Protein AF-A0A0V8QIT1-F1 (afdb_monomer_lite)

Secondary structure (DSSP, 8-state):
-TTTHHHHHHHHTTTSSS--------------------------------------------------------------PPPP--EEEEE-SSEEEEEEEEEEETTEEEEEEEEEE-SSS-B-S-EEEEE-SS-EEEEESSEEEEEETTEEEEE--TTS--B-TT-EEEEEEEESSS-----S--EEE-EEEEPPTTSEEEEEEEEEE-SSEEEEEEEEEE-SSSEE-S-EEEEE-SS-EEEEESEEEEEEETTEEEEEE-STT--EETT-EEEEEEEEE--SS----EEEEEEEEE-----EEE-SSSEEEHHHIIIIIHHHHHHTT--GGG--TT--SSSSS--HHHHHHHT--TT-SSSSSSSS-HHHIIIII---TT-SSSSSSSS-HHHHHHHT--TT-SSSSSSSS-GGGS-EEEEEP-HHHHTS-TTTSSEEEEEEEEESS--TTSEEEEEESS-HHHHT-TTB-S-EEEEEE-TT---SEEEEEEEE-TTHHHHS-GGGEEEEEEETTTTEEEE---EEETTTTEEEEEESS---EEEEEHHHHHHSS-TT-SSSSBS--EEEEEEEEE-SSGGGTTHHHHHHHHHHHHHHHHTTT-EEEEEEEEE--TTTT-GGGSEEEEEESSHHHHHHHHTT-------SSSB-HHHHHHHHHTS-PPTTSEEEEEEEESSPBPP--SS-TT--HHHHHHHHHHTTEEEEEEE-TTSHHHHHHHHTTTT--EEETTS--HHHHHHHHHHHHHHSSSSEEEEBTTS-EEEESS-GGG--TT--SSSSSS-HHHHEEEEEEEEEEETTTTEEEEEEEEEESS-TT-SSSSSSSS-TTT-S-TTS-----SEEETTEEE-TTS-EEE---S-HHHHHHHHHHHHTT--SSPPPHHHHHHHHHHHHTTS-----HHHHHHHHHH-TTHHHHHHTTS-HHHHHHHHHHHHTS-PPEEE----STTS--EEE-TT---BTTB--EE-HHHHHHS--------HHHHHHHHHHHHHHHHHHHTTS--SHHHHHHHHHHHHHHHHSHHHHHHHHHHHTT-----HHHHHHHHHHTSS-----HHHHHHHHHHHHHHHIIIIIS-TTSTTTHHHHHHHHHHT---GGGHHHHHTT----TTTPEEEEEETTEEEEEEEEEEEPTTS-EEEEEEEEEE-TTS-EEEEEEE----

pLDDT: mean 73.39, std 21.51, range [23.17, 96.75]

Organism: NCBI:txid290052

Foldseek 3Di:
DVVVVVVVVVVVVVVPPDDDDDDDDDDDDDDDDDDDDDDDDDDDDDYDDDDDDDDDDDDDDDDDDDDDDDDDDDDDDDDDDDDDQQKDWADDPFKIKMWGWPAFDQFKTKIKIKIWGRHDFKDAFWKKKFFAQFDFPDKPQWAFPDDARGITIITGDLVPRIAGHRGMDMMMTMTGGTDDDDIPHMDTFWDKDWDDPVQKDKDKAFPAFDQFKTKIKIKIWGQDQAKFFFKKKKWFAQWDFPDKPQWDFPDDDRRITIITGPSNPRIRHHGGMDMMMTMTGGDDDDTTIHPIIMIGIDGDPFDWDDAPEGIDTPLCCVPQPPVVCVLVVHDPPHDDQADQQCPLPHGNVVCRVQVAHSNDQQRCPLPHGPCCCVPPQVARSNDQQRCPLQAGQNQCVQQVAHSNDQPRVPPPHGQLADFTKGWEDAVQQVPDDCVQQQKGKTKIFGAGGDPHPQKYKDWDDQWQLQVLQQFFQGTKIAIDGDPPDDGPKMKMKMAGDPVSCVVAPQLQKFKWFQDLVQRFIGTFPWDGDPVRNMIMGIDGDGGIMGMTGNCLLPPVQPPPDPDQWDLEFEAEEEEQDEQAQVCQVLLVLVLVLVLVLLVLLVVLRYQYKYWYWYAAACVAVHQPRIDTPAIDRDSVVVSVVSVVRHHYHRGDPDTAVVQSLVVQLPGPDDPPHQAEYEYEDAGAHDADHSVGHPHGPVNSLVVCLVSLYQYEYAYDPVCCVVCVSSNVSNVYYYHHSVDSCSVVCVVVSVVVSVQRSQWTWAAANHSRIDTFSYDCVVVDQPGQRAPLPGHPNVFFPDWDWDQDQNNVVRHTDTRIHTGGQADSNDQQGGQQPHGPVRDDRSSDNAWDFPDDDPFWTAISSRDIDGDPVADPVNVVVLVVCVVVVNDPDHDDPVVVVVVSCVVSVPDPPPDDLNRLLVCCVPPQVSSQVNCQPPDLVSLQSSVCVNVVHGWFFWFPPDADPPDDTDTDDDPPDDDDPGHDGHTNSCVRRHPDPPHRHDPVVVCVVCCVVVVVVCVVPVPDDDDPLQVVLVVQLVVLCSVPNLPSSNVVSCVSDSPDDDCVVSVVSVVVPPPDDPDDCVVLVVVQLCQQLVCLQPAQLDLPPPNRVVNNVCLCVPFNDHNVCSVLQSVQDDDDPVQWAWDDADPFATKTWHWTFDHGPVRDTDIKIWMWGCGPVRHIHTDDIDHDDD

Structure (mmCIF, N/CA/C/O backbone):
data_AF-A0A0V8QIT1-F1
#
_entry.id   AF-A0A0V8QIT1-F1
#
loop_
_atom_site.group_PDB
_atom_site.id
_atom_site.type_symbol
_atom_site.label_atom_id
_atom_site.label_alt_id
_atom_site.label_comp_id
_atom_site.label_asym_id
_atom_site.label_entity_id
_atom_site.label_seq_id
_atom_site.pdbx_PDB_ins_code
_atom_site.Cartn_x
_atom_site.Cartn_y
_atom_site.Cartn_z
_atom_site.occupancy
_atom_site.B_iso_or_equiv
_atom_site.auth_seq_id
_atom_site.auth_comp_id
_atom_site.auth_asym_id
_atom_site.auth_atom_id
_atom_site.pdbx_PDB_model_num
ATOM 1 N N . MET A 1 1 ? -20.563 56.127 43.224 1.00 45.25 1 MET A N 1
ATOM 2 C CA . MET A 1 1 ? -21.590 55.081 42.979 1.00 45.25 1 MET A CA 1
ATOM 3 C C . MET A 1 1 ? -23.020 55.615 42.772 1.00 45.25 1 MET A C 1
ATOM 5 O O . MET A 1 1 ? -23.577 55.316 41.723 1.00 45.25 1 MET A O 1
ATOM 9 N N . LYS A 1 2 ? -23.635 56.435 43.653 1.00 30.84 2 LYS A N 1
ATOM 10 C CA . LYS A 1 2 ? -25.071 56.819 43.510 1.00 30.84 2 LYS A CA 1
ATOM 11 C C . LYS A 1 2 ? -25.488 57.648 42.269 1.00 30.84 2 LYS A C 1
ATOM 13 O O . LYS A 1 2 ? -26.676 57.701 41.991 1.00 30.84 2 LYS A O 1
ATOM 18 N N . ARG A 1 3 ? -24.558 58.250 41.509 1.00 35.97 3 ARG A N 1
ATOM 19 C CA . ARG A 1 3 ? -24.851 58.957 40.233 1.00 35.97 3 ARG A CA 1
ATOM 20 C C . ARG A 1 3 ? -24.453 58.202 38.954 1.00 35.97 3 ARG A C 1
ATOM 22 O O . ARG A 1 3 ? -24.812 58.650 37.874 1.00 35.97 3 ARG A O 1
ATOM 29 N N . LEU A 1 4 ? -23.770 57.056 39.060 1.00 35.12 4 LEU A N 1
ATOM 30 C CA . LEU A 1 4 ? -23.470 56.204 37.896 1.00 35.12 4 LEU A CA 1
ATOM 31 C C . LEU A 1 4 ? -24.607 55.195 37.655 1.00 35.12 4 LEU A C 1
ATOM 33 O O . LEU A 1 4 ? -25.094 55.072 36.533 1.00 35.12 4 LEU A O 1
ATOM 37 N N . LYS A 1 5 ? -25.157 54.615 38.739 1.00 35.75 5 LYS A N 1
ATOM 38 C CA . LYS A 1 5 ? -26.382 53.788 38.700 1.00 35.75 5 LYS A CA 1
ATOM 39 C C . LYS A 1 5 ? -27.634 54.522 38.171 1.00 35.75 5 LYS A C 1
ATOM 41 O O . LYS A 1 5 ? -28.607 53.858 37.859 1.00 35.75 5 LYS A O 1
ATOM 46 N N . GLN A 1 6 ? -27.621 55.854 38.031 1.00 39.59 6 GLN A N 1
ATOM 47 C CA . GLN A 1 6 ? -28.714 56.624 37.406 1.00 39.59 6 GLN A CA 1
ATOM 48 C C . GLN A 1 6 ? -28.539 56.885 35.899 1.00 39.59 6 GLN A C 1
ATOM 50 O O . GLN A 1 6 ? -29.476 57.371 35.277 1.00 39.59 6 GLN A O 1
ATOM 55 N N . ARG A 1 7 ? -27.374 56.590 35.301 1.00 39.44 7 ARG A N 1
ATOM 56 C CA . ARG A 1 7 ? -27.169 56.714 33.844 1.00 39.44 7 ARG A CA 1
ATOM 57 C C . ARG A 1 7 ? -27.237 55.374 33.120 1.00 39.44 7 ARG A C 1
ATOM 59 O O . ARG A 1 7 ? -27.843 55.312 32.063 1.00 39.44 7 ARG A O 1
ATOM 66 N N . ILE A 1 8 ? -26.734 54.299 33.728 1.00 38.03 8 ILE A N 1
ATOM 67 C CA . ILE A 1 8 ? -26.893 52.938 33.183 1.00 38.03 8 ILE A CA 1
ATOM 68 C C . ILE A 1 8 ? -28.380 52.532 33.198 1.00 38.03 8 ILE A C 1
ATOM 70 O O . ILE A 1 8 ? -28.908 52.083 32.186 1.00 38.03 8 ILE A O 1
ATOM 74 N N . LEU A 1 9 ? -29.099 52.834 34.288 1.00 34.12 9 LEU A N 1
ATOM 75 C CA . LEU A 1 9 ? -30.550 52.614 34.394 1.00 34.12 9 LEU A CA 1
ATOM 76 C C . LEU A 1 9 ? -31.380 53.447 33.391 1.00 34.12 9 LEU A C 1
ATOM 78 O O . LEU A 1 9 ? -32.530 53.114 33.147 1.00 34.12 9 LEU A O 1
ATOM 82 N N . ALA A 1 10 ? -30.814 54.504 32.797 1.00 34.91 10 ALA A N 1
ATOM 83 C CA . ALA A 1 10 ? -31.472 55.292 31.750 1.00 34.91 10 ALA A CA 1
ATOM 84 C C . ALA A 1 10 ? -31.198 54.765 30.327 1.00 34.91 10 ALA A C 1
ATOM 86 O O . ALA A 1 10 ? -31.973 55.062 29.426 1.00 34.91 10 ALA A O 1
ATOM 87 N N . GLY A 1 11 ? -30.128 53.985 30.126 1.00 39.84 11 GLY A N 1
ATOM 88 C CA . GLY A 1 11 ? -29.890 53.257 28.876 1.00 39.84 11 GLY A CA 1
ATOM 89 C C . GLY A 1 11 ? -30.741 51.990 28.793 1.00 39.84 11 GLY A C 1
ATOM 90 O O . GLY A 1 11 ? -31.430 51.774 27.805 1.00 39.84 11 GLY A O 1
ATOM 91 N N . VAL A 1 12 ? -30.775 51.198 29.871 1.00 34.22 12 VAL A N 1
ATOM 92 C CA . VAL A 1 12 ? -31.535 49.934 29.906 1.00 34.22 12 VAL A CA 1
ATOM 93 C C . VAL A 1 12 ? -33.053 50.166 29.830 1.00 34.22 12 VAL A C 1
ATOM 95 O O . VAL A 1 12 ? -33.747 49.407 29.164 1.00 34.22 12 VAL A O 1
ATOM 98 N N . LEU A 1 13 ? -33.588 51.257 30.402 1.00 30.19 13 LEU A N 1
ATOM 99 C CA . LEU A 1 13 ? -35.016 51.592 30.250 1.00 30.19 13 LEU A CA 1
ATOM 100 C C . LEU A 1 13 ? -35.431 51.983 28.817 1.00 30.19 13 LEU A C 1
ATOM 102 O O . LEU A 1 13 ? -36.627 52.030 28.546 1.00 30.19 13 LEU A O 1
ATOM 106 N N . ALA A 1 14 ? -34.488 52.273 27.915 1.00 32.59 14 ALA A N 1
ATOM 107 C CA . ALA A 1 14 ? -34.796 52.655 26.535 1.00 32.59 14 ALA A CA 1
ATOM 108 C C . ALA A 1 14 ? -34.986 51.451 25.591 1.00 32.59 14 ALA A C 1
ATOM 110 O O . ALA A 1 14 ? -35.534 51.624 24.507 1.00 32.59 14 ALA A O 1
ATOM 111 N N . PHE A 1 15 ? -34.564 50.248 26.001 1.00 30.08 15 PHE A N 1
ATOM 112 C CA . PHE A 1 15 ? -34.663 49.019 25.197 1.00 30.08 15 PHE A CA 1
ATOM 113 C C . PHE A 1 15 ? -35.792 48.075 25.661 1.00 30.08 15 PHE A C 1
ATOM 115 O O . PHE A 1 15 ? -36.089 47.096 24.995 1.00 30.08 15 PHE A O 1
ATOM 122 N N . VAL A 1 16 ? -36.457 48.381 26.786 1.00 31.34 16 VAL A N 1
ATOM 123 C CA . VAL A 1 16 ? -37.524 47.551 27.393 1.00 31.34 16 VAL A CA 1
ATOM 124 C C . VAL A 1 16 ? -38.880 48.287 27.386 1.00 31.34 16 VAL A C 1
ATOM 126 O O . VAL A 1 16 ? -39.691 48.162 28.299 1.00 31.34 16 VAL A O 1
ATOM 129 N N . MET A 1 17 ? -39.125 49.119 26.365 1.00 30.22 17 MET A N 1
ATOM 130 C CA . MET A 1 17 ? -40.423 49.791 26.130 1.00 30.22 17 MET A CA 1
ATOM 131 C C . MET A 1 17 ? -40.962 49.642 24.693 1.00 30.22 17 MET A C 1
ATOM 133 O O . MET A 1 17 ? -42.003 50.204 24.366 1.00 30.22 17 MET A O 1
ATOM 137 N N . CYS A 1 18 ? -40.295 48.824 23.878 1.00 25.92 18 CYS A N 1
ATOM 138 C CA . CYS A 1 18 ? -40.749 48.262 22.605 1.00 25.92 18 CYS A CA 1
ATOM 139 C C . CYS A 1 18 ? -40.220 46.811 22.614 1.00 25.92 18 CYS A C 1
ATOM 141 O O . CYS A 1 18 ? -39.023 46.647 22.802 1.00 25.92 18 CYS A O 1
ATOM 143 N N . ILE A 1 19 ? -40.996 45.730 22.493 1.00 27.33 19 ILE A N 1
ATOM 144 C CA . ILE A 1 19 ? -42.375 45.549 22.003 1.00 27.33 19 ILE A CA 1
ATOM 145 C C . ILE A 1 19 ? -43.155 44.599 22.934 1.00 27.33 19 ILE A C 1
ATOM 147 O O . ILE A 1 19 ? -42.588 43.675 23.506 1.00 27.33 19 ILE A O 1
ATOM 151 N N . SER A 1 20 ? -44.477 44.774 23.021 1.00 26.69 20 SER A N 1
ATOM 152 C CA . SER A 1 20 ? -45.414 43.672 23.295 1.00 26.69 20 SER A CA 1
ATOM 153 C C . SER A 1 20 ? -46.764 43.939 22.606 1.00 26.69 20 SER A C 1
ATOM 155 O O . SER A 1 20 ? -47.038 45.077 22.231 1.00 26.69 20 SER A O 1
ATOM 157 N N . THR A 1 21 ? -47.568 42.879 22.448 1.00 27.31 21 THR A N 1
ATOM 158 C CA . THR A 1 21 ? -48.932 42.795 21.869 1.00 27.31 21 THR A CA 1
ATOM 159 C C . THR A 1 21 ? -49.140 42.997 20.352 1.00 27.31 21 THR A C 1
ATOM 161 O O . THR A 1 21 ? -49.165 44.119 19.861 1.00 27.31 21 THR A O 1
ATOM 164 N N . VAL A 1 22 ? -49.539 41.878 19.723 1.00 26.55 22 VAL A N 1
ATOM 165 C CA . VAL A 1 22 ? -50.719 41.696 18.834 1.00 26.55 22 VAL A CA 1
ATOM 166 C C . VAL A 1 22 ? -50.574 41.770 17.294 1.00 26.55 22 VAL A C 1
ATOM 168 O O . VAL A 1 22 ? -50.250 42.789 16.700 1.00 26.55 22 VAL A O 1
ATOM 171 N N . ASN A 1 23 ? -50.950 40.631 16.699 1.00 25.89 23 ASN A N 1
ATOM 172 C CA . ASN A 1 23 ? -51.555 40.278 15.402 1.00 25.89 23 ASN A CA 1
ATOM 173 C C . ASN A 1 23 ? -51.700 41.278 14.220 1.00 25.89 23 ASN A C 1
ATOM 175 O O . ASN A 1 23 ? -52.458 42.239 14.287 1.00 25.89 23 ASN A O 1
ATOM 179 N N . VAL A 1 24 ? -51.177 40.831 13.063 1.00 23.17 24 VAL A N 1
ATOM 180 C CA . VAL A 1 24 ? -51.894 40.543 11.783 1.00 23.17 24 VAL A CA 1
ATOM 181 C C . VAL A 1 24 ? -52.749 41.648 11.102 1.00 23.17 24 VAL A C 1
ATOM 183 O O . VAL A 1 24 ? -53.932 41.802 11.389 1.00 23.17 24 VAL A O 1
ATOM 186 N N . THR A 1 25 ? -52.204 42.202 9.997 1.00 26.03 25 THR A N 1
ATOM 187 C CA . THR A 1 25 ? -52.887 42.829 8.816 1.00 26.03 25 THR A CA 1
ATOM 188 C C . THR A 1 25 ? -53.601 44.194 9.030 1.00 26.03 25 THR A C 1
ATOM 190 O O . THR A 1 25 ? -53.864 44.583 10.159 1.00 26.03 25 THR A O 1
ATOM 193 N N . ALA A 1 26 ? -53.898 45.037 8.019 1.00 23.77 26 ALA A N 1
ATOM 194 C CA . ALA A 1 26 ? -54.123 44.809 6.576 1.00 23.77 26 ALA A CA 1
ATOM 195 C C . ALA A 1 26 ? -53.983 46.091 5.683 1.00 23.77 26 ALA A C 1
ATOM 197 O O . ALA A 1 26 ? -53.890 47.194 6.215 1.00 23.77 26 ALA A O 1
ATOM 198 N N . PHE A 1 27 ? -54.121 45.921 4.347 1.00 23.38 27 PHE A N 1
ATOM 199 C CA . PHE A 1 27 ? -54.261 46.922 3.243 1.00 23.38 27 PHE A CA 1
ATOM 200 C C . PHE A 1 27 ? -53.028 47.795 2.861 1.00 23.38 27 PHE A C 1
ATOM 202 O O . PHE A 1 27 ? -52.300 48.232 3.742 1.00 23.38 27 PHE A O 1
ATOM 209 N N . ALA A 1 28 ? -52.777 48.180 1.588 1.00 24.48 28 ALA A N 1
ATOM 210 C CA . ALA A 1 28 ? -53.234 47.708 0.252 1.00 24.48 28 ALA A CA 1
ATOM 211 C C . ALA A 1 28 ? -52.499 48.446 -0.916 1.00 24.48 28 ALA A C 1
ATOM 213 O O . ALA A 1 28 ? -51.760 49.389 -0.653 1.00 24.48 28 ALA A O 1
ATOM 214 N N . GLN A 1 29 ? -52.826 48.074 -2.176 1.00 25.42 29 GLN A N 1
ATOM 215 C CA . GLN A 1 29 ? -52.439 48.675 -3.484 1.00 25.42 29 GLN A CA 1
ATOM 216 C C . GLN A 1 29 ? -50.984 48.390 -3.953 1.00 25.42 29 GLN A C 1
ATOM 218 O O . GLN A 1 29 ? -50.076 48.368 -3.132 1.00 25.42 29 GLN A O 1
ATOM 223 N N . GLU A 1 30 ? -50.683 48.154 -5.244 1.00 24.14 30 GLU A N 1
ATOM 224 C CA . GLU A 1 30 ? -51.532 48.064 -6.460 1.00 24.14 30 GLU A CA 1
ATOM 225 C C . GLU A 1 30 ? -50.837 47.284 -7.607 1.00 24.14 30 GLU A C 1
ATOM 227 O O . GLU A 1 30 ? -49.639 47.476 -7.784 1.00 24.14 30 GLU A O 1
ATOM 232 N N . ASN A 1 31 ? -51.619 46.538 -8.416 1.00 25.05 31 ASN A N 1
ATOM 233 C CA . ASN A 1 31 ? -51.338 46.035 -9.790 1.00 25.05 31 ASN A CA 1
ATOM 234 C C . ASN A 1 31 ? -50.067 45.165 -10.018 1.00 25.05 31 ASN A C 1
ATOM 236 O O . ASN A 1 31 ? -49.131 45.191 -9.236 1.00 25.05 31 ASN A O 1
ATOM 240 N N . GLU A 1 32 ? -49.908 44.331 -11.053 1.00 26.47 32 GLU A N 1
ATOM 241 C CA . GLU A 1 32 ? -50.752 43.724 -12.113 1.00 26.47 32 GLU A CA 1
ATOM 242 C C . GLU A 1 32 ? -50.129 42.306 -12.369 1.00 26.47 32 GLU A C 1
ATOM 244 O O . GLU A 1 32 ? -49.009 42.058 -11.931 1.00 26.47 32 GLU A O 1
ATOM 249 N N . THR A 1 33 ? -50.717 41.273 -12.992 1.00 25.36 33 THR A N 1
ATOM 250 C CA . THR A 1 33 ? -51.576 41.198 -14.195 1.00 25.36 33 THR A CA 1
ATOM 251 C C . THR A 1 33 ? -52.354 39.840 -14.240 1.00 25.36 33 THR A C 1
ATOM 253 O O . THR A 1 33 ? -52.498 39.166 -13.226 1.00 25.36 33 THR A O 1
ATOM 256 N N . THR A 1 34 ? -52.869 39.443 -15.411 1.00 24.03 34 THR A N 1
ATOM 257 C CA . THR A 1 34 ? -53.570 38.195 -15.823 1.00 24.03 34 THR A CA 1
ATOM 258 C C . THR A 1 34 ? -52.609 37.011 -16.142 1.00 24.03 34 THR A C 1
ATOM 260 O O . THR A 1 34 ? -51.422 37.251 -16.332 1.00 24.03 34 THR A O 1
ATOM 263 N N . SER A 1 35 ? -53.005 35.725 -16.282 1.00 26.75 35 SER A N 1
ATOM 264 C CA . SER A 1 35 ? -54.184 35.193 -17.015 1.00 26.75 35 SER A CA 1
ATOM 265 C C . SER A 1 35 ? -54.645 33.757 -16.650 1.00 26.75 35 SER A C 1
ATOM 267 O O . SER A 1 35 ? -53.950 33.010 -15.973 1.00 26.75 35 SER A O 1
ATOM 269 N N . GLU A 1 36 ? -55.833 33.422 -17.176 1.00 28.44 36 GLU A N 1
ATOM 270 C CA . GLU A 1 36 ? -56.582 32.143 -17.278 1.00 28.44 36 GLU A CA 1
ATOM 271 C C . GLU A 1 36 ? -55.760 30.999 -17.962 1.00 28.44 36 GLU A C 1
ATOM 273 O O . GLU A 1 36 ? -54.670 31.272 -18.454 1.00 28.44 36 GLU A O 1
ATOM 278 N N . ILE A 1 37 ? -56.128 29.701 -18.058 1.00 25.53 37 ILE A N 1
ATOM 279 C CA . ILE A 1 37 ? -57.359 28.980 -18.510 1.00 25.53 37 ILE A CA 1
ATOM 280 C C . ILE A 1 37 ? -57.242 27.510 -17.974 1.00 25.53 37 ILE A C 1
ATOM 282 O O . ILE A 1 37 ? -56.171 26.930 -18.093 1.00 25.53 37 ILE A O 1
ATOM 286 N N . GLN A 1 38 ? -58.151 26.917 -17.179 1.00 25.09 38 GLN A N 1
ATOM 287 C CA . GLN A 1 38 ? -59.403 26.178 -17.496 1.00 25.09 38 GLN A CA 1
ATOM 288 C C . GLN A 1 38 ? -59.303 24.922 -18.413 1.00 25.09 38 GLN A C 1
ATOM 290 O O . GLN A 1 38 ? -59.162 25.068 -19.615 1.00 25.09 38 GLN A O 1
ATOM 295 N N . GLU A 1 39 ? -59.595 23.711 -17.904 1.00 25.45 39 GLU A N 1
ATOM 296 C CA . GLU A 1 39 ? -60.557 22.790 -18.565 1.00 25.45 39 GLU A CA 1
ATOM 297 C C . GLU A 1 39 ? -61.075 21.661 -17.646 1.00 25.45 39 GLU A C 1
ATOM 299 O O . GLU A 1 39 ? -60.618 21.495 -16.516 1.00 25.45 39 GLU A O 1
ATOM 304 N N . ILE A 1 40 ? -62.111 20.949 -18.110 1.00 26.03 40 ILE A N 1
ATOM 305 C CA . ILE A 1 40 ? -62.881 19.910 -17.402 1.00 26.03 40 ILE A CA 1
ATOM 306 C C . ILE A 1 40 ? -63.209 18.799 -18.404 1.00 26.03 40 ILE A C 1
ATOM 308 O O . ILE A 1 40 ? -63.670 19.121 -19.494 1.00 26.03 40 ILE A O 1
ATOM 312 N N . ILE A 1 41 ? -63.124 17.523 -18.004 1.00 24.58 41 ILE A N 1
ATOM 313 C CA . ILE A 1 41 ? -64.012 16.440 -18.479 1.00 24.58 41 ILE A CA 1
ATOM 314 C C . ILE A 1 41 ? -63.958 15.255 -17.495 1.00 24.58 41 ILE A C 1
ATOM 316 O O . ILE A 1 41 ? -62.999 15.099 -16.745 1.00 24.58 41 ILE A O 1
ATOM 320 N N . ALA A 1 42 ? -65.030 14.463 -17.454 1.00 26.34 42 ALA A N 1
ATOM 321 C CA . ALA A 1 42 ? -65.215 13.293 -16.587 1.00 26.34 42 ALA A CA 1
ATOM 322 C C . ALA A 1 42 ? -65.831 12.135 -17.408 1.00 26.34 42 ALA A C 1
ATOM 324 O O . ALA A 1 42 ? -65.924 12.271 -18.626 1.00 26.34 42 ALA A O 1
ATOM 325 N N . ILE A 1 43 ? -66.364 11.096 -16.732 1.00 26.75 43 ILE A N 1
ATOM 326 C CA . ILE A 1 43 ? -67.167 9.968 -17.282 1.00 26.75 43 ILE A CA 1
ATOM 327 C C . ILE A 1 43 ? -66.308 8.841 -17.911 1.00 26.75 43 ILE A C 1
ATOM 329 O O . ILE A 1 43 ? -65.383 9.147 -18.652 1.00 26.75 43 ILE A O 1
ATOM 333 N N . SER A 1 44 ? -66.586 7.531 -17.776 1.00 25.83 44 SER A N 1
ATOM 334 C CA . SER A 1 44 ? -67.119 6.647 -16.698 1.00 25.83 44 SER A CA 1
ATOM 335 C C . SER A 1 44 ? -67.159 5.190 -17.228 1.00 25.83 44 SER A C 1
ATOM 337 O O . SER A 1 44 ? -67.069 5.018 -18.438 1.00 25.83 44 SER A O 1
ATOM 339 N N . GLU A 1 45 ? -67.461 4.198 -16.365 1.00 25.94 45 GLU A N 1
ATOM 340 C CA . GLU A 1 45 ? -67.986 2.845 -16.725 1.00 25.94 45 GLU A CA 1
ATOM 341 C C . GLU A 1 45 ? -67.026 1.910 -17.517 1.00 25.94 45 GLU A C 1
ATOM 343 O O . GLU A 1 45 ? -66.161 2.369 -18.249 1.00 25.94 45 GLU A O 1
ATOM 348 N N . ALA A 1 46 ? -67.070 0.570 -17.441 1.00 24.61 46 ALA A N 1
ATOM 349 C CA . ALA A 1 46 ? -67.697 -0.415 -16.532 1.00 24.61 46 ALA A CA 1
ATOM 350 C C . ALA A 1 46 ? -66.696 -1.609 -16.376 1.00 24.61 46 ALA A C 1
ATOM 352 O O . ALA A 1 46 ? -65.692 -1.636 -17.080 1.00 24.61 46 ALA A O 1
ATOM 353 N N . GLY A 1 47 ? -66.792 -2.542 -15.416 1.00 24.61 47 GLY A N 1
ATOM 354 C CA . GLY A 1 47 ? -67.765 -3.654 -15.348 1.00 24.61 47 GLY A CA 1
ATOM 355 C C . GLY A 1 47 ? -67.332 -4.863 -16.214 1.00 24.61 47 GLY A C 1
ATOM 356 O O . GLY A 1 47 ? -66.841 -4.656 -17.316 1.00 24.61 47 GLY A O 1
ATOM 357 N N . SER A 1 48 ? -67.490 -6.132 -15.814 1.00 27.11 48 SER A N 1
ATOM 358 C CA . SER A 1 48 ? -68.114 -6.722 -14.610 1.00 27.11 48 SER A CA 1
ATOM 359 C C . SER A 1 48 ? -67.816 -8.245 -14.517 1.00 27.11 48 SER A C 1
ATOM 361 O O . SER A 1 48 ? -67.181 -8.787 -15.417 1.00 27.11 48 SER A O 1
ATOM 363 N N . GLU A 1 49 ? -68.359 -8.921 -13.484 1.00 27.36 49 GLU A N 1
ATOM 364 C CA . GLU A 1 49 ? -68.653 -10.382 -13.420 1.00 27.36 49 GLU A CA 1
ATOM 365 C C . GLU A 1 49 ? -67.473 -11.373 -13.163 1.00 27.36 49 GLU A C 1
ATOM 367 O O . GLU A 1 49 ? -66.367 -11.164 -13.643 1.00 27.36 49 GLU A O 1
ATOM 372 N N . ASN A 1 50 ? -67.616 -12.484 -12.405 1.00 26.31 50 ASN A N 1
ATOM 373 C CA . ASN A 1 50 ? -68.802 -13.057 -11.727 1.00 26.31 50 ASN A CA 1
ATOM 374 C C . ASN A 1 50 ? -68.493 -13.927 -10.474 1.00 26.31 50 ASN A C 1
ATOM 376 O O . ASN A 1 50 ? -67.509 -14.655 -10.469 1.00 26.31 50 ASN A O 1
ATOM 380 N N . GLU A 1 51 ? -69.416 -13.862 -9.496 1.00 27.77 51 GLU A N 1
ATOM 381 C CA . GLU A 1 51 ? -70.051 -14.936 -8.672 1.00 27.77 51 GLU A CA 1
ATOM 382 C C . GLU A 1 51 ? -69.241 -16.126 -8.080 1.00 27.77 51 GLU A C 1
ATOM 384 O O . GLU A 1 51 ? -68.415 -16.733 -8.748 1.00 27.77 51 GLU A O 1
ATOM 389 N N . ALA A 1 52 ? -69.494 -16.627 -6.854 1.00 27.45 52 ALA A N 1
ATOM 390 C CA . ALA A 1 52 ? -70.472 -16.325 -5.773 1.00 27.45 52 ALA A CA 1
ATOM 391 C C . ALA A 1 52 ? -69.799 -16.615 -4.385 1.00 27.45 52 ALA A C 1
ATOM 393 O O . ALA A 1 52 ? -68.585 -16.471 -4.311 1.00 27.45 52 ALA A O 1
ATOM 394 N N . SER A 1 53 ? -70.372 -17.011 -3.228 1.00 26.12 53 SER A N 1
ATOM 395 C CA . SER A 1 53 ? -71.705 -17.410 -2.685 1.00 26.12 53 SER A CA 1
ATOM 396 C C . SER A 1 53 ? -71.553 -17.586 -1.144 1.00 26.12 53 SER A C 1
ATOM 398 O O . SER A 1 53 ? -70.469 -17.995 -0.741 1.00 26.12 53 SER A O 1
ATOM 400 N N . THR A 1 54 ? -72.508 -17.429 -0.207 1.00 27.09 54 THR A N 1
ATOM 401 C CA . THR A 1 54 ? -73.921 -16.961 -0.156 1.00 27.09 54 THR A CA 1
ATOM 402 C C . THR A 1 54 ? -74.386 -16.877 1.324 1.00 27.09 54 THR A C 1
ATOM 404 O O . THR A 1 54 ? -74.028 -17.772 2.081 1.00 27.09 54 THR A O 1
ATOM 407 N N . GLU A 1 55 ? -75.291 -15.937 1.666 1.00 26.64 55 GLU A N 1
ATOM 408 C CA . GLU A 1 55 ? -76.218 -15.930 2.843 1.00 26.64 55 GLU A CA 1
ATOM 409 C C . GLU A 1 55 ? -75.647 -15.762 4.294 1.00 26.64 55 GLU A C 1
ATOM 411 O O . GLU A 1 55 ? -74.639 -16.362 4.639 1.00 26.64 55 GLU A O 1
ATOM 416 N N . ASN A 1 56 ? -76.267 -15.015 5.241 1.00 26.44 56 ASN A N 1
ATOM 417 C CA . ASN A 1 56 ? -77.447 -14.114 5.187 1.00 26.44 56 ASN A CA 1
ATOM 418 C C . ASN A 1 56 ? -77.626 -13.189 6.437 1.00 26.44 56 ASN A C 1
ATOM 420 O O . ASN A 1 56 ? -77.243 -13.589 7.530 1.00 26.44 56 ASN A O 1
ATOM 424 N N . ILE A 1 57 ? -78.377 -12.074 6.270 1.00 27.59 57 ILE A N 1
ATOM 425 C CA . ILE A 1 57 ? -79.201 -11.323 7.279 1.00 27.59 57 ILE A CA 1
ATOM 426 C C . ILE A 1 57 ? -78.420 -10.563 8.395 1.00 27.59 57 ILE A C 1
ATOM 428 O O . ILE A 1 57 ? -77.853 -11.185 9.283 1.00 27.59 57 ILE A O 1
ATOM 432 N N . GLU A 1 58 ? -78.237 -9.226 8.325 1.00 25.66 58 GLU A N 1
ATOM 433 C CA . GLU A 1 58 ? -79.154 -8.093 8.698 1.00 25.66 58 GLU A CA 1
ATOM 434 C C . GLU A 1 58 ? -79.268 -7.836 10.235 1.00 25.66 58 GLU A C 1
ATOM 436 O O . GLU A 1 58 ? -79.161 -8.771 11.018 1.00 25.66 58 GLU A O 1
ATOM 441 N N . ILE A 1 59 ? -79.455 -6.617 10.791 1.00 25.44 59 ILE A N 1
ATOM 442 C CA . ILE A 1 59 ? -80.161 -5.380 10.351 1.00 25.44 59 ILE A CA 1
ATOM 443 C C . ILE A 1 59 ? -79.347 -4.082 10.674 1.00 25.44 59 ILE A C 1
ATOM 445 O O . ILE A 1 59 ? -78.428 -4.094 11.487 1.00 25.44 59 ILE A O 1
ATOM 449 N N . THR A 1 60 ? -79.726 -2.973 10.022 1.00 24.08 60 THR A N 1
ATOM 450 C CA . THR A 1 60 ? -79.270 -1.556 10.075 1.00 24.08 60 THR A CA 1
ATOM 451 C C . THR A 1 60 ? -79.652 -0.801 11.404 1.00 24.08 60 THR A C 1
ATOM 453 O O . THR A 1 60 ? -80.067 -1.455 12.355 1.00 24.08 60 THR A O 1
ATOM 456 N N . ASP A 1 61 ? -79.533 0.531 11.646 1.00 23.80 61 ASP A N 1
ATOM 457 C CA . ASP A 1 61 ? -79.725 1.682 10.734 1.00 23.80 61 ASP A CA 1
ATOM 458 C C . ASP A 1 61 ? -79.303 3.113 11.201 1.00 23.80 61 ASP A C 1
ATOM 460 O O . ASP A 1 61 ? -79.364 3.465 12.376 1.00 23.80 61 ASP A O 1
ATOM 464 N N . THR A 1 62 ? -78.988 3.955 10.201 1.00 25.84 62 THR A N 1
ATOM 465 C CA . THR A 1 62 ? -79.110 5.441 10.061 1.00 25.84 62 THR A CA 1
ATOM 466 C C . THR A 1 62 ? -78.789 6.479 11.171 1.00 25.84 62 THR A C 1
ATOM 468 O O . THR A 1 62 ? -79.603 6.748 12.047 1.00 25.84 62 THR A O 1
ATOM 471 N N . SER A 1 63 ? -77.735 7.278 10.905 1.00 24.88 63 SER A N 1
ATOM 472 C CA . SER A 1 63 ? -77.717 8.751 10.632 1.00 24.88 63 SER A CA 1
ATOM 473 C C . SER A 1 63 ? -78.282 9.822 11.602 1.00 24.88 63 SER A C 1
ATOM 475 O O . SER A 1 63 ? -79.366 9.667 12.149 1.00 24.88 63 SER A O 1
ATOM 477 N N . VAL A 1 64 ? -77.668 11.026 11.590 1.00 26.73 64 VAL A N 1
ATOM 478 C CA . VAL A 1 64 ? -78.257 12.290 11.042 1.00 26.73 64 VAL A CA 1
ATOM 479 C C . VAL A 1 64 ? -77.216 13.441 11.011 1.00 26.73 64 VAL A C 1
ATOM 481 O O . VAL A 1 64 ? -76.287 13.477 11.810 1.00 26.73 64 VAL A O 1
ATOM 484 N N . SER A 1 65 ? -77.369 14.381 10.070 1.00 23.41 65 SER A N 1
ATOM 485 C CA . SER A 1 65 ? -76.496 15.545 9.788 1.00 23.41 65 SER A CA 1
ATOM 486 C C . SER A 1 65 ? -76.964 16.885 10.398 1.00 23.41 65 SER A C 1
ATOM 488 O O . SER A 1 65 ? -78.167 17.055 10.583 1.00 23.41 65 SER A O 1
ATOM 490 N N . GLY A 1 66 ? -76.091 17.913 10.456 1.00 24.58 66 GLY A N 1
ATOM 491 C CA . GLY A 1 66 ? -76.513 19.278 10.051 1.00 24.58 66 GLY A CA 1
ATOM 492 C C . GLY A 1 66 ? -76.016 20.526 10.815 1.00 24.58 66 GLY A C 1
ATOM 493 O O . GLY A 1 66 ? -76.676 20.990 11.734 1.00 24.58 66 GLY A O 1
ATOM 494 N N . ASN A 1 67 ? -74.947 21.148 10.303 1.00 23.78 67 ASN A N 1
ATOM 495 C CA . ASN A 1 67 ? -74.820 22.572 9.914 1.00 23.78 67 ASN A CA 1
ATOM 496 C C . ASN A 1 67 ? -75.374 23.758 10.769 1.00 23.78 67 ASN A C 1
ATOM 498 O O . ASN A 1 67 ? -76.572 24.027 10.781 1.00 23.78 67 ASN A O 1
ATOM 502 N N . ASN A 1 68 ? -74.426 24.642 11.135 1.00 23.72 68 ASN A N 1
ATOM 503 C CA . ASN A 1 68 ? -74.381 26.102 10.851 1.00 23.72 68 ASN A CA 1
ATOM 504 C C . ASN A 1 68 ? -74.978 27.196 11.790 1.00 23.72 68 ASN A C 1
ATOM 506 O O . ASN A 1 68 ? -76.093 27.121 12.291 1.00 23.72 68 ASN A O 1
ATOM 510 N N . VAL A 1 69 ? -74.225 28.317 11.781 1.00 24.52 69 VAL A N 1
ATOM 511 C CA . VAL A 1 69 ? -74.493 29.747 12.108 1.00 24.52 69 VAL A CA 1
ATOM 512 C C . VAL A 1 69 ? -74.432 30.262 13.571 1.00 24.52 69 VAL A C 1
ATOM 514 O O . VAL A 1 69 ? -75.313 30.046 14.394 1.00 24.52 69 VAL A O 1
ATOM 517 N N . GLU A 1 70 ? -73.371 31.049 13.796 1.00 23.53 70 GLU A N 1
ATOM 518 C CA . GLU A 1 70 ? -73.186 32.310 14.560 1.00 23.53 70 GLU A CA 1
ATOM 519 C C . GLU A 1 70 ? -74.393 33.280 14.767 1.00 23.53 70 GLU A C 1
ATOM 521 O O . GLU A 1 70 ? -75.451 33.084 14.169 1.00 23.53 70 GLU A O 1
ATOM 526 N N . PRO A 1 71 ? -74.231 34.455 15.441 1.00 45.88 71 PRO A N 1
ATOM 527 C CA . PRO A 1 71 ? -73.315 34.853 16.536 1.00 45.88 71 PRO A CA 1
ATOM 528 C C . PRO A 1 71 ? -74.052 35.604 17.688 1.00 45.88 71 PRO A C 1
ATOM 530 O O . PRO A 1 71 ? -75.273 35.740 17.663 1.00 45.88 71 PRO A O 1
ATOM 533 N N . VAL A 1 72 ? -73.301 36.147 18.670 1.00 26.16 72 VAL A N 1
ATOM 534 C CA . VAL A 1 72 ? -73.382 37.527 19.256 1.00 26.16 72 VAL A CA 1
ATOM 535 C C . VAL A 1 72 ? -72.733 37.568 20.658 1.00 26.16 72 VAL A C 1
ATOM 537 O O . VAL A 1 72 ? -72.903 36.651 21.457 1.00 26.16 72 VAL A O 1
ATOM 540 N N . GLU A 1 73 ? -71.989 38.638 20.964 1.00 30.50 73 GLU A N 1
ATOM 541 C CA . GLU A 1 73 ? -71.322 38.866 22.260 1.00 30.50 73 GLU A CA 1
ATOM 542 C C . GLU A 1 73 ? -72.268 39.339 23.386 1.00 30.50 73 GLU A C 1
ATOM 544 O O . GLU A 1 73 ? -73.112 40.201 23.150 1.00 30.50 73 GLU A O 1
ATOM 549 N N . ASP A 1 74 ? -72.012 38.910 24.633 1.00 26.47 74 ASP A N 1
ATOM 550 C CA . ASP A 1 74 ? -71.862 39.830 25.784 1.00 26.47 74 ASP A CA 1
ATOM 551 C C . ASP A 1 74 ? -71.069 39.164 26.943 1.00 26.47 74 ASP A C 1
ATOM 553 O O . ASP A 1 74 ? -70.859 37.949 26.976 1.00 26.47 74 ASP A O 1
ATOM 557 N N . LYS A 1 75 ? -70.607 39.963 27.911 1.00 25.00 75 LYS A N 1
ATOM 558 C CA . LYS A 1 75 ? -69.809 39.597 29.102 1.00 25.00 75 LYS A CA 1
ATOM 559 C C . LYS A 1 75 ? -70.628 39.845 30.394 1.00 25.00 75 LYS A C 1
ATOM 561 O O . LYS A 1 75 ? -71.579 40.617 30.354 1.00 25.00 75 LYS A O 1
ATOM 566 N N . PRO A 1 76 ? -70.228 39.367 31.599 1.00 37.72 76 PRO A N 1
ATOM 567 C CA . PRO A 1 76 ? -69.324 38.263 31.961 1.00 37.72 76 PRO A CA 1
ATOM 568 C C . PRO A 1 76 ? -69.886 37.326 33.078 1.00 37.72 76 PRO A C 1
ATOM 570 O O . PRO A 1 76 ? -70.913 37.591 33.690 1.00 37.72 76 PRO A O 1
ATOM 573 N N . ARG A 1 77 ? -69.104 36.295 33.455 1.00 27.91 77 ARG A N 1
ATOM 574 C CA . ARG A 1 77 ? -69.061 35.631 34.790 1.00 27.91 77 ARG A CA 1
ATOM 575 C C . ARG A 1 77 ? -70.396 35.245 35.477 1.00 27.91 77 ARG A C 1
ATOM 577 O O . ARG A 1 77 ? -70.922 36.012 36.283 1.00 27.91 77 ARG A O 1
ATOM 584 N N . ASN A 1 78 ? -70.723 33.945 35.468 1.00 24.33 78 ASN A N 1
ATOM 585 C CA . ASN A 1 78 ? -70.778 33.202 36.744 1.00 24.33 78 ASN A CA 1
ATOM 586 C C . ASN A 1 78 ? -70.628 31.675 36.595 1.00 24.33 78 ASN A C 1
ATOM 588 O O . ASN A 1 78 ? -70.950 31.110 35.555 1.00 24.33 78 ASN A O 1
ATOM 592 N N . LYS A 1 79 ? -70.131 31.007 37.645 1.00 37.50 79 LYS A N 1
ATOM 593 C CA . LYS A 1 79 ? -69.779 29.574 37.623 1.00 37.50 79 LYS A CA 1
ATOM 594 C C . LYS A 1 79 ? -71.005 28.648 37.590 1.00 37.50 79 LYS A C 1
ATOM 596 O O . LYS A 1 79 ? -71.840 28.709 38.491 1.00 37.50 79 LYS A O 1
ATOM 601 N N . LYS A 1 80 ? -70.993 27.662 36.687 1.00 26.33 80 LYS A N 1
ATOM 602 C CA . LYS A 1 80 ? -71.464 26.290 36.957 1.00 26.33 80 LYS A CA 1
ATOM 603 C C . LYS A 1 80 ? -70.516 25.294 36.291 1.00 26.33 80 LYS A C 1
ATOM 605 O O . LYS A 1 80 ? -70.186 25.452 35.123 1.00 26.33 80 LYS A O 1
ATOM 610 N N . HIS A 1 81 ? -70.077 24.293 37.046 1.00 33.53 81 HIS A N 1
ATOM 611 C CA . HIS A 1 81 ? -69.145 23.277 36.567 1.00 33.53 81 HIS A CA 1
ATOM 612 C C . HIS A 1 81 ? -69.860 22.311 35.607 1.00 33.53 81 HIS A C 1
ATOM 614 O O . HIS A 1 81 ? -70.872 21.720 35.986 1.00 33.53 81 HIS A O 1
ATOM 620 N N . LYS A 1 82 ? -69.299 22.082 34.413 1.00 31.44 82 LYS A N 1
ATOM 621 C CA . LYS A 1 82 ? -69.327 20.730 33.836 1.00 31.44 82 LYS A CA 1
ATOM 622 C C . LYS A 1 82 ? -68.311 19.901 34.625 1.00 31.44 82 LYS A C 1
ATOM 624 O O . LYS A 1 82 ? -67.235 20.407 34.937 1.00 31.44 82 LYS A O 1
ATOM 629 N N . LYS A 1 83 ? -68.651 18.655 34.962 1.00 36.59 83 LYS A N 1
ATOM 630 C CA . LYS A 1 83 ? -67.638 17.678 35.374 1.00 36.59 83 LYS A CA 1
ATOM 631 C C . LYS A 1 83 ? -66.768 17.386 34.151 1.00 36.59 83 LYS A C 1
ATOM 633 O O . LYS A 1 83 ? -67.305 16.944 33.138 1.00 36.59 83 LYS A O 1
ATOM 638 N N . VAL A 1 84 ? -65.468 17.626 34.266 1.00 44.47 84 VAL A N 1
ATOM 639 C CA . VAL A 1 84 ? -64.476 16.850 33.514 1.00 44.47 84 VAL A CA 1
ATOM 640 C C . VAL A 1 84 ? -64.489 15.437 34.120 1.00 44.47 84 VAL A C 1
ATOM 642 O O . VAL A 1 84 ? -64.865 15.275 35.288 1.00 44.47 84 VAL A O 1
ATOM 645 N N . ALA A 1 85 ? -64.163 14.408 33.342 1.00 57.91 85 ALA A N 1
ATOM 646 C CA . ALA A 1 85 ? -63.806 13.125 33.935 1.00 57.91 85 ALA A CA 1
ATOM 647 C C . ALA A 1 85 ? -62.419 13.308 34.557 1.00 57.91 85 ALA A C 1
ATOM 649 O O . ALA A 1 85 ? -61.461 13.548 33.837 1.00 57.91 85 ALA A O 1
ATOM 650 N N . ASN A 1 86 ? -62.321 13.269 35.884 1.00 76.06 86 ASN A N 1
ATOM 651 C CA . ASN A 1 86 ? -61.038 13.403 36.575 1.00 76.06 86 ASN A CA 1
ATOM 652 C C . ASN A 1 86 ? -60.173 12.135 36.456 1.00 76.06 86 ASN A C 1
ATOM 654 O O . ASN A 1 86 ? -59.100 12.115 37.029 1.00 76.06 86 ASN A O 1
ATOM 658 N N . GLU A 1 87 ? -60.631 11.084 35.773 1.00 89.31 87 GLU A N 1
ATOM 659 C CA . GLU A 1 87 ? -60.044 9.746 35.845 1.00 89.31 87 GLU A CA 1
ATOM 660 C C . GLU A 1 87 ? -60.286 8.967 34.541 1.00 89.31 87 GLU A C 1
ATOM 662 O O . GLU A 1 87 ? -61.382 9.059 33.974 1.00 89.31 87 GLU A O 1
ATOM 667 N N . LYS A 1 88 ? -59.279 8.210 34.084 1.00 91.56 88 LYS A N 1
ATOM 668 C CA . LYS A 1 88 ? -59.332 7.259 32.957 1.00 91.56 88 LYS A CA 1
ATOM 669 C C . LYS A 1 88 ? -58.658 5.953 33.391 1.00 91.56 88 LYS A C 1
ATOM 671 O O . LYS A 1 88 ? -57.594 5.989 34.006 1.00 91.56 88 LYS A O 1
ATOM 676 N N . VAL A 1 89 ? -59.282 4.823 33.065 1.00 92.31 89 VAL A N 1
ATOM 677 C CA . VAL A 1 89 ? -58.742 3.472 33.291 1.00 92.31 89 VAL A CA 1
ATOM 678 C C . VAL A 1 89 ? -58.306 2.884 31.951 1.00 92.31 89 VAL A C 1
ATOM 680 O O . VAL A 1 89 ? -58.935 3.153 30.926 1.00 92.31 89 VAL A O 1
ATOM 683 N N . TYR A 1 90 ? -57.233 2.105 31.984 1.00 91.69 90 TYR A N 1
ATOM 684 C CA . TYR A 1 90 ? -56.635 1.383 30.872 1.00 91.69 90 TYR A CA 1
ATOM 685 C C . TYR A 1 90 ? -56.525 -0.080 31.312 1.00 91.69 90 TYR A C 1
ATOM 687 O O . TYR A 1 90 ? -55.955 -0.362 32.368 1.00 91.69 90 TYR A O 1
ATOM 695 N N . GLU A 1 91 ? -57.120 -0.981 30.536 1.00 89.94 91 GLU A N 1
ATOM 696 C CA . GLU A 1 91 ? -57.155 -2.417 30.819 1.00 89.94 91 GLU A CA 1
ATOM 697 C C . GLU A 1 91 ? -56.019 -3.088 30.033 1.00 89.94 91 GLU A C 1
ATOM 699 O O . GLU A 1 91 ? -56.014 -3.047 28.802 1.00 89.94 91 GLU A O 1
ATOM 704 N N . GLY A 1 92 ? -55.038 -3.647 30.745 1.00 83.88 92 GLY A N 1
ATOM 705 C CA . GLY A 1 92 ? -54.002 -4.523 30.197 1.00 83.88 92 GLY A CA 1
ATOM 706 C C . GLY A 1 92 ? -54.375 -5.997 30.383 1.00 83.88 92 GLY A C 1
ATOM 707 O O . GLY A 1 92 ? -55.416 -6.320 30.953 1.00 83.88 92 GLY A O 1
ATOM 708 N N . GLU A 1 93 ? -53.525 -6.917 29.921 1.00 81.38 93 GLU A N 1
ATOM 709 C CA . GLU A 1 93 ? -53.839 -8.356 29.969 1.00 81.38 93 GLU A CA 1
ATOM 710 C C . GLU A 1 93 ? -53.878 -8.918 31.403 1.00 81.38 93 GLU A C 1
ATOM 712 O O . GLU A 1 93 ? -54.782 -9.678 31.745 1.00 81.38 93 GLU A O 1
ATOM 717 N N . ASN A 1 94 ? -52.936 -8.497 32.258 1.00 89.12 94 ASN A N 1
ATOM 718 C CA . ASN A 1 94 ? -52.797 -8.952 33.651 1.00 89.12 94 ASN A CA 1
ATOM 719 C C . ASN A 1 94 ? -52.722 -7.794 34.672 1.00 89.12 94 ASN A C 1
ATOM 721 O O . ASN A 1 94 ? -52.356 -7.993 35.832 1.00 89.12 94 ASN A O 1
ATOM 725 N N . TYR A 1 95 ? -53.055 -6.568 34.259 1.00 92.06 95 TYR A N 1
ATOM 726 C CA . TYR A 1 95 ? -53.057 -5.385 35.124 1.00 92.06 95 TYR A CA 1
ATOM 727 C C . TYR A 1 95 ? -54.049 -4.325 34.639 1.00 92.06 95 TYR A C 1
ATOM 729 O O . TYR A 1 95 ? -54.408 -4.274 33.465 1.00 92.06 95 TYR A O 1
ATOM 737 N N . ASN A 1 96 ? -54.434 -3.417 35.535 1.00 93.25 96 ASN A N 1
ATOM 738 C CA . ASN A 1 96 ? -55.161 -2.192 35.207 1.00 93.25 96 ASN A CA 1
ATOM 739 C C . ASN A 1 96 ? -54.345 -0.963 35.615 1.00 93.25 96 ASN A C 1
ATOM 741 O O . ASN A 1 96 ? -53.836 -0.901 36.737 1.00 93.25 96 ASN A O 1
ATOM 745 N N . VAL A 1 97 ? -54.295 0.053 34.751 1.00 95.12 97 VAL A N 1
ATOM 746 C CA . VAL A 1 97 ? -53.699 1.362 35.066 1.00 95.12 97 VAL A CA 1
ATOM 747 C C . VAL A 1 97 ? -54.796 2.415 35.159 1.00 95.12 97 VAL A C 1
ATOM 749 O O . VAL A 1 97 ? -55.664 2.507 34.294 1.00 95.12 97 VAL A O 1
ATOM 752 N N . THR A 1 98 ? -54.786 3.221 36.219 1.00 94.69 98 THR A N 1
ATOM 753 C CA . THR A 1 98 ? -55.761 4.298 36.449 1.00 94.69 98 THR A CA 1
ATOM 754 C C . THR A 1 98 ? -55.046 5.634 36.591 1.00 94.69 98 THR A C 1
ATOM 756 O O . THR A 1 98 ? -54.332 5.851 37.567 1.00 94.69 98 THR A O 1
ATOM 759 N N . PHE A 1 99 ? -55.265 6.542 35.639 1.00 94.31 99 PHE A N 1
ATOM 760 C CA . PHE A 1 99 ? -54.734 7.907 35.652 1.00 94.31 99 PHE A CA 1
ATOM 761 C C . PHE A 1 99 ? -55.799 8.866 36.193 1.00 94.31 99 PHE A C 1
ATOM 763 O O . PHE A 1 99 ? -56.883 8.966 35.613 1.00 94.31 99 PHE A O 1
ATOM 770 N N . SER A 1 100 ? -55.507 9.580 37.284 1.00 93.88 100 SER A N 1
ATOM 771 C CA . SER A 1 100 ? -56.491 10.337 38.070 1.00 93.88 100 SER A CA 1
ATOM 772 C C . SER A 1 100 ? -56.001 11.757 38.408 1.00 93.88 100 SER A C 1
ATOM 774 O O . SER A 1 100 ? -55.128 11.965 39.250 1.00 93.88 100 SER A O 1
ATOM 776 N N . VAL A 1 101 ? -56.556 12.774 37.741 1.00 91.44 101 VAL A N 1
ATOM 777 C CA . VAL A 1 101 ? -56.204 14.198 37.887 1.00 91.44 101 VAL A CA 1
ATOM 778 C C . VAL A 1 101 ? -56.757 14.757 39.199 1.00 91.44 101 VAL A C 1
ATOM 780 O O . VAL A 1 101 ? -57.965 14.981 39.355 1.00 91.44 101 VAL A O 1
ATOM 783 N N . THR A 1 102 ? -55.860 15.048 40.142 1.00 88.81 102 THR A N 1
ATOM 784 C CA . THR A 1 102 ? -56.208 15.489 41.500 1.00 88.81 102 THR A CA 1
ATOM 785 C C . THR A 1 102 ? -56.433 16.999 41.592 1.00 88.81 102 THR A C 1
ATOM 787 O O . THR A 1 102 ? -57.294 17.453 42.350 1.00 88.81 102 THR A O 1
ATOM 790 N N . SER A 1 103 ? -55.705 17.802 40.807 1.00 87.25 103 SER A N 1
ATOM 791 C CA . SER A 1 103 ? -55.887 19.261 40.723 1.00 87.25 103 SER A CA 1
ATOM 792 C C . SER A 1 103 ? -55.265 19.850 39.454 1.00 87.25 103 SER A C 1
ATOM 794 O O . SER A 1 103 ? -54.328 19.280 38.918 1.00 87.25 103 SER A O 1
ATOM 796 N N . SER A 1 104 ? -55.765 20.993 38.968 1.00 87.62 104 SER A N 1
ATOM 797 C CA . SER A 1 104 ? -55.195 21.706 37.811 1.00 87.62 104 SER A CA 1
ATOM 798 C C . SER A 1 104 ? -55.435 23.218 37.897 1.00 87.62 104 SER A C 1
ATOM 800 O O . SER A 1 104 ? -56.415 23.668 38.503 1.00 87.62 104 SER A O 1
ATOM 802 N N . TRP A 1 105 ? -54.516 23.994 37.320 1.00 88.00 105 TRP A N 1
ATOM 803 C CA . TRP A 1 105 ? -54.505 25.456 37.244 1.00 88.00 105 TRP A CA 1
ATOM 804 C C . TRP A 1 105 ? -53.986 25.913 35.864 1.00 88.00 105 TRP A C 1
ATOM 806 O O . TRP A 1 105 ? -53.670 25.097 35.009 1.00 88.00 105 TRP A O 1
ATOM 816 N N . GLU A 1 106 ? -53.913 27.225 35.613 1.00 79.94 106 GLU A N 1
ATOM 817 C CA . GLU A 1 106 ? -53.574 27.800 34.289 1.00 79.94 106 GLU A CA 1
ATOM 818 C C . GLU A 1 106 ? -52.109 27.570 33.837 1.00 79.94 106 GLU A C 1
ATOM 820 O O . GLU A 1 106 ? -51.721 28.037 32.771 1.00 79.94 106 GLU A O 1
ATOM 825 N N . SER A 1 107 ? -51.288 26.883 34.638 1.00 82.62 107 SER A N 1
ATOM 826 C CA . SER A 1 107 ? -49.851 26.664 34.402 1.00 82.62 107 SER A CA 1
ATOM 827 C C . SER A 1 107 ? -49.351 25.411 35.142 1.00 82.62 107 SER A C 1
ATOM 829 O O . SER A 1 107 ? -48.428 25.492 35.960 1.00 82.62 107 SER A O 1
ATOM 831 N N . GLY A 1 108 ? -50.077 24.303 34.986 1.00 88.44 108 GLY A N 1
ATOM 832 C CA . GLY A 1 108 ? -49.754 23.008 35.585 1.00 88.44 108 GLY A CA 1
ATOM 833 C C . GLY A 1 108 ? -50.972 22.217 36.075 1.00 88.44 108 GLY A C 1
ATOM 834 O O . GLY A 1 108 ? -52.095 22.726 36.213 1.00 88.44 108 GLY A O 1
ATOM 835 N N . TYR A 1 109 ? -50.735 20.950 36.395 1.00 92.50 109 TYR A N 1
ATOM 836 C CA . TYR A 1 109 ? -51.677 20.084 37.101 1.00 92.50 109 TYR A CA 1
ATOM 837 C C . TYR A 1 109 ? -50.929 19.077 37.980 1.00 92.50 109 TYR A C 1
ATOM 839 O O . TYR A 1 109 ? -49.732 18.896 37.808 1.00 92.50 109 TYR A O 1
ATOM 847 N N . ASN A 1 110 ? -51.640 18.405 38.890 1.00 92.31 110 ASN A N 1
ATOM 848 C CA . ASN A 1 110 ? -51.177 17.188 39.562 1.00 92.31 110 ASN A CA 1
ATOM 849 C C . ASN A 1 110 ? -52.122 16.026 39.229 1.00 92.31 110 ASN A C 1
ATOM 851 O O . ASN A 1 110 ? -53.347 16.189 39.295 1.00 92.31 110 ASN A O 1
ATOM 855 N N . ALA A 1 111 ? -51.567 14.854 38.932 1.00 93.81 111 ALA A N 1
ATOM 856 C CA . ALA A 1 111 ? -52.308 13.607 38.757 1.00 93.81 111 ALA A CA 1
ATOM 857 C C . ALA A 1 111 ? -51.632 12.460 39.513 1.00 93.81 111 ALA A C 1
ATOM 859 O O . ALA A 1 111 ? -50.435 12.510 39.784 1.00 93.81 111 ALA A O 1
ATOM 860 N N . ASN A 1 112 ? -52.411 11.434 39.834 1.00 95.44 112 ASN A N 1
ATOM 861 C CA . ASN A 1 112 ? -51.930 10.169 40.369 1.00 95.44 112 ASN A CA 1
ATOM 862 C C . ASN A 1 112 ? -52.079 9.082 39.297 1.00 95.44 112 ASN A C 1
ATOM 864 O O . ASN A 1 112 ? -53.022 9.123 38.503 1.00 95.44 112 ASN A O 1
ATOM 868 N N . VAL A 1 113 ? -51.184 8.100 39.300 1.00 95.81 113 VAL A N 1
ATOM 869 C CA . VAL A 1 113 ? -51.236 6.909 38.450 1.00 95.81 113 VAL A CA 1
ATOM 870 C C . VAL A 1 113 ? -51.174 5.687 39.359 1.00 95.81 113 VAL A C 1
ATOM 872 O O . VAL A 1 113 ? -50.194 5.483 40.076 1.00 95.81 113 VAL A O 1
ATOM 875 N N . LYS A 1 114 ? -52.243 4.891 39.358 1.00 95.69 114 LYS A N 1
ATOM 876 C CA . LYS A 1 114 ? -52.342 3.635 40.109 1.00 95.69 114 LYS A CA 1
ATOM 877 C C . LYS A 1 114 ? -52.174 2.457 39.153 1.00 95.69 114 LYS A C 1
ATOM 879 O O . LYS A 1 114 ? -52.926 2.380 38.183 1.00 95.69 114 LYS A O 1
ATOM 884 N N . ILE A 1 115 ? -51.267 1.533 39.462 1.00 95.75 115 ILE A N 1
ATOM 885 C CA . ILE A 1 115 ? -51.160 0.225 38.795 1.00 95.75 115 ILE A CA 1
ATOM 886 C C . ILE A 1 115 ? -51.746 -0.831 39.739 1.00 95.75 115 ILE A C 1
ATOM 888 O O . ILE A 1 115 ? -51.425 -0.843 40.927 1.00 95.75 115 ILE A O 1
ATOM 892 N N . GLU A 1 116 ? -52.618 -1.700 39.236 1.00 94.88 116 GLU A N 1
ATOM 893 C CA . GLU A 1 116 ? -53.278 -2.773 39.988 1.00 94.88 116 GLU A CA 1
ATOM 894 C C . GLU A 1 116 ? -53.085 -4.110 39.271 1.00 94.88 116 GLU A C 1
ATOM 896 O O . GLU A 1 116 ? -53.470 -4.240 38.111 1.00 94.88 116 GLU A O 1
ATOM 901 N N . ASN A 1 117 ? -52.493 -5.093 39.953 1.00 93.94 117 ASN A N 1
ATOM 902 C CA . ASN A 1 117 ? -52.257 -6.426 39.401 1.00 93.94 117 ASN A CA 1
ATOM 903 C C . ASN A 1 117 ? -53.565 -7.236 39.414 1.00 93.94 117 ASN A C 1
ATOM 905 O O . ASN A 1 117 ? -54.162 -7.451 40.474 1.00 93.94 117 ASN A O 1
ATOM 909 N N . THR A 1 118 ? -53.997 -7.690 38.238 1.00 93.12 118 THR A N 1
ATOM 910 C CA . THR A 1 118 ? -55.213 -8.492 38.027 1.00 93.12 118 THR A CA 1
ATOM 911 C C . THR A 1 118 ? -54.934 -9.916 37.531 1.00 93.12 118 THR A C 1
ATOM 913 O O . THR A 1 118 ? -55.886 -10.685 37.379 1.00 93.12 118 THR A O 1
ATOM 916 N N . GLY A 1 119 ? -53.664 -10.271 37.307 1.00 90.12 119 GLY A N 1
ATOM 917 C CA . GLY A 1 119 ? -53.207 -11.603 36.910 1.00 90.12 119 GLY A CA 1
ATOM 918 C C . GLY A 1 119 ? -53.158 -12.611 38.065 1.00 90.12 119 GLY A C 1
ATOM 919 O O . GLY A 1 119 ? -53.739 -12.400 39.132 1.00 90.12 119 GLY A O 1
ATOM 920 N N . ASN A 1 120 ? -52.465 -13.733 37.844 1.00 88.00 120 ASN A N 1
ATOM 921 C CA . ASN A 1 120 ? -52.306 -14.810 38.837 1.00 88.00 120 ASN A CA 1
ATOM 922 C C . ASN A 1 120 ? -50.938 -14.812 39.538 1.00 88.00 120 ASN A C 1
ATOM 924 O O . ASN A 1 120 ? -50.782 -15.510 40.539 1.00 88.00 120 ASN A O 1
ATOM 928 N N . ASP A 1 121 ? -49.994 -14.014 39.040 1.00 84.44 121 ASP A N 1
ATOM 929 C CA . ASP A 1 121 ? -48.579 -14.005 39.411 1.00 84.44 121 ASP A CA 1
ATOM 930 C C . ASP A 1 121 ? -48.150 -12.578 39.801 1.00 84.44 121 ASP A C 1
ATOM 932 O O . ASP A 1 121 ? -48.848 -11.607 39.494 1.00 84.44 121 ASP A O 1
ATOM 936 N N . THR A 1 122 ? -47.046 -12.418 40.534 1.00 85.56 122 THR A N 1
ATOM 937 C CA . THR A 1 122 ? -46.554 -11.088 40.946 1.00 85.56 122 THR A CA 1
ATOM 938 C C . THR A 1 122 ? -45.932 -10.356 39.756 1.00 85.56 122 THR A C 1
ATOM 940 O O . THR A 1 122 ? -45.131 -10.935 39.031 1.00 85.56 122 THR A O 1
ATOM 943 N N . ILE A 1 123 ? -46.256 -9.070 39.581 1.00 87.00 123 ILE A N 1
ATOM 944 C CA . ILE A 1 123 ? -45.524 -8.199 38.650 1.00 87.00 123 ILE A CA 1
ATOM 945 C C . ILE A 1 123 ? -44.263 -7.738 39.384 1.00 87.00 123 ILE A C 1
ATOM 947 O O . ILE A 1 123 ? -44.369 -6.888 40.269 1.00 87.00 123 ILE A O 1
ATOM 951 N N . GLN A 1 124 ? -43.119 -8.335 39.062 1.00 85.00 124 GLN A N 1
ATOM 952 C CA . GLN A 1 124 ? -41.813 -7.976 39.627 1.00 85.00 124 GLN A CA 1
ATOM 953 C C . GLN A 1 124 ? -41.288 -6.671 39.001 1.00 85.00 124 GLN A C 1
ATOM 955 O O . GLN A 1 124 ? -41.727 -6.306 37.908 1.00 85.00 124 GLN A O 1
ATOM 960 N N . ASN A 1 125 ? -40.381 -5.980 39.704 1.00 86.31 125 ASN A N 1
ATOM 961 C CA . ASN A 1 125 ? -39.597 -4.812 39.254 1.00 86.31 125 ASN A CA 1
ATOM 962 C C . ASN A 1 125 ? -40.274 -3.894 38.208 1.00 86.31 125 ASN A C 1
ATOM 964 O O . ASN A 1 125 ? -39.712 -3.621 37.151 1.00 86.31 125 ASN A O 1
ATOM 968 N N . TRP A 1 126 ? -41.498 -3.414 38.461 1.00 89.31 126 TRP A N 1
ATOM 969 C CA . TRP A 1 126 ? -42.327 -2.863 37.378 1.00 89.31 126 TRP A CA 1
ATOM 970 C C . TRP A 1 126 ? -41.729 -1.617 36.695 1.00 89.31 126 TRP A C 1
ATOM 972 O O . TRP A 1 126 ? -41.281 -0.666 37.346 1.00 89.31 126 TRP A O 1
ATOM 982 N N . TYR A 1 127 ? -41.831 -1.592 35.364 1.00 90.88 127 TYR A N 1
ATOM 983 C CA . TYR A 1 127 ? -41.658 -0.414 34.512 1.00 90.88 127 TYR A CA 1
ATOM 984 C C . TYR A 1 127 ? -42.942 -0.174 33.714 1.00 90.88 127 TYR A C 1
ATOM 986 O O . TYR A 1 127 ? -43.601 -1.118 33.281 1.00 90.88 127 TYR A O 1
ATOM 994 N N . LEU A 1 128 ? -43.314 1.092 33.521 1.00 91.25 128 LEU A N 1
ATOM 995 C CA . LEU A 1 128 ? -44.563 1.510 32.890 1.00 91.25 128 LEU A CA 1
ATOM 996 C C . LEU A 1 128 ? -44.295 2.489 31.738 1.00 91.25 128 LEU A C 1
ATOM 998 O O . LEU A 1 128 ? -43.940 3.646 31.961 1.00 91.25 128 LEU A O 1
ATOM 1002 N N . SER A 1 129 ? -44.508 2.017 30.512 1.00 90.56 129 SER A N 1
ATOM 1003 C CA . SER A 1 129 ? -44.279 2.726 29.251 1.00 90.56 129 SER A CA 1
ATOM 1004 C C . SER A 1 129 ? -45.582 3.317 28.691 1.00 90.56 129 SER A C 1
ATOM 1006 O O . SER A 1 129 ? -46.606 2.628 28.643 1.00 90.56 129 SER A O 1
ATOM 1008 N N . PHE A 1 130 ? -45.584 4.592 28.288 1.00 90.88 130 PHE A N 1
ATOM 1009 C CA . PHE A 1 130 ? -46.755 5.273 27.709 1.00 90.88 130 PHE A CA 1
ATOM 1010 C C . PHE A 1 130 ? -46.404 6.525 26.894 1.00 90.88 130 PHE A C 1
ATOM 1012 O O . PHE A 1 130 ? -45.454 7.237 27.213 1.00 90.88 130 PHE A O 1
ATOM 1019 N N . LYS A 1 131 ? -47.239 6.850 25.899 1.00 88.56 131 LYS A N 1
ATOM 1020 C CA . LYS A 1 131 ? -47.145 8.091 25.117 1.00 88.56 131 LYS A CA 1
ATOM 1021 C C . LYS A 1 131 ? -47.989 9.218 25.723 1.00 88.56 131 LYS A C 1
ATOM 1023 O O . LYS A 1 131 ? -49.181 9.035 26.005 1.00 88.56 131 LYS A O 1
ATOM 1028 N N . TYR A 1 132 ? -47.376 10.387 25.913 1.00 90.75 132 TYR A N 1
ATOM 1029 C CA . TYR A 1 132 ? -47.984 11.584 26.485 1.00 90.75 132 TYR A CA 1
ATOM 1030 C C . TYR A 1 132 ? -47.269 12.885 26.068 1.00 90.75 132 TYR A C 1
ATOM 1032 O O . TYR A 1 132 ? -46.068 13.027 26.257 1.00 90.75 132 TYR A O 1
ATOM 1040 N N . ASP A 1 133 ? -48.023 13.869 25.571 1.00 86.62 133 ASP A N 1
ATOM 1041 C CA . ASP A 1 133 ? -47.449 15.048 24.898 1.00 86.62 133 ASP A CA 1
ATOM 1042 C C . ASP A 1 133 ? -47.192 16.279 25.823 1.00 86.62 133 ASP A C 1
ATOM 1044 O O . ASP A 1 133 ? -46.629 17.274 25.367 1.00 86.62 133 ASP A O 1
ATOM 1048 N N . ASP A 1 134 ? -47.579 16.263 27.114 1.00 86.62 134 ASP A N 1
ATOM 1049 C CA . ASP A 1 134 ? -47.237 17.333 28.088 1.00 86.62 134 ASP A CA 1
ATOM 1050 C C . ASP A 1 134 ? -46.049 16.930 28.975 1.00 86.62 134 ASP A C 1
ATOM 1052 O O . ASP A 1 134 ? -45.948 15.794 29.440 1.00 86.62 134 ASP A O 1
ATOM 1056 N N . GLN A 1 135 ? -45.157 17.883 29.258 1.00 89.06 135 GLN A N 1
ATOM 1057 C CA . GLN A 1 135 ? -43.933 17.607 30.010 1.00 89.06 135 GLN A CA 1
ATOM 1058 C C . GLN A 1 135 ? -44.197 17.345 31.499 1.00 89.06 135 GLN A C 1
ATOM 1060 O O . GLN A 1 135 ? -44.767 18.184 32.204 1.00 89.06 135 GLN A O 1
ATOM 1065 N N . ILE A 1 136 ? -43.714 16.208 32.007 1.00 92.88 136 ILE A N 1
ATOM 1066 C CA . ILE A 1 136 ? -43.738 15.877 33.435 1.00 92.88 136 ILE A CA 1
ATOM 1067 C C . ILE A 1 136 ? -42.625 16.657 34.149 1.00 92.88 136 ILE A C 1
ATOM 1069 O O . ILE A 1 136 ? -41.441 16.358 34.041 1.00 92.88 136 ILE A O 1
ATOM 1073 N N . THR A 1 137 ? -43.021 17.675 34.912 1.00 90.38 137 THR A N 1
ATOM 1074 C CA . THR A 1 137 ? -42.117 18.591 35.637 1.00 90.38 137 THR A CA 1
ATOM 1075 C C . THR A 1 137 ? -41.683 18.091 37.015 1.00 90.38 137 THR A C 1
ATOM 1077 O O . THR A 1 137 ? -40.734 18.623 37.589 1.00 90.38 137 THR A O 1
ATOM 1080 N N . ASN A 1 138 ? -42.397 17.113 37.579 1.00 91.81 138 ASN A N 1
ATOM 1081 C CA . ASN A 1 138 ? -42.117 16.510 38.881 1.00 91.81 138 ASN A CA 1
ATOM 1082 C C . ASN A 1 138 ? -42.835 15.154 38.995 1.00 91.81 138 ASN A C 1
ATOM 1084 O O . ASN A 1 138 ? -43.935 15.004 38.462 1.00 91.81 138 ASN A O 1
ATOM 1088 N N . ILE A 1 139 ? -42.253 14.205 39.731 1.00 96.06 139 ILE A N 1
ATOM 1089 C CA . ILE A 1 139 ? -42.802 12.864 39.991 1.00 96.06 139 ILE A CA 1
ATOM 1090 C C . ILE A 1 139 ? -42.562 12.465 41.461 1.00 96.06 139 ILE A C 1
ATOM 1092 O O . ILE A 1 139 ? -41.681 13.022 42.117 1.00 96.06 139 ILE A O 1
ATOM 1096 N N . TRP A 1 140 ? -43.372 11.560 42.018 1.00 94.62 140 TRP A N 1
ATOM 1097 C CA . TRP A 1 140 ? -43.172 10.992 43.359 1.00 94.62 140 TRP A CA 1
ATOM 1098 C C . TRP A 1 140 ? -43.715 9.560 43.480 1.00 94.62 140 TRP A C 1
ATOM 1100 O O . TRP A 1 140 ? -44.737 9.226 42.883 1.00 94.62 140 TRP A O 1
ATOM 1110 N N . ASN A 1 141 ? -43.058 8.744 44.316 1.00 92.62 141 ASN A N 1
ATOM 1111 C CA . ASN A 1 141 ? -43.223 7.281 44.468 1.00 92.62 141 ASN A CA 1
ATOM 1112 C C . ASN A 1 141 ? -42.841 6.438 43.229 1.00 92.62 141 ASN A C 1
ATOM 1114 O O . ASN A 1 141 ? -43.107 5.239 43.221 1.00 92.62 141 ASN A O 1
ATOM 1118 N N . ALA A 1 142 ? -42.251 7.059 42.213 1.00 93.56 142 ALA A N 1
ATOM 1119 C CA . ALA A 1 142 ? -41.761 6.463 40.975 1.00 93.56 142 ALA A CA 1
ATOM 1120 C C . ALA A 1 142 ? -40.732 7.423 40.360 1.00 93.56 142 ALA A C 1
ATOM 1122 O O . ALA A 1 142 ? -40.685 8.593 40.762 1.00 93.56 142 ALA A O 1
ATOM 1123 N N . GLU A 1 143 ? -39.957 6.964 39.381 1.00 90.25 143 GLU A N 1
ATOM 1124 C CA . GLU A 1 143 ? -38.918 7.763 38.719 1.00 90.25 143 GLU A CA 1
ATOM 1125 C C . GLU A 1 143 ? -39.064 7.708 37.191 1.00 90.25 143 GLU A C 1
ATOM 1127 O O . GLU A 1 143 ? -39.574 6.735 36.640 1.00 90.25 143 GLU A O 1
ATOM 1132 N N . ILE A 1 144 ? -38.656 8.768 36.484 1.00 89.06 144 ILE A N 1
ATOM 1133 C CA . ILE A 1 144 ? -38.623 8.758 35.012 1.00 89.06 144 ILE A CA 1
ATOM 1134 C C . ILE A 1 144 ? -37.346 8.024 34.600 1.00 89.06 144 ILE A C 1
ATOM 1136 O O . ILE A 1 144 ? -36.255 8.513 34.879 1.00 89.06 144 ILE A O 1
ATOM 1140 N N . SER A 1 145 ? -37.490 6.864 33.958 1.00 83.88 145 SER A N 1
ATOM 1141 C CA . SER A 1 145 ? -36.370 6.058 33.465 1.00 83.88 145 SER A CA 1
ATOM 1142 C C . SER A 1 145 ? -35.847 6.612 32.141 1.00 83.88 145 SER A C 1
ATOM 1144 O O . SER A 1 145 ? -34.659 6.886 32.012 1.00 83.88 145 SER A O 1
ATOM 1146 N N . THR A 1 146 ? -36.746 6.842 31.180 1.00 80.94 146 THR A N 1
ATOM 1147 C CA . THR A 1 146 ? -36.455 7.517 29.905 1.00 80.94 146 THR A CA 1
ATOM 1148 C C . THR A 1 146 ? -37.623 8.419 29.501 1.00 80.94 146 THR A C 1
ATOM 1150 O O . THR A 1 146 ? -38.766 8.228 29.937 1.00 80.94 146 THR A O 1
ATOM 1153 N N . HIS A 1 147 ? -37.328 9.434 28.688 1.00 80.62 147 HIS A N 1
ATOM 1154 C CA . HIS A 1 147 ? -38.329 10.278 28.044 1.00 80.62 147 HIS A CA 1
ATOM 1155 C C . HIS A 1 147 ? -37.779 10.849 26.732 1.00 80.62 147 HIS A C 1
ATOM 1157 O O . HIS A 1 147 ? -36.870 11.683 26.759 1.00 80.62 147 HIS A O 1
ATOM 1163 N N . GLU A 1 148 ? -38.367 10.441 25.609 1.00 74.25 148 GLU A N 1
ATOM 1164 C CA . GLU A 1 148 ? -37.951 10.833 24.259 1.00 74.25 148 GLU A CA 1
ATOM 1165 C C . GLU A 1 148 ? -39.172 11.275 23.443 1.00 74.25 148 GLU A C 1
ATOM 1167 O O . GLU A 1 148 ? -40.164 10.554 23.348 1.00 74.25 148 GLU A O 1
ATOM 1172 N N . GLU A 1 149 ? -39.111 12.501 22.908 1.00 81.81 149 GLU A N 1
ATOM 1173 C CA . GLU A 1 149 ? -40.207 13.284 22.304 1.00 81.81 149 GLU A CA 1
ATOM 1174 C C . GLU A 1 149 ? -41.512 13.370 23.120 1.00 81.81 149 GLU A C 1
ATOM 1176 O O . GLU A 1 149 ? -41.849 14.428 23.651 1.00 81.81 149 GLU A O 1
ATOM 1181 N N . SER A 1 150 ? -42.259 12.266 23.153 1.00 84.38 150 SER A N 1
ATOM 1182 C CA . SER A 1 150 ? -43.562 12.081 23.801 1.00 84.38 150 SER A CA 1
ATOM 1183 C C . SER A 1 150 ? -43.714 10.703 24.461 1.00 84.38 150 SER A C 1
ATOM 1185 O O . SER A 1 150 ? -44.723 10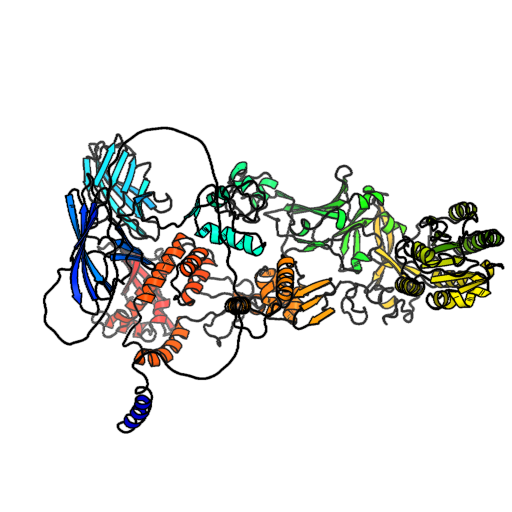.448 25.116 1.00 84.38 150 SER A O 1
ATOM 1187 N N . GLN A 1 151 ? -42.743 9.798 24.319 1.00 87.69 151 GLN A N 1
ATOM 1188 C CA . GLN A 1 151 ? -42.750 8.495 24.974 1.00 87.69 151 GLN A CA 1
ATOM 1189 C C . GLN A 1 151 ? -42.083 8.608 26.348 1.00 87.69 151 GLN A C 1
ATOM 1191 O O . GLN A 1 151 ? -40.959 9.090 26.461 1.00 87.69 151 GLN A O 1
ATOM 1196 N N . TYR A 1 152 ? -42.763 8.139 27.393 1.00 89.62 152 TYR A N 1
ATOM 1197 C CA . TYR A 1 152 ? -42.236 8.020 28.752 1.00 89.62 152 TYR A CA 1
ATOM 1198 C C . TYR A 1 152 ? -42.081 6.553 29.134 1.00 89.62 152 TYR A C 1
ATOM 1200 O O . TYR A 1 152 ? -42.995 5.758 28.908 1.00 89.62 152 TYR A O 1
ATOM 1208 N N . ILE A 1 153 ? -40.989 6.225 29.825 1.00 90.50 153 ILE A N 1
ATOM 1209 C CA . ILE A 1 153 ? -40.877 5.001 30.624 1.00 90.50 153 ILE A CA 1
ATOM 1210 C C . ILE A 1 153 ? -40.676 5.409 32.082 1.00 90.50 153 ILE A C 1
ATOM 1212 O O . ILE A 1 153 ? -39.698 6.070 32.431 1.00 90.50 153 ILE A O 1
ATOM 1216 N N . ILE A 1 154 ? -41.617 5.026 32.943 1.00 92.06 154 ILE A N 1
ATOM 1217 C CA . ILE A 1 154 ? -41.603 5.309 34.380 1.00 92.06 154 ILE A CA 1
ATOM 1218 C C . ILE A 1 154 ? -41.258 4.032 35.139 1.00 92.06 154 ILE A C 1
ATOM 1220 O O . ILE A 1 154 ? -41.954 3.031 34.985 1.00 92.06 154 ILE A O 1
ATOM 1224 N N . LYS A 1 155 ? -40.223 4.071 35.978 1.00 90.19 155 LYS A N 1
ATOM 1225 C CA . LYS A 1 155 ? -39.821 2.941 36.819 1.00 90.19 155 LYS A CA 1
ATOM 1226 C C . LYS A 1 155 ? -40.357 3.044 38.240 1.00 90.19 155 LYS A C 1
ATOM 1228 O O . LYS A 1 155 ? -40.678 4.131 38.735 1.00 90.19 155 LYS A O 1
ATOM 1233 N N . ASN A 1 156 ? -40.432 1.890 38.888 1.00 89.62 156 ASN A N 1
ATOM 1234 C CA . ASN A 1 156 ? -40.657 1.762 40.320 1.00 89.62 156 ASN A CA 1
ATOM 1235 C C . ASN A 1 156 ? -39.607 2.517 41.159 1.00 89.62 156 ASN A C 1
ATOM 1237 O O . ASN A 1 156 ? -38.559 2.926 40.667 1.00 89.62 156 ASN A O 1
ATOM 1241 N N . ALA A 1 157 ? -39.902 2.699 42.444 1.00 86.38 157 ALA A N 1
ATOM 1242 C CA . ALA A 1 157 ? -38.919 3.120 43.439 1.00 86.38 157 ALA A CA 1
ATOM 1243 C C . ALA A 1 157 ? -38.569 1.925 44.340 1.00 86.38 157 ALA A C 1
ATOM 1245 O O . ALA A 1 157 ? -39.448 1.110 44.611 1.00 86.38 157 ALA A O 1
ATOM 1246 N N . ASP A 1 158 ? -37.351 1.883 44.897 1.00 74.56 158 ASP A N 1
ATOM 1247 C CA . ASP A 1 158 ? -36.720 0.760 45.636 1.00 74.56 158 ASP A CA 1
ATOM 1248 C C . ASP A 1 158 ? -37.579 0.029 46.699 1.00 74.56 158 ASP A C 1
ATOM 1250 O O . ASP A 1 158 ? -37.226 -1.040 47.186 1.00 74.56 158 ASP A O 1
ATOM 1254 N N . TRP A 1 159 ? -38.682 0.630 47.147 1.00 80.44 159 TRP A N 1
ATOM 1255 C CA . TRP A 1 159 ? -39.584 0.109 48.180 1.00 80.44 159 TRP A CA 1
ATOM 1256 C C . TRP A 1 159 ? -40.943 -0.377 47.643 1.00 80.44 159 TRP A C 1
ATOM 1258 O O . TRP A 1 159 ? -41.770 -0.834 48.436 1.00 80.44 159 TRP A O 1
ATOM 1268 N N . ASN A 1 160 ? -41.210 -0.244 46.339 1.00 88.06 160 ASN A N 1
ATOM 1269 C CA . ASN A 1 160 ? -42.469 -0.620 45.687 1.00 88.06 160 ASN A CA 1
ATOM 1270 C C . ASN A 1 160 ? -42.290 -1.391 44.365 1.00 88.06 160 ASN A C 1
ATOM 1272 O O . ASN A 1 160 ? -43.215 -1.399 43.551 1.00 88.06 160 ASN A O 1
ATOM 1276 N N . GLN A 1 161 ? -41.132 -2.038 44.190 1.00 86.25 161 GLN A N 1
ATOM 1277 C CA . GLN A 1 161 ? -40.722 -2.754 42.975 1.00 86.25 161 GLN A CA 1
ATOM 1278 C C . GLN A 1 161 ? -41.721 -3.836 42.537 1.00 86.25 161 GLN A C 1
ATOM 1280 O O . GLN A 1 161 ? -42.009 -3.945 41.348 1.00 86.25 161 GLN A O 1
ATOM 1285 N N . ASP A 1 162 ? -42.321 -4.553 43.495 1.00 87.62 162 ASP A N 1
ATOM 1286 C CA . ASP A 1 162 ? -43.190 -5.701 43.217 1.00 87.62 162 ASP A CA 1
ATOM 1287 C C . ASP A 1 162 ? -44.670 -5.403 43.500 1.00 87.62 162 ASP A C 1
ATOM 1289 O O . ASP A 1 162 ? -45.053 -4.949 44.587 1.00 87.62 162 ASP A O 1
ATOM 1293 N N . ILE A 1 163 ? -45.543 -5.749 42.551 1.00 89.56 163 ILE A N 1
ATOM 1294 C CA . ILE A 1 163 ? -47.000 -5.687 42.700 1.00 89.56 163 ILE A CA 1
ATOM 1295 C C . ILE A 1 163 ? -47.549 -7.109 42.832 1.00 89.56 163 ILE A C 1
ATOM 1297 O O . ILE A 1 163 ? -47.867 -7.775 41.844 1.00 89.56 163 ILE A O 1
ATOM 1301 N N . VAL A 1 164 ? -47.682 -7.579 44.075 1.00 89.56 164 VAL A N 1
ATOM 1302 C CA . VAL A 1 164 ? -48.275 -8.893 44.396 1.00 89.56 164 VAL A CA 1
ATOM 1303 C C . VAL A 1 164 ? -49.694 -9.046 43.837 1.00 89.56 164 VAL A C 1
ATOM 1305 O O . VAL A 1 164 ? -50.412 -8.064 43.658 1.00 89.56 164 VAL A O 1
ATOM 1308 N N . VAL A 1 165 ? -50.112 -10.291 43.605 1.00 91.00 165 VAL A N 1
ATOM 1309 C CA . VAL A 1 165 ? -51.433 -10.675 43.070 1.00 91.00 165 VAL A CA 1
ATOM 1310 C C . VAL A 1 165 ? -52.586 -9.971 43.799 1.00 91.00 165 VAL A C 1
ATOM 1312 O O . VAL A 1 165 ? -52.753 -10.120 45.013 1.00 91.00 165 VAL A O 1
ATOM 1315 N N . GLY A 1 166 ? -53.404 -9.207 43.065 1.00 87.50 166 GLY A N 1
ATOM 1316 C CA . GLY A 1 166 ? -54.509 -8.417 43.627 1.00 87.50 166 GLY A CA 1
ATOM 1317 C C . GLY A 1 166 ? -54.079 -7.205 44.471 1.00 87.50 166 GLY A C 1
ATOM 1318 O O . GLY A 1 166 ? -54.911 -6.606 45.156 1.00 87.50 166 GLY A O 1
ATOM 1319 N N . GLY A 1 167 ? -52.789 -6.867 44.465 1.00 92.19 167 GLY A N 1
ATOM 1320 C CA . GLY A 1 167 ? -52.211 -5.663 45.047 1.00 92.19 167 GLY A CA 1
ATOM 1321 C C . GLY A 1 167 ? -52.178 -4.490 44.064 1.00 92.19 167 GLY A C 1
ATOM 1322 O O . GLY A 1 167 ? -52.486 -4.620 42.879 1.00 92.19 167 GLY A O 1
ATOM 1323 N N . SER A 1 168 ? -51.796 -3.316 44.566 1.00 94.69 168 SER A N 1
ATOM 1324 C CA . SER A 1 168 ? -51.672 -2.109 43.748 1.00 94.69 168 SER A CA 1
ATOM 1325 C C . SER A 1 168 ? -50.699 -1.095 44.336 1.00 94.69 168 SER A C 1
ATOM 1327 O O . SER A 1 168 ? -50.703 -0.893 45.554 1.00 94.69 168 SER A O 1
ATOM 1329 N N . ILE A 1 169 ? -49.979 -0.387 43.470 1.00 95.44 169 ILE A N 1
ATOM 1330 C CA . ILE A 1 169 ? -49.138 0.768 43.815 1.00 95.44 169 ILE A CA 1
ATOM 1331 C C . ILE A 1 169 ? -49.760 2.063 43.276 1.00 95.44 169 ILE A C 1
ATOM 1333 O O . ILE A 1 169 ? -50.636 2.028 42.411 1.00 95.44 169 ILE A O 1
ATOM 1337 N N . GLU A 1 170 ? -49.328 3.214 43.794 1.00 94.81 170 GLU A N 1
ATOM 1338 C CA . GLU A 1 170 ? -49.788 4.532 43.339 1.00 94.81 170 GLU A CA 1
ATOM 1339 C C . GLU A 1 170 ? -48.640 5.553 43.385 1.00 94.81 170 GLU A C 1
ATOM 1341 O O . GLU A 1 170 ? -48.086 5.850 44.452 1.00 94.81 170 GLU A O 1
ATOM 1346 N N . PHE A 1 171 ? -48.309 6.107 42.220 1.00 96.25 171 PHE A N 1
ATOM 1347 C CA . PHE A 1 171 ? -47.378 7.222 42.057 1.00 96.25 171 PHE A CA 1
ATOM 1348 C C . PHE A 1 171 ? -48.112 8.484 41.601 1.00 96.25 171 PHE A C 1
ATOM 1350 O O . PHE A 1 171 ? -49.322 8.462 41.367 1.00 96.25 171 PHE A O 1
ATOM 1357 N N . GLY A 1 172 ? -47.422 9.619 41.521 1.00 94.69 172 GLY A N 1
ATOM 1358 C CA . GLY A 1 172 ? -48.035 10.843 41.010 1.00 94.69 172 GLY A CA 1
ATOM 1359 C C . GLY A 1 172 ? -47.057 11.789 40.338 1.00 94.69 172 GLY A C 1
ATOM 1360 O O . GLY A 1 172 ? -45.850 11.704 40.543 1.00 94.69 172 GLY A O 1
ATOM 1361 N N . ILE A 1 173 ? -47.612 12.655 39.495 1.00 95.69 173 ILE A N 1
ATOM 1362 C CA . ILE A 1 173 ? -46.900 13.510 38.546 1.00 95.69 173 ILE A CA 1
ATOM 1363 C C . ILE A 1 173 ? -47.448 14.940 38.566 1.00 95.69 173 ILE A C 1
ATOM 1365 O O . ILE A 1 173 ? -48.620 15.166 38.897 1.00 95.69 173 ILE A O 1
ATOM 1369 N N . SER A 1 174 ? -46.620 15.899 38.150 1.00 92.94 174 SER A N 1
ATOM 1370 C CA . SER A 1 174 ? -47.026 17.278 37.864 1.00 92.94 174 SER A CA 1
ATOM 1371 C C . SER A 1 174 ? -46.723 17.659 36.414 1.00 92.94 174 SER A C 1
ATOM 1373 O O . SER A 1 174 ? -45.553 17.727 36.040 1.00 92.94 174 SER A O 1
ATOM 1375 N N . GLY A 1 175 ? -47.745 17.949 35.608 1.00 89.88 175 GLY A N 1
ATOM 1376 C CA . GLY A 1 175 ? -47.563 18.408 34.223 1.00 89.88 175 GLY A CA 1
ATOM 1377 C C . GLY A 1 175 ? -47.213 19.893 34.107 1.00 89.88 175 GLY A C 1
ATOM 1378 O O . GLY A 1 175 ? -47.499 20.682 35.016 1.00 89.88 175 GLY A O 1
ATOM 1379 N N . SER A 1 176 ? -46.591 20.270 32.990 1.00 85.31 176 SER A N 1
ATOM 1380 C CA . SER A 1 176 ? -46.077 21.621 32.735 1.00 85.31 176 SER A CA 1
ATOM 1381 C C . SER A 1 176 ? -47.171 22.633 32.385 1.00 85.31 176 SER A C 1
ATOM 1383 O O . SER A 1 176 ? -47.057 23.824 32.697 1.00 85.31 176 SER A O 1
ATOM 1385 N N . THR A 1 177 ? -48.266 22.163 31.782 1.00 86.62 177 THR A N 1
ATOM 1386 C CA . THR A 1 177 ? -49.369 23.000 31.301 1.00 86.62 177 THR A CA 1
ATOM 1387 C C . THR A 1 177 ? -50.685 22.714 32.035 1.00 86.62 177 THR A C 1
ATOM 1389 O O . THR A 1 177 ? -50.772 21.896 32.951 1.00 86.62 177 THR A O 1
ATOM 1392 N N . ALA A 1 178 ? -51.743 23.464 31.714 1.00 85.50 178 ALA A N 1
ATOM 1393 C CA . ALA A 1 178 ? -53.080 23.138 32.203 1.00 85.50 178 ALA A CA 1
ATOM 1394 C C . ALA A 1 178 ? -53.561 21.839 31.531 1.00 85.50 178 ALA A C 1
ATOM 1396 O O . ALA A 1 178 ? -53.576 21.776 30.305 1.00 85.50 178 ALA A O 1
ATOM 1397 N N . PHE A 1 179 ? -53.979 20.841 32.319 1.00 87.56 179 PHE A N 1
ATOM 1398 C CA . PHE A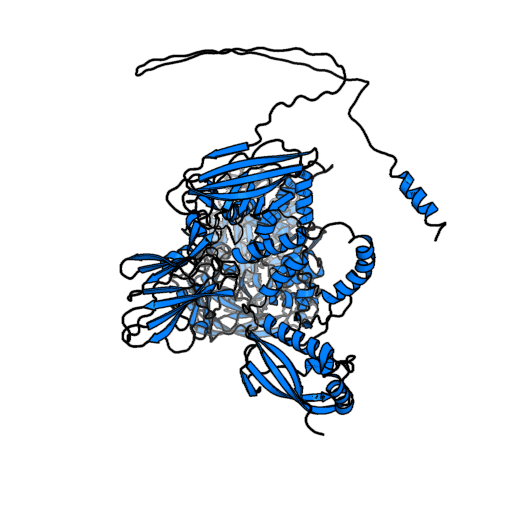 1 179 ? -54.329 19.497 31.835 1.00 87.56 179 PHE A CA 1
ATOM 1399 C C . PHE A 1 179 ? -55.281 19.531 30.625 1.00 87.56 179 PHE A C 1
ATOM 1401 O O . PHE A 1 179 ? -56.440 19.942 30.761 1.00 87.56 179 PHE A O 1
ATOM 1408 N N . ASN A 1 180 ? -54.786 19.082 29.467 1.00 84.06 180 ASN A N 1
ATOM 1409 C CA . ASN A 1 180 ? -55.523 19.064 28.202 1.00 84.06 180 ASN A CA 1
ATOM 1410 C C . ASN A 1 180 ? -56.156 17.687 27.931 1.00 84.06 180 ASN A C 1
ATOM 1412 O O . ASN A 1 180 ? -57.374 17.584 27.764 1.00 84.06 180 ASN A O 1
ATOM 1416 N N . GLU A 1 181 ? -55.344 16.628 27.959 1.00 87.81 181 GLU A N 1
ATOM 1417 C CA . GLU A 1 181 ? -55.751 15.251 27.662 1.00 87.81 181 GLU A CA 1
ATOM 1418 C C . GLU A 1 181 ? -55.031 14.199 28.518 1.00 87.81 181 GLU A C 1
ATOM 1420 O O . GLU A 1 181 ? -54.137 14.509 29.303 1.00 87.81 181 GLU A O 1
ATOM 1425 N N . PHE A 1 182 ? -55.471 12.947 28.383 1.00 91.00 182 PHE A N 1
ATOM 1426 C CA . PHE A 1 182 ? -54.891 11.772 29.037 1.00 91.00 182 PHE A CA 1
ATOM 1427 C C . PHE A 1 182 ? -53.901 11.061 28.094 1.00 91.00 182 PHE A C 1
ATOM 1429 O O . PHE A 1 182 ? -54.146 11.098 26.889 1.00 91.00 182 PHE A O 1
ATOM 1436 N N . PRO A 1 183 ? -52.894 10.325 28.614 1.00 91.50 183 PRO A N 1
ATOM 1437 C CA . PRO A 1 183 ? -52.016 9.456 27.817 1.00 91.50 183 PRO A CA 1
ATOM 1438 C C . PRO A 1 183 ? -52.760 8.547 26.831 1.00 91.50 183 PRO A C 1
ATOM 1440 O O . PRO A 1 183 ? -53.897 8.124 27.097 1.00 91.50 183 PRO A O 1
ATOM 1443 N N . GLU A 1 184 ? -52.126 8.217 25.709 1.00 89.31 184 GLU A N 1
ATOM 1444 C CA . GLU A 1 184 ? -52.742 7.387 24.667 1.00 89.31 184 GLU A CA 1
ATOM 1445 C C . GLU A 1 184 ? -52.964 5.952 25.167 1.00 89.31 184 GLU A C 1
ATOM 1447 O O . GLU A 1 184 ? -54.109 5.487 25.252 1.00 89.31 184 GLU A O 1
ATOM 1452 N N . ASN A 1 185 ? -51.873 5.312 25.588 1.00 86.75 185 ASN A N 1
ATOM 1453 C CA . ASN A 1 185 ? -51.739 3.925 26.033 1.00 86.75 185 ASN A CA 1
ATOM 1454 C C . ASN A 1 185 ? -51.125 3.837 27.449 1.00 86.75 185 ASN A C 1
ATOM 1456 O O . ASN A 1 185 ? -50.853 4.858 28.075 1.00 86.75 185 ASN A O 1
ATOM 1460 N N . PHE A 1 186 ? -50.946 2.611 27.949 1.00 88.75 186 PHE A N 1
ATOM 1461 C CA . PHE A 1 186 ? -50.134 2.267 29.123 1.00 88.75 186 PHE A CA 1
ATOM 1462 C C . PHE A 1 186 ? -49.752 0.786 29.035 1.00 88.75 186 PHE A C 1
ATOM 1464 O O . PHE A 1 186 ? -50.644 -0.060 29.054 1.00 88.75 186 PHE A O 1
ATOM 1471 N N . ASN A 1 187 ? -48.454 0.487 28.984 1.00 86.50 187 ASN A N 1
ATOM 1472 C CA . ASN A 1 187 ? -47.910 -0.869 28.913 1.00 86.50 187 ASN A CA 1
ATOM 1473 C C . ASN A 1 187 ? -46.936 -1.102 30.077 1.00 86.50 187 ASN A C 1
ATOM 1475 O O . ASN A 1 187 ? -46.013 -0.311 30.258 1.00 86.50 187 ASN A O 1
ATOM 1479 N N . VAL A 1 188 ? -47.093 -2.185 30.840 1.00 83.81 188 VAL A N 1
ATOM 1480 C CA . VAL A 1 188 ? -45.994 -2.700 31.681 1.00 83.81 188 VAL A CA 1
ATOM 1481 C C . VAL A 1 188 ? -44.960 -3.359 30.764 1.00 83.81 188 VAL A C 1
ATOM 1483 O O . VAL A 1 188 ? -45.354 -4.063 29.834 1.00 83.81 188 VAL A O 1
ATOM 1486 N N . VAL A 1 189 ? -43.671 -3.090 30.985 1.00 82.25 189 VAL A N 1
ATOM 1487 C CA . VAL A 1 189 ? -42.558 -3.516 30.113 1.00 82.25 189 VAL A CA 1
ATOM 1488 C C . VAL A 1 189 ? -41.368 -4.055 30.912 1.00 82.25 189 VAL A C 1
ATOM 1490 O O . VAL A 1 189 ? -41.239 -3.760 32.100 1.00 82.25 189 VAL A O 1
ATOM 1493 N N . GLY A 1 190 ? -40.494 -4.794 30.227 1.00 77.75 190 GLY A N 1
ATOM 1494 C CA . GLY A 1 190 ? -39.274 -5.400 30.763 1.00 77.75 190 GLY A CA 1
ATOM 1495 C C . GLY A 1 190 ? -39.383 -6.914 30.967 1.00 77.75 190 GLY A C 1
ATOM 1496 O O . GLY A 1 190 ? -40.487 -7.459 31.034 1.00 77.75 190 GLY A O 1
ATOM 1497 N N . GLU A 1 191 ? -38.231 -7.577 31.032 1.00 79.81 191 GLU A N 1
ATOM 1498 C CA . GLU A 1 191 ? -38.094 -9.028 31.212 1.00 79.81 191 GLU A CA 1
ATOM 1499 C C . GLU A 1 191 ? -36.763 -9.385 31.896 1.00 79.81 191 GLU A C 1
ATOM 1501 O O . GLU A 1 191 ? -35.840 -8.572 31.926 1.00 79.81 191 GLU A O 1
ATOM 1506 N N . ASN A 1 192 ? -36.645 -10.611 32.418 1.00 80.25 192 ASN A N 1
ATOM 1507 C CA . ASN A 1 192 ? -35.356 -11.161 32.844 1.00 80.25 192 ASN A CA 1
ATOM 1508 C C . ASN A 1 192 ? -34.574 -11.642 31.612 1.00 80.25 192 ASN A C 1
ATOM 1510 O O . ASN A 1 192 ? -35.000 -12.606 30.974 1.00 80.25 192 ASN A O 1
ATOM 1514 N N . LYS A 1 193 ? -33.417 -11.037 31.334 1.00 83.62 193 LYS A N 1
ATOM 1515 C CA . LYS A 1 193 ? -32.427 -11.549 30.377 1.00 83.62 193 LYS A CA 1
ATOM 1516 C C . LYS A 1 193 ? -31.262 -12.225 31.088 1.00 83.62 193 LYS A C 1
ATOM 1518 O O . LYS A 1 193 ? -30.949 -11.912 32.236 1.00 83.62 193 LYS A O 1
ATOM 1523 N N . GLU A 1 194 ? -30.664 -13.186 30.398 1.00 88.50 194 GLU A N 1
ATOM 1524 C CA . GLU A 1 194 ? -29.441 -13.874 30.810 1.00 88.50 194 GLU A CA 1
ATOM 1525 C C . GLU A 1 194 ? -28.246 -12.915 30.711 1.00 88.50 194 GLU A C 1
ATOM 1527 O O . GLU A 1 194 ? -28.172 -12.098 29.793 1.00 88.50 194 GLU A O 1
ATOM 1532 N N . VAL A 1 195 ? -27.343 -12.979 31.686 1.00 87.56 195 VAL A N 1
ATOM 1533 C CA . VAL A 1 195 ? -26.109 -12.184 31.742 1.00 87.56 195 VAL A CA 1
ATOM 1534 C C . VAL A 1 195 ? -24.964 -13.040 31.189 1.00 87.56 195 VAL A C 1
ATOM 1536 O O . VAL A 1 195 ? -24.905 -14.229 31.498 1.00 87.56 195 VAL A O 1
ATOM 1539 N N . GLN A 1 196 ? -24.054 -12.462 30.397 1.00 83.25 196 GLN A N 1
ATOM 1540 C CA . GLN A 1 196 ? -22.925 -13.201 29.806 1.00 83.25 196 GLN A CA 1
ATOM 1541 C C . GLN A 1 196 ? -21.984 -13.757 30.889 1.00 83.25 196 GLN A C 1
ATOM 1543 O O . GLN A 1 196 ? -21.801 -13.118 31.924 1.00 83.25 196 GLN A O 1
ATOM 1548 N N . GLU A 1 197 ? -21.366 -14.929 30.685 1.00 77.50 197 GLU A N 1
ATOM 1549 C CA . GLU A 1 197 ? -20.569 -15.598 31.740 1.00 77.50 197 GLU A CA 1
ATOM 1550 C C . GLU A 1 197 ? -19.375 -14.760 32.247 1.00 77.50 197 GLU A C 1
ATOM 1552 O O . GLU A 1 197 ? -18.992 -14.866 33.413 1.00 77.50 197 GLU A O 1
ATOM 1557 N N . GLU A 1 198 ? -18.818 -13.888 31.407 1.00 79.81 198 GLU A N 1
ATOM 1558 C CA . GLU A 1 198 ? -17.753 -12.929 31.743 1.00 79.81 198 GLU A CA 1
ATOM 1559 C C . GLU A 1 198 ? -18.221 -11.721 32.579 1.00 79.81 198 GLU A C 1
ATOM 1561 O O . GLU A 1 198 ? -17.453 -11.164 33.372 1.00 79.81 198 GLU A O 1
ATOM 1566 N N . ASP A 1 199 ? -19.497 -11.347 32.471 1.00 89.56 199 ASP A N 1
ATOM 1567 C CA . ASP A 1 199 ? -20.089 -10.147 33.076 1.00 89.56 199 ASP A CA 1
ATOM 1568 C C . ASP A 1 199 ? -20.371 -10.301 34.590 1.00 89.56 199 ASP A C 1
ATOM 1570 O O . ASP A 1 199 ? -20.653 -9.325 35.300 1.00 89.56 199 ASP A O 1
ATOM 1574 N N . TYR A 1 200 ? -20.255 -11.515 35.136 1.00 94.38 200 TYR A N 1
ATOM 1575 C CA . TYR A 1 200 ? -20.433 -11.800 36.561 1.00 94.38 200 TYR A CA 1
ATOM 1576 C C . TYR A 1 200 ? -19.458 -12.862 37.082 1.00 94.38 200 TYR A C 1
ATOM 1578 O O . TYR A 1 200 ? -18.678 -13.466 36.356 1.00 94.38 200 TYR A O 1
ATOM 1586 N N . SER A 1 201 ? -19.432 -13.068 38.398 1.00 93.00 201 SER A N 1
ATOM 1587 C CA . SER A 1 201 ? -18.681 -14.179 38.988 1.00 93.00 201 SER A CA 1
ATOM 1588 C C . SER A 1 201 ? -19.376 -14.754 40.219 1.00 93.00 201 SER A C 1
ATOM 1590 O O . SER A 1 201 ? -19.766 -14.028 41.139 1.00 93.00 201 SER A O 1
ATOM 1592 N N . VAL A 1 202 ? -19.529 -16.083 40.242 1.00 93.94 202 VAL A N 1
ATOM 1593 C CA . VAL A 1 202 ? -20.236 -16.824 41.299 1.00 93.94 202 VAL A CA 1
ATOM 1594 C C . VAL A 1 202 ? -19.239 -17.614 42.144 1.00 93.94 202 VAL A C 1
ATOM 1596 O O . VAL A 1 202 ? -18.559 -18.515 41.660 1.00 93.94 202 VAL A O 1
ATOM 1599 N N . GLN A 1 203 ? -19.155 -17.297 43.435 1.00 92.25 203 GLN A N 1
ATOM 1600 C CA . GLN A 1 203 ? -18.254 -17.953 44.383 1.00 92.25 203 GLN A CA 1
ATOM 1601 C C . GLN A 1 203 ? -19.052 -18.729 45.435 1.00 92.25 203 GLN A C 1
ATOM 1603 O O . GLN A 1 203 ? -19.758 -18.140 46.254 1.00 92.25 203 GLN A O 1
ATOM 1608 N N . TYR A 1 204 ? -18.921 -20.058 45.431 1.00 90.12 204 TYR A N 1
ATOM 1609 C CA . TYR A 1 204 ? -19.513 -20.958 46.427 1.00 90.12 204 TYR A CA 1
ATOM 1610 C C . TYR A 1 204 ? -18.517 -21.280 47.554 1.00 90.12 204 TYR A C 1
ATOM 1612 O O . TYR A 1 204 ? -17.395 -21.722 47.298 1.00 90.12 204 TYR A O 1
ATOM 1620 N N . GLN A 1 205 ? -18.944 -21.131 48.811 1.00 87.94 205 GLN A N 1
ATOM 1621 C CA . GLN A 1 205 ? -18.155 -21.455 50.003 1.00 87.94 205 GLN A CA 1
ATOM 1622 C C . GLN A 1 205 ? -18.931 -22.358 50.975 1.00 87.94 205 GLN A C 1
ATOM 1624 O O . GLN A 1 205 ? -20.124 -22.178 51.209 1.00 87.94 205 GLN A O 1
ATOM 1629 N N . VAL A 1 206 ? -18.234 -23.308 51.613 1.00 87.69 206 VAL A N 1
ATOM 1630 C CA . VAL A 1 206 ? -18.754 -24.064 52.768 1.00 87.69 206 VAL A CA 1
ATOM 1631 C C . VAL A 1 206 ? -18.213 -23.445 54.057 1.00 87.69 206 VAL A C 1
ATOM 1633 O O . VAL A 1 206 ? -17.051 -23.636 54.411 1.00 87.69 206 VAL A O 1
ATOM 1636 N N . ASP A 1 207 ? -19.068 -22.724 54.778 1.00 85.94 207 ASP A N 1
ATOM 1637 C CA . ASP A 1 207 ? -18.717 -22.021 56.018 1.00 85.94 207 ASP A CA 1
ATOM 1638 C C . ASP A 1 207 ? -18.591 -22.963 57.227 1.00 85.94 207 ASP A C 1
ATOM 1640 O O . ASP A 1 207 ? -17.846 -22.696 58.176 1.00 85.94 207 ASP A O 1
ATOM 1644 N N . SER A 1 208 ? -19.335 -24.076 57.231 1.00 86.62 208 SER A N 1
ATOM 1645 C CA . SER A 1 208 ? -19.241 -25.092 58.285 1.00 86.62 208 SER A CA 1
ATOM 1646 C C . SER A 1 208 ? -19.834 -26.431 57.854 1.00 86.62 208 SER A C 1
ATOM 1648 O O . SER A 1 208 ? -20.946 -26.463 57.346 1.00 86.62 208 SER A O 1
ATOM 1650 N N . ASP A 1 209 ? -19.153 -27.543 58.128 1.00 84.81 209 ASP A N 1
ATOM 1651 C CA . ASP A 1 209 ? -19.666 -28.908 57.929 1.00 84.81 209 ASP A CA 1
ATOM 1652 C C . ASP A 1 209 ? -19.539 -29.699 59.244 1.00 84.81 209 ASP A C 1
ATOM 1654 O O . ASP A 1 209 ? -18.493 -29.686 59.902 1.00 84.81 209 ASP A O 1
ATOM 1658 N N . TRP A 1 210 ? -20.616 -30.378 59.649 1.00 85.06 210 TRP A N 1
ATOM 1659 C CA . TRP A 1 210 ? -20.668 -31.253 60.827 1.00 85.06 210 TRP A CA 1
ATOM 1660 C C . TRP A 1 210 ? -21.143 -32.684 60.496 1.00 85.06 210 TRP A C 1
ATOM 1662 O O . TRP A 1 210 ? -21.593 -33.426 61.374 1.00 85.06 210 TRP A O 1
ATOM 1672 N N . GLY A 1 211 ? -21.042 -33.093 59.229 1.00 79.50 211 GLY A N 1
ATOM 1673 C CA . GLY A 1 211 ? -21.270 -34.443 58.703 1.00 79.50 211 GLY A CA 1
ATOM 1674 C C . GLY A 1 211 ? -22.741 -34.815 58.497 1.00 79.50 211 GLY A C 1
ATOM 1675 O O . GLY A 1 211 ? -23.085 -35.469 57.516 1.00 79.50 211 GLY A O 1
ATOM 1676 N N . SER A 1 212 ? -23.641 -34.384 59.386 1.00 82.69 212 SER A N 1
ATOM 1677 C CA . SER A 1 212 ? -25.097 -34.558 59.219 1.00 82.69 212 SER A CA 1
ATOM 1678 C C . SER A 1 212 ? -25.796 -33.360 58.564 1.00 82.69 212 SER A C 1
ATOM 1680 O O . SER A 1 212 ? -27.015 -33.377 58.388 1.00 82.69 212 SER A O 1
ATOM 1682 N N . GLY A 1 213 ? -25.037 -32.328 58.212 1.00 84.94 213 GLY A N 1
ATOM 1683 C CA . GLY A 1 213 ? -25.480 -31.111 57.546 1.00 84.94 213 GLY A CA 1
ATOM 1684 C C . GLY A 1 213 ? -24.336 -30.103 57.489 1.00 84.94 213 GLY A C 1
ATOM 1685 O O . GLY A 1 213 ? -23.289 -30.314 58.110 1.00 84.94 213 GLY A O 1
ATOM 1686 N N . PHE A 1 214 ? -24.549 -29.031 56.739 1.00 88.81 214 PHE A N 1
ATOM 1687 C CA . PHE A 1 214 ? -23.571 -27.970 56.535 1.00 88.81 214 PHE A CA 1
ATOM 1688 C C . PHE A 1 214 ? -24.260 -26.605 56.416 1.00 88.81 214 PHE A C 1
ATOM 1690 O O . PHE A 1 214 ? -25.458 -26.522 56.137 1.00 88.81 214 PHE A O 1
ATOM 1697 N N . THR A 1 215 ? -23.478 -25.548 56.603 1.00 90.19 215 THR A N 1
ATOM 1698 C CA . THR A 1 215 ? -23.787 -24.174 56.205 1.00 90.19 215 THR A CA 1
ATOM 1699 C C . THR A 1 215 ? -22.878 -23.810 55.039 1.00 90.19 215 THR A C 1
ATOM 1701 O O . THR A 1 215 ? -21.672 -24.062 55.105 1.00 90.19 215 THR A O 1
ATOM 1704 N N . GLY A 1 216 ? -23.447 -23.223 53.993 1.00 89.56 216 GLY A N 1
ATOM 1705 C CA . GLY A 1 216 ? -22.711 -22.663 52.866 1.00 89.56 216 GLY A CA 1
ATOM 1706 C C . GLY A 1 216 ? -23.261 -21.303 52.456 1.00 89.56 216 GLY A C 1
ATOM 1707 O O . GLY A 1 216 ? -24.334 -20.885 52.904 1.00 89.56 216 GLY A O 1
ATOM 1708 N N . SER A 1 217 ? -22.515 -20.623 51.600 1.00 92.56 217 SER A N 1
ATOM 1709 C CA . SER A 1 217 ? -22.866 -19.329 51.033 1.00 92.56 217 SER A CA 1
ATOM 1710 C C . SER A 1 217 ? -22.479 -19.260 49.560 1.00 92.56 217 SER A C 1
ATOM 1712 O O . SER A 1 217 ? -21.551 -19.935 49.112 1.00 92.56 217 SER A O 1
ATOM 1714 N N . ILE A 1 218 ? -23.232 -18.458 48.811 1.00 94.00 218 ILE A N 1
ATOM 1715 C CA . ILE A 1 218 ? -22.945 -18.097 47.425 1.00 94.00 218 ILE A CA 1
ATOM 1716 C C . ILE A 1 218 ? -22.854 -16.575 47.364 1.00 94.00 218 ILE A C 1
ATOM 1718 O O . ILE A 1 218 ? -23.739 -15.865 47.853 1.00 94.00 218 ILE A O 1
ATOM 1722 N N . GLN A 1 219 ? -21.763 -16.089 46.781 1.00 95.44 219 GLN A N 1
ATOM 1723 C CA . GLN A 1 219 ? -21.537 -14.687 46.466 1.00 95.44 219 GLN A CA 1
ATOM 1724 C C . GLN A 1 219 ? -21.595 -14.514 44.947 1.00 95.44 219 GLN A C 1
ATOM 1726 O O . GLN A 1 219 ? -20.820 -15.146 44.237 1.00 95.44 219 GLN A O 1
ATOM 1731 N N . ILE A 1 220 ? -22.499 -13.662 44.469 1.00 96.75 220 ILE A N 1
ATOM 1732 C CA . ILE A 1 220 ? -22.589 -13.240 43.067 1.00 96.75 220 ILE A CA 1
ATOM 1733 C C . ILE A 1 220 ? -21.968 -11.848 42.997 1.00 96.75 220 ILE A C 1
ATOM 1735 O O . ILE A 1 220 ? -22.403 -10.962 43.734 1.00 96.75 220 ILE A O 1
ATOM 1739 N N . THR A 1 221 ? -20.969 -11.645 42.146 1.00 94.62 221 THR A N 1
ATOM 1740 C CA . THR A 1 221 ? -20.385 -10.327 41.859 1.00 94.62 221 THR A CA 1
ATOM 1741 C C . THR A 1 221 ? -20.802 -9.886 40.471 1.00 94.62 221 THR A C 1
ATOM 1743 O O . THR A 1 221 ? -20.712 -10.673 39.538 1.00 94.62 221 THR A O 1
ATOM 1746 N N . ASN A 1 222 ? -21.243 -8.639 40.348 1.00 93.94 222 ASN A N 1
ATOM 1747 C CA . ASN A 1 222 ? -21.422 -7.972 39.067 1.00 93.94 222 ASN A CA 1
ATOM 1748 C C . ASN A 1 222 ? -20.043 -7.460 38.612 1.00 93.94 222 ASN A C 1
ATOM 1750 O O . ASN A 1 222 ? -19.503 -6.554 39.255 1.00 93.94 222 ASN A O 1
ATOM 1754 N N . ASN A 1 223 ? -19.466 -8.065 37.570 1.00 89.56 223 ASN A N 1
ATOM 1755 C CA . ASN A 1 223 ? -18.208 -7.605 36.975 1.00 89.56 223 ASN A CA 1
ATOM 1756 C C . ASN A 1 223 ? -18.474 -6.406 36.044 1.00 89.56 223 ASN A C 1
ATOM 1758 O O . ASN A 1 223 ? -17.611 -5.537 35.920 1.00 89.56 223 ASN A O 1
ATOM 1762 N N . THR A 1 224 ? -19.680 -6.330 35.463 1.00 84.94 224 THR A N 1
ATOM 1763 C CA . THR A 1 224 ? -20.126 -5.205 34.631 1.00 84.94 224 THR A CA 1
ATOM 1764 C C . THR A 1 224 ? -20.077 -3.876 35.378 1.00 84.94 224 THR A C 1
ATOM 1766 O O . THR A 1 224 ? -20.102 -3.770 36.612 1.00 84.94 224 THR A O 1
ATOM 1769 N N . ASP A 1 225 ? -20.118 -2.819 34.582 1.00 79.44 225 ASP A N 1
ATOM 1770 C CA . ASP A 1 225 ? -20.220 -1.449 35.047 1.00 79.44 225 ASP A CA 1
ATOM 1771 C C . ASP A 1 225 ? -21.671 -0.910 35.105 1.00 79.44 225 ASP A C 1
ATOM 1773 O O . ASP A 1 225 ? -21.890 0.246 35.504 1.00 79.44 225 ASP A O 1
ATOM 1777 N N . LYS A 1 226 ? -22.660 -1.717 34.693 1.00 82.31 226 LYS A N 1
ATOM 1778 C CA . LYS A 1 226 ? -24.099 -1.436 34.792 1.00 82.31 226 LYS A CA 1
ATOM 1779 C C . LYS A 1 226 ? -24.609 -1.857 36.176 1.00 82.31 226 LYS A C 1
ATOM 1781 O O . LYS A 1 226 ? -23.849 -2.248 37.061 1.00 82.31 226 LYS A O 1
ATOM 1786 N N . THR A 1 227 ? -25.909 -1.720 36.423 1.00 86.25 227 THR A N 1
ATOM 1787 C CA . THR A 1 227 ? -26.556 -2.324 37.598 1.00 86.25 227 THR A CA 1
ATOM 1788 C C . THR A 1 227 ? -27.418 -3.469 37.111 1.00 86.25 227 THR A C 1
ATOM 1790 O O . THR A 1 227 ? -28.328 -3.225 36.329 1.00 86.25 227 THR A O 1
ATOM 1793 N N . LEU A 1 228 ? -27.140 -4.682 37.587 1.00 88.94 228 LEU A N 1
ATOM 1794 C CA . LEU A 1 228 ? -28.017 -5.825 37.364 1.00 88.94 228 LEU A CA 1
ATOM 1795 C C . LEU A 1 228 ? -29.224 -5.660 38.298 1.00 88.94 228 LEU A C 1
ATOM 1797 O O . LEU A 1 228 ? -29.032 -5.551 39.512 1.00 88.94 228 LEU A O 1
ATOM 1801 N N . GLU A 1 229 ? -30.439 -5.563 37.760 1.00 88.81 229 GLU A N 1
ATOM 1802 C CA . GLU A 1 229 ? -31.670 -5.357 38.540 1.00 88.81 229 GLU A CA 1
ATOM 1803 C C . GLU A 1 229 ? -32.451 -6.662 38.748 1.00 88.81 229 GLU A C 1
ATOM 1805 O O . GLU A 1 229 ? -32.369 -7.574 37.933 1.00 88.81 229 GLU A O 1
ATOM 1810 N N . ASP A 1 230 ? -33.203 -6.744 39.851 1.00 88.81 230 ASP A N 1
ATOM 1811 C CA . ASP A 1 230 ? -34.029 -7.898 40.267 1.00 88.81 230 ASP A CA 1
ATOM 1812 C C . ASP A 1 230 ? -33.399 -9.287 40.034 1.00 88.81 230 ASP A C 1
ATOM 1814 O O . ASP A 1 230 ? -34.026 -10.195 39.488 1.00 88.81 230 ASP A O 1
ATOM 1818 N N . TRP A 1 231 ? -32.143 -9.464 40.465 1.00 93.12 231 TRP A N 1
ATOM 1819 C CA . TRP A 1 231 ? -31.360 -10.648 40.095 1.00 93.12 231 TRP A CA 1
ATOM 1820 C C . TRP A 1 231 ? -32.027 -11.978 40.480 1.00 93.12 231 TRP A C 1
ATOM 1822 O O . TRP A 1 231 ? -32.602 -12.136 41.572 1.00 93.12 231 TRP A O 1
ATOM 1832 N N . VAL A 1 232 ? -31.854 -12.955 39.587 1.00 93.88 232 VAL A N 1
ATOM 1833 C CA . VAL A 1 232 ? -32.188 -14.373 39.768 1.00 93.88 232 VAL A CA 1
ATOM 1834 C C . VAL A 1 232 ? -30.970 -15.204 39.381 1.00 93.88 232 VAL A C 1
ATOM 1836 O O . VAL A 1 232 ? -30.383 -14.975 38.331 1.00 93.88 232 VAL A O 1
ATOM 1839 N N . LEU A 1 233 ? -30.587 -16.160 40.226 1.00 95.50 233 LEU A N 1
ATOM 1840 C CA . LEU A 1 233 ? -29.519 -17.119 39.954 1.00 95.50 233 LEU A CA 1
ATOM 1841 C C . LEU A 1 233 ? -30.113 -18.525 39.845 1.00 95.50 233 LEU A C 1
ATOM 1843 O O . LEU A 1 233 ? -30.707 -19.023 40.807 1.00 95.50 233 LEU A O 1
ATOM 1847 N N . GLU A 1 234 ? -29.901 -19.170 38.706 1.00 96.31 234 GLU A N 1
ATOM 1848 C CA . GLU A 1 234 ? -30.172 -20.589 38.492 1.00 96.31 234 GLU A CA 1
ATOM 1849 C C . GLU A 1 234 ? -28.879 -21.393 38.669 1.00 96.31 234 GLU A C 1
ATOM 1851 O O . GLU A 1 234 ? -27.808 -20.931 38.283 1.00 96.31 234 GLU A O 1
ATOM 1856 N N . PHE A 1 235 ? -28.933 -22.566 39.308 1.00 93.62 235 PHE A N 1
ATOM 1857 C CA . PHE A 1 235 ? -27.771 -23.461 39.420 1.00 93.62 235 PHE A CA 1
ATOM 1858 C C . PHE A 1 235 ? -28.148 -24.903 39.769 1.00 93.62 235 PHE A C 1
ATOM 1860 O O . PHE A 1 235 ? -29.143 -25.173 40.448 1.00 93.62 235 PHE A O 1
ATOM 1867 N N . ASP A 1 236 ? -27.284 -25.839 39.383 1.00 91.31 236 ASP A N 1
ATOM 1868 C CA . ASP A 1 236 ? -27.363 -27.242 39.773 1.00 91.31 236 ASP A CA 1
ATOM 1869 C C . ASP A 1 236 ? -26.604 -27.510 41.083 1.00 91.31 236 ASP A C 1
ATOM 1871 O O . ASP A 1 236 ? -25.449 -27.123 41.277 1.00 91.31 236 ASP A O 1
ATOM 1875 N N . PHE A 1 237 ? -27.257 -28.213 42.011 1.00 89.50 237 PHE A N 1
ATOM 1876 C CA . PHE A 1 237 ? -26.702 -28.563 43.314 1.00 89.50 237 PHE A CA 1
ATOM 1877 C C . PHE A 1 237 ? -27.292 -29.877 43.852 1.00 89.50 237 PHE A C 1
ATOM 1879 O O . PHE A 1 237 ? -28.451 -29.945 44.253 1.00 89.50 237 PHE A O 1
ATOM 1886 N N . GLU A 1 238 ? -26.480 -30.939 43.943 1.00 84.81 238 GLU A N 1
ATOM 1887 C CA . GLU A 1 238 ? -26.937 -32.283 44.369 1.00 84.81 238 GLU A CA 1
ATOM 1888 C C . GLU A 1 238 ? -27.490 -32.378 45.818 1.00 84.81 238 GLU A C 1
ATOM 1890 O O . GLU A 1 238 ? -27.891 -33.464 46.250 1.00 84.81 238 GLU A O 1
ATOM 1895 N N . ARG A 1 239 ? -27.473 -31.302 46.622 1.00 83.38 239 ARG A N 1
ATOM 1896 C CA . ARG A 1 239 ? -27.824 -31.347 48.056 1.00 83.38 239 ARG A CA 1
ATOM 1897 C C . ARG A 1 239 ? -29.064 -30.521 48.385 1.00 83.38 239 ARG A C 1
ATOM 1899 O O . ARG A 1 239 ? -29.139 -29.341 48.074 1.00 83.38 239 ARG A O 1
ATOM 1906 N N . GLU A 1 240 ? -29.964 -31.114 49.166 1.00 85.81 240 GLU A N 1
ATOM 1907 C CA . GLU A 1 240 ? -31.179 -30.454 49.654 1.00 85.81 240 GLU A CA 1
ATOM 1908 C C . GLU A 1 240 ? -30.861 -29.223 50.528 1.00 85.81 240 GLU A C 1
ATOM 1910 O O . GLU A 1 240 ? -30.357 -29.351 51.653 1.00 85.81 240 GLU A O 1
ATOM 1915 N N . ILE A 1 241 ? -31.202 -28.032 50.027 1.00 90.56 241 ILE A N 1
ATOM 1916 C CA . ILE A 1 241 ? -31.231 -26.778 50.785 1.00 90.56 241 ILE A CA 1
ATOM 1917 C C . ILE A 1 241 ? -32.438 -26.784 51.735 1.00 90.56 241 ILE A C 1
ATOM 1919 O O . ILE A 1 241 ? -33.593 -26.802 51.320 1.00 90.56 241 ILE A O 1
ATOM 1923 N N . THR A 1 242 ? -32.168 -26.736 53.041 1.00 89.00 242 THR A N 1
ATOM 1924 C CA . THR A 1 242 ? -33.187 -26.850 54.102 1.00 89.00 242 THR A CA 1
ATOM 1925 C C . THR A 1 242 ? -33.661 -25.501 54.650 1.00 89.00 242 THR A C 1
ATOM 1927 O O . THR A 1 242 ? -34.727 -25.426 55.260 1.00 89.00 242 THR A O 1
ATOM 1930 N N . ASN A 1 243 ? -32.864 -24.439 54.481 1.00 91.25 243 ASN A N 1
ATOM 1931 C CA . ASN A 1 243 ? -33.187 -23.065 54.878 1.00 91.25 243 ASN A CA 1
ATOM 1932 C C . ASN A 1 243 ? -32.221 -22.084 54.193 1.00 91.25 243 ASN A C 1
ATOM 1934 O O . ASN A 1 243 ? -31.016 -22.311 54.262 1.00 91.25 243 ASN A O 1
ATOM 1938 N N . ILE A 1 244 ? -32.723 -20.963 53.669 1.00 94.69 244 ILE A N 1
ATOM 1939 C CA . ILE A 1 244 ? -31.957 -19.890 53.004 1.00 94.69 244 ILE A CA 1
ATOM 1940 C C . ILE A 1 244 ? -32.118 -18.540 53.741 1.00 94.69 244 ILE A C 1
ATOM 1942 O O . ILE A 1 244 ? -33.048 -18.376 54.536 1.00 94.69 244 ILE A O 1
ATOM 1946 N N . TRP A 1 245 ? -31.207 -17.587 53.528 1.00 95.19 245 TRP A N 1
ATOM 1947 C CA . TRP A 1 245 ? -31.319 -16.182 53.950 1.00 95.19 245 TRP A CA 1
ATOM 1948 C C . TRP A 1 245 ? -30.581 -15.239 52.988 1.00 95.19 245 TRP A C 1
ATOM 1950 O O . TRP A 1 245 ? -29.628 -15.637 52.323 1.00 95.19 245 TRP A O 1
ATOM 1960 N N . ASN A 1 246 ? -31.025 -13.976 52.945 1.00 92.31 246 ASN A N 1
ATOM 1961 C CA . ASN A 1 246 ? -30.687 -12.951 51.939 1.00 92.31 246 ASN A CA 1
ATOM 1962 C C . ASN A 1 246 ? -31.111 -13.294 50.493 1.00 92.31 246 ASN A C 1
ATOM 1964 O O . ASN A 1 246 ? -30.760 -12.570 49.568 1.00 92.31 246 ASN A O 1
ATOM 1968 N N . ALA A 1 247 ? -31.866 -14.374 50.306 1.00 93.56 247 ALA A N 1
ATOM 1969 C CA . ALA A 1 247 ? -32.443 -14.811 49.041 1.00 93.56 247 ALA A CA 1
ATOM 1970 C C . ALA A 1 247 ? -33.677 -15.688 49.316 1.00 93.56 247 ALA A C 1
ATOM 1972 O O . ALA A 1 247 ? -33.924 -16.075 50.467 1.00 93.56 247 ALA A O 1
ATOM 1973 N N . VAL A 1 248 ? -34.435 -16.009 48.270 1.00 90.88 248 VAL A N 1
ATOM 1974 C CA . VAL A 1 248 ? -35.644 -16.838 48.302 1.00 90.88 248 VAL A CA 1
ATOM 1975 C C . VAL A 1 248 ? -35.513 -17.944 47.254 1.00 90.88 248 VAL A C 1
ATOM 1977 O O . VAL A 1 248 ? -35.117 -17.684 46.124 1.00 90.88 248 VAL A O 1
ATOM 1980 N N . ILE A 1 249 ? -35.860 -19.184 47.617 1.00 91.50 249 ILE A N 1
ATOM 1981 C CA . ILE A 1 249 ? -36.025 -20.259 46.627 1.00 91.50 249 ILE A CA 1
ATOM 1982 C C . ILE A 1 249 ? -37.342 -19.988 45.896 1.00 91.50 249 ILE A C 1
ATOM 1984 O O . ILE A 1 249 ? -38.406 -20.093 46.510 1.00 91.50 249 ILE A O 1
ATOM 1988 N N . GLU A 1 250 ? -37.264 -19.615 44.622 1.00 87.94 250 GLU A N 1
ATOM 1989 C CA . GLU A 1 250 ? -38.426 -19.369 43.765 1.00 87.94 250 GLU A CA 1
ATOM 1990 C C . GLU A 1 250 ? -38.979 -20.697 43.238 1.00 87.94 250 GLU A C 1
ATOM 1992 O O . GLU A 1 250 ? -40.168 -20.985 43.391 1.00 87.94 250 GLU A O 1
ATOM 1997 N N . SER A 1 251 ? -38.097 -21.567 42.739 1.00 90.31 251 SER A N 1
ATOM 1998 C CA . SER A 1 251 ? -38.424 -22.959 42.433 1.00 90.31 251 SER A CA 1
ATOM 1999 C C . SER A 1 251 ? -37.225 -23.895 42.644 1.00 90.31 251 SER A C 1
ATOM 2001 O O . SER A 1 251 ? -36.090 -23.454 42.831 1.00 90.31 251 SER A O 1
ATOM 2003 N N . HIS A 1 252 ? -37.489 -25.202 42.696 1.00 88.00 252 HIS A N 1
ATOM 2004 C CA . HIS A 1 252 ? -36.455 -26.237 42.734 1.00 88.00 252 HIS A CA 1
ATOM 2005 C C . HIS A 1 252 ? -37.021 -27.577 42.250 1.00 88.00 252 HIS A C 1
ATOM 2007 O O . HIS A 1 252 ? -37.967 -28.100 42.855 1.00 88.00 252 HIS A O 1
ATOM 2013 N N . GLU A 1 253 ? -36.407 -28.169 41.224 1.00 90.38 253 GLU A N 1
ATOM 2014 C CA . GLU A 1 253 ? -36.747 -29.505 40.723 1.00 90.38 253 GLU A CA 1
ATOM 2015 C C . GLU A 1 253 ? -35.507 -30.409 40.624 1.00 90.38 253 GLU A C 1
ATOM 2017 O O . GLU A 1 253 ? -34.532 -30.114 39.940 1.00 90.38 253 GLU A O 1
ATOM 2022 N N . GLY A 1 254 ? -35.555 -31.565 41.297 1.00 88.00 254 GLY A N 1
ATOM 2023 C CA . GLY A 1 254 ? -34.484 -32.567 41.265 1.00 88.00 254 GLY A CA 1
ATOM 2024 C C . GLY A 1 254 ? -33.227 -32.129 42.019 1.00 88.00 254 GLY A C 1
ATOM 2025 O O . GLY A 1 254 ? -33.103 -32.423 43.208 1.00 88.00 254 GLY A O 1
ATOM 2026 N N . ASN A 1 255 ? -32.314 -31.488 41.293 1.00 88.62 255 ASN A N 1
ATOM 2027 C CA . ASN A 1 255 ? -31.076 -30.864 41.768 1.00 88.62 255 ASN A CA 1
ATOM 2028 C C . ASN A 1 255 ? -30.949 -29.398 41.313 1.00 88.62 255 ASN A C 1
ATOM 2030 O O . ASN A 1 255 ? -29.978 -28.747 41.681 1.00 88.62 255 ASN A O 1
ATOM 2034 N N . HIS A 1 256 ? -31.878 -28.899 40.497 1.00 93.69 256 HIS A N 1
ATOM 2035 C CA . HIS A 1 256 ? -31.808 -27.574 39.896 1.00 93.69 256 HIS A CA 1
ATOM 2036 C C . HIS A 1 256 ? -32.559 -26.557 40.762 1.00 93.69 256 HIS A C 1
ATOM 2038 O O . HIS A 1 256 ? -33.723 -26.786 41.106 1.00 93.69 256 HIS A O 1
ATOM 2044 N N . TYR A 1 257 ? -31.902 -25.459 41.135 1.00 93.88 257 TYR A N 1
ATOM 2045 C CA . TYR A 1 257 ? -32.419 -24.406 42.012 1.00 93.88 257 TYR A CA 1
ATOM 2046 C C . TYR A 1 257 ? -32.561 -23.081 41.264 1.00 93.88 257 TYR A C 1
ATOM 2048 O O . TYR A 1 257 ? -31.579 -22.589 40.723 1.00 93.88 257 TYR A O 1
ATOM 2056 N N . VAL A 1 258 ? -33.737 -22.451 41.360 1.00 94.00 258 VAL A N 1
ATOM 2057 C CA . VAL A 1 258 ? -33.969 -21.061 40.935 1.00 94.00 258 VAL A CA 1
ATOM 2058 C C . VAL A 1 258 ? -34.059 -20.188 42.185 1.00 94.00 258 VAL A C 1
ATOM 2060 O O . VAL A 1 258 ? -34.995 -20.321 42.986 1.00 94.00 258 VAL A O 1
ATOM 2063 N N . ILE A 1 259 ? -33.064 -19.326 42.393 1.00 94.50 259 ILE A N 1
ATOM 2064 C CA . ILE A 1 259 ? -32.918 -18.483 43.584 1.00 94.50 259 ILE A CA 1
ATOM 2065 C C . ILE A 1 259 ? -33.061 -17.008 43.205 1.00 94.50 259 ILE A C 1
ATOM 2067 O O . ILE A 1 259 ? -32.183 -16.442 42.559 1.00 94.50 259 ILE A O 1
ATOM 2071 N N . ARG A 1 260 ? -34.125 -16.354 43.681 1.00 91.19 260 ARG A N 1
ATOM 2072 C CA . ARG A 1 260 ? -34.300 -14.898 43.565 1.00 91.19 260 ARG A CA 1
ATOM 2073 C C . ARG A 1 260 ? -33.718 -14.182 44.784 1.00 91.19 260 ARG A C 1
ATOM 2075 O O . ARG A 1 260 ? -33.585 -14.751 45.874 1.00 91.19 260 ARG A O 1
ATOM 2082 N N . ASN A 1 261 ? -33.405 -12.907 44.609 1.00 91.56 261 ASN A N 1
ATOM 2083 C CA . ASN A 1 261 ? -33.108 -11.960 45.677 1.00 91.56 261 ASN A CA 1
ATOM 2084 C C . ASN A 1 261 ? -34.196 -11.883 46.786 1.00 91.56 261 ASN A C 1
ATOM 2086 O O . ASN A 1 261 ? -35.257 -12.504 46.722 1.00 91.56 261 ASN A O 1
ATOM 2090 N N . ALA A 1 262 ? -33.925 -11.119 47.851 1.00 86.44 262 ALA A N 1
ATOM 2091 C CA . ALA A 1 262 ? -34.837 -10.906 48.983 1.00 86.44 262 ALA A CA 1
ATOM 2092 C C . ALA A 1 262 ? -35.476 -9.496 49.000 1.00 86.44 262 ALA A C 1
ATOM 2094 O O . ALA A 1 262 ? -35.789 -8.965 50.073 1.00 86.44 262 ALA A O 1
ATOM 2095 N N . GLY A 1 263 ? -35.644 -8.873 47.830 1.00 82.38 263 GLY A N 1
ATOM 2096 C CA . GLY A 1 263 ? -36.190 -7.529 47.614 1.00 82.38 263 GLY A CA 1
ATOM 2097 C C . GLY A 1 263 ? -35.218 -6.415 48.004 1.00 82.38 263 GLY A C 1
ATOM 2098 O O . GLY A 1 263 ? -34.758 -5.647 47.171 1.00 82.38 263 GLY A O 1
ATOM 2099 N N . TYR A 1 264 ? -34.801 -6.354 49.274 1.00 83.19 264 TYR A N 1
ATOM 2100 C CA . TYR A 1 264 ? -33.892 -5.300 49.767 1.00 83.19 264 TYR A CA 1
ATOM 2101 C C . TYR A 1 264 ? -32.471 -5.349 49.167 1.00 83.19 264 TYR A C 1
ATOM 2103 O O . TYR A 1 264 ? -31.647 -4.479 49.454 1.00 83.19 264 TYR A O 1
ATOM 2111 N N . ASN A 1 265 ? -32.168 -6.394 48.400 1.00 88.81 265 ASN A N 1
ATOM 2112 C CA . ASN A 1 265 ? -30.921 -6.631 47.686 1.00 88.81 265 ASN A CA 1
ATOM 2113 C C . ASN A 1 265 ? -31.173 -7.052 46.227 1.00 88.81 265 ASN A C 1
ATOM 2115 O O . ASN A 1 265 ? -30.362 -7.797 45.684 1.00 88.81 265 ASN A O 1
ATOM 2119 N N . ALA A 1 266 ? -32.287 -6.614 45.627 1.00 87.25 266 ALA A N 1
ATOM 2120 C CA . ALA A 1 266 ? -32.665 -6.911 44.243 1.00 87.25 266 ALA A CA 1
ATOM 2121 C C . ALA A 1 266 ? -31.636 -6.437 43.208 1.00 87.25 266 ALA A C 1
ATOM 2123 O O . ALA A 1 266 ? -31.406 -7.124 42.219 1.00 87.25 266 ALA A O 1
ATOM 2124 N N . ASN A 1 267 ? -30.970 -5.309 43.466 1.00 90.12 267 ASN A N 1
ATOM 2125 C CA . ASN A 1 267 ? -30.054 -4.692 42.513 1.00 90.12 267 ASN A CA 1
ATOM 2126 C C . ASN A 1 267 ? -28.585 -4.907 42.923 1.00 90.12 267 ASN A C 1
ATOM 2128 O O . ASN A 1 267 ? -28.185 -4.539 44.032 1.00 90.12 267 ASN A O 1
ATOM 2132 N N . ILE A 1 268 ? -27.768 -5.450 42.015 1.00 91.00 268 ILE A N 1
ATOM 2133 C CA . ILE A 1 268 ? -26.309 -5.568 42.149 1.00 91.00 268 ILE A CA 1
ATOM 2134 C C . ILE A 1 268 ? -25.667 -4.454 41.314 1.00 91.00 268 ILE A C 1
ATOM 2136 O O . ILE A 1 268 ? -25.499 -4.573 40.101 1.00 91.00 268 ILE A O 1
ATOM 2140 N N . THR A 1 269 ? -25.313 -3.337 41.946 1.00 89.75 269 THR A N 1
ATOM 2141 C CA . THR A 1 269 ? -24.636 -2.228 41.253 1.00 89.75 269 THR A CA 1
ATOM 2142 C C . THR A 1 269 ? -23.217 -2.612 40.827 1.00 89.75 269 THR A C 1
ATOM 2144 O O . THR A 1 269 ? -22.585 -3.419 41.506 1.00 89.75 269 THR A O 1
ATOM 2147 N N . ALA A 1 270 ? -22.712 -1.971 39.773 1.00 88.12 270 ALA A N 1
ATOM 2148 C CA . ALA A 1 270 ? -21.358 -2.094 39.228 1.00 88.12 270 ALA A CA 1
ATOM 2149 C C . ALA A 1 270 ? -20.262 -2.447 40.250 1.00 88.12 270 ALA A C 1
ATOM 2151 O O . ALA A 1 270 ? -20.086 -1.739 41.250 1.00 88.12 270 ALA A O 1
ATOM 2152 N N . GLY A 1 271 ? -19.516 -3.527 39.999 1.00 85.31 271 GLY A N 1
ATOM 2153 C CA . GLY A 1 271 ? -18.398 -3.958 40.845 1.00 85.31 271 GLY A CA 1
ATOM 2154 C C . GLY A 1 271 ? -18.764 -4.277 42.303 1.00 85.31 271 GLY A C 1
ATOM 2155 O O . GLY A 1 271 ? -17.894 -4.227 43.177 1.00 85.31 271 GLY A O 1
ATOM 2156 N N . GLN A 1 272 ? -20.038 -4.527 42.626 1.00 93.44 272 GLN A N 1
ATOM 2157 C CA . GLN A 1 272 ? -20.473 -5.008 43.942 1.00 93.44 272 GLN A CA 1
ATOM 2158 C C . GLN A 1 272 ? -20.859 -6.484 43.895 1.00 93.44 272 GLN A C 1
ATOM 2160 O O . GLN A 1 272 ? -21.172 -7.040 42.844 1.00 93.44 272 GLN A O 1
ATOM 2165 N N . SER A 1 273 ? -20.885 -7.105 45.075 1.00 94.81 273 SER A N 1
ATOM 2166 C CA . SER A 1 273 ? -21.385 -8.464 45.248 1.00 94.81 273 SER A CA 1
ATOM 2167 C C . SER A 1 273 ? -22.585 -8.516 46.184 1.00 94.81 273 SER A C 1
ATOM 2169 O O . SER A 1 273 ? -22.623 -7.838 47.214 1.00 94.81 273 SER A O 1
ATOM 2171 N N . VAL A 1 274 ? -23.520 -9.411 45.880 1.00 94.94 274 VAL A N 1
ATOM 2172 C CA . VAL A 1 274 ? -24.554 -9.875 46.807 1.00 94.94 274 VAL A CA 1
ATOM 2173 C C . VAL A 1 274 ? -24.154 -11.246 47.354 1.00 94.94 274 VAL A C 1
ATOM 2175 O O . VAL A 1 274 ? -23.585 -12.065 46.638 1.00 94.94 274 VAL A O 1
ATOM 2178 N N . LEU A 1 275 ? -24.424 -11.504 48.636 1.00 95.06 275 LEU A N 1
ATOM 2179 C CA . LEU A 1 275 ? -24.141 -12.793 49.275 1.00 95.06 275 LEU A CA 1
ATOM 2180 C C . LEU A 1 275 ? -25.395 -13.330 49.957 1.00 95.06 275 LEU A C 1
ATOM 2182 O O . LEU A 1 275 ? -25.946 -12.689 50.862 1.00 95.06 275 LEU A O 1
ATOM 2186 N N . PHE A 1 276 ? -25.798 -14.537 49.565 1.00 96.12 276 PHE A N 1
ATOM 2187 C CA . PHE A 1 276 ? -26.825 -15.317 50.245 1.00 96.12 276 PHE A CA 1
ATOM 2188 C C . PHE A 1 276 ? -26.235 -16.570 50.891 1.00 96.12 276 PHE A C 1
ATOM 2190 O O . PHE A 1 276 ? -25.177 -17.064 50.508 1.00 96.12 276 PHE A O 1
ATOM 2197 N N . GLY A 1 277 ? -26.892 -17.047 51.945 1.00 93.19 277 GLY A N 1
ATOM 2198 C CA . GLY A 1 277 ? -26.414 -18.174 52.739 1.00 93.19 277 GLY A CA 1
ATOM 2199 C C . GLY A 1 277 ? -27.520 -19.174 53.013 1.00 93.19 277 GLY A C 1
ATOM 2200 O O . GLY A 1 277 ? -28.702 -18.827 53.036 1.00 93.19 277 GLY A O 1
ATOM 2201 N N . PHE A 1 278 ? -27.138 -20.431 53.204 1.00 93.56 278 PHE A N 1
ATOM 2202 C CA . PHE A 1 278 ? -28.082 -21.516 53.400 1.00 93.56 278 PHE A CA 1
ATOM 2203 C C . PHE A 1 278 ? -27.522 -22.666 54.238 1.00 93.56 278 PHE A C 1
ATOM 2205 O O . PHE A 1 278 ? -26.316 -22.834 54.412 1.00 93.56 278 PHE A O 1
ATOM 2212 N N . ASN A 1 279 ? -28.433 -23.483 54.768 1.00 90.94 279 ASN A N 1
ATOM 2213 C CA . ASN A 1 279 ? -28.119 -24.737 55.448 1.00 90.94 279 ASN A CA 1
ATOM 2214 C C . ASN A 1 279 ? -28.612 -25.916 54.608 1.00 90.94 279 ASN A C 1
ATOM 2216 O O . ASN A 1 279 ? -29.788 -25.935 54.237 1.00 90.94 279 ASN A O 1
ATOM 2220 N N . GLY A 1 280 ? -27.773 -26.924 54.373 1.00 85.19 280 GLY A N 1
ATOM 2221 C CA . GLY A 1 280 ? -28.136 -28.120 53.604 1.00 85.19 280 GLY A CA 1
ATOM 2222 C C . GLY A 1 280 ? -27.889 -29.438 54.341 1.00 85.19 280 GLY A C 1
ATOM 2223 O O . GLY A 1 280 ? -27.213 -29.488 55.376 1.00 85.19 280 GLY A O 1
ATOM 2224 N N . HIS A 1 281 ? -28.458 -30.523 53.812 1.00 80.31 281 HIS A N 1
ATOM 2225 C CA . HIS A 1 281 ? -28.302 -31.876 54.357 1.00 80.31 281 HIS A CA 1
ATOM 2226 C C . HIS A 1 281 ? -27.179 -32.672 53.659 1.00 80.31 281 HIS A C 1
ATOM 2228 O O . HIS A 1 281 ? -26.864 -32.425 52.500 1.00 80.31 281 HIS A O 1
ATOM 2234 N N . GLY A 1 282 ? -26.579 -33.637 54.371 1.00 69.44 282 GLY A N 1
ATOM 2235 C CA . GLY A 1 282 ? -25.491 -34.490 53.863 1.00 69.44 282 GLY A CA 1
ATOM 2236 C C . GLY A 1 282 ? -24.119 -33.800 53.820 1.00 69.44 282 GLY A C 1
ATOM 2237 O O . GLY A 1 282 ? -23.792 -33.108 52.862 1.00 69.44 282 GLY A O 1
ATOM 2238 N N . GLY A 1 283 ? -23.303 -33.996 54.862 1.00 61.94 283 GLY A N 1
ATOM 2239 C CA . GLY A 1 283 ? -21.932 -33.472 54.930 1.00 61.94 283 GLY A CA 1
ATOM 2240 C C . GLY A 1 283 ? -20.865 -34.473 54.466 1.00 61.94 283 GLY A C 1
ATOM 2241 O O . GLY A 1 283 ? -21.107 -35.679 54.426 1.00 61.94 283 GLY A O 1
ATOM 2242 N N . SER A 1 284 ? -19.654 -33.970 54.203 1.00 55.88 284 SER A N 1
ATOM 2243 C CA . SER A 1 284 ? -18.449 -34.713 53.780 1.00 55.88 284 SER A CA 1
ATOM 2244 C C . SER A 1 284 ? -18.431 -35.292 52.348 1.00 55.88 284 SER A C 1
ATOM 2246 O O . SER A 1 284 ? -18.129 -36.471 52.156 1.00 55.88 284 SER A O 1
ATOM 2248 N N . ALA A 1 285 ? -18.646 -34.436 51.341 1.00 52.69 285 ALA A N 1
ATOM 2249 C CA . ALA A 1 285 ? -18.209 -34.631 49.947 1.00 52.69 285 ALA A CA 1
ATOM 2250 C C . ALA A 1 285 ? -17.907 -33.270 49.271 1.00 52.69 285 ALA A C 1
ATOM 2252 O O . ALA A 1 285 ? -18.316 -32.226 49.785 1.00 52.69 285 ALA A O 1
ATOM 2253 N N . ASN A 1 286 ? -17.183 -33.275 48.145 1.00 58.56 286 ASN A N 1
ATOM 2254 C CA . ASN A 1 286 ? -16.616 -32.068 47.513 1.00 58.56 286 ASN A CA 1
ATOM 2255 C C . ASN A 1 286 ? -17.586 -31.263 46.620 1.00 58.56 286 ASN A C 1
ATOM 2257 O O . ASN A 1 286 ? -17.146 -30.307 45.994 1.00 58.56 286 ASN A O 1
ATOM 2261 N N . ASN A 1 287 ? -18.867 -31.626 46.543 1.00 69.56 287 ASN A N 1
ATOM 2262 C CA . ASN A 1 287 ? -19.814 -31.008 45.610 1.00 69.56 287 ASN A CA 1
ATOM 2263 C C . ASN A 1 287 ? -19.964 -29.497 45.859 1.00 69.56 287 ASN A C 1
ATOM 2265 O O . ASN A 1 287 ? -20.228 -29.092 47.002 1.00 69.56 287 ASN A O 1
ATOM 2269 N N . VAL A 1 288 ? -19.846 -28.715 44.789 1.00 79.75 288 VAL A N 1
ATOM 2270 C CA . VAL A 1 288 ? -20.106 -27.269 44.723 1.00 79.75 288 VAL A CA 1
ATOM 2271 C C . VAL A 1 288 ? -21.447 -27.011 44.021 1.00 79.75 288 VAL A C 1
ATOM 2273 O O . VAL A 1 288 ? -22.155 -27.970 43.715 1.00 79.75 288 VAL A O 1
ATOM 2276 N N . ALA A 1 289 ? -21.823 -25.745 43.828 1.00 83.69 289 ALA A N 1
ATOM 2277 C CA . ALA A 1 289 ? -22.829 -25.381 42.829 1.00 83.69 289 ALA A CA 1
ATOM 2278 C C . ALA A 1 289 ? -22.174 -25.386 41.436 1.00 83.69 289 ALA A C 1
ATOM 2280 O O . ALA A 1 289 ? -21.041 -24.923 41.297 1.00 83.69 289 ALA A O 1
ATOM 2281 N N . GLU A 1 290 ? -22.869 -25.937 40.446 1.00 85.81 290 GLU A N 1
ATOM 2282 C CA . GLU A 1 290 ? -22.420 -26.098 39.057 1.00 85.81 290 GLU A CA 1
ATOM 2283 C C . GLU A 1 290 ? -23.497 -25.508 38.121 1.00 85.81 290 GLU A C 1
ATOM 2285 O O . GLU A 1 290 ? -24.638 -25.332 38.546 1.00 85.81 290 GLU A O 1
ATOM 2290 N N . ASN A 1 291 ? -23.157 -25.184 36.867 1.00 88.88 291 ASN A N 1
ATOM 2291 C CA . ASN A 1 291 ? -24.085 -24.593 35.882 1.00 88.88 291 ASN A CA 1
ATOM 2292 C C . ASN A 1 291 ? -24.802 -23.324 36.406 1.00 88.88 291 ASN A C 1
ATOM 2294 O O . ASN A 1 291 ? -26.026 -23.228 36.363 1.00 88.88 291 ASN A O 1
ATOM 2298 N N . CYS A 1 292 ? -24.040 -22.389 36.983 1.00 89.75 292 CYS A N 1
ATOM 2299 C CA . CYS A 1 292 ? -24.568 -21.187 37.631 1.00 89.75 292 CYS A CA 1
ATOM 2300 C C . CYS A 1 292 ? -24.890 -20.084 36.609 1.00 89.75 292 CYS A C 1
ATOM 2302 O O . CYS A 1 292 ? -23.987 -19.329 36.269 1.00 89.75 292 CYS A O 1
ATOM 2304 N N . VAL A 1 293 ? -26.152 -19.954 36.193 1.00 93.44 293 VAL A N 1
ATOM 2305 C CA . VAL A 1 293 ? -26.626 -18.933 35.241 1.00 93.44 293 VAL A CA 1
ATOM 2306 C C . VAL A 1 293 ? -27.249 -17.751 35.990 1.00 93.44 293 VAL A C 1
ATOM 2308 O O . VAL A 1 293 ? -28.100 -17.937 36.865 1.00 93.44 293 VAL A O 1
ATOM 2311 N N . LEU A 1 294 ? -26.832 -16.524 35.667 1.00 93.56 294 LEU A N 1
ATOM 2312 C CA . LEU A 1 294 ? -27.365 -15.290 36.253 1.00 93.56 294 LEU A CA 1
ATOM 2313 C C . LEU A 1 294 ? -28.305 -14.572 35.280 1.00 93.56 294 LEU A C 1
ATOM 2315 O O . LEU A 1 294 ? -27.972 -14.373 34.117 1.00 93.56 294 LEU A O 1
ATOM 2319 N N . TYR A 1 295 ? -29.440 -14.100 35.795 1.00 92.00 295 TYR A N 1
ATOM 2320 C CA . TYR A 1 295 ? -30.392 -13.264 35.070 1.00 92.00 295 TYR A CA 1
ATOM 2321 C C . TYR A 1 295 ? -30.544 -11.888 35.732 1.00 92.00 295 TYR A C 1
ATOM 2323 O O . TYR A 1 295 ? -30.526 -11.769 36.963 1.00 92.00 295 TYR A O 1
ATOM 2331 N N . SER A 1 296 ? -30.753 -10.864 34.904 1.00 90.25 296 SER A N 1
ATOM 2332 C CA . SER A 1 296 ? -31.019 -9.472 35.282 1.00 90.25 296 SER A CA 1
ATOM 2333 C C . SER A 1 296 ? -32.269 -8.956 34.570 1.00 90.25 296 SER A C 1
ATOM 2335 O O . SER A 1 296 ? -32.529 -9.311 33.423 1.00 90.25 296 SER A O 1
ATOM 2337 N N . TRP A 1 297 ? -33.030 -8.086 35.228 1.00 83.88 297 TRP A N 1
ATOM 2338 C CA . TRP A 1 297 ? -34.170 -7.405 34.623 1.00 83.88 297 TRP A CA 1
ATOM 2339 C C . TRP A 1 297 ? -33.710 -6.274 33.694 1.00 83.88 297 TRP A C 1
ATOM 2341 O O . TRP A 1 297 ? -33.016 -5.353 34.130 1.00 83.88 297 TRP A O 1
ATOM 2351 N N . GLU A 1 298 ? -34.141 -6.307 32.435 1.00 79.62 298 GLU A N 1
ATOM 2352 C CA . GLU A 1 298 ? -33.835 -5.302 31.412 1.00 79.62 298 GLU A CA 1
ATOM 2353 C C . GLU A 1 298 ? -35.098 -4.786 30.701 1.00 79.62 298 GLU A C 1
ATOM 2355 O O . GLU A 1 298 ? -36.207 -5.293 30.886 1.00 79.62 298 GLU A O 1
ATOM 2360 N N . ILE A 1 299 ? -34.933 -3.747 29.876 1.00 69.88 299 ILE A N 1
ATOM 2361 C CA . ILE A 1 299 ? -35.962 -3.228 28.968 1.00 69.88 299 ILE A CA 1
ATOM 2362 C C . ILE A 1 299 ? -35.393 -3.279 27.554 1.00 69.88 299 ILE A C 1
ATOM 2364 O O . ILE A 1 299 ? -34.382 -2.633 27.286 1.00 69.88 299 ILE A O 1
ATOM 2368 N N . ASP A 1 300 ? -36.056 -3.991 26.646 1.00 62.88 300 ASP A N 1
ATOM 2369 C CA . ASP A 1 300 ? -35.727 -3.911 25.223 1.00 62.88 300 ASP A CA 1
ATOM 2370 C C . ASP A 1 300 ? -36.099 -2.521 24.674 1.00 62.88 300 ASP A C 1
ATOM 2372 O O . ASP A 1 300 ? -37.245 -2.069 24.791 1.00 62.88 300 ASP A O 1
ATOM 2376 N N . THR A 1 301 ? -35.109 -1.834 24.104 1.00 60.66 301 THR A N 1
ATOM 2377 C CA . THR A 1 301 ? -35.244 -0.525 23.451 1.00 60.66 301 THR A CA 1
ATOM 2378 C C . THR A 1 301 ? -34.710 -0.535 22.015 1.00 60.66 301 THR A C 1
ATOM 2380 O O . THR A 1 301 ? -34.467 0.533 21.453 1.00 60.66 301 THR A O 1
ATOM 2383 N N . THR A 1 302 ? -34.478 -1.706 21.417 1.00 60.78 302 THR A N 1
ATOM 2384 C CA . THR A 1 302 ? -33.876 -1.814 20.083 1.00 60.78 302 THR A CA 1
ATOM 2385 C C . THR A 1 302 ? -34.893 -1.507 18.978 1.00 60.78 302 THR A C 1
ATOM 2387 O O . THR A 1 302 ? -35.938 -2.151 18.862 1.00 60.78 302 THR A O 1
ATOM 2390 N N . GLU A 1 303 ? -34.576 -0.538 18.111 1.00 65.00 303 GLU A N 1
ATOM 2391 C CA . GLU A 1 303 ? -35.349 -0.282 16.890 1.00 65.00 303 GLU A CA 1
ATOM 2392 C C . GLU A 1 303 ? -34.896 -1.189 15.735 1.00 65.00 303 GLU A C 1
ATOM 2394 O O . GLU A 1 303 ? -33.733 -1.181 15.326 1.00 65.00 303 GLU A O 1
ATOM 2399 N N . TYR A 1 304 ? -35.852 -1.914 15.150 1.00 74.88 304 TYR A N 1
ATOM 2400 C CA . TYR A 1 304 ? -35.649 -2.773 13.982 1.00 74.88 304 TYR A CA 1
ATOM 2401 C C . TYR A 1 304 ? -36.312 -2.190 12.733 1.00 74.88 304 TYR A C 1
ATOM 2403 O O . TYR A 1 304 ? -37.442 -1.697 12.792 1.00 74.88 304 TYR A O 1
ATOM 2411 N N . VAL A 1 305 ? -35.654 -2.331 11.583 1.00 78.38 305 VAL A N 1
ATOM 2412 C CA . VAL A 1 305 ? -36.238 -2.039 10.266 1.00 78.38 305 VAL A CA 1
ATOM 2413 C C . VAL A 1 305 ? -36.846 -3.319 9.687 1.00 78.38 305 VAL A C 1
ATOM 2415 O O . VAL A 1 305 ? -36.190 -4.357 9.639 1.00 78.38 305 VAL A O 1
ATOM 2418 N N . GLU A 1 306 ? -38.107 -3.252 9.245 1.00 82.25 306 GLU A N 1
ATOM 2419 C CA . GLU A 1 306 ? -38.756 -4.310 8.452 1.00 82.25 306 GLU A CA 1
ATOM 2420 C C . GLU A 1 306 ? -38.205 -4.256 7.013 1.00 82.25 306 GLU A C 1
ATOM 2422 O O . GLU A 1 306 ? -38.549 -3.350 6.249 1.00 82.25 306 GLU A O 1
ATOM 2427 N N . LEU A 1 307 ? -37.351 -5.215 6.647 1.00 84.56 307 LEU A N 1
ATOM 2428 C CA . LEU A 1 307 ? -36.855 -5.421 5.282 1.00 84.56 307 LEU A CA 1
ATOM 2429 C C . LEU A 1 307 ? -37.771 -6.384 4.505 1.00 84.56 307 LEU A C 1
ATOM 2431 O O . LEU A 1 307 ? -38.760 -6.902 5.024 1.00 84.56 307 LEU A O 1
ATOM 2435 N N . SER A 1 308 ? -37.459 -6.635 3.228 1.00 83.56 308 SER A N 1
ATOM 2436 C CA . SER A 1 308 ? -38.317 -7.461 2.359 1.00 83.56 308 SER A CA 1
ATOM 2437 C C . SER A 1 308 ? -38.408 -8.943 2.767 1.00 83.56 308 SER A C 1
ATOM 2439 O O . SER A 1 308 ? -39.386 -9.613 2.428 1.00 83.56 308 SER A O 1
ATOM 2441 N N . ASP A 1 309 ? -37.406 -9.444 3.494 1.00 87.38 309 ASP A N 1
ATOM 2442 C CA . ASP A 1 309 ? -37.247 -10.843 3.903 1.00 87.38 309 ASP A CA 1
ATOM 2443 C C . ASP A 1 309 ? -36.905 -11.048 5.392 1.00 87.38 309 ASP A C 1
ATOM 2445 O O . ASP A 1 309 ? -36.755 -12.190 5.827 1.00 87.38 309 ASP A O 1
ATOM 2449 N N . GLY A 1 310 ? -36.889 -9.989 6.208 1.00 85.19 310 GLY A N 1
ATOM 2450 C CA . GLY A 1 310 ? -36.759 -10.110 7.662 1.00 85.19 310 GLY A CA 1
ATOM 2451 C C . GLY A 1 310 ? -36.569 -8.776 8.379 1.00 85.19 310 GLY A C 1
ATOM 2452 O O . GLY A 1 310 ? -37.068 -7.746 7.930 1.00 85.19 310 GLY A O 1
ATOM 2453 N N . LYS A 1 311 ? -35.865 -8.805 9.515 1.00 83.75 311 LYS A N 1
ATOM 2454 C CA . LYS A 1 311 ? -35.560 -7.632 10.343 1.00 83.75 311 LYS A CA 1
ATOM 2455 C C . LYS A 1 311 ? -34.072 -7.514 10.589 1.00 83.75 311 LYS A C 1
ATOM 2457 O O . LYS A 1 311 ? -33.421 -8.522 10.824 1.00 83.75 311 LYS A O 1
ATOM 2462 N N . ILE A 1 312 ? -33.589 -6.280 10.619 1.00 82.56 312 ILE A N 1
ATOM 2463 C CA . ILE A 1 312 ? -32.237 -5.938 11.057 1.00 82.56 312 ILE A CA 1
ATOM 2464 C C . ILE A 1 312 ? -32.305 -4.751 12.015 1.00 82.56 312 ILE A C 1
ATOM 2466 O O . ILE A 1 312 ? -33.251 -3.955 11.956 1.00 82.56 312 ILE A O 1
ATOM 2470 N N . GLU A 1 313 ? -31.325 -4.625 12.905 1.00 79.94 313 GLU A N 1
ATOM 2471 C CA . GLU A 1 313 ? -31.212 -3.440 13.749 1.00 79.94 313 GLU A CA 1
ATOM 2472 C C . GLU A 1 313 ? -30.961 -2.192 12.904 1.00 79.94 313 GLU A C 1
ATOM 2474 O O . GLU A 1 313 ? -30.031 -2.121 12.096 1.00 79.94 313 GLU A O 1
ATOM 2479 N N . LYS A 1 314 ? -31.772 -1.162 13.148 1.00 73.69 314 LYS A N 1
ATOM 2480 C CA . LYS A 1 314 ? -31.681 0.133 12.470 1.00 73.69 314 LYS A CA 1
ATOM 2481 C C . LYS A 1 314 ? -30.281 0.743 12.589 1.00 73.69 314 LYS A C 1
ATOM 2483 O O . LYS A 1 314 ? -29.724 1.208 11.600 1.00 73.69 314 LYS A O 1
ATOM 2488 N N . ASN A 1 315 ? -29.688 0.661 13.780 1.00 60.12 315 ASN A N 1
ATOM 2489 C CA . ASN A 1 315 ? -28.367 1.217 14.078 1.00 60.12 315 ASN A CA 1
ATOM 2490 C C . ASN A 1 315 ? -27.210 0.459 13.398 1.00 60.12 315 ASN A C 1
ATOM 2492 O O . ASN A 1 315 ? -26.112 1.008 13.318 1.00 60.12 315 ASN A O 1
ATOM 2496 N N . TYR A 1 316 ? -27.404 -0.791 12.959 1.00 68.75 316 TYR A N 1
ATOM 2497 C CA . TYR A 1 316 ? -26.422 -1.511 12.137 1.00 68.75 316 TYR A CA 1
ATOM 2498 C C . TYR A 1 316 ? -26.606 -1.143 10.661 1.00 68.75 316 TYR A C 1
ATOM 2500 O O . TYR A 1 316 ? -25.669 -0.686 10.012 1.00 68.75 316 TYR A O 1
ATOM 2508 N N . LEU A 1 317 ? -27.846 -1.206 10.166 1.00 75.38 317 LEU A N 1
ATOM 2509 C CA . LEU A 1 317 ? -28.206 -0.850 8.791 1.00 75.38 317 LEU A CA 1
ATOM 2510 C C . LEU A 1 317 ? -27.780 0.586 8.410 1.00 75.38 317 LEU A C 1
ATOM 2512 O O . LEU A 1 317 ? -27.247 0.810 7.323 1.00 75.38 317 LEU A O 1
ATOM 2516 N N . GLU A 1 318 ? -27.961 1.549 9.319 1.00 63.62 318 GLU A N 1
ATOM 2517 C CA . GLU A 1 318 ? -27.539 2.943 9.130 1.00 63.62 318 GLU A CA 1
ATOM 2518 C C . GLU A 1 318 ? -26.007 3.124 9.185 1.00 63.62 318 GLU A C 1
ATOM 2520 O O . GLU A 1 318 ? -25.484 3.992 8.481 1.00 63.62 318 GLU A O 1
ATOM 2525 N N . ARG A 1 319 ? -25.273 2.310 9.969 1.00 60.50 319 ARG A N 1
ATOM 2526 C CA . ARG A 1 319 ? -23.803 2.420 10.095 1.00 60.50 319 ARG A CA 1
ATOM 2527 C C . ARG A 1 319 ? -23.067 1.713 8.952 1.00 60.50 319 ARG A C 1
ATOM 2529 O O . ARG A 1 319 ? -22.261 2.351 8.282 1.00 60.50 319 ARG A O 1
ATOM 2536 N N . ALA A 1 320 ? -23.376 0.437 8.717 1.00 59.16 320 ALA A N 1
ATOM 2537 C CA . ALA A 1 320 ? -22.622 -0.450 7.832 1.00 59.16 320 ALA A CA 1
ATOM 2538 C C . ALA A 1 320 ? -23.083 -0.355 6.370 1.00 59.16 320 ALA A C 1
ATOM 2540 O O . ALA A 1 320 ? -22.258 -0.312 5.462 1.00 59.16 320 ALA A O 1
ATOM 2541 N N . ILE A 1 321 ? -24.397 -0.267 6.127 1.00 75.56 321 ILE A N 1
ATOM 2542 C CA . ILE A 1 321 ? -24.954 -0.403 4.771 1.00 75.56 321 ILE A CA 1
ATOM 2543 C C . ILE A 1 321 ? -25.255 0.944 4.123 1.00 75.56 321 ILE A C 1
ATOM 2545 O O . ILE A 1 321 ? -24.735 1.247 3.049 1.00 75.56 321 ILE A O 1
ATOM 2549 N N . TYR A 1 322 ? -26.077 1.785 4.760 1.00 67.38 322 TYR A N 1
ATOM 2550 C CA . TYR A 1 322 ? -26.537 3.037 4.143 1.00 67.38 322 TYR A CA 1
ATOM 2551 C C . TYR A 1 322 ? -25.375 3.959 3.748 1.00 67.38 322 TYR A C 1
ATOM 2553 O O . TYR A 1 322 ? -25.416 4.573 2.683 1.00 67.38 322 TYR A O 1
ATOM 2561 N N . THR A 1 323 ? -24.337 4.043 4.585 1.00 51.06 323 THR A N 1
ATOM 2562 C CA . THR A 1 323 ? -23.165 4.896 4.339 1.00 51.06 323 THR A CA 1
ATOM 2563 C C . THR A 1 323 ? -22.354 4.412 3.134 1.00 51.06 323 THR A C 1
ATOM 2565 O O . THR A 1 323 ? -22.070 5.207 2.236 1.00 51.06 323 THR A O 1
ATOM 2568 N N . ASN A 1 324 ? -22.043 3.115 3.064 1.00 55.47 324 ASN A N 1
ATOM 2569 C CA . ASN A 1 324 ? -21.245 2.535 1.981 1.00 55.47 324 ASN A CA 1
ATOM 2570 C C . ASN A 1 324 ? -21.990 2.549 0.637 1.00 55.47 324 ASN A C 1
ATOM 2572 O O . ASN A 1 324 ? -21.428 2.988 -0.369 1.00 55.47 324 ASN A O 1
ATOM 2576 N N . LEU A 1 325 ? -23.289 2.219 0.621 1.00 61.38 325 LEU A N 1
ATOM 2577 C CA . LEU A 1 325 ? -24.106 2.344 -0.592 1.00 61.38 325 LEU A CA 1
ATOM 2578 C C . LEU A 1 325 ? -24.197 3.799 -1.087 1.00 61.38 325 LEU A C 1
ATOM 2580 O O . LEU A 1 325 ? -24.154 4.026 -2.296 1.00 61.38 325 LEU A O 1
ATOM 2584 N N . LEU A 1 326 ? -24.257 4.799 -0.192 1.00 54.69 326 LEU A N 1
ATOM 2585 C CA . LEU A 1 326 ? -24.195 6.213 -0.594 1.00 54.69 326 LEU A CA 1
ATOM 2586 C C . LEU A 1 326 ? -22.870 6.568 -1.280 1.00 54.69 326 LEU A C 1
ATOM 2588 O O . LEU A 1 326 ? -22.885 7.282 -2.285 1.00 54.69 326 LEU A O 1
ATOM 2592 N N . LEU A 1 327 ? -21.742 6.097 -0.738 1.00 46.53 327 LEU A N 1
ATOM 2593 C CA . LEU A 1 327 ? -20.401 6.363 -1.274 1.00 46.53 327 LEU A CA 1
ATOM 2594 C C . LEU A 1 327 ? -20.215 5.732 -2.661 1.00 46.53 327 LEU A C 1
ATOM 2596 O O . LEU A 1 327 ? -19.705 6.387 -3.568 1.00 46.53 327 LEU A O 1
ATOM 2600 N N . GLN A 1 328 ? -20.721 4.512 -2.853 1.00 51.38 328 GLN A N 1
ATOM 2601 C CA . GLN A 1 328 ? -20.736 3.808 -4.142 1.00 51.38 328 GLN A CA 1
ATOM 2602 C C . GLN A 1 328 ? -21.810 4.338 -5.122 1.00 51.38 328 GLN A C 1
ATOM 2604 O O . GLN A 1 328 ? -21.849 3.945 -6.288 1.00 51.38 328 GLN A O 1
ATOM 2609 N N . GLY A 1 329 ? -22.694 5.244 -4.682 1.00 47.69 329 GLY A N 1
ATOM 2610 C CA . GLY A 1 329 ? -23.769 5.819 -5.500 1.00 47.69 329 GLY A CA 1
ATOM 2611 C C . GLY A 1 329 ? -24.947 4.871 -5.774 1.00 47.69 329 GLY A C 1
ATOM 2612 O O . GLY A 1 329 ? -25.687 5.075 -6.742 1.00 47.69 329 GLY A O 1
ATOM 2613 N N . LEU A 1 330 ? -25.120 3.841 -4.944 1.00 56.22 330 LEU A N 1
ATOM 2614 C CA . LEU A 1 330 ? -26.129 2.790 -5.071 1.00 56.22 330 LEU A CA 1
ATOM 2615 C C . LEU A 1 330 ? -27.448 3.141 -4.341 1.00 56.22 330 LEU A C 1
ATOM 2617 O O . LEU A 1 330 ? -27.454 3.909 -3.377 1.00 56.22 330 LEU A O 1
ATOM 2621 N N . PRO A 1 331 ? -28.603 2.612 -4.797 1.00 62.41 331 PRO A N 1
ATOM 2622 C CA . PRO A 1 331 ? -29.906 2.917 -4.207 1.00 62.41 331 PRO A CA 1
ATOM 2623 C C . PRO A 1 331 ? -30.187 2.104 -2.932 1.00 62.41 331 PRO A C 1
ATOM 2625 O O . PRO A 1 331 ? -30.146 0.878 -2.941 1.00 62.41 331 PRO A O 1
ATOM 2628 N N . ILE A 1 332 ? -30.580 2.801 -1.863 1.00 70.94 332 ILE A N 1
ATOM 2629 C CA . ILE A 1 332 ? -30.892 2.230 -0.537 1.00 70.94 332 ILE A CA 1
ATOM 2630 C C . ILE A 1 332 ? -32.206 1.419 -0.535 1.00 70.94 332 ILE A C 1
ATOM 2632 O O . ILE A 1 332 ? -32.377 0.497 0.257 1.00 70.94 332 ILE A O 1
ATOM 2636 N N . ASP A 1 333 ? -33.146 1.754 -1.425 1.00 72.06 333 ASP A N 1
ATOM 2637 C CA . ASP A 1 333 ? -34.572 1.377 -1.356 1.00 72.06 333 ASP A CA 1
ATOM 2638 C C . ASP A 1 333 ? -34.895 -0.140 -1.441 1.00 72.06 333 ASP A C 1
ATOM 2640 O O . ASP A 1 333 ? -36.071 -0.510 -1.459 1.00 72.06 333 ASP A O 1
ATOM 2644 N N . ASN A 1 334 ? -33.896 -1.027 -1.552 1.00 80.19 334 ASN A N 1
ATOM 2645 C CA . ASN A 1 334 ? -34.080 -2.466 -1.795 1.00 80.19 334 ASN A CA 1
ATOM 2646 C C . ASN A 1 334 ? -32.991 -3.349 -1.130 1.00 80.19 334 ASN A C 1
ATOM 2648 O O . ASN A 1 334 ? -32.555 -4.326 -1.729 1.00 80.19 334 ASN A O 1
ATOM 2652 N N . ILE A 1 335 ? -32.543 -3.016 0.083 1.00 84.62 335 ILE A N 1
ATOM 2653 C CA . ILE A 1 335 ? -31.626 -3.868 0.874 1.00 84.62 335 ILE A CA 1
ATOM 2654 C C . ILE A 1 335 ? -32.357 -5.108 1.415 1.00 84.62 335 ILE A C 1
ATOM 2656 O O . ILE A 1 335 ? -33.542 -5.036 1.775 1.00 84.62 335 ILE A O 1
ATOM 2660 N N . ARG A 1 336 ? -31.660 -6.248 1.483 1.00 88.00 336 ARG A N 1
ATOM 2661 C CA . ARG A 1 336 ? -32.207 -7.536 1.930 1.00 88.00 336 ARG A CA 1
ATOM 2662 C C . ARG A 1 336 ? -31.230 -8.290 2.829 1.00 88.00 336 ARG A C 1
ATOM 2664 O O . ARG A 1 336 ? -30.024 -8.177 2.673 1.00 88.00 336 ARG A O 1
ATOM 2671 N N . LEU A 1 337 ? -31.756 -9.132 3.720 1.00 88.88 337 LEU A N 1
ATOM 2672 C CA . LEU A 1 337 ? -30.935 -9.952 4.631 1.00 88.88 337 LEU A CA 1
ATOM 2673 C C . LEU A 1 337 ? -30.159 -11.082 3.939 1.00 88.88 337 LEU A C 1
ATOM 2675 O O . LEU A 1 337 ? -29.259 -11.663 4.532 1.00 88.88 337 LEU A O 1
ATOM 2679 N N . ALA A 1 338 ? -30.557 -11.423 2.714 1.00 91.50 338 ALA A N 1
ATOM 2680 C CA . ALA A 1 338 ? -29.928 -12.437 1.873 1.00 91.50 338 ALA A CA 1
ATOM 2681 C C . ALA A 1 338 ? -29.343 -11.814 0.593 1.00 91.50 338 ALA A C 1
ATOM 2683 O O . ALA A 1 338 ? -29.412 -12.423 -0.480 1.00 91.50 338 ALA A O 1
ATOM 2684 N N . ASP A 1 339 ? -28.887 -10.566 0.703 1.00 90.56 339 ASP A N 1
ATOM 2685 C CA . ASP A 1 339 ? -27.882 -10.002 -0.190 1.00 90.56 339 ASP A CA 1
ATOM 2686 C C . ASP A 1 339 ? -26.489 -10.298 0.415 1.00 90.56 339 ASP A C 1
ATOM 2688 O O . ASP A 1 339 ? -26.368 -10.530 1.620 1.00 90.56 339 ASP A O 1
ATOM 2692 N N . ASP A 1 340 ? -25.489 -10.344 -0.456 1.00 92.00 340 ASP A N 1
ATOM 2693 C CA . ASP A 1 340 ? -24.063 -10.631 -0.247 1.00 92.00 340 ASP A CA 1
ATOM 2694 C C . ASP A 1 340 ? -23.370 -9.513 -1.044 1.00 92.00 340 ASP A C 1
ATOM 2696 O O . ASP A 1 340 ? -23.696 -9.328 -2.227 1.00 92.00 340 ASP A O 1
ATOM 2700 N N . TYR A 1 341 ? -22.609 -8.648 -0.367 1.00 85.00 341 TYR A N 1
ATOM 2701 C CA . TYR A 1 341 ? -22.307 -7.297 -0.868 1.00 85.00 341 TYR A CA 1
ATOM 2702 C C . TYR A 1 341 ? -20.889 -7.124 -1.428 1.00 85.00 341 TYR A C 1
ATOM 2704 O O . TYR A 1 341 ? -20.697 -6.258 -2.289 1.00 85.00 341 TYR A O 1
ATOM 2712 N N . ASP A 1 342 ? -19.932 -7.958 -1.021 1.00 84.19 342 ASP A N 1
ATOM 2713 C CA . ASP A 1 342 ? -18.595 -8.040 -1.620 1.00 84.19 342 ASP A CA 1
ATOM 2714 C C . ASP A 1 342 ? -18.348 -9.346 -2.408 1.00 84.19 342 ASP A C 1
ATOM 2716 O O . ASP A 1 342 ? -17.436 -9.383 -3.241 1.00 84.19 342 ASP A O 1
ATOM 2720 N N . GLU A 1 343 ? -19.200 -10.368 -2.264 1.00 92.75 343 GLU A N 1
ATOM 2721 C CA . GLU A 1 343 ? -19.090 -11.717 -2.840 1.00 92.75 343 GLU A CA 1
ATOM 2722 C C . GLU A 1 343 ? -18.071 -12.647 -2.132 1.00 92.75 343 GLU A C 1
ATOM 2724 O O . GLU A 1 343 ? -17.376 -13.410 -2.817 1.00 92.75 343 GLU A O 1
ATOM 2729 N N . ASP A 1 344 ? -17.882 -12.576 -0.806 1.00 90.06 344 ASP A N 1
ATOM 2730 C CA . ASP A 1 344 ? -17.114 -13.586 -0.039 1.00 90.06 344 ASP A CA 1
ATOM 2731 C C . ASP A 1 344 ? -17.882 -14.921 0.145 1.00 90.06 344 ASP A C 1
ATOM 2733 O O . ASP A 1 344 ? -17.305 -16.004 -0.000 1.00 90.06 344 ASP A O 1
ATOM 2737 N N . GLY A 1 345 ? -19.205 -14.859 0.339 1.00 92.38 345 GLY A N 1
ATOM 2738 C CA . GLY A 1 345 ? -20.095 -16.007 0.542 1.00 92.38 345 GLY A CA 1
ATOM 2739 C C . GLY A 1 345 ? -20.869 -16.028 1.869 1.00 92.38 345 GLY A C 1
ATOM 2740 O O . GLY A 1 345 ? -21.644 -16.968 2.102 1.00 92.38 345 GLY A O 1
ATOM 2741 N N . LEU A 1 346 ? -20.694 -15.026 2.731 1.00 93.94 346 LEU A N 1
ATOM 2742 C CA . LEU A 1 346 ? -21.633 -14.665 3.788 1.00 93.94 346 LEU A CA 1
ATOM 2743 C C . LEU A 1 346 ? -22.875 -13.969 3.197 1.00 93.94 346 LEU A C 1
ATOM 2745 O O . LEU A 1 346 ? -23.114 -13.935 1.991 1.00 93.94 346 LEU A O 1
ATOM 2749 N N . THR A 1 347 ? -23.755 -13.511 4.079 1.00 94.12 347 THR A N 1
ATOM 2750 C CA . THR A 1 347 ? -24.896 -12.661 3.732 1.00 94.12 347 THR A CA 1
ATOM 2751 C C . THR A 1 347 ? -25.041 -11.590 4.799 1.00 94.12 347 THR A C 1
ATOM 2753 O O . THR A 1 347 ? -24.594 -11.798 5.928 1.00 94.12 347 THR A O 1
ATOM 2756 N N . LEU A 1 348 ? -25.791 -10.525 4.514 1.00 87.81 348 LEU A N 1
ATOM 2757 C CA . LEU A 1 348 ? -26.079 -9.456 5.479 1.00 87.81 348 LEU A CA 1
ATOM 2758 C C . LEU A 1 348 ? -26.624 -9.948 6.833 1.00 87.81 348 LEU A C 1
ATOM 2760 O O . LEU A 1 348 ? -26.416 -9.313 7.865 1.00 87.81 348 LEU A O 1
ATOM 2764 N N . SER A 1 349 ? -27.326 -11.083 6.862 1.00 89.00 349 SER A N 1
ATOM 2765 C CA . SER A 1 349 ? -27.789 -11.689 8.117 1.00 89.00 349 SER A CA 1
ATOM 2766 C C . SER A 1 349 ? -26.691 -12.386 8.929 1.00 89.00 349 SER A C 1
ATOM 2768 O O . SER A 1 349 ? -26.920 -12.632 10.108 1.00 89.00 349 SER A O 1
ATOM 2770 N N . GLN A 1 350 ? -25.573 -12.755 8.302 1.00 91.69 350 GLN A N 1
ATOM 2771 C CA . GLN A 1 350 ? -24.423 -13.445 8.893 1.00 91.69 350 GLN A CA 1
ATOM 2772 C C . GLN A 1 350 ? -23.297 -12.459 9.221 1.00 91.69 350 GLN A C 1
ATOM 2774 O O . GLN A 1 350 ? -22.770 -12.516 10.321 1.00 91.69 350 GLN A O 1
ATOM 2779 N N . GLU A 1 351 ? -22.995 -11.507 8.334 1.00 88.81 351 GLU A N 1
ATOM 2780 C CA . GLU A 1 351 ? -22.101 -10.366 8.612 1.00 88.81 351 GLU A CA 1
ATOM 2781 C C . GLU A 1 351 ? -22.554 -9.644 9.900 1.00 88.81 351 GLU A C 1
ATOM 2783 O O . GLU A 1 351 ? -21.761 -9.360 10.793 1.00 88.81 351 GLU A O 1
ATOM 2788 N N . TYR A 1 352 ? -23.872 -9.464 10.068 1.00 85.19 352 TYR A N 1
ATOM 2789 C CA . TYR A 1 352 ? -24.487 -8.948 11.297 1.00 85.19 352 TYR A CA 1
ATOM 2790 C C . TYR A 1 352 ? -24.445 -9.918 12.504 1.00 85.19 352 TYR A C 1
ATOM 2792 O O . TYR A 1 352 ? -24.495 -9.467 13.646 1.00 85.19 352 TYR A O 1
ATOM 2800 N N . GLU A 1 353 ? -24.366 -11.236 12.287 1.00 87.50 353 GLU A N 1
ATOM 2801 C CA . GLU A 1 353 ? -24.248 -12.247 13.359 1.00 87.50 353 GLU A CA 1
ATOM 2802 C C . GLU A 1 353 ? -22.806 -12.353 13.897 1.00 87.50 353 GLU A C 1
ATOM 2804 O O . GLU A 1 353 ? -22.618 -12.709 15.060 1.00 87.50 353 GLU A O 1
ATOM 2809 N N . TYR A 1 354 ? -21.809 -11.997 13.078 1.00 83.75 354 TYR A N 1
ATOM 2810 C CA . TYR A 1 354 ? -20.377 -12.056 13.400 1.00 83.75 354 TYR A CA 1
ATOM 2811 C C . TYR A 1 354 ? -19.698 -10.668 13.550 1.00 83.75 354 TYR A C 1
ATOM 2813 O O . TYR A 1 354 ? -18.504 -10.610 13.816 1.00 83.75 354 TYR A O 1
ATOM 2821 N N . ASP A 1 355 ? -20.462 -9.570 13.426 1.00 84.12 355 ASP A N 1
ATOM 2822 C CA . ASP A 1 355 ? -20.035 -8.146 13.423 1.00 84.12 355 ASP A CA 1
ATOM 2823 C C . ASP A 1 355 ? -18.920 -7.810 12.408 1.00 84.12 355 ASP A C 1
ATOM 2825 O O . ASP A 1 355 ? -18.128 -6.889 12.620 1.00 84.12 355 ASP A O 1
ATOM 2829 N N . THR A 1 356 ? -18.884 -8.534 11.283 1.00 81.25 356 THR A N 1
ATOM 2830 C CA . THR A 1 356 ? -17.929 -8.291 10.191 1.00 81.25 356 THR A CA 1
ATOM 2831 C C . THR A 1 356 ? -18.417 -7.203 9.224 1.00 81.25 356 THR A C 1
ATOM 2833 O O . THR A 1 356 ? -19.520 -6.660 9.384 1.00 81.25 356 THR A O 1
ATOM 2836 N N . ASN A 1 357 ? -17.577 -6.802 8.263 1.00 79.81 357 ASN A N 1
ATOM 2837 C CA . ASN A 1 357 ? -17.802 -5.647 7.394 1.00 79.81 357 ASN A CA 1
ATOM 2838 C C . ASN A 1 357 ? -18.411 -6.047 6.029 1.00 79.81 357 ASN A C 1
ATOM 2840 O O . ASN A 1 357 ? -17.669 -6.520 5.176 1.00 79.81 357 ASN A O 1
ATOM 2844 N N . PRO A 1 358 ? -19.687 -5.718 5.730 1.00 84.56 358 PRO A N 1
ATOM 2845 C CA . PRO A 1 358 ? -20.399 -6.089 4.489 1.00 84.56 358 PRO A CA 1
ATOM 2846 C C . PRO A 1 358 ? -19.822 -5.583 3.152 1.00 84.56 358 PRO A C 1
ATOM 2848 O O . PRO A 1 358 ? -20.510 -5.598 2.138 1.00 84.56 358 PRO A O 1
ATOM 2851 N N . PHE A 1 359 ? -18.633 -4.988 3.137 1.00 82.19 359 PHE A N 1
ATOM 2852 C CA . PHE A 1 359 ? -17.983 -4.457 1.938 1.00 82.19 359 PHE A CA 1
ATOM 2853 C C . PHE A 1 359 ? -16.472 -4.748 1.932 1.00 82.19 359 PHE A C 1
ATOM 2855 O O . PHE A 1 359 ? -15.721 -4.049 1.246 1.00 82.19 359 PHE A O 1
ATOM 2862 N N . SER A 1 360 ? -16.020 -5.729 2.717 1.00 83.88 360 SER A N 1
ATOM 2863 C CA . SER A 1 360 ? -14.631 -6.175 2.798 1.00 83.88 360 SER A CA 1
ATOM 2864 C C . SER A 1 360 ? -14.605 -7.658 3.147 1.00 83.88 360 SER A C 1
ATOM 2866 O O . SER A 1 360 ? -14.813 -8.016 4.298 1.00 83.88 360 SER A O 1
ATOM 2868 N N . LYS A 1 361 ? -14.287 -8.499 2.154 1.00 88.81 361 LYS A N 1
ATOM 2869 C CA . LYS A 1 361 ? -14.242 -9.971 2.290 1.00 88.81 361 LYS A CA 1
ATOM 2870 C C . LYS A 1 361 ? -13.368 -10.459 3.431 1.00 88.81 361 LYS A C 1
ATOM 2872 O O . LYS A 1 361 ? -13.548 -11.567 3.905 1.00 88.81 361 LYS A O 1
ATOM 2877 N N . ASP A 1 362 ? -12.348 -9.666 3.703 1.00 83.75 362 ASP A N 1
ATOM 2878 C CA . ASP A 1 362 ? -11.324 -9.794 4.718 1.00 83.75 362 ASP A CA 1
ATOM 2879 C C . ASP A 1 362 ? -11.523 -8.545 5.588 1.00 83.75 362 ASP A C 1
ATOM 2881 O O . ASP A 1 362 ? -11.314 -7.416 5.116 1.00 83.75 362 ASP A O 1
ATOM 2885 N N . THR A 1 363 ? -12.096 -8.713 6.780 1.00 82.62 363 THR A N 1
ATOM 2886 C CA . THR A 1 363 ? -12.528 -7.585 7.619 1.00 82.62 363 THR A CA 1
ATOM 2887 C C . THR A 1 363 ? -11.385 -6.954 8.430 1.00 82.62 363 THR A C 1
ATOM 2889 O O . THR A 1 363 ? -11.481 -5.770 8.776 1.00 82.62 363 THR A O 1
ATOM 2892 N N . ASP A 1 364 ? -10.295 -7.680 8.700 1.00 77.50 364 ASP A N 1
ATOM 2893 C CA . ASP A 1 364 ? -9.141 -7.195 9.481 1.00 77.50 364 ASP A CA 1
ATOM 2894 C C . ASP A 1 364 ? -7.804 -7.113 8.707 1.00 77.50 364 ASP A C 1
ATOM 2896 O O . ASP A 1 364 ? -6.806 -6.639 9.258 1.00 77.50 364 ASP A O 1
ATOM 2900 N N . GLU A 1 365 ? -7.826 -7.427 7.408 1.00 85.12 365 GLU A N 1
ATOM 2901 C CA . GLU A 1 365 ? -6.705 -7.408 6.456 1.00 85.12 365 GLU A CA 1
ATOM 2902 C C . GLU A 1 365 ? -5.623 -8.491 6.737 1.00 85.12 365 GLU A C 1
ATOM 2904 O O . GLU A 1 365 ? -4.466 -8.356 6.315 1.00 85.12 365 GLU A O 1
ATOM 2909 N N . ASP A 1 366 ? -5.988 -9.596 7.405 1.00 81.62 366 ASP A N 1
ATOM 2910 C CA . ASP A 1 366 ? -5.145 -10.777 7.668 1.00 81.62 366 ASP A CA 1
ATOM 2911 C C . ASP A 1 366 ? -4.700 -11.528 6.401 1.00 81.62 366 ASP A C 1
ATOM 2913 O O . ASP A 1 366 ? -3.536 -11.932 6.295 1.00 81.62 366 ASP A O 1
ATOM 2917 N N . GLY A 1 367 ? -5.585 -11.704 5.414 1.00 84.75 367 GLY A N 1
ATOM 2918 C CA . GLY A 1 367 ? -5.375 -12.538 4.224 1.00 84.75 367 GLY A CA 1
ATOM 2919 C C . GLY A 1 367 ? -6.280 -13.771 4.099 1.00 84.75 367 GLY A C 1
ATOM 2920 O O . GLY A 1 367 ? -6.227 -14.445 3.062 1.00 84.75 367 GLY A O 1
ATOM 2921 N N . LEU A 1 368 ? -7.096 -14.076 5.106 1.00 90.12 368 LEU A N 1
ATOM 2922 C CA . LEU A 1 368 ? -8.278 -14.933 4.991 1.00 90.12 368 LEU A CA 1
ATOM 2923 C C . LEU A 1 368 ? -9.503 -14.100 4.579 1.00 90.12 368 LEU A C 1
ATOM 2925 O O . LEU A 1 368 ? -9.441 -12.884 4.470 1.00 90.12 368 LEU A O 1
ATOM 2929 N N . ASN A 1 369 ? -10.624 -14.761 4.296 1.00 92.38 369 ASN A N 1
ATOM 2930 C CA . ASN A 1 369 ? -11.923 -14.093 4.198 1.00 92.38 369 ASN A CA 1
ATOM 2931 C C . ASN A 1 369 ? -12.825 -14.545 5.341 1.00 92.38 369 ASN A C 1
ATOM 2933 O O . ASN A 1 369 ? -12.753 -15.711 5.746 1.00 92.38 369 ASN A O 1
ATOM 2937 N N . ASP A 1 370 ? -13.710 -13.653 5.783 1.00 91.25 370 ASP A N 1
ATOM 2938 C CA . ASP A 1 370 ? -14.650 -13.844 6.881 1.00 91.25 370 ASP A CA 1
ATOM 2939 C C . ASP A 1 370 ? -15.370 -15.205 6.767 1.00 91.25 370 ASP A C 1
ATOM 2941 O O . ASP A 1 370 ? -15.462 -15.972 7.733 1.00 91.25 370 ASP A O 1
ATOM 2945 N N . TYR A 1 371 ? -15.837 -15.573 5.565 1.00 95.31 371 TYR A N 1
ATOM 2946 C CA . TYR A 1 371 ? -16.434 -16.878 5.296 1.00 95.31 371 TYR A CA 1
ATOM 2947 C C . TYR A 1 371 ? -15.483 -18.046 5.598 1.00 95.31 371 TYR A C 1
ATOM 2949 O O . TYR A 1 371 ? -15.903 -18.998 6.268 1.00 95.31 371 TYR A O 1
ATOM 2957 N N . GLU A 1 372 ? -14.246 -18.045 5.092 1.00 95.81 372 GLU A N 1
ATOM 2958 C CA . GLU A 1 372 ? -13.270 -19.116 5.337 1.00 95.81 372 GLU A CA 1
ATOM 2959 C C . GLU A 1 372 ? -12.866 -19.190 6.814 1.00 95.81 372 GLU A C 1
ATOM 2961 O O . GLU A 1 372 ? -12.790 -20.288 7.372 1.00 95.81 372 GLU A O 1
ATOM 2966 N N . GLU A 1 373 ? -12.734 -18.063 7.497 1.00 95.44 373 GLU A N 1
ATOM 2967 C CA . GLU A 1 373 ? -12.522 -18.017 8.941 1.00 95.44 373 GLU A CA 1
ATOM 2968 C C . GLU A 1 373 ? -13.670 -18.661 9.719 1.00 95.44 373 GLU A C 1
ATOM 2970 O O . GLU A 1 373 ? -13.514 -19.724 10.337 1.00 95.44 373 GLU A O 1
ATOM 2975 N N . ILE A 1 374 ? -14.871 -18.088 9.600 1.00 93.38 374 ILE A N 1
ATOM 2976 C CA . ILE A 1 374 ? -16.074 -18.532 10.306 1.00 93.38 374 ILE A CA 1
ATOM 2977 C C . ILE A 1 374 ? -16.386 -19.993 9.987 1.00 93.38 374 ILE A C 1
ATOM 2979 O O . ILE A 1 374 ? -16.801 -20.748 10.874 1.00 93.38 374 ILE A O 1
ATOM 2983 N N . ASN A 1 375 ? -16.212 -20.442 8.737 1.00 92.75 375 ASN A N 1
ATOM 2984 C CA . ASN A 1 375 ? -16.702 -21.747 8.284 1.00 92.75 375 ASN A CA 1
ATOM 2985 C C . ASN A 1 375 ? -15.636 -22.846 8.229 1.00 92.75 375 ASN A C 1
ATOM 2987 O O . ASN A 1 375 ? -15.966 -23.983 8.597 1.00 92.75 375 ASN A O 1
ATOM 2991 N N . LEU A 1 376 ? -14.401 -22.541 7.826 1.00 92.94 376 LEU A N 1
ATOM 2992 C CA . LEU A 1 376 ? -13.327 -23.515 7.605 1.00 92.94 376 LEU A CA 1
ATOM 2993 C C . LEU A 1 376 ? -12.303 -23.542 8.751 1.00 92.94 376 LEU A C 1
ATOM 2995 O O . LEU A 1 376 ? -12.022 -24.637 9.246 1.00 92.94 376 LEU A O 1
ATOM 2999 N N . HIS A 1 377 ? -11.797 -22.387 9.194 1.00 91.69 377 HIS A N 1
ATOM 3000 C CA . HIS A 1 377 ? -10.643 -22.306 10.105 1.00 91.69 377 HIS A CA 1
ATOM 3001 C C . HIS A 1 377 ? -11.003 -22.196 11.595 1.00 91.69 377 HIS A C 1
ATOM 3003 O O . HIS A 1 377 ? -10.348 -22.837 12.416 1.00 91.69 377 HIS A O 1
ATOM 3009 N N . LYS A 1 378 ? -12.116 -21.530 11.930 1.00 94.19 378 LYS A N 1
ATOM 3010 C CA . LYS A 1 378 ? -12.591 -21.227 13.302 1.00 94.19 378 LYS A CA 1
ATOM 3011 C C . LYS A 1 378 ? -11.744 -20.204 14.065 1.00 94.19 378 LYS A C 1
ATOM 3013 O O . LYS A 1 378 ? -11.778 -20.195 15.294 1.00 94.19 378 LYS A O 1
ATOM 3018 N N . THR A 1 379 ? -11.049 -19.367 13.310 1.00 91.25 379 THR A N 1
ATOM 3019 C CA . THR A 1 379 ? -10.469 -18.080 13.702 1.00 91.25 379 THR A CA 1
ATOM 3020 C C . THR A 1 379 ? -11.570 -17.027 13.901 1.00 91.25 379 THR A C 1
ATOM 3022 O O . THR A 1 379 ? -12.764 -17.353 13.841 1.00 91.25 379 THR A O 1
ATOM 3025 N N . ASN A 1 380 ? -11.188 -15.790 14.215 1.00 85.12 380 ASN A N 1
ATOM 3026 C CA . ASN A 1 380 ? -12.100 -14.706 14.560 1.00 85.12 380 ASN A CA 1
ATOM 3027 C C . ASN A 1 380 ? -11.929 -13.504 13.601 1.00 85.12 380 ASN A C 1
ATOM 3029 O O . ASN A 1 380 ? -11.003 -12.729 13.833 1.00 85.12 380 ASN A O 1
ATOM 3033 N N . PRO A 1 381 ? -12.869 -13.260 12.661 1.00 89.31 381 PRO A N 1
ATOM 3034 C CA . PRO A 1 381 ? -12.725 -12.355 11.500 1.00 89.31 381 PRO A CA 1
ATOM 3035 C C . PRO A 1 381 ? -12.835 -10.850 11.812 1.00 89.31 381 PRO A C 1
ATOM 3037 O O . PRO A 1 381 ? -13.419 -10.063 11.069 1.00 89.31 381 PRO A O 1
ATOM 3040 N N . ILE A 1 382 ? -12.364 -10.460 12.992 1.00 83.88 382 ILE A N 1
ATOM 3041 C CA . ILE A 1 382 ? -12.178 -9.078 13.453 1.00 83.88 382 ILE A CA 1
ATOM 3042 C C . ILE A 1 382 ? -10.879 -8.968 14.286 1.00 83.88 382 ILE A C 1
ATOM 3044 O O . ILE A 1 382 ? -10.744 -8.092 15.148 1.00 83.88 382 ILE A O 1
ATOM 3048 N N . LYS A 1 383 ? -9.949 -9.909 14.089 1.00 85.31 383 LYS A N 1
ATOM 3049 C CA . LYS A 1 383 ? -8.632 -10.037 14.713 1.00 85.31 383 LYS A CA 1
ATOM 3050 C C . LYS A 1 383 ? -7.633 -10.633 13.704 1.00 85.31 383 LYS A C 1
ATOM 3052 O O . LYS A 1 383 ? -7.555 -11.845 13.563 1.00 85.31 383 LYS A O 1
ATOM 3057 N N . TYR A 1 384 ? -6.724 -9.783 13.231 1.00 87.06 384 TYR A N 1
ATOM 3058 C CA . TYR A 1 384 ? -5.530 -10.149 12.447 1.00 87.06 384 TYR A CA 1
ATOM 3059 C C . TYR A 1 384 ? -4.677 -11.298 13.043 1.00 87.06 384 TYR A C 1
ATOM 3061 O O . TYR A 1 384 ? -3.885 -11.914 12.341 1.00 87.06 384 TYR A O 1
ATOM 3069 N N . ASP A 1 385 ? -4.781 -11.536 14.353 1.00 90.62 385 ASP A N 1
ATOM 3070 C CA . ASP A 1 385 ? -4.092 -12.581 15.120 1.00 90.62 385 ASP A CA 1
ATOM 3071 C C . ASP A 1 385 ? -5.083 -13.094 16.187 1.00 90.62 385 ASP A C 1
ATOM 3073 O O . ASP A 1 385 ? -5.427 -12.376 17.142 1.00 90.62 385 ASP A O 1
ATOM 3077 N N . SER A 1 386 ? -5.620 -14.302 15.993 1.00 88.31 386 SER A N 1
ATOM 3078 C CA . SER A 1 386 ? -6.688 -14.859 16.833 1.00 88.31 386 SER A CA 1
ATOM 3079 C C . SER A 1 386 ? -6.216 -15.240 18.237 1.00 88.31 386 SER A C 1
ATOM 3081 O O . SER A 1 386 ? -6.996 -15.095 19.192 1.00 88.31 386 SER A O 1
ATOM 3083 N N . ASP A 1 387 ? -4.973 -15.716 18.388 1.00 85.44 387 ASP A N 1
ATOM 3084 C CA . ASP A 1 387 ? -4.459 -16.290 19.644 1.00 85.44 387 ASP A CA 1
ATOM 3085 C C . ASP A 1 387 ? -3.370 -15.467 20.370 1.00 85.44 387 ASP A C 1
ATOM 3087 O O . ASP A 1 387 ? -3.051 -15.747 21.529 1.00 85.44 387 ASP A O 1
ATOM 3091 N N . GLU A 1 388 ? -2.979 -14.340 19.768 1.00 90.94 388 GLU A N 1
ATOM 3092 C CA . GLU A 1 388 ? -2.123 -13.263 20.288 1.00 90.94 388 GLU A CA 1
ATOM 3093 C C . GLU A 1 388 ? -0.626 -13.647 20.401 1.00 90.94 388 GLU A C 1
ATOM 3095 O O . GLU A 1 388 ? 0.088 -13.244 21.328 1.00 90.94 388 GLU A O 1
ATOM 3100 N N . ASP A 1 389 ? -0.150 -14.420 19.416 1.00 84.06 389 ASP A N 1
ATOM 3101 C CA . ASP A 1 389 ? 1.230 -14.904 19.234 1.00 84.06 389 ASP A CA 1
ATOM 3102 C C . ASP A 1 389 ? 2.190 -13.845 18.646 1.00 84.06 389 ASP A C 1
ATOM 3104 O O . ASP A 1 389 ? 3.378 -13.806 18.997 1.00 84.06 389 ASP A O 1
ATOM 3108 N N . GLY A 1 390 ? 1.692 -12.976 17.762 1.00 85.31 390 GLY A N 1
ATOM 3109 C CA . GLY A 1 390 ? 2.480 -12.068 16.922 1.00 85.31 390 GLY A CA 1
ATOM 3110 C C . GLY A 1 390 ? 2.661 -12.522 15.464 1.00 85.31 390 GLY A C 1
ATOM 3111 O O . GLY A 1 390 ? 3.597 -12.056 14.796 1.00 85.31 390 GLY A O 1
ATOM 3112 N N . MET A 1 391 ? 1.798 -13.410 14.968 1.00 89.12 391 MET A N 1
ATOM 3113 C CA . MET A 1 391 ? 1.731 -13.881 13.580 1.00 89.12 391 MET A CA 1
ATOM 3114 C C . MET A 1 391 ? 0.273 -13.824 13.098 1.00 89.12 391 MET A C 1
ATOM 3116 O O . MET A 1 391 ? -0.630 -13.885 13.921 1.00 89.12 391 MET A O 1
ATOM 3120 N N . SER A 1 392 ? 0.041 -13.638 11.792 1.00 92.12 392 SER A N 1
ATOM 3121 C CA . SER A 1 392 ? -1.328 -13.559 11.258 1.00 92.12 392 SER A CA 1
ATOM 3122 C C . SER A 1 392 ? -1.912 -14.943 10.985 1.00 92.12 392 SER A C 1
ATOM 3124 O O . SER A 1 392 ? -1.183 -15.838 10.537 1.00 92.12 392 SER A O 1
ATOM 3126 N N . ASP A 1 393 ? -3.217 -15.097 11.183 1.00 90.81 393 ASP A N 1
ATOM 3127 C CA . ASP A 1 393 ? -3.942 -16.358 11.028 1.00 90.81 393 ASP A CA 1
ATOM 3128 C C . ASP A 1 393 ? -3.773 -16.963 9.618 1.00 90.81 393 ASP A C 1
ATOM 3130 O O . ASP A 1 393 ? -3.429 -18.142 9.447 1.00 90.81 393 ASP A O 1
ATOM 3134 N N . GLY A 1 394 ? -3.937 -16.144 8.579 1.00 91.31 394 GLY A N 1
ATOM 3135 C CA . GLY A 1 394 ? -3.716 -16.499 7.183 1.00 91.31 394 GLY A CA 1
ATOM 3136 C C . GLY A 1 394 ? -2.252 -16.805 6.868 1.00 91.31 394 GLY A C 1
ATOM 3137 O O . GLY A 1 394 ? -1.959 -17.731 6.099 1.00 91.31 394 GLY A O 1
ATOM 3138 N N . THR A 1 395 ? -1.308 -16.101 7.502 1.00 91.62 395 THR A N 1
ATOM 3139 C CA . THR A 1 395 ? 0.133 -16.364 7.351 1.00 91.62 395 THR A CA 1
ATOM 3140 C C . THR A 1 395 ? 0.526 -17.695 8.012 1.00 91.62 395 THR A C 1
ATOM 3142 O O . THR A 1 395 ? 1.310 -18.467 7.447 1.00 91.62 395 THR A O 1
ATOM 3145 N N . GLU A 1 396 ? -0.063 -18.027 9.161 1.00 92.56 396 GLU A N 1
ATOM 3146 C CA . GLU A 1 396 ? 0.059 -19.326 9.824 1.00 92.56 396 GLU A CA 1
ATOM 3147 C C . GLU A 1 396 ? -0.497 -20.470 8.974 1.00 92.56 396 GLU A C 1
ATOM 3149 O O . GLU A 1 396 ? 0.192 -21.469 8.738 1.00 92.56 396 GLU A O 1
ATOM 3154 N N . ILE A 1 397 ? -1.720 -20.323 8.457 1.00 92.25 397 ILE A N 1
ATOM 3155 C CA . ILE A 1 397 ? -2.361 -21.314 7.583 1.00 92.25 397 ILE A CA 1
ATOM 3156 C C . ILE A 1 397 ? -1.535 -21.535 6.309 1.00 92.25 397 ILE A C 1
ATOM 3158 O O . ILE A 1 397 ? -1.360 -22.682 5.883 1.00 92.25 397 ILE A O 1
ATOM 3162 N N . ALA A 1 398 ? -0.953 -20.475 5.739 1.00 89.88 398 ALA A N 1
ATOM 3163 C CA . ALA A 1 398 ? -0.027 -20.570 4.611 1.00 89.88 398 ALA A CA 1
ATOM 3164 C C . ALA A 1 398 ? 1.277 -21.320 4.962 1.00 89.88 398 ALA A C 1
ATOM 3166 O O . ALA A 1 398 ? 1.822 -22.034 4.114 1.00 89.88 398 ALA A O 1
ATOM 3167 N N . CYS A 1 399 ? 1.754 -21.216 6.208 1.00 89.25 399 CYS A N 1
ATOM 3168 C CA . CYS A 1 399 ? 2.888 -21.989 6.729 1.00 89.25 399 CYS A CA 1
ATOM 3169 C C . CYS A 1 399 ? 2.530 -23.437 7.116 1.00 89.25 399 CYS A C 1
ATOM 3171 O O . CYS A 1 399 ? 3.416 -24.295 7.177 1.00 89.25 399 CYS A O 1
ATOM 3173 N N . GLY A 1 400 ? 1.247 -23.730 7.346 1.00 90.56 400 GLY A N 1
ATOM 3174 C CA . GLY A 1 400 ? 0.763 -25.008 7.873 1.00 90.56 400 GLY A CA 1
ATOM 3175 C C . GLY A 1 400 ? 0.827 -25.120 9.402 1.00 90.56 400 GLY A C 1
ATOM 3176 O O . GLY A 1 400 ? 0.960 -26.238 9.910 1.00 90.56 400 GLY A O 1
ATOM 3177 N N . LEU A 1 401 ? 0.766 -23.978 10.093 1.00 92.50 401 LEU A N 1
ATOM 3178 C CA . LEU A 1 401 ? 0.634 -23.838 11.546 1.00 92.50 401 LEU A CA 1
ATOM 3179 C C . LEU A 1 401 ? -0.856 -23.904 11.960 1.00 92.50 401 LEU A C 1
ATOM 3181 O O . LEU A 1 401 ? -1.675 -24.449 11.207 1.00 92.50 401 LEU A O 1
ATOM 3185 N N . ASN A 1 402 ? -1.216 -23.451 13.162 1.00 93.19 402 ASN A N 1
ATOM 3186 C CA . ASN A 1 402 ? -2.568 -23.557 13.711 1.00 93.19 402 ASN A CA 1
ATOM 3187 C C . ASN A 1 402 ? -2.929 -22.282 14.507 1.00 93.19 402 ASN A C 1
ATOM 3189 O O . ASN A 1 402 ? -2.616 -22.247 15.701 1.00 93.19 402 ASN A O 1
ATOM 3193 N N . PRO A 1 403 ? -3.713 -21.349 13.921 1.00 94.50 403 PRO A N 1
ATOM 3194 C CA . PRO A 1 403 ? -3.987 -20.006 14.467 1.00 94.50 403 PRO A CA 1
ATOM 3195 C C . PRO A 1 403 ? -5.035 -19.972 15.590 1.00 94.50 403 PRO A C 1
ATOM 3197 O O . PRO A 1 403 ? -5.993 -19.207 15.605 1.00 94.50 403 PRO A O 1
ATOM 3200 N N . LEU A 1 404 ? -4.906 -20.932 16.497 1.00 93.62 404 LEU A N 1
ATOM 3201 C CA . LEU A 1 404 ? -5.688 -21.144 17.714 1.00 93.62 404 LEU A CA 1
ATOM 3202 C C . LEU A 1 404 ? -4.783 -21.802 18.788 1.00 93.62 404 LEU A C 1
ATOM 3204 O O . LEU A 1 404 ? -5.279 -22.529 19.658 1.00 93.62 404 LEU A O 1
ATOM 3208 N N . SER A 1 405 ? -3.454 -21.685 18.647 1.00 94.56 405 SER A N 1
ATOM 3209 C CA . SER A 1 405 ? -2.413 -22.309 19.467 1.00 94.56 405 SER A CA 1
ATOM 3210 C C . SER A 1 405 ? -0.989 -21.761 19.180 1.00 94.56 405 SER A C 1
ATOM 3212 O O . SER A 1 405 ? -0.220 -22.466 18.530 1.00 94.56 405 SER A O 1
ATOM 3214 N N . SER A 1 406 ? -0.603 -20.641 19.812 1.00 92.62 406 SER A N 1
ATOM 3215 C CA . SER A 1 406 ? 0.732 -19.979 19.984 1.00 92.62 406 SER A CA 1
ATOM 3216 C C . SER A 1 406 ? 1.996 -20.829 20.283 1.00 92.62 406 SER A C 1
ATOM 3218 O O . SER A 1 406 ? 2.998 -20.321 20.782 1.00 92.62 406 SER A O 1
ATOM 3220 N N . ASP A 1 407 ? 1.968 -22.137 20.061 1.00 92.38 407 ASP A N 1
ATOM 3221 C CA . ASP A 1 407 ? 3.083 -23.095 20.059 1.00 92.38 407 ASP A CA 1
ATOM 3222 C C . ASP A 1 407 ? 2.529 -24.369 19.385 1.00 92.38 407 ASP A C 1
ATOM 3224 O O . ASP A 1 407 ? 2.078 -25.300 20.068 1.00 92.38 407 ASP A O 1
ATOM 3228 N N . THR A 1 408 ? 2.451 -24.390 18.046 1.00 91.62 408 THR A N 1
ATOM 3229 C CA . THR A 1 408 ? 1.697 -25.417 17.290 1.00 91.62 408 THR A CA 1
ATOM 3230 C C . THR A 1 408 ? 2.221 -26.839 17.535 1.00 91.62 408 THR A C 1
ATOM 3232 O O . THR A 1 408 ? 1.445 -27.804 17.551 1.00 91.62 408 THR A O 1
ATOM 3235 N N . ASP A 1 409 ? 3.536 -27.013 17.722 1.00 90.19 409 ASP A N 1
ATOM 3236 C CA . ASP A 1 409 ? 4.155 -28.331 17.943 1.00 90.19 409 ASP A CA 1
ATOM 3237 C C . ASP A 1 409 ? 4.418 -28.669 19.428 1.00 90.19 409 ASP A C 1
ATOM 3239 O O . ASP A 1 409 ? 4.657 -29.839 19.769 1.00 90.19 409 ASP A O 1
ATOM 3243 N N . GLY A 1 410 ? 4.278 -27.689 20.326 1.00 91.19 410 GLY A N 1
ATOM 3244 C CA . GLY A 1 410 ? 4.437 -27.827 21.771 1.00 91.19 410 GLY A CA 1
ATOM 3245 C C . GLY A 1 410 ? 5.896 -27.862 22.240 1.00 91.19 410 GLY A C 1
ATOM 3246 O O . GLY A 1 410 ? 6.188 -28.525 23.251 1.00 91.19 410 GLY A O 1
ATOM 3247 N N . ASN A 1 411 ? 6.835 -27.245 21.508 1.00 88.69 411 ASN A N 1
ATOM 3248 C CA . ASN A 1 411 ? 8.259 -27.258 21.856 1.00 88.69 411 ASN A CA 1
ATOM 3249 C C . ASN A 1 411 ? 8.672 -26.199 22.896 1.00 88.69 411 ASN A C 1
ATOM 3251 O O . ASN A 1 411 ? 9.712 -26.371 23.550 1.00 88.69 411 ASN A O 1
ATOM 3255 N N . GLY A 1 412 ? 7.844 -25.178 23.134 1.00 87.19 412 GLY A N 1
ATOM 3256 C CA . GLY A 1 412 ? 8.112 -24.072 24.056 1.00 87.19 412 GLY A CA 1
ATOM 3257 C C . GLY A 1 412 ? 8.812 -22.869 23.415 1.00 87.19 412 GLY A C 1
ATOM 3258 O O . GLY A 1 412 ? 9.470 -22.101 24.127 1.00 87.19 412 GLY A O 1
ATOM 3259 N N . VAL A 1 413 ? 8.691 -22.730 22.097 1.00 88.62 413 VAL A N 1
ATOM 3260 C CA . VAL A 1 413 ? 8.949 -21.521 21.307 1.00 88.62 413 VAL A CA 1
ATOM 3261 C C . VAL A 1 413 ? 7.615 -21.176 20.652 1.00 88.62 413 VAL A C 1
ATOM 3263 O O . VAL A 1 413 ? 6.935 -22.087 20.199 1.00 88.62 413 VAL A O 1
ATOM 3266 N N . ILE A 1 414 ? 7.231 -19.899 20.667 1.00 90.62 414 ILE A N 1
ATOM 3267 C CA . ILE A 1 414 ? 5.982 -19.461 20.032 1.00 90.62 414 ILE A CA 1
ATOM 3268 C C . ILE A 1 414 ? 6.168 -19.359 18.515 1.00 90.62 414 ILE A C 1
ATOM 3270 O O . ILE A 1 414 ? 7.303 -19.192 18.052 1.00 90.62 414 ILE A O 1
ATOM 3274 N N . ASP A 1 415 ? 5.094 -19.456 17.747 1.00 88.62 415 ASP A N 1
ATOM 3275 C CA . ASP A 1 415 ? 5.156 -19.680 16.304 1.00 88.62 415 ASP A CA 1
ATOM 3276 C C . ASP A 1 415 ? 5.747 -18.456 15.564 1.00 88.62 415 ASP A C 1
ATOM 3278 O O . ASP A 1 415 ? 6.657 -18.624 14.742 1.00 88.62 415 ASP A O 1
ATOM 3282 N N . SER A 1 416 ? 5.442 -17.214 15.978 1.00 89.12 416 SER A N 1
ATOM 3283 C CA . SER A 1 416 ? 6.147 -15.998 15.509 1.00 89.12 416 SER A CA 1
ATOM 3284 C C . SER A 1 416 ? 7.656 -15.979 15.802 1.00 89.12 416 SER A C 1
ATOM 3286 O O . SER A 1 416 ? 8.402 -15.160 15.254 1.00 89.12 416 SER A O 1
ATOM 3288 N N . GLN A 1 417 ? 8.158 -16.874 16.657 1.00 90.81 417 GLN A N 1
ATOM 3289 C CA . GLN A 1 417 ? 9.576 -17.017 16.990 1.00 90.81 417 GLN A CA 1
ATOM 3290 C C . GLN A 1 417 ? 10.227 -18.280 16.410 1.00 90.81 417 GLN A C 1
ATOM 3292 O O . GLN A 1 417 ? 11.429 -18.469 16.634 1.00 90.81 417 GLN A O 1
ATOM 3297 N N . GLU A 1 418 ? 9.520 -19.105 15.636 1.00 89.06 418 GLU A N 1
ATOM 3298 C CA . GLU A 1 418 ? 10.082 -20.224 14.861 1.00 89.06 418 GLU A CA 1
ATOM 3299 C C . GLU A 1 418 ? 10.956 -19.715 13.684 1.00 89.06 418 GLU A C 1
ATOM 3301 O O . GLU A 1 418 ? 11.302 -18.532 13.613 1.00 89.06 418 GLU A O 1
ATOM 3306 N N . ILE A 1 419 ? 11.443 -20.601 12.803 1.00 89.75 419 ILE A N 1
ATOM 3307 C CA . ILE A 1 419 ? 12.011 -20.204 11.496 1.00 89.75 419 ILE A CA 1
ATOM 3308 C C . ILE A 1 419 ? 11.217 -20.901 10.395 1.00 89.75 419 ILE A C 1
ATOM 3310 O O . ILE A 1 419 ? 11.491 -22.051 10.044 1.00 89.75 419 ILE A O 1
ATOM 3314 N N . VAL A 1 420 ? 10.235 -20.183 9.859 1.00 90.25 420 VAL A N 1
ATOM 3315 C CA . VAL A 1 420 ? 9.294 -20.660 8.840 1.00 90.25 420 VAL A CA 1
ATOM 3316 C C . VAL A 1 420 ? 9.686 -20.168 7.447 1.00 90.25 420 VAL A C 1
ATOM 3318 O O . VAL A 1 420 ? 10.629 -19.392 7.285 1.00 90.25 420 VAL A O 1
ATOM 3321 N N . THR A 1 421 ? 9.014 -20.673 6.409 1.00 91.38 421 THR A N 1
ATOM 3322 C CA . THR A 1 421 ? 9.141 -20.158 5.037 1.00 91.38 421 THR A CA 1
ATOM 3323 C C . THR A 1 421 ? 7.763 -19.805 4.505 1.00 91.38 421 THR A C 1
ATOM 3325 O O . THR A 1 421 ? 6.989 -20.710 4.199 1.00 91.38 421 THR A O 1
ATOM 3328 N N . GLN A 1 422 ? 7.487 -18.509 4.377 1.00 91.06 422 GLN A N 1
ATOM 3329 C CA . GLN A 1 422 ? 6.196 -17.983 3.933 1.00 91.06 422 GLN A CA 1
ATOM 3330 C C . GLN A 1 422 ? 6.302 -17.304 2.570 1.00 91.06 422 GLN A C 1
ATOM 3332 O O . GLN A 1 422 ? 7.313 -16.676 2.240 1.00 91.06 422 GLN A O 1
ATOM 3337 N N . ALA A 1 423 ? 5.243 -17.443 1.774 1.00 87.94 423 ALA A N 1
ATOM 3338 C CA . ALA A 1 423 ? 5.016 -16.571 0.633 1.00 87.94 423 ALA A CA 1
ATOM 3339 C C . ALA A 1 423 ? 4.503 -15.234 1.173 1.00 87.94 423 ALA A C 1
ATOM 3341 O O . ALA A 1 423 ? 3.543 -15.216 1.935 1.00 87.94 423 ALA A O 1
ATOM 3342 N N . VAL A 1 424 ? 5.163 -14.135 0.821 1.00 86.25 424 VAL A N 1
ATOM 3343 C CA . VAL A 1 424 ? 4.789 -12.808 1.322 1.00 86.25 424 VAL A CA 1
ATOM 3344 C C . VAL A 1 424 ? 3.660 -12.260 0.460 1.00 86.25 424 VAL A C 1
ATOM 3346 O O . VAL A 1 424 ? 3.823 -12.158 -0.760 1.00 86.25 424 VAL A O 1
ATOM 3349 N N . ARG A 1 425 ? 2.533 -11.895 1.083 1.00 78.25 425 ARG A N 1
ATOM 3350 C CA . ARG A 1 425 ? 1.478 -11.132 0.409 1.00 78.25 425 ARG A CA 1
ATOM 3351 C C . ARG A 1 425 ? 1.983 -9.713 0.147 1.00 78.25 425 ARG A C 1
ATOM 3353 O O . ARG A 1 425 ? 2.546 -9.076 1.038 1.00 78.25 425 ARG A O 1
ATOM 3360 N N . ILE A 1 426 ? 1.830 -9.254 -1.093 1.00 77.31 426 ILE A N 1
ATOM 3361 C CA . ILE A 1 426 ? 2.255 -7.925 -1.541 1.00 77.31 426 ILE A CA 1
ATOM 3362 C C . ILE A 1 426 ? 1.038 -7.261 -2.181 1.00 77.31 426 ILE A C 1
ATOM 3364 O O . ILE A 1 426 ? 0.878 -7.286 -3.398 1.00 77.31 426 ILE A O 1
ATOM 3368 N N . ASP A 1 427 ? 0.172 -6.678 -1.360 1.00 69.69 427 ASP A N 1
ATOM 3369 C CA . ASP A 1 427 ? -1.136 -6.128 -1.752 1.00 69.69 427 ASP A CA 1
ATOM 3370 C C . ASP A 1 427 ? -1.008 -5.113 -2.913 1.00 69.69 427 ASP A C 1
ATOM 3372 O O . ASP A 1 427 ? -1.822 -5.048 -3.832 1.00 69.69 427 ASP A O 1
ATOM 3376 N N . THR A 1 428 ? 0.109 -4.376 -2.934 1.00 72.19 428 THR A N 1
ATOM 3377 C CA . THR A 1 428 ? 0.485 -3.430 -4.002 1.00 72.19 428 THR A CA 1
ATOM 3378 C C . THR A 1 428 ? 0.799 -4.073 -5.358 1.00 72.19 428 THR A C 1
ATOM 3380 O O . THR A 1 428 ? 0.852 -3.354 -6.353 1.00 72.19 428 THR A O 1
ATOM 3383 N N . VAL A 1 429 ? 0.967 -5.395 -5.445 1.00 77.50 429 VAL A N 1
ATOM 3384 C CA . VAL A 1 429 ? 1.148 -6.128 -6.712 1.00 77.50 429 VAL A CA 1
ATOM 3385 C C . VAL A 1 429 ? -0.192 -6.544 -7.322 1.00 77.50 429 VAL A C 1
ATOM 3387 O O . VAL A 1 429 ? -0.299 -6.625 -8.545 1.00 77.50 429 VAL A O 1
ATOM 3390 N N . GLU A 1 430 ? -1.227 -6.767 -6.508 1.00 74.19 430 GLU A N 1
ATOM 3391 C CA . GLU A 1 430 ? -2.497 -7.361 -6.958 1.00 74.19 430 GLU A CA 1
ATOM 3392 C C . GLU A 1 430 ? -3.308 -6.442 -7.887 1.00 74.19 430 GLU A C 1
ATOM 3394 O O . GLU A 1 430 ? -4.065 -6.917 -8.734 1.00 74.19 430 GLU A O 1
ATOM 3399 N N . GLN A 1 431 ? -3.069 -5.128 -7.813 1.00 75.81 431 GLN A N 1
ATOM 3400 C CA . GLN A 1 431 ? -3.615 -4.136 -8.748 1.00 75.81 431 GLN A CA 1
ATOM 3401 C C . GLN A 1 431 ? -3.101 -4.288 -10.198 1.00 75.81 431 GLN A C 1
ATOM 3403 O O . GLN A 1 431 ? -3.742 -3.786 -11.123 1.00 75.81 431 GLN A O 1
ATOM 3408 N N . TYR A 1 432 ? -1.955 -4.946 -10.427 1.00 81.81 432 TYR A N 1
ATOM 3409 C CA . TYR A 1 432 ? -1.305 -5.012 -11.742 1.00 81.81 432 TYR A CA 1
ATOM 3410 C C . TYR A 1 432 ? -1.634 -6.308 -12.496 1.00 81.81 432 TYR A C 1
ATOM 3412 O O . TYR A 1 432 ? -1.353 -7.416 -12.036 1.00 81.81 432 TYR A O 1
ATOM 3420 N N . GLN A 1 433 ? -2.132 -6.203 -13.732 1.00 86.69 433 GLN A N 1
ATOM 3421 C CA . GLN A 1 433 ? -2.389 -7.388 -14.553 1.00 86.69 433 GLN A CA 1
ATOM 3422 C C . GLN A 1 433 ? -1.128 -7.837 -15.305 1.00 86.69 433 GLN A C 1
ATOM 3424 O O . GLN A 1 433 ? -0.500 -7.062 -16.025 1.00 86.69 433 GLN A O 1
ATOM 3429 N N . LEU A 1 434 ? -0.811 -9.138 -15.260 1.00 89.12 434 LEU A N 1
ATOM 3430 C CA . LEU A 1 434 ? 0.361 -9.729 -15.938 1.00 89.12 434 LEU A CA 1
ATOM 3431 C C . LEU A 1 434 ? 0.435 -9.448 -17.455 1.00 89.12 434 LEU A C 1
ATOM 3433 O O . LEU A 1 434 ? 1.510 -9.526 -18.047 1.00 89.12 434 LEU A O 1
ATOM 3437 N N . GLN A 1 435 ? -0.694 -9.164 -18.111 1.00 86.44 435 GLN A N 1
ATOM 3438 C CA . GLN A 1 435 ? -0.718 -8.827 -19.542 1.00 86.44 435 GLN A CA 1
ATOM 3439 C C . GLN A 1 435 ? -0.317 -7.370 -19.829 1.00 86.44 435 GLN A C 1
ATOM 3441 O O . GLN A 1 435 ? 0.033 -7.070 -20.966 1.00 86.44 435 GLN A O 1
ATOM 3446 N N . GLU A 1 436 ? -0.372 -6.493 -18.825 1.00 84.56 436 GLU A N 1
ATOM 3447 C CA . GLU A 1 436 ? -0.099 -5.056 -18.938 1.00 84.56 436 GLU A CA 1
ATOM 3448 C C . GLU A 1 436 ? 1.373 -4.779 -18.607 1.00 84.56 436 GLU A C 1
ATOM 3450 O O . GLU A 1 436 ? 2.129 -4.381 -19.490 1.00 84.56 436 GLU A O 1
ATOM 3455 N N . VAL A 1 437 ? 1.818 -5.130 -17.393 1.00 86.50 437 VAL A N 1
ATOM 3456 C CA . VAL A 1 437 ? 3.228 -4.990 -16.960 1.00 86.50 437 VAL A CA 1
ATOM 3457 C C . VAL A 1 437 ? 4.168 -6.056 -17.545 1.00 86.50 437 VAL A C 1
ATOM 3459 O O . VAL A 1 437 ? 5.390 -5.956 -17.465 1.00 86.50 437 VAL A O 1
ATOM 3462 N N . GLY A 1 438 ? 3.621 -7.131 -18.121 1.00 89.31 438 GLY A N 1
ATOM 3463 C CA . GLY A 1 438 ? 4.376 -8.224 -18.744 1.00 89.31 438 GLY A CA 1
ATOM 3464 C C . GLY A 1 438 ? 5.119 -9.159 -17.776 1.00 89.31 438 GLY A C 1
ATOM 3465 O O . GLY A 1 438 ? 5.277 -10.344 -18.079 1.00 89.31 438 GLY A O 1
ATOM 3466 N N . THR A 1 439 ? 5.537 -8.668 -16.614 1.00 93.44 439 THR A N 1
ATOM 3467 C CA . THR A 1 439 ? 6.235 -9.411 -15.561 1.00 93.44 439 THR A CA 1
ATOM 3468 C C . THR A 1 439 ? 5.650 -9.065 -14.198 1.00 93.44 439 THR A C 1
ATOM 3470 O O . THR A 1 439 ? 5.519 -7.890 -13.884 1.00 93.44 439 THR A O 1
ATOM 3473 N N . LEU A 1 440 ? 5.311 -10.070 -13.382 1.00 94.31 440 LEU A N 1
ATOM 3474 C CA . LEU A 1 440 ? 4.846 -9.866 -11.999 1.00 94.31 440 LEU A CA 1
ATOM 3475 C C . LEU A 1 440 ? 5.772 -10.561 -10.995 1.00 94.31 440 LEU A C 1
ATOM 3477 O O . LEU A 1 440 ? 6.070 -11.744 -11.203 1.00 94.31 440 LEU A O 1
ATOM 3481 N N . PRO A 1 441 ? 6.202 -9.879 -9.919 1.00 95.19 441 PRO A N 1
ATOM 3482 C CA . PRO A 1 441 ? 6.985 -10.486 -8.854 1.00 95.19 441 PRO A CA 1
ATOM 3483 C C . PRO A 1 441 ? 6.130 -11.305 -7.874 1.00 95.19 441 PRO A C 1
ATOM 3485 O O . PRO A 1 441 ? 4.921 -11.127 -7.756 1.00 95.19 441 PRO A O 1
ATOM 3488 N N . ASN A 1 442 ? 6.794 -12.198 -7.148 1.00 92.88 442 ASN A N 1
ATOM 3489 C CA . ASN A 1 442 ? 6.303 -12.947 -5.995 1.00 92.88 442 ASN A CA 1
ATOM 3490 C C . ASN A 1 442 ? 7.519 -13.275 -5.104 1.00 92.88 442 ASN A C 1
ATOM 3492 O O . ASN A 1 442 ? 8.601 -13.570 -5.624 1.00 92.88 442 ASN A O 1
ATOM 3496 N N . ILE A 1 443 ? 7.357 -13.200 -3.784 1.00 93.38 443 ILE A N 1
ATOM 3497 C CA . ILE A 1 443 ? 8.428 -13.355 -2.794 1.00 93.38 443 ILE A CA 1
ATOM 3498 C C . ILE A 1 443 ? 8.143 -14.563 -1.894 1.00 93.38 443 ILE A C 1
ATOM 3500 O O . ILE A 1 443 ? 7.039 -14.711 -1.374 1.00 93.38 443 ILE A O 1
ATOM 3504 N N . GLN A 1 444 ? 9.171 -15.373 -1.626 1.00 93.19 444 GLN A N 1
ATOM 3505 C CA . GLN A 1 444 ? 9.176 -16.336 -0.520 1.00 93.19 444 GLN A CA 1
ATOM 3506 C C . GLN A 1 444 ? 10.340 -16.039 0.427 1.00 93.19 444 GLN A C 1
ATOM 3508 O O . GLN A 1 444 ? 11.492 -16.077 -0.001 1.00 93.19 444 GLN A O 1
ATOM 3513 N N . ILE A 1 445 ? 10.057 -15.769 1.704 1.00 93.56 445 ILE A N 1
ATOM 3514 C CA . ILE A 1 445 ? 11.075 -15.484 2.729 1.00 93.56 445 ILE A CA 1
ATOM 3515 C C . ILE A 1 445 ? 11.171 -16.654 3.706 1.00 93.56 445 ILE A C 1
ATOM 3517 O O . ILE A 1 445 ? 10.154 -17.142 4.193 1.00 93.56 445 ILE A O 1
ATOM 3521 N N . THR A 1 446 ? 12.398 -17.060 4.039 1.00 93.31 446 THR A N 1
ATOM 3522 C CA . THR A 1 446 ? 12.696 -17.890 5.212 1.00 93.31 446 THR A CA 1
ATOM 3523 C C . THR A 1 446 ? 13.238 -17.001 6.331 1.00 93.31 446 THR A C 1
ATOM 3525 O O . THR A 1 446 ? 14.292 -16.378 6.176 1.00 93.31 446 THR A O 1
ATOM 3528 N N . GLY A 1 447 ? 12.547 -16.939 7.469 1.00 91.06 447 GLY A N 1
ATOM 3529 C CA . GLY A 1 447 ? 12.894 -16.021 8.558 1.00 91.06 447 GLY A CA 1
ATOM 3530 C C . GLY A 1 447 ? 12.009 -16.181 9.794 1.00 91.06 447 GLY A C 1
ATOM 3531 O O . GLY A 1 447 ? 11.517 -17.279 10.039 1.00 91.06 447 GLY A O 1
ATOM 3532 N N . LYS A 1 448 ? 11.866 -15.117 10.594 1.00 89.88 448 LYS A N 1
ATOM 3533 C CA . LYS A 1 448 ? 11.176 -15.129 11.897 1.00 89.88 448 LYS A CA 1
ATOM 3534 C C . LYS A 1 448 ? 10.027 -14.129 11.927 1.00 89.88 448 LYS A C 1
ATOM 3536 O O . LYS A 1 448 ? 10.249 -12.961 11.610 1.00 89.88 448 LYS A O 1
ATOM 3541 N N . GLY A 1 449 ? 8.876 -14.577 12.416 1.00 86.44 449 GLY A N 1
ATOM 3542 C CA . GLY A 1 449 ? 7.662 -13.778 12.516 1.00 86.44 449 GLY A CA 1
ATOM 3543 C C . GLY A 1 449 ? 7.051 -13.461 11.157 1.00 86.44 449 GLY A C 1
ATOM 3544 O O . GLY A 1 449 ? 7.543 -13.868 10.102 1.00 86.44 449 GLY A O 1
ATOM 3545 N N . ASP A 1 450 ? 5.955 -12.717 11.195 1.00 87.44 450 ASP A N 1
ATOM 3546 C CA . ASP A 1 450 ? 5.232 -12.325 9.996 1.00 87.44 450 ASP A CA 1
ATOM 3547 C C . ASP A 1 450 ? 6.031 -11.326 9.119 1.00 87.44 450 ASP A C 1
ATOM 3549 O O . ASP A 1 450 ? 6.687 -10.411 9.629 1.00 87.44 450 ASP A O 1
ATOM 3553 N N . TYR A 1 451 ? 5.930 -11.476 7.796 1.00 87.19 451 TYR A N 1
ATOM 3554 C CA . TYR A 1 451 ? 6.487 -10.587 6.764 1.00 87.19 451 TYR A CA 1
ATOM 3555 C C . TYR A 1 451 ? 5.409 -10.036 5.806 1.00 87.19 451 TYR A C 1
ATOM 3557 O O . TYR A 1 451 ? 5.732 -9.186 4.973 1.00 87.19 451 TYR A O 1
ATOM 3565 N N . SER A 1 452 ? 4.155 -10.488 5.919 1.00 77.75 452 SER A N 1
ATOM 3566 C CA . SER A 1 452 ? 2.988 -9.932 5.228 1.00 77.75 452 SER A CA 1
ATOM 3567 C C . SER A 1 452 ? 2.858 -8.432 5.525 1.00 77.75 452 SER A C 1
ATOM 3569 O O . SER A 1 452 ? 3.250 -7.965 6.595 1.00 77.75 452 SER A O 1
ATOM 3571 N N . GLN A 1 453 ? 2.426 -7.653 4.526 1.00 72.50 453 GLN A N 1
ATOM 3572 C CA . GLN A 1 453 ? 2.299 -6.182 4.569 1.00 72.50 453 GLN A CA 1
ATOM 3573 C C . GLN A 1 453 ? 3.553 -5.375 5.002 1.00 72.50 453 GLN A C 1
ATOM 3575 O O . GLN A 1 453 ? 3.489 -4.152 5.144 1.00 72.50 453 GLN A O 1
ATOM 3580 N N . LYS A 1 454 ? 4.730 -6.002 5.163 1.00 78.25 454 LYS A N 1
ATOM 3581 C CA . LYS A 1 454 ? 6.002 -5.333 5.533 1.00 78.25 454 LYS A CA 1
ATOM 3582 C C . LYS A 1 454 ? 6.919 -5.064 4.334 1.00 78.25 454 LYS A C 1
ATOM 3584 O O . LYS A 1 454 ? 7.994 -4.485 4.493 1.00 78.25 454 LYS A O 1
ATOM 3589 N N . ILE A 1 455 ? 6.496 -5.476 3.138 1.00 81.62 455 ILE A N 1
ATOM 3590 C CA . ILE A 1 455 ? 7.167 -5.225 1.860 1.00 81.62 455 ILE A CA 1
ATOM 3591 C C . ILE A 1 455 ? 6.110 -4.784 0.848 1.00 81.62 455 ILE A C 1
ATOM 3593 O O . ILE A 1 455 ? 5.086 -5.443 0.686 1.00 81.62 455 ILE A O 1
ATOM 3597 N N . TYR A 1 456 ? 6.387 -3.693 0.142 1.00 79.31 456 TYR A N 1
ATOM 3598 C CA . TYR A 1 456 ? 5.534 -3.120 -0.896 1.00 79.31 456 TYR A CA 1
ATOM 3599 C C . TYR A 1 456 ? 6.305 -3.126 -2.214 1.00 79.31 456 TYR A C 1
ATOM 3601 O O . TYR A 1 456 ? 7.507 -2.870 -2.203 1.00 79.31 456 TYR A O 1
ATOM 3609 N N . ALA A 1 457 ? 5.647 -3.384 -3.345 1.00 81.12 457 ALA A N 1
ATOM 3610 C CA . ALA A 1 457 ? 6.306 -3.361 -4.651 1.00 81.12 457 ALA A CA 1
ATOM 3611 C C . ALA A 1 457 ? 5.600 -2.398 -5.612 1.00 81.12 457 ALA A C 1
ATOM 3613 O O . ALA A 1 457 ? 4.407 -2.535 -5.876 1.00 81.12 457 ALA A O 1
ATOM 3614 N N . THR A 1 458 ? 6.347 -1.431 -6.146 1.00 82.94 458 THR A N 1
ATOM 3615 C CA . THR A 1 458 ? 5.826 -0.391 -7.047 1.00 82.94 458 THR A CA 1
ATOM 3616 C C . THR A 1 458 ? 6.388 -0.586 -8.450 1.00 82.94 458 THR A C 1
ATOM 3618 O O . THR A 1 458 ? 7.601 -0.697 -8.623 1.00 82.94 458 THR A O 1
ATOM 3621 N N . ALA A 1 459 ? 5.516 -0.606 -9.459 1.00 82.88 459 ALA A N 1
ATOM 3622 C CA . ALA A 1 459 ? 5.926 -0.664 -10.859 1.00 82.88 459 ALA A CA 1
ATOM 3623 C C . ALA A 1 459 ? 6.583 0.660 -11.301 1.00 82.88 459 ALA A C 1
ATOM 3625 O O . ALA A 1 459 ? 6.007 1.737 -11.130 1.00 82.88 459 ALA A O 1
ATOM 3626 N N . LEU A 1 460 ? 7.777 0.580 -11.895 1.00 81.31 460 LEU A N 1
ATOM 3627 C CA . LEU A 1 460 ? 8.512 1.735 -12.418 1.00 81.31 460 LEU A CA 1
ATOM 3628 C C . LEU A 1 460 ? 8.120 1.994 -13.881 1.00 81.31 460 LEU A C 1
ATOM 3630 O O . LEU A 1 460 ? 8.661 1.385 -14.801 1.00 81.31 460 LEU A O 1
ATOM 3634 N N . GLU A 1 461 ? 7.150 2.891 -14.085 1.00 68.88 461 GLU A N 1
ATOM 3635 C CA . GLU A 1 461 ? 6.560 3.180 -15.407 1.00 68.88 461 GLU A CA 1
ATOM 3636 C C . GLU A 1 461 ? 7.041 4.488 -16.068 1.00 68.88 461 GLU A C 1
ATOM 3638 O O . GLU A 1 461 ? 6.699 4.730 -17.224 1.00 68.88 461 GLU A O 1
ATOM 3643 N N . ASN A 1 462 ? 7.808 5.331 -15.361 1.00 65.19 462 ASN A N 1
ATOM 3644 C CA . ASN A 1 462 ? 8.285 6.633 -15.867 1.00 65.19 462 ASN A CA 1
ATOM 3645 C C . ASN A 1 462 ? 9.785 6.915 -15.620 1.00 65.19 462 ASN A C 1
ATOM 3647 O O . ASN A 1 462 ? 10.263 7.968 -16.031 1.00 65.19 462 ASN A O 1
ATOM 3651 N N . ASP A 1 463 ? 10.526 6.010 -14.971 1.00 70.62 463 ASP A N 1
ATOM 3652 C CA . ASP A 1 463 ? 11.969 6.167 -14.725 1.00 70.62 463 ASP A CA 1
ATOM 3653 C C . ASP A 1 463 ? 12.756 5.869 -16.012 1.00 70.62 463 ASP A C 1
ATOM 3655 O O . ASP A 1 463 ? 12.834 4.711 -16.441 1.00 70.62 463 ASP A O 1
ATOM 3659 N N . ALA A 1 464 ? 13.346 6.888 -16.648 1.00 71.19 464 ALA A N 1
ATOM 3660 C CA . ALA A 1 464 ? 14.054 6.669 -17.903 1.00 71.19 464 ALA A CA 1
ATOM 3661 C C . ALA A 1 464 ? 15.412 5.978 -17.713 1.00 71.19 464 ALA A C 1
ATOM 3663 O O . ALA A 1 464 ? 15.832 5.286 -18.637 1.00 71.19 464 ALA A O 1
ATOM 3664 N N . THR A 1 465 ? 16.065 6.054 -16.543 1.00 73.81 465 THR A N 1
ATOM 3665 C CA . THR A 1 465 ? 17.325 5.316 -16.294 1.00 73.81 465 THR A CA 1
ATOM 3666 C C . THR A 1 465 ? 17.121 3.808 -16.393 1.00 73.81 465 THR A C 1
ATOM 3668 O O . THR A 1 465 ? 17.991 3.089 -16.898 1.00 73.81 465 THR A O 1
ATOM 3671 N N . ILE A 1 466 ? 15.951 3.341 -15.944 1.00 80.75 466 ILE A N 1
ATOM 3672 C CA . ILE A 1 466 ? 15.539 1.942 -15.976 1.00 80.75 466 ILE A CA 1
ATOM 3673 C C . ILE A 1 466 ? 14.913 1.591 -17.332 1.00 80.75 466 ILE A C 1
ATOM 3675 O O . ILE A 1 466 ? 15.245 0.552 -17.905 1.00 80.75 466 ILE A O 1
ATOM 3679 N N . MET A 1 467 ? 14.060 2.454 -17.898 1.00 76.56 467 MET A N 1
ATOM 3680 C CA . MET A 1 467 ? 13.425 2.208 -19.204 1.00 76.56 467 MET A CA 1
ATOM 3681 C C . MET A 1 467 ? 14.405 2.269 -20.394 1.00 76.56 467 MET A C 1
ATOM 3683 O O . MET A 1 467 ? 14.143 1.642 -21.421 1.00 76.56 467 MET A O 1
ATOM 3687 N N . ASP A 1 468 ? 15.546 2.955 -20.258 1.00 75.19 468 ASP A N 1
ATOM 3688 C CA . ASP A 1 468 ? 16.651 2.985 -21.234 1.00 75.19 468 ASP A CA 1
ATOM 3689 C C . ASP A 1 468 ? 17.473 1.691 -21.293 1.00 75.19 468 ASP A C 1
ATOM 3691 O O . ASP A 1 468 ? 18.321 1.527 -22.178 1.00 75.19 468 ASP A O 1
ATOM 3695 N N . ILE A 1 469 ? 17.292 0.773 -20.341 1.00 81.00 469 ILE A N 1
ATOM 3696 C CA . ILE A 1 469 ? 18.052 -0.473 -20.311 1.00 81.00 469 ILE A CA 1
ATOM 3697 C C . ILE A 1 469 ? 17.628 -1.307 -21.531 1.00 81.00 469 ILE A C 1
ATOM 3699 O O . ILE A 1 469 ? 16.627 -2.011 -21.498 1.00 81.00 469 ILE A O 1
ATOM 3703 N N . ASP A 1 470 ? 18.434 -1.272 -22.603 1.00 75.69 470 ASP A N 1
ATOM 3704 C CA . ASP A 1 470 ? 18.232 -1.955 -23.904 1.00 75.69 470 ASP A CA 1
ATOM 3705 C C . ASP A 1 470 ? 17.841 -3.444 -23.817 1.00 75.69 470 ASP A C 1
ATOM 3707 O O . ASP A 1 470 ? 17.403 -4.046 -24.799 1.00 75.69 470 ASP A O 1
ATOM 3711 N N . CYS A 1 471 ? 18.084 -4.071 -22.666 1.00 80.00 471 CYS A N 1
ATOM 3712 C CA . CYS A 1 471 ? 17.795 -5.470 -22.396 1.00 80.00 471 CYS A CA 1
ATOM 3713 C C . CYS A 1 471 ? 16.640 -5.696 -21.406 1.00 80.00 471 CYS A C 1
ATOM 3715 O O . CYS A 1 471 ? 16.388 -6.850 -21.075 1.00 80.00 471 CYS A O 1
ATOM 3717 N N . LEU A 1 472 ? 15.933 -4.662 -20.942 1.00 88.75 472 LEU A N 1
ATOM 3718 C CA . LEU A 1 472 ? 14.770 -4.773 -20.056 1.00 88.75 472 LEU A CA 1
ATOM 3719 C C . LEU A 1 472 ? 13.626 -5.553 -20.726 1.00 88.75 472 LEU A C 1
ATOM 3721 O O . LEU A 1 472 ? 13.379 -5.444 -21.929 1.00 88.75 472 LEU A O 1
ATOM 3725 N N . VAL A 1 473 ? 12.932 -6.383 -19.945 1.00 88.31 473 VAL A N 1
ATOM 3726 C CA . VAL A 1 473 ? 11.868 -7.275 -20.414 1.00 88.31 473 VAL A CA 1
ATOM 3727 C C . VAL A 1 473 ? 10.688 -7.241 -19.441 1.00 88.31 473 VAL A C 1
ATOM 3729 O O . VAL A 1 473 ? 10.708 -7.912 -18.415 1.00 88.31 473 VAL A O 1
ATOM 3732 N N . GLY A 1 474 ? 9.637 -6.505 -19.810 1.00 88.50 474 GLY A N 1
ATOM 3733 C CA . GLY A 1 474 ? 8.521 -6.188 -18.910 1.00 88.50 474 GLY A CA 1
ATOM 3734 C C . GLY A 1 474 ? 8.832 -4.971 -18.036 1.00 88.50 474 GLY A C 1
ATOM 3735 O O . GLY A 1 474 ? 9.778 -4.236 -18.318 1.00 88.50 474 GLY A O 1
ATOM 3736 N N . THR A 1 475 ? 8.029 -4.749 -17.000 1.00 90.12 475 THR A N 1
ATOM 3737 C CA . THR A 1 475 ? 8.199 -3.632 -16.061 1.00 90.12 475 THR A CA 1
ATOM 3738 C C . THR A 1 475 ? 9.127 -4.013 -14.902 1.00 90.12 475 THR A C 1
ATOM 3740 O O . THR A 1 475 ? 9.063 -5.130 -14.379 1.00 90.12 475 THR A O 1
ATOM 3743 N N . ALA A 1 476 ? 9.994 -3.081 -14.499 1.00 91.38 476 ALA A N 1
ATOM 3744 C CA . ALA A 1 476 ? 10.814 -3.187 -13.293 1.00 91.38 476 ALA A CA 1
ATOM 3745 C C . ALA A 1 476 ? 10.004 -2.815 -12.041 1.00 91.38 476 ALA A C 1
ATOM 3747 O O . ALA A 1 476 ? 9.071 -2.016 -12.118 1.00 91.38 476 ALA A O 1
ATOM 3748 N N . PHE A 1 477 ? 10.371 -3.375 -10.890 1.00 91.19 477 PHE A N 1
ATOM 3749 C CA . PHE A 1 477 ? 9.693 -3.128 -9.618 1.00 91.19 477 PHE A CA 1
ATOM 3750 C C . PHE A 1 477 ? 10.700 -2.670 -8.564 1.00 91.19 477 PHE A C 1
ATOM 3752 O O . PHE A 1 477 ? 11.702 -3.349 -8.334 1.00 91.19 477 PHE A O 1
ATOM 3759 N N . ASP A 1 478 ? 10.410 -1.541 -7.920 1.00 88.50 478 ASP A N 1
ATOM 3760 C CA . ASP A 1 478 ? 11.053 -1.130 -6.670 1.00 88.50 478 ASP A CA 1
ATOM 3761 C C . ASP A 1 478 ? 10.350 -1.807 -5.484 1.00 88.50 478 ASP A C 1
ATOM 3763 O O . ASP A 1 478 ? 9.126 -1.962 -5.499 1.00 88.50 478 ASP A O 1
ATOM 3767 N N . PHE A 1 479 ? 11.119 -2.226 -4.477 1.00 87.06 479 PHE A N 1
ATOM 3768 C CA . PHE A 1 479 ? 10.659 -3.004 -3.325 1.00 87.06 479 PHE A CA 1
ATOM 3769 C C . PHE A 1 479 ? 10.943 -2.249 -2.025 1.00 87.06 479 PHE A C 1
ATOM 3771 O O . PHE A 1 479 ? 12.039 -2.312 -1.470 1.00 87.06 479 PHE A O 1
ATOM 3778 N N . ILE A 1 480 ? 9.920 -1.558 -1.530 1.00 80.69 480 ILE A N 1
ATOM 3779 C CA . ILE A 1 480 ? 9.977 -0.661 -0.375 1.00 80.69 480 ILE A CA 1
ATOM 3780 C C . ILE A 1 480 ? 9.725 -1.464 0.909 1.00 80.69 480 ILE A C 1
ATOM 3782 O O . ILE A 1 480 ? 8.754 -2.219 0.997 1.00 80.69 480 ILE A O 1
ATOM 3786 N N . HIS A 1 481 ? 10.581 -1.282 1.917 1.00 79.94 481 HIS A N 1
ATOM 3787 C CA . HIS A 1 481 ? 10.511 -1.965 3.214 1.00 79.94 481 HIS A CA 1
ATOM 3788 C C . HIS A 1 481 ? 11.128 -1.121 4.348 1.00 79.94 481 HIS A C 1
ATOM 3790 O O . HIS A 1 481 ? 11.803 -0.122 4.091 1.00 79.94 481 HIS A O 1
ATOM 3796 N N . ASP A 1 482 ? 10.939 -1.541 5.603 1.00 71.25 482 ASP A N 1
ATOM 3797 C CA . ASP A 1 482 ? 11.577 -0.918 6.775 1.00 71.25 482 ASP A CA 1
ATOM 3798 C C . ASP A 1 482 ? 13.091 -1.206 6.851 1.00 71.25 482 ASP A C 1
ATOM 3800 O O . ASP A 1 482 ? 13.539 -2.315 6.550 1.00 71.25 482 ASP A O 1
ATOM 3804 N N . GLU A 1 483 ? 13.886 -0.235 7.324 1.00 62.72 483 GLU A N 1
ATOM 3805 C CA . GLU A 1 483 ? 15.361 -0.330 7.405 1.00 62.72 483 GLU A CA 1
ATOM 3806 C C . GLU A 1 483 ? 15.873 -1.498 8.277 1.00 62.72 483 GLU A C 1
ATOM 3808 O O . GLU A 1 483 ? 16.950 -2.033 8.016 1.00 62.72 483 GLU A O 1
ATOM 3813 N N . ASP A 1 484 ? 15.107 -1.908 9.296 1.00 71.94 484 ASP A N 1
ATOM 3814 C CA . ASP A 1 484 ? 15.454 -2.996 10.226 1.00 71.94 484 ASP A CA 1
ATOM 3815 C C . ASP A 1 484 ? 14.992 -4.398 9.741 1.00 71.94 484 ASP A C 1
ATOM 3817 O O . ASP A 1 484 ? 15.180 -5.397 10.449 1.00 71.94 484 ASP A O 1
ATOM 3821 N N . LEU A 1 485 ? 14.399 -4.514 8.540 1.00 80.25 485 LEU A N 1
ATOM 3822 C CA . LEU A 1 485 ? 13.944 -5.795 7.982 1.00 80.25 485 LEU A CA 1
ATOM 3823 C C . LEU A 1 485 ? 15.112 -6.786 7.835 1.00 80.25 485 LEU A C 1
ATOM 3825 O O . LEU A 1 485 ? 16.114 -6.514 7.174 1.00 80.25 485 LEU A O 1
ATOM 3829 N N . SER A 1 486 ? 14.966 -7.982 8.412 1.00 83.12 486 SER A N 1
ATOM 3830 C CA . SER A 1 486 ? 15.984 -9.035 8.345 1.00 83.12 486 SER A CA 1
ATOM 3831 C C . SER A 1 486 ? 15.378 -10.434 8.226 1.00 83.12 486 SER A C 1
ATOM 3833 O O . SER A 1 486 ? 14.327 -10.728 8.797 1.00 83.12 486 SER A O 1
ATOM 3835 N N . PHE A 1 487 ? 16.051 -11.293 7.456 1.00 90.75 487 PHE A N 1
ATOM 3836 C CA . PHE A 1 487 ? 15.641 -12.658 7.116 1.00 90.75 487 PHE A CA 1
ATOM 3837 C C . PHE A 1 487 ? 16.865 -13.570 6.900 1.00 90.75 487 PHE A C 1
ATOM 3839 O O . PHE A 1 487 ? 17.982 -13.085 6.719 1.00 90.75 487 PHE A O 1
ATOM 3846 N N . GLU A 1 488 ? 16.672 -14.893 6.931 1.00 89.50 488 GLU A N 1
ATOM 3847 C CA . GLU A 1 488 ? 17.749 -15.890 6.759 1.00 89.50 488 GLU A CA 1
ATOM 3848 C C . GLU A 1 488 ? 17.975 -16.247 5.275 1.00 89.50 488 GLU A C 1
ATOM 3850 O O . GLU A 1 488 ? 19.109 -16.494 4.862 1.00 89.50 488 GLU A O 1
ATOM 3855 N N . ASN A 1 489 ? 16.910 -16.263 4.463 1.00 91.12 489 ASN A N 1
ATOM 3856 C CA . ASN A 1 489 ? 16.968 -16.373 3.000 1.00 91.12 489 ASN A CA 1
ATOM 3857 C C . ASN A 1 489 ? 15.725 -15.726 2.366 1.00 91.12 489 ASN A C 1
ATOM 3859 O O . ASN A 1 489 ? 14.669 -15.684 2.995 1.00 91.12 489 ASN A O 1
ATOM 3863 N N . SER A 1 490 ? 15.819 -15.289 1.111 1.00 94.50 490 SER A N 1
ATOM 3864 C CA . SER A 1 490 ? 14.653 -14.919 0.304 1.00 94.50 490 SER A CA 1
ATOM 3865 C C . SER A 1 490 ? 14.811 -15.402 -1.135 1.00 94.50 490 SER A C 1
ATOM 3867 O O . SER A 1 490 ? 15.908 -15.388 -1.695 1.00 94.50 490 SER A O 1
ATOM 3869 N N . GLN A 1 491 ? 13.705 -15.830 -1.740 1.00 95.94 491 GLN A N 1
ATOM 3870 C CA . GLN A 1 491 ? 13.604 -16.159 -3.153 1.00 95.94 491 GLN A CA 1
ATOM 3871 C C . GLN A 1 491 ? 12.629 -15.204 -3.841 1.00 95.94 491 GLN A C 1
ATOM 3873 O O . GLN A 1 491 ? 11.418 -15.266 -3.619 1.00 95.94 491 GLN A O 1
ATOM 3878 N N . LEU A 1 492 ? 13.162 -14.374 -4.737 1.00 96.56 492 LEU A N 1
ATOM 3879 C CA . LEU A 1 492 ? 12.369 -13.545 -5.636 1.00 96.56 492 LEU A CA 1
ATOM 3880 C C . LEU A 1 492 ? 12.055 -14.337 -6.910 1.00 96.56 492 LEU A C 1
ATOM 3882 O O . LEU A 1 492 ? 12.948 -14.907 -7.545 1.00 96.56 492 LEU A O 1
ATOM 3886 N N . THR A 1 493 ? 10.780 -14.367 -7.287 1.00 96.38 493 THR A N 1
ATOM 3887 C CA . THR A 1 493 ? 10.268 -15.059 -8.473 1.00 96.38 493 THR A CA 1
ATOM 3888 C C . THR A 1 493 ? 9.496 -14.089 -9.355 1.00 96.38 493 THR A C 1
ATOM 3890 O O . THR A 1 493 ? 8.569 -13.446 -8.883 1.00 96.38 493 THR A O 1
ATOM 3893 N N . PHE A 1 494 ? 9.810 -14.033 -10.649 1.00 96.62 494 PHE A N 1
ATOM 3894 C CA . PHE A 1 494 ? 8.996 -13.324 -11.637 1.00 96.62 494 PHE A CA 1
ATOM 3895 C C . PHE A 1 494 ? 8.195 -14.305 -12.497 1.00 96.62 494 PHE A C 1
ATOM 3897 O O . PHE A 1 494 ? 8.745 -15.250 -13.070 1.00 96.62 494 PHE A O 1
ATOM 3904 N N . THR A 1 495 ? 6.896 -14.047 -12.631 1.00 95.81 495 THR A N 1
ATOM 3905 C CA . THR A 1 495 ? 6.013 -14.688 -13.616 1.00 95.81 495 THR A CA 1
ATOM 3906 C C . THR A 1 495 ? 6.065 -13.898 -14.917 1.00 95.81 495 THR A C 1
ATOM 3908 O O . THR A 1 495 ? 5.937 -12.677 -14.888 1.00 95.81 495 THR A O 1
ATOM 3911 N N . ILE A 1 496 ? 6.258 -14.574 -16.054 1.00 95.38 496 ILE A N 1
ATOM 3912 C CA . ILE A 1 496 ? 6.497 -13.936 -17.358 1.00 95.38 496 ILE A CA 1
ATOM 3913 C C . ILE A 1 496 ? 5.279 -14.100 -18.280 1.00 95.38 496 ILE A C 1
ATOM 3915 O O . ILE A 1 496 ? 4.766 -15.208 -18.456 1.00 95.38 496 ILE A O 1
ATOM 3919 N N . SER A 1 497 ? 4.825 -13.013 -18.912 1.00 94.38 497 SER A N 1
ATOM 3920 C CA . SER A 1 497 ? 3.654 -13.036 -19.795 1.00 94.38 497 SER A CA 1
ATOM 3921 C C . SER A 1 497 ? 3.882 -13.797 -21.107 1.00 94.38 497 SER A C 1
ATOM 3923 O O . SER A 1 497 ? 4.983 -13.883 -21.661 1.00 94.38 497 SER A O 1
ATOM 3925 N N . ASN A 1 498 ? 2.782 -14.297 -21.674 1.00 86.62 498 ASN A N 1
ATOM 3926 C CA . ASN A 1 498 ? 2.794 -14.962 -22.977 1.00 86.62 498 ASN A CA 1
ATOM 3927 C C . ASN A 1 498 ? 3.166 -14.020 -24.137 1.00 86.62 498 ASN A C 1
ATOM 3929 O O . ASN A 1 498 ? 3.576 -14.512 -25.185 1.00 86.62 498 ASN A O 1
ATOM 3933 N N . GLU A 1 499 ? 3.038 -12.697 -23.991 1.00 84.94 499 GLU A N 1
ATOM 3934 C CA . GLU A 1 499 ? 3.464 -11.743 -25.025 1.00 84.94 499 GLU A CA 1
ATOM 3935 C C . GLU A 1 499 ? 4.991 -11.615 -25.073 1.00 84.94 499 GLU A C 1
ATOM 3937 O O . GLU A 1 499 ? 5.582 -11.673 -26.155 1.00 84.94 499 GLU A O 1
ATOM 3942 N N . ILE A 1 500 ? 5.646 -11.562 -23.908 1.00 84.94 500 ILE A N 1
ATOM 3943 C CA . ILE A 1 500 ? 7.111 -11.609 -23.800 1.00 84.94 500 ILE A CA 1
ATOM 3944 C C . ILE A 1 500 ? 7.641 -12.931 -24.369 1.00 84.94 500 ILE A C 1
ATOM 3946 O O . ILE A 1 500 ? 8.559 -12.928 -25.192 1.00 84.94 500 ILE A O 1
ATOM 3950 N N . LEU A 1 501 ? 7.018 -14.059 -24.011 1.00 84.25 501 LEU A N 1
ATOM 3951 C CA . LEU A 1 501 ? 7.448 -15.399 -24.438 1.00 84.25 501 LEU A CA 1
ATOM 3952 C C . LEU A 1 501 ? 7.195 -15.723 -25.928 1.00 84.25 501 LEU A C 1
ATOM 3954 O O . LEU A 1 501 ? 7.610 -16.780 -26.408 1.00 84.25 501 LEU A O 1
ATOM 3958 N N . LYS A 1 502 ? 6.560 -14.822 -26.696 1.00 82.44 502 LYS A N 1
ATOM 3959 C CA . LYS A 1 502 ? 6.551 -14.876 -28.175 1.00 82.44 502 LYS A CA 1
ATOM 3960 C C . LYS A 1 502 ? 7.827 -14.307 -28.793 1.00 82.44 502 LYS A C 1
ATOM 3962 O O . LYS A 1 502 ? 8.196 -14.731 -29.888 1.00 82.44 502 LYS A O 1
ATOM 3967 N N . LYS A 1 503 ? 8.450 -13.324 -28.134 1.00 78.12 503 LYS A N 1
ATOM 3968 C CA . LYS A 1 503 ? 9.642 -12.606 -28.615 1.00 78.12 503 LYS A CA 1
ATOM 3969 C C . LYS A 1 503 ? 10.922 -13.231 -28.050 1.00 78.12 503 LYS A C 1
ATOM 3971 O O . LYS A 1 503 ? 11.844 -13.522 -28.807 1.00 78.12 503 LYS A O 1
ATOM 3976 N N . ASN A 1 504 ? 10.922 -13.526 -26.750 1.00 77.50 504 ASN A N 1
ATOM 3977 C CA . ASN A 1 504 ? 12.044 -14.084 -25.996 1.00 77.50 504 ASN A CA 1
ATOM 3978 C C . ASN A 1 504 ? 11.764 -15.535 -25.575 1.00 77.50 504 ASN A C 1
ATOM 3980 O O . ASN A 1 504 ? 10.611 -15.936 -25.430 1.00 77.50 504 ASN A O 1
ATOM 3984 N N . LYS A 1 505 ? 12.804 -16.346 -25.337 1.00 81.62 505 LYS A N 1
ATOM 3985 C CA . LYS A 1 505 ? 12.626 -17.661 -24.686 1.00 81.62 505 LYS A CA 1
ATOM 3986 C C . LYS A 1 505 ? 12.762 -17.489 -23.176 1.00 81.62 505 LYS A C 1
ATOM 3988 O O . LYS A 1 505 ? 13.609 -16.725 -22.738 1.00 81.62 505 LYS A O 1
ATOM 3993 N N . LEU A 1 506 ? 12.041 -18.276 -22.376 1.00 84.31 506 LEU A N 1
ATOM 3994 C CA . LEU A 1 506 ? 12.180 -18.234 -20.911 1.00 84.31 506 LEU A CA 1
ATOM 3995 C C . LEU A 1 506 ? 13.631 -18.488 -20.450 1.00 84.31 506 LEU A C 1
ATOM 3997 O O . LEU A 1 506 ? 14.119 -17.809 -19.559 1.00 84.31 506 LEU A O 1
ATOM 4001 N N . THR A 1 507 ? 14.343 -19.411 -21.110 1.00 84.38 507 THR A N 1
ATOM 4002 C CA . THR A 1 507 ? 15.769 -19.727 -20.866 1.00 84.38 507 THR A CA 1
ATOM 4003 C C . THR A 1 507 ? 16.739 -18.592 -21.171 1.00 84.38 507 THR A C 1
ATOM 4005 O O . THR A 1 507 ? 17.925 -18.708 -20.866 1.00 84.38 507 THR A O 1
ATOM 4008 N N . ASP A 1 508 ? 16.256 -17.557 -21.850 1.00 83.50 508 ASP A N 1
ATOM 4009 C CA . ASP A 1 508 ? 17.056 -16.447 -22.341 1.00 83.50 508 ASP A CA 1
ATOM 4010 C C . ASP A 1 508 ? 16.906 -15.201 -21.451 1.00 83.50 508 ASP A C 1
ATOM 4012 O O . ASP A 1 508 ? 17.568 -14.191 -21.685 1.00 83.50 508 ASP A O 1
ATOM 4016 N N . LEU A 1 509 ? 16.063 -15.286 -20.418 1.00 89.81 509 LEU A N 1
ATOM 4017 C CA . LEU A 1 509 ? 15.828 -14.238 -19.432 1.00 89.81 509 LEU A CA 1
ATOM 4018 C C . LEU A 1 509 ? 16.615 -14.507 -18.141 1.00 89.81 509 LEU A C 1
ATOM 4020 O O . LEU A 1 509 ? 16.846 -15.662 -17.769 1.00 89.81 509 LEU A O 1
ATOM 4024 N N . ALA A 1 510 ? 16.989 -13.441 -17.443 1.00 90.31 510 ALA A N 1
ATOM 4025 C CA . ALA A 1 510 ? 17.546 -13.476 -16.093 1.00 90.31 510 ALA A CA 1
ATOM 4026 C C . ALA A 1 510 ? 16.877 -12.410 -15.217 1.00 90.31 510 ALA A C 1
ATOM 4028 O O . ALA A 1 510 ? 16.381 -11.412 -15.737 1.00 90.31 510 ALA A O 1
ATOM 4029 N N . ILE A 1 511 ? 16.886 -12.610 -13.900 1.00 94.00 511 ILE A N 1
ATOM 4030 C CA . ILE A 1 511 ? 16.604 -11.544 -12.936 1.00 94.00 511 ILE A CA 1
ATOM 4031 C C . ILE A 1 511 ? 17.889 -10.727 -12.763 1.00 94.00 511 ILE A C 1
ATOM 4033 O O . ILE A 1 511 ? 18.983 -11.291 -12.648 1.00 94.00 511 ILE A O 1
ATOM 4037 N N . ALA A 1 512 ? 17.751 -9.408 -12.741 1.00 91.19 512 ALA A N 1
ATOM 4038 C CA . ALA A 1 512 ? 18.815 -8.474 -12.413 1.00 91.19 512 ALA A CA 1
ATOM 4039 C C . ALA A 1 512 ? 18.331 -7.447 -11.383 1.00 91.19 512 ALA A C 1
ATOM 4041 O O . ALA A 1 512 ? 17.125 -7.241 -11.226 1.00 91.19 512 ALA A O 1
ATOM 4042 N N . TRP A 1 513 ? 19.276 -6.807 -10.699 1.00 92.31 513 TRP A N 1
ATOM 4043 C CA . TRP A 1 513 ? 19.022 -5.672 -9.812 1.00 92.31 513 TRP A CA 1
ATOM 4044 C C . TRP A 1 513 ? 19.855 -4.461 -10.232 1.00 92.31 513 TRP A C 1
ATOM 4046 O O . TRP A 1 513 ? 20.901 -4.621 -10.873 1.00 92.31 513 TRP A O 1
ATOM 4056 N N . TYR A 1 514 ? 19.368 -3.259 -9.920 1.00 88.88 514 TYR A N 1
ATOM 4057 C CA . TYR A 1 514 ? 20.063 -2.014 -10.239 1.00 88.88 514 TYR A CA 1
ATOM 4058 C C . TYR A 1 514 ? 20.873 -1.510 -9.044 1.00 88.88 514 TYR A C 1
ATOM 4060 O O . TYR A 1 514 ? 20.322 -1.119 -8.019 1.00 88.88 514 TYR A O 1
ATOM 4068 N N . ASN A 1 515 ? 22.196 -1.507 -9.186 1.00 86.44 515 ASN A N 1
ATOM 4069 C CA . ASN A 1 515 ? 23.115 -1.011 -8.174 1.00 86.44 515 ASN A CA 1
ATOM 4070 C C . ASN A 1 515 ? 23.309 0.505 -8.342 1.00 86.44 515 ASN A C 1
ATOM 4072 O O . ASN A 1 515 ? 24.150 0.943 -9.135 1.00 86.44 515 ASN A O 1
ATOM 4076 N N . GLU A 1 516 ? 22.534 1.291 -7.585 1.00 81.44 516 GLU A N 1
ATOM 4077 C CA . GLU A 1 516 ? 22.594 2.763 -7.574 1.00 81.44 516 GLU A CA 1
ATOM 4078 C C . GLU A 1 516 ? 23.979 3.320 -7.177 1.00 81.44 516 GLU A C 1
ATOM 4080 O O . GLU A 1 516 ? 24.379 4.363 -7.688 1.00 81.44 516 GLU A O 1
ATOM 4085 N N . GLU A 1 517 ? 24.761 2.647 -6.316 1.00 80.75 517 GLU A N 1
ATOM 4086 C CA . GLU A 1 517 ? 26.075 3.172 -5.883 1.00 80.75 517 GLU A CA 1
ATOM 4087 C C . GLU A 1 517 ? 27.122 3.186 -7.017 1.00 80.75 517 GLU A C 1
ATOM 4089 O O . GLU A 1 517 ? 28.060 3.992 -7.005 1.00 80.75 517 GLU A O 1
ATOM 4094 N N . GLU A 1 518 ? 26.981 2.297 -8.005 1.00 78.38 518 GLU A N 1
ATOM 4095 C CA . GLU A 1 518 ? 27.913 2.161 -9.134 1.00 78.38 518 GLU A CA 1
ATOM 4096 C C . GLU A 1 518 ? 27.255 2.382 -10.514 1.00 78.38 518 GLU A C 1
ATOM 4098 O O . GLU A 1 518 ? 27.938 2.238 -11.533 1.00 78.38 518 GLU A O 1
ATOM 4103 N N . ASN A 1 519 ? 25.969 2.764 -10.560 1.00 81.50 519 ASN A N 1
ATOM 4104 C CA . ASN A 1 519 ? 25.141 2.872 -11.772 1.00 81.50 519 ASN A CA 1
ATOM 4105 C C . ASN A 1 519 ? 25.241 1.617 -12.659 1.00 81.50 519 ASN A C 1
ATOM 4107 O O . ASN A 1 519 ? 25.554 1.691 -13.854 1.00 81.50 519 ASN A O 1
ATOM 4111 N N . ALA A 1 520 ? 25.075 0.438 -12.054 1.00 83.56 520 ALA A N 1
ATOM 4112 C CA . ALA A 1 520 ? 25.429 -0.841 -12.668 1.00 83.56 520 ALA A CA 1
ATOM 4113 C C . ALA A 1 520 ? 24.309 -1.887 -12.595 1.00 83.56 520 ALA A C 1
ATOM 4115 O O . ALA A 1 520 ? 23.668 -2.060 -11.564 1.00 83.56 520 ALA A O 1
ATOM 4116 N N . LEU A 1 521 ? 24.114 -2.639 -13.683 1.00 86.00 521 LEU A N 1
ATOM 4117 C CA . LEU A 1 521 ? 23.162 -3.750 -13.725 1.00 86.00 521 LEU A CA 1
ATOM 4118 C C . LEU A 1 521 ? 23.830 -5.060 -13.281 1.00 86.00 521 LEU A C 1
ATOM 4120 O O . LEU A 1 521 ? 24.762 -5.546 -13.931 1.00 86.00 521 LEU A O 1
ATOM 4124 N N . GLU A 1 522 ? 23.319 -5.668 -12.213 1.00 86.06 522 GLU A N 1
ATOM 4125 C CA . GLU A 1 522 ? 23.853 -6.905 -11.640 1.00 86.06 522 GLU A CA 1
ATOM 4126 C C . GLU A 1 522 ? 22.932 -8.112 -11.898 1.00 86.06 522 GLU A C 1
ATOM 4128 O O . GLU A 1 522 ? 21.828 -8.219 -11.366 1.00 86.06 522 GLU A O 1
ATOM 4133 N N . LEU A 1 523 ? 23.413 -9.053 -12.719 1.00 84.75 523 LEU A N 1
ATOM 4134 C CA . LEU A 1 523 ? 22.717 -10.291 -13.101 1.00 84.75 523 LEU A CA 1
ATOM 4135 C C . LEU A 1 523 ? 22.802 -11.371 -12.004 1.00 84.75 523 LEU A C 1
ATOM 4137 O O . LEU A 1 523 ? 23.902 -11.789 -11.633 1.00 84.75 523 LEU A O 1
ATOM 4141 N N . LEU A 1 524 ? 21.655 -11.898 -11.565 1.00 88.75 524 LEU A N 1
ATOM 4142 C CA . LEU A 1 524 ? 21.564 -12.983 -10.576 1.00 88.75 524 LEU A CA 1
ATOM 4143 C C . LEU A 1 524 ? 21.655 -14.382 -11.221 1.00 88.75 524 LEU A C 1
ATOM 4145 O O . LEU A 1 524 ? 21.270 -14.572 -12.381 1.00 88.75 524 LEU A O 1
ATOM 4149 N N . ASP A 1 525 ? 22.095 -15.402 -10.464 1.00 87.50 525 ASP A N 1
ATOM 4150 C CA . ASP A 1 525 ? 22.087 -16.808 -10.925 1.00 87.50 525 ASP A CA 1
ATOM 4151 C C . ASP A 1 525 ? 20.645 -17.339 -10.974 1.00 87.50 525 ASP A C 1
ATOM 4153 O O . ASP A 1 525 ? 20.100 -17.882 -10.014 1.00 87.50 525 ASP A O 1
ATOM 4157 N N . THR A 1 526 ? 20.001 -17.094 -12.112 1.00 90.88 526 THR A N 1
ATOM 4158 C CA . THR A 1 526 ? 18.561 -17.271 -12.298 1.00 90.88 526 THR A CA 1
ATOM 4159 C C . THR A 1 526 ? 18.214 -18.706 -12.691 1.00 90.88 526 THR A C 1
ATOM 4161 O O . THR A 1 526 ? 18.794 -19.283 -13.615 1.00 90.88 526 THR A O 1
ATOM 4164 N N . THR A 1 527 ? 17.206 -19.265 -12.026 1.00 92.31 527 THR A N 1
ATOM 4165 C CA . THR A 1 527 ? 16.595 -20.561 -12.343 1.00 92.31 527 THR A CA 1
ATOM 4166 C C . THR A 1 527 ? 15.314 -20.383 -13.164 1.00 92.31 527 THR A C 1
ATOM 4168 O O . THR A 1 527 ? 14.631 -19.369 -13.045 1.00 92.31 527 THR A O 1
ATOM 4171 N N . HIS A 1 528 ? 14.977 -21.361 -14.014 1.00 91.44 528 HIS A N 1
ATOM 4172 C CA . HIS A 1 528 ? 13.869 -21.269 -14.980 1.00 91.44 528 HIS A CA 1
ATOM 4173 C C . HIS A 1 528 ? 12.875 -22.421 -14.810 1.00 91.44 528 HIS A C 1
ATOM 4175 O O . HIS A 1 528 ? 13.262 -23.588 -14.921 1.00 91.44 528 HIS A O 1
ATOM 4181 N N . ASN A 1 529 ? 11.589 -22.112 -14.632 1.00 91.50 529 ASN A N 1
ATOM 4182 C CA . ASN A 1 529 ? 10.508 -23.096 -14.577 1.00 91.50 529 ASN A CA 1
ATOM 4183 C C . ASN A 1 529 ? 9.610 -22.987 -15.822 1.00 91.50 529 ASN A C 1
ATOM 4185 O O . ASN A 1 529 ? 8.744 -22.119 -15.929 1.00 91.50 529 ASN A O 1
ATOM 4189 N N . MET A 1 530 ? 9.812 -23.910 -16.766 1.00 84.62 530 MET A N 1
ATOM 4190 C CA . MET A 1 530 ? 9.094 -23.925 -18.045 1.00 84.62 530 MET A CA 1
ATOM 4191 C C . MET A 1 530 ? 7.613 -24.308 -17.940 1.00 84.62 530 MET A C 1
ATOM 4193 O O . MET A 1 530 ? 6.860 -23.966 -18.847 1.00 84.62 530 MET A O 1
ATOM 4197 N N . ASP A 1 531 ? 7.196 -25.008 -16.880 1.00 86.19 531 ASP A N 1
ATOM 4198 C CA . ASP A 1 531 ? 5.805 -25.452 -16.724 1.00 86.19 531 ASP A CA 1
ATOM 4199 C C . ASP A 1 531 ? 4.918 -24.327 -16.152 1.00 86.19 531 ASP A C 1
ATOM 4201 O O . ASP A 1 531 ? 3.755 -24.210 -16.535 1.00 86.19 531 ASP A O 1
ATOM 4205 N N . ASN A 1 532 ? 5.490 -23.454 -15.310 1.00 85.62 532 ASN A N 1
ATOM 4206 C CA . ASN A 1 532 ? 4.791 -22.317 -14.689 1.00 85.62 532 ASN A CA 1
ATOM 4207 C C . ASN A 1 532 ? 5.055 -20.964 -15.384 1.00 85.62 532 ASN A C 1
ATOM 4209 O O . ASN A 1 532 ? 4.463 -19.964 -14.996 1.00 85.62 532 ASN A O 1
ATOM 4213 N N . CYS A 1 533 ? 5.941 -20.912 -16.387 1.00 91.38 533 CYS A N 1
ATOM 4214 C CA . CYS A 1 533 ? 6.416 -19.668 -17.020 1.00 91.38 533 CYS A CA 1
ATOM 4215 C C . CYS A 1 533 ? 7.067 -18.667 -16.039 1.00 91.38 533 CYS A C 1
ATOM 4217 O O . CYS A 1 533 ? 6.984 -17.455 -16.243 1.00 91.38 533 CYS A O 1
ATOM 4219 N N . THR A 1 534 ? 7.738 -19.168 -14.996 1.00 95.44 534 THR A N 1
ATOM 4220 C CA . THR A 1 534 ? 8.427 -18.345 -13.988 1.00 95.44 534 THR A CA 1
ATOM 4221 C C . THR A 1 534 ? 9.950 -18.447 -14.074 1.00 95.44 534 THR A C 1
ATOM 4223 O O . THR A 1 534 ? 10.509 -19.440 -14.560 1.00 95.44 534 THR A O 1
ATOM 4226 N N . ILE A 1 535 ? 10.628 -17.418 -13.567 1.00 95.50 535 ILE A N 1
ATOM 4227 C CA . ILE A 1 535 ? 12.067 -17.409 -13.283 1.00 95.50 535 ILE A CA 1
ATOM 4228 C C . ILE A 1 535 ? 12.299 -16.993 -11.825 1.00 95.50 535 ILE A C 1
ATOM 4230 O O . ILE A 1 535 ? 11.556 -16.155 -11.321 1.00 95.50 535 ILE A O 1
ATOM 4234 N N . SER A 1 536 ? 13.305 -17.559 -11.153 1.00 96.00 536 SER A N 1
ATOM 4235 C CA . SER A 1 536 ? 13.527 -17.356 -9.708 1.00 96.00 536 SER A CA 1
ATOM 4236 C C . SER A 1 536 ? 15.010 -17.264 -9.347 1.00 96.00 536 SER A C 1
ATOM 4238 O O . SER A 1 536 ? 15.824 -18.010 -9.905 1.00 96.00 536 SER A O 1
ATOM 4240 N N . ALA A 1 537 ? 15.358 -16.407 -8.385 1.00 94.81 537 ALA A N 1
ATOM 4241 C CA . ALA A 1 537 ? 16.710 -16.239 -7.846 1.00 94.81 537 ALA A CA 1
ATOM 4242 C C . ALA A 1 537 ? 16.682 -16.032 -6.319 1.00 94.81 537 ALA A C 1
ATOM 4244 O O . ALA A 1 537 ? 15.685 -15.561 -5.774 1.00 94.81 537 ALA A O 1
ATOM 4245 N N . GLU A 1 538 ? 17.773 -16.378 -5.631 1.00 94.31 538 GLU A N 1
ATOM 4246 C CA . GLU A 1 538 ? 17.956 -16.049 -4.209 1.00 94.31 538 GLU A CA 1
ATOM 4247 C C . GLU A 1 538 ? 18.450 -14.599 -4.062 1.00 94.31 538 GLU A C 1
ATOM 4249 O O . GLU A 1 538 ? 19.338 -14.170 -4.806 1.00 94.31 538 GLU A O 1
ATOM 4254 N N . VAL A 1 539 ? 17.881 -13.851 -3.113 1.00 93.06 539 VAL A N 1
ATOM 4255 C CA . VAL A 1 539 ? 18.187 -12.435 -2.847 1.00 93.06 539 VAL A CA 1
ATOM 4256 C C . VAL A 1 539 ? 18.538 -12.212 -1.373 1.00 93.06 539 VAL A C 1
ATOM 4258 O O . VAL A 1 539 ? 18.043 -12.901 -0.484 1.00 93.06 539 VAL A O 1
ATOM 4261 N N . SER A 1 540 ? 19.433 -11.256 -1.111 1.00 88.62 540 SER A N 1
ATOM 4262 C CA . SER A 1 540 ? 19.981 -10.958 0.226 1.00 88.62 540 SER A CA 1
ATOM 4263 C C . SER A 1 540 ? 19.479 -9.648 0.843 1.00 88.62 540 SER A C 1
ATOM 4265 O O . SER A 1 540 ? 19.851 -9.323 1.967 1.00 88.62 540 SER A O 1
ATOM 4267 N N . HIS A 1 541 ? 18.709 -8.879 0.080 1.00 89.31 541 HIS A N 1
ATOM 4268 C CA . HIS A 1 541 ? 18.188 -7.550 0.388 1.00 89.31 541 HIS A CA 1
ATOM 4269 C C . HIS A 1 541 ? 17.023 -7.262 -0.574 1.00 89.31 541 HIS A C 1
ATOM 4271 O O . HIS A 1 541 ? 16.781 -8.062 -1.481 1.00 89.31 541 HIS A O 1
ATOM 4277 N N . TYR A 1 542 ? 16.333 -6.136 -0.396 1.00 89.88 542 TYR A N 1
ATOM 4278 C CA . TYR A 1 542 ? 15.387 -5.616 -1.382 1.00 89.88 542 TYR A CA 1
ATOM 4279 C C . TYR A 1 542 ? 15.882 -4.290 -1.971 1.00 89.88 542 TYR A C 1
ATOM 4281 O O . TYR A 1 542 ? 16.681 -3.587 -1.355 1.00 89.88 542 TYR A O 1
ATOM 4289 N N . SER A 1 543 ? 15.513 -4.048 -3.228 1.00 89.94 543 SER A N 1
ATOM 4290 C CA . SER A 1 543 ? 15.950 -2.944 -4.093 1.00 89.94 543 SER A CA 1
ATOM 4291 C C . SER A 1 543 ? 15.166 -3.036 -5.416 1.00 89.94 543 SER A C 1
ATOM 4293 O O . SER A 1 543 ? 14.334 -3.932 -5.573 1.00 89.94 543 SER A O 1
ATOM 4295 N N . THR A 1 544 ? 15.465 -2.185 -6.396 1.00 91.62 544 THR A N 1
ATOM 4296 C CA . THR A 1 544 ? 14.891 -2.250 -7.746 1.00 91.62 544 THR A CA 1
ATOM 4297 C C . THR A 1 544 ? 15.326 -3.521 -8.483 1.00 91.62 544 THR A C 1
ATOM 4299 O O . THR A 1 544 ? 16.479 -3.653 -8.914 1.00 91.62 544 THR A O 1
ATOM 4302 N N . TYR A 1 545 ? 14.382 -4.447 -8.677 1.00 94.44 545 TYR A N 1
ATOM 4303 C CA . TYR A 1 545 ? 14.564 -5.694 -9.426 1.00 94.44 545 TYR A CA 1
ATOM 4304 C C . TYR A 1 545 ? 13.793 -5.689 -10.746 1.00 94.44 545 TYR A C 1
ATOM 4306 O O . TYR A 1 545 ? 12.694 -5.148 -10.871 1.00 94.44 545 TYR A O 1
ATOM 4314 N N . MET A 1 546 ? 14.357 -6.366 -11.742 1.00 94.44 546 MET A N 1
ATOM 4315 C CA . MET A 1 546 ? 13.804 -6.434 -13.091 1.00 94.44 546 MET A CA 1
ATOM 4316 C C . MET A 1 546 ? 14.167 -7.742 -13.796 1.00 94.44 546 MET A C 1
ATOM 4318 O O . MET A 1 546 ? 15.085 -8.462 -13.394 1.00 94.44 546 MET A O 1
ATOM 4322 N N . VAL A 1 547 ? 13.466 -8.032 -14.890 1.00 94.50 547 VAL A N 1
ATOM 4323 C CA . VAL A 1 547 ? 13.786 -9.148 -15.785 1.00 94.50 547 VAL A CA 1
ATOM 4324 C C . VAL A 1 547 ? 14.489 -8.610 -17.026 1.00 94.50 547 VAL A C 1
ATOM 4326 O O . VAL A 1 547 ? 14.039 -7.632 -17.619 1.00 94.50 547 VAL A O 1
ATOM 4329 N N . VAL A 1 548 ? 15.582 -9.256 -17.441 1.00 90.44 548 VAL A N 1
ATOM 4330 C CA . VAL A 1 548 ? 16.384 -8.824 -18.595 1.00 90.44 548 VAL A CA 1
ATOM 4331 C C . VAL A 1 548 ? 16.676 -9.940 -19.594 1.00 90.44 548 VAL A C 1
ATOM 4333 O O . VAL A 1 548 ? 16.890 -11.102 -19.241 1.00 90.44 548 VAL A O 1
ATOM 4336 N N . SER A 1 549 ? 16.716 -9.561 -20.869 1.00 86.25 549 SER A N 1
ATOM 4337 C CA . SER A 1 549 ? 17.136 -10.363 -22.012 1.00 86.25 549 SER A CA 1
ATOM 4338 C C . SER A 1 549 ? 18.656 -10.524 -22.011 1.00 86.25 549 SER A C 1
ATOM 4340 O O . SER A 1 549 ? 19.415 -9.635 -22.407 1.00 86.25 549 SER A O 1
ATOM 4342 N N . VAL A 1 550 ? 19.122 -11.704 -21.602 1.00 79.38 550 VAL A N 1
ATOM 4343 C CA . VAL A 1 550 ? 20.548 -12.048 -21.630 1.00 79.38 550 VAL A CA 1
ATOM 4344 C C . VAL A 1 550 ? 21.135 -11.976 -23.054 1.00 79.38 550 VAL A C 1
ATOM 4346 O O . VAL A 1 550 ? 22.277 -11.535 -23.177 1.00 79.38 550 VAL A O 1
ATOM 4349 N N . PRO A 1 551 ? 20.433 -12.356 -24.150 1.00 73.12 551 PRO A N 1
ATOM 4350 C CA . PRO A 1 551 ? 20.904 -12.094 -25.505 1.00 73.12 551 PRO A CA 1
ATOM 4351 C C . PRO A 1 551 ? 21.240 -10.625 -25.723 1.00 73.12 551 PRO A C 1
ATOM 4353 O O . PRO A 1 551 ? 22.371 -10.334 -26.084 1.00 73.12 551 PRO A O 1
ATOM 4356 N N . ASP A 1 552 ? 20.321 -9.701 -25.460 1.00 74.06 552 ASP A N 1
ATOM 4357 C CA . ASP A 1 552 ? 20.498 -8.301 -25.857 1.00 74.06 552 ASP A CA 1
ATOM 4358 C C . ASP A 1 552 ? 21.562 -7.594 -24.993 1.00 74.06 552 ASP A C 1
ATOM 4360 O O . ASP A 1 552 ? 22.391 -6.836 -25.514 1.00 74.06 552 ASP A O 1
ATOM 4364 N N . TYR A 1 553 ? 21.671 -7.976 -23.711 1.00 75.00 553 TYR A N 1
ATOM 4365 C CA . TYR A 1 553 ? 22.791 -7.589 -22.842 1.00 75.00 553 TYR A CA 1
ATOM 4366 C C . TYR A 1 553 ? 24.159 -8.028 -23.402 1.00 75.00 553 TYR A C 1
ATOM 4368 O O . TYR A 1 553 ? 25.129 -7.282 -23.313 1.00 75.00 553 TYR A O 1
ATOM 4376 N N . PHE A 1 554 ? 24.264 -9.201 -24.039 1.00 62.84 554 PHE A N 1
ATOM 4377 C CA . PHE A 1 554 ? 25.527 -9.694 -24.615 1.00 62.84 554 PHE A CA 1
ATOM 4378 C C . PHE A 1 554 ? 25.734 -9.367 -26.110 1.00 62.84 554 PHE A C 1
ATOM 4380 O O . PHE A 1 554 ? 26.877 -9.376 -26.558 1.00 62.84 554 PHE A O 1
ATOM 4387 N N . PHE A 1 555 ? 24.680 -9.107 -26.892 1.00 53.66 555 PHE A N 1
ATOM 4388 C CA . PHE A 1 555 ? 24.708 -9.167 -28.368 1.00 53.66 555 PHE A CA 1
ATOM 4389 C C . PHE A 1 555 ? 24.606 -7.800 -29.064 1.00 53.66 555 PHE A C 1
ATOM 4391 O O . PHE A 1 555 ? 24.934 -7.692 -30.242 1.00 53.66 555 PHE A O 1
ATOM 4398 N N . ASN A 1 556 ? 24.206 -6.732 -28.360 1.00 52.53 556 ASN A N 1
ATOM 4399 C CA . ASN A 1 556 ? 24.108 -5.385 -28.952 1.00 52.53 556 ASN A CA 1
ATOM 4400 C C . ASN A 1 556 ? 25.461 -4.754 -29.372 1.00 52.53 556 ASN A C 1
ATOM 4402 O O . ASN A 1 556 ? 25.460 -3.699 -30.014 1.00 52.53 556 ASN A O 1
ATOM 4406 N N . ILE A 1 557 ? 26.582 -5.415 -29.042 1.00 50.47 557 ILE A N 1
ATOM 4407 C CA . ILE A 1 557 ? 27.954 -5.154 -29.507 1.00 50.47 557 ILE A CA 1
ATOM 4408 C C . ILE A 1 557 ? 28.481 -6.470 -30.114 1.00 50.47 557 ILE A C 1
ATOM 4410 O O . ILE A 1 557 ? 28.455 -7.506 -29.450 1.00 50.47 557 ILE A O 1
ATOM 4414 N N . ASP A 1 558 ? 28.911 -6.440 -31.379 1.00 44.47 558 ASP A N 1
ATOM 4415 C CA . ASP A 1 558 ? 29.220 -7.631 -32.186 1.00 44.47 558 ASP A CA 1
ATOM 4416 C C . ASP A 1 558 ? 30.440 -8.424 -31.670 1.00 44.47 558 ASP A C 1
ATOM 4418 O O . ASP A 1 558 ? 31.559 -7.917 -31.577 1.00 44.47 558 ASP A O 1
ATOM 4422 N N . TRP A 1 559 ? 30.207 -9.704 -31.373 1.00 41.97 559 TRP A N 1
ATOM 4423 C CA . TRP A 1 559 ? 31.114 -10.622 -30.677 1.00 41.97 559 TRP A CA 1
ATOM 4424 C C . TRP A 1 559 ? 32.351 -11.055 -31.498 1.00 41.97 559 TRP A C 1
ATOM 4426 O O . TRP A 1 559 ? 33.276 -11.641 -30.933 1.00 41.97 559 TRP A O 1
ATOM 4436 N N . GLU A 1 560 ? 32.409 -10.804 -32.815 1.00 42.81 560 GLU A N 1
ATOM 4437 C CA . GLU A 1 560 ? 33.551 -11.227 -33.655 1.00 42.81 560 GLU A CA 1
ATOM 4438 C C . GLU A 1 560 ? 34.711 -10.207 -33.784 1.00 42.81 560 GLU A C 1
ATOM 4440 O O . GLU A 1 560 ? 35.732 -10.549 -34.386 1.00 42.81 560 GLU A O 1
ATOM 4445 N N . ASN A 1 561 ? 34.628 -8.998 -33.205 1.00 41.12 561 ASN A N 1
ATOM 4446 C CA . ASN A 1 561 ? 35.739 -8.025 -33.220 1.00 41.12 561 ASN A CA 1
ATOM 4447 C C . ASN A 1 561 ? 36.638 -8.113 -31.967 1.00 41.12 561 ASN A C 1
ATOM 4449 O O . ASN A 1 561 ? 36.154 -8.134 -30.840 1.00 41.12 561 ASN A O 1
ATOM 4453 N N . GLU A 1 562 ? 37.965 -8.110 -32.164 1.00 40.72 562 GLU A N 1
ATOM 4454 C CA . GLU A 1 562 ? 38.967 -8.060 -31.073 1.00 40.72 562 GLU A CA 1
ATOM 4455 C C . GLU A 1 562 ? 39.243 -6.626 -30.556 1.00 40.72 562 GLU A C 1
ATOM 4457 O O . GLU A 1 562 ? 39.974 -6.468 -29.578 1.00 40.72 562 GLU A O 1
ATOM 4462 N N . ASP A 1 563 ? 38.667 -5.597 -31.191 1.00 43.25 563 ASP A N 1
ATOM 4463 C CA . ASP A 1 563 ? 38.794 -4.181 -30.823 1.00 43.25 563 ASP A CA 1
ATOM 4464 C C . ASP A 1 563 ? 37.450 -3.656 -30.271 1.00 43.25 563 ASP A C 1
ATOM 4466 O O . ASP A 1 563 ? 36.435 -3.682 -30.968 1.00 43.25 563 ASP A O 1
ATOM 4470 N N . SER A 1 564 ? 37.438 -3.165 -29.026 1.00 42.06 564 SER A N 1
ATOM 4471 C CA . SER A 1 564 ? 36.228 -2.843 -28.237 1.00 42.06 564 SER A CA 1
ATOM 4472 C C . SER A 1 564 ? 35.479 -1.554 -28.645 1.00 42.06 564 SER A C 1
ATOM 4474 O O . SER A 1 564 ? 34.848 -0.921 -27.801 1.00 42.06 564 SER A O 1
ATOM 4476 N N . ILE A 1 565 ? 35.567 -1.133 -29.912 1.00 45.50 565 ILE A N 1
ATOM 4477 C CA . ILE A 1 565 ? 34.910 0.064 -30.466 1.00 45.50 565 ILE A CA 1
ATOM 4478 C C . ILE A 1 565 ? 34.305 -0.296 -31.827 1.00 45.50 565 ILE A C 1
ATOM 4480 O O . ILE A 1 565 ? 35.025 -0.669 -32.755 1.00 45.50 565 ILE A O 1
ATOM 4484 N N . ILE A 1 566 ? 32.985 -0.157 -31.974 1.00 49.31 566 ILE A N 1
ATOM 4485 C CA . ILE A 1 566 ? 32.297 -0.458 -33.237 1.00 49.31 566 ILE A CA 1
ATOM 4486 C C . ILE A 1 566 ? 32.294 0.774 -34.156 1.00 49.31 566 ILE A C 1
ATOM 4488 O O . ILE A 1 566 ? 31.494 1.691 -33.984 1.00 49.31 566 ILE A O 1
ATOM 4492 N N . GLU A 1 567 ? 33.154 0.752 -35.183 1.00 47.72 567 GLU A N 1
ATOM 4493 C CA . GLU A 1 567 ? 33.152 1.669 -36.345 1.00 47.72 567 GLU A CA 1
ATOM 4494 C C . GLU A 1 567 ? 31.954 1.405 -37.302 1.00 47.72 567 GLU A C 1
ATOM 4496 O O . GLU A 1 567 ? 32.147 1.200 -38.505 1.00 47.72 567 GLU A O 1
ATOM 4501 N N . ALA A 1 568 ? 30.734 1.268 -36.774 1.00 51.25 568 ALA A N 1
ATOM 4502 C CA . ALA A 1 568 ? 29.532 0.956 -37.555 1.00 51.25 568 ALA A CA 1
ATOM 4503 C C . ALA A 1 568 ? 28.239 1.224 -36.762 1.00 51.25 568 ALA A C 1
ATOM 4505 O O . ALA A 1 568 ? 27.703 0.333 -36.101 1.00 51.25 568 ALA A O 1
ATOM 4506 N N . GLY A 1 569 ? 27.703 2.441 -36.854 1.00 55.31 569 GLY A N 1
ATOM 4507 C CA . GLY A 1 569 ? 26.370 2.739 -36.327 1.00 55.31 569 GLY A CA 1
ATOM 4508 C C . GLY A 1 569 ? 25.210 2.056 -37.066 1.00 55.31 569 GLY A C 1
ATOM 4509 O O . GLY A 1 569 ? 25.356 1.457 -38.138 1.00 55.31 569 GLY A O 1
ATOM 4510 N N . LYS A 1 570 ? 24.029 2.167 -36.453 1.00 70.44 570 LYS A N 1
ATOM 4511 C CA . LYS A 1 570 ? 22.795 1.462 -36.826 1.00 70.44 570 LYS A CA 1
ATOM 4512 C C . LYS A 1 570 ? 21.833 2.401 -37.571 1.00 70.44 570 LYS A C 1
ATOM 4514 O O . LYS A 1 570 ? 21.652 3.549 -37.167 1.00 70.44 570 LYS A O 1
ATOM 4519 N N . ALA A 1 571 ? 21.198 1.926 -38.645 1.00 75.00 571 ALA A N 1
ATOM 4520 C CA . ALA A 1 571 ? 20.238 2.715 -39.431 1.00 75.00 571 ALA A CA 1
ATOM 4521 C C . ALA A 1 571 ? 19.068 1.870 -39.961 1.00 75.00 571 ALA A C 1
ATOM 4523 O O . ALA A 1 571 ? 19.255 0.735 -40.399 1.00 75.00 571 ALA A O 1
ATOM 4524 N N . ASP A 1 572 ? 17.868 2.449 -39.995 1.00 86.25 572 ASP A N 1
ATOM 4525 C CA . ASP A 1 572 ? 16.664 1.790 -40.518 1.00 86.25 572 ASP A CA 1
ATOM 4526 C C . ASP A 1 572 ? 16.138 2.568 -41.733 1.00 86.25 572 ASP A C 1
ATOM 4528 O O . ASP A 1 572 ? 15.841 3.760 -41.639 1.00 86.25 572 ASP A O 1
ATOM 4532 N N . VAL A 1 573 ? 16.058 1.911 -42.898 1.00 89.69 573 VAL A N 1
ATOM 4533 C CA . VAL A 1 573 ? 15.799 2.569 -44.193 1.00 89.69 573 VAL A CA 1
ATOM 4534 C C . VAL A 1 573 ? 14.598 1.946 -44.905 1.00 89.69 573 VAL A C 1
ATOM 4536 O O . VAL A 1 573 ? 14.681 0.828 -45.416 1.00 89.69 573 VAL A O 1
ATOM 4539 N N . VAL A 1 574 ? 13.487 2.680 -44.995 1.00 94.94 574 VAL A N 1
ATOM 4540 C CA . VAL A 1 574 ? 12.254 2.243 -45.672 1.00 94.94 574 VAL A CA 1
ATOM 4541 C C . VAL A 1 574 ? 12.180 2.799 -47.095 1.00 94.94 574 VAL A C 1
ATOM 4543 O O . VAL A 1 574 ? 12.203 4.010 -47.313 1.00 94.94 574 VAL A O 1
ATOM 4546 N N . PHE A 1 575 ? 12.032 1.918 -48.084 1.00 95.19 575 PHE A N 1
ATOM 4547 C CA . PHE A 1 575 ? 11.766 2.292 -49.474 1.00 95.19 575 PHE A CA 1
ATOM 4548 C C . PHE A 1 575 ? 10.258 2.296 -49.736 1.00 95.19 575 PHE A C 1
ATOM 4550 O O . PHE A 1 575 ? 9.610 1.253 -49.662 1.00 95.19 575 PHE A O 1
ATOM 4557 N N . VAL A 1 576 ? 9.703 3.463 -50.071 1.00 96.75 576 VAL A N 1
ATOM 4558 C CA . VAL A 1 576 ? 8.267 3.667 -50.320 1.00 96.75 576 VAL A CA 1
ATOM 4559 C C . VAL A 1 576 ? 8.053 3.844 -51.820 1.00 96.75 576 VAL A C 1
ATOM 4561 O O . VAL A 1 576 ? 8.377 4.887 -52.389 1.00 96.75 576 VAL A O 1
ATOM 4564 N N . ILE A 1 577 ? 7.569 2.793 -52.480 1.00 95.19 577 ILE A N 1
ATOM 4565 C CA . ILE A 1 577 ? 7.629 2.628 -53.933 1.00 95.19 577 ILE A CA 1
ATOM 4566 C C . ILE A 1 577 ? 6.236 2.717 -54.559 1.00 95.19 577 ILE A C 1
ATOM 4568 O O . ILE A 1 577 ? 5.374 1.862 -54.347 1.00 95.19 577 ILE A O 1
ATOM 4572 N N . ASP A 1 578 ? 6.064 3.732 -55.399 1.00 92.75 578 ASP A N 1
ATOM 4573 C CA . ASP A 1 578 ? 4.944 3.868 -56.324 1.00 92.75 578 ASP A CA 1
ATOM 4574 C C . ASP A 1 578 ? 4.963 2.717 -57.348 1.00 92.75 578 ASP A C 1
ATOM 4576 O O . ASP A 1 578 ? 5.959 2.475 -58.038 1.00 92.75 578 ASP A O 1
ATOM 4580 N N . THR A 1 579 ? 3.862 1.970 -57.421 1.00 91.44 579 THR A N 1
ATOM 4581 C CA . THR A 1 579 ? 3.692 0.829 -58.342 1.00 91.44 579 THR A CA 1
ATOM 4582 C C . THR A 1 579 ? 2.504 1.001 -59.281 1.00 91.44 579 THR A C 1
ATOM 4584 O O . THR A 1 579 ? 1.988 0.032 -59.839 1.00 91.44 579 THR A O 1
ATOM 4587 N N . THR A 1 580 ? 2.076 2.240 -59.490 1.00 90.50 580 THR A N 1
ATOM 4588 C CA . THR A 1 580 ? 0.986 2.587 -60.401 1.00 90.50 580 THR A CA 1
ATOM 4589 C C . THR A 1 580 ? 1.329 2.292 -61.868 1.00 90.50 580 THR A C 1
ATOM 4591 O O . THR A 1 580 ? 2.461 1.966 -62.240 1.00 90.50 580 THR A O 1
ATOM 4594 N N . GLY A 1 581 ? 0.331 2.380 -62.750 1.00 85.81 581 GLY A N 1
ATOM 4595 C CA . GLY A 1 581 ? 0.511 2.147 -64.183 1.00 85.81 581 GLY A CA 1
ATOM 4596 C C . GLY A 1 581 ? 1.366 3.190 -64.920 1.00 85.81 581 GLY A C 1
ATOM 4597 O O . GLY A 1 581 ? 1.805 2.898 -66.035 1.00 85.81 581 GLY A O 1
ATOM 4598 N N . SER A 1 582 ? 1.604 4.378 -64.347 1.00 87.06 582 SER A N 1
ATOM 4599 C CA . SER A 1 582 ? 2.445 5.430 -64.948 1.00 87.06 582 SER A CA 1
ATOM 4600 C C . SER A 1 582 ? 3.931 5.081 -64.874 1.00 87.06 582 SER A C 1
ATOM 4602 O O . SER A 1 582 ? 4.601 5.117 -65.906 1.00 87.06 582 SER A O 1
ATOM 4604 N N . MET A 1 583 ? 4.381 4.580 -63.718 1.00 87.75 583 MET A N 1
ATOM 4605 C CA . MET A 1 583 ? 5.738 4.100 -63.392 1.00 87.75 583 MET A CA 1
ATOM 4606 C C . MET A 1 583 ? 6.292 2.969 -64.295 1.00 87.75 583 MET A C 1
ATOM 4608 O O . MET A 1 583 ? 7.349 2.397 -64.019 1.00 87.75 583 MET A O 1
ATOM 4612 N N . GLY A 1 584 ? 5.600 2.579 -65.368 1.00 85.06 584 GLY A N 1
ATOM 4613 C CA . GLY A 1 584 ? 5.891 1.381 -66.158 1.00 85.06 584 GLY A CA 1
ATOM 4614 C C . GLY A 1 584 ? 7.172 1.397 -67.000 1.00 85.06 584 GLY A C 1
ATOM 4615 O O . GLY A 1 584 ? 7.649 0.321 -67.366 1.00 85.06 584 GLY A O 1
ATOM 4616 N N . ASN A 1 585 ? 7.764 2.557 -67.296 1.00 82.25 585 ASN A N 1
ATOM 4617 C CA . ASN A 1 585 ? 9.093 2.648 -67.931 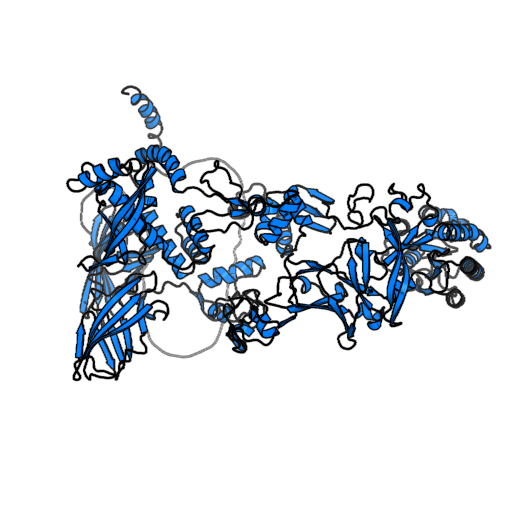1.00 82.25 585 ASN A CA 1
ATOM 4618 C C . ASN A 1 585 ? 10.199 2.867 -66.878 1.00 82.25 585 ASN A C 1
ATOM 4620 O O . ASN A 1 585 ? 11.374 2.579 -67.116 1.00 82.25 585 ASN A O 1
ATOM 4624 N N . GLU A 1 586 ? 9.799 3.363 -65.712 1.00 85.31 586 GLU A N 1
ATOM 4625 C CA . GLU A 1 586 ? 10.609 3.905 -64.633 1.00 85.31 586 GLU A CA 1
ATOM 4626 C C . GLU A 1 586 ? 10.947 2.822 -63.596 1.00 85.31 586 GLU A C 1
ATOM 4628 O O . GLU A 1 586 ? 12.068 2.785 -63.090 1.00 85.31 586 GLU A O 1
ATOM 4633 N N . ILE A 1 587 ? 10.033 1.877 -63.340 1.00 87.25 587 ILE A N 1
ATOM 4634 C CA . ILE A 1 587 ? 10.146 0.847 -62.294 1.00 87.25 587 ILE A CA 1
ATOM 4635 C C . ILE A 1 587 ? 11.417 -0.009 -62.412 1.00 87.25 587 ILE A C 1
ATOM 4637 O O . ILE A 1 587 ? 12.038 -0.335 -61.403 1.00 87.25 587 ILE A O 1
ATOM 4641 N N . GLN A 1 588 ? 11.878 -0.333 -63.626 1.00 86.50 588 GLN A N 1
ATOM 4642 C CA . GLN A 1 588 ? 13.131 -1.081 -63.794 1.00 86.50 588 GLN A CA 1
ATOM 4643 C C . GLN A 1 588 ? 14.367 -0.203 -63.536 1.00 86.50 588 GLN A C 1
ATOM 4645 O O . GLN A 1 588 ? 15.371 -0.706 -63.035 1.00 86.50 588 GLN A O 1
ATOM 4650 N N . ASN A 1 589 ? 14.310 1.104 -63.826 1.00 87.00 589 ASN A N 1
ATOM 4651 C CA . ASN A 1 589 ? 15.361 2.032 -63.401 1.00 87.00 589 ASN A CA 1
ATOM 4652 C C . ASN A 1 589 ? 15.371 2.149 -61.870 1.00 87.00 589 ASN A C 1
ATOM 4654 O O . ASN A 1 589 ? 16.440 2.092 -61.268 1.00 87.00 589 ASN A O 1
ATOM 4658 N N . VAL A 1 590 ? 14.191 2.229 -61.247 1.00 89.38 590 VAL A N 1
ATOM 4659 C CA . VAL A 1 590 ? 14.012 2.243 -59.790 1.00 89.38 590 VAL A CA 1
ATOM 4660 C C . VAL A 1 590 ? 14.652 1.025 -59.130 1.00 89.38 590 VAL A C 1
ATOM 4662 O O . VAL A 1 590 ? 15.564 1.212 -58.327 1.00 89.38 590 VAL A O 1
ATOM 4665 N N . LYS A 1 591 ? 14.278 -0.202 -59.521 1.00 91.31 591 LYS A N 1
ATOM 4666 C CA . LYS A 1 591 ? 14.865 -1.432 -58.956 1.00 91.31 591 LYS A CA 1
ATOM 4667 C C . LYS A 1 591 ? 16.391 -1.451 -59.083 1.00 91.31 591 LYS A C 1
ATOM 4669 O O . LYS A 1 591 ? 17.079 -1.598 -58.080 1.00 91.31 591 LYS A O 1
ATOM 4674 N N . ASN A 1 592 ? 16.925 -1.190 -60.280 1.00 89.38 592 ASN A N 1
ATOM 4675 C CA . ASN A 1 592 ? 18.373 -1.198 -60.529 1.00 89.38 592 ASN A CA 1
ATOM 4676 C C . ASN A 1 592 ? 19.140 -0.162 -59.676 1.00 89.38 592 ASN A C 1
ATOM 4678 O O . ASN A 1 592 ? 20.272 -0.408 -59.256 1.00 89.38 592 ASN A O 1
ATOM 4682 N N . ASN A 1 593 ? 18.556 1.020 -59.442 1.00 91.00 593 ASN A N 1
ATOM 4683 C CA . ASN A 1 593 ? 19.179 2.048 -58.605 1.00 91.00 593 ASN A CA 1
ATOM 4684 C C . ASN A 1 593 ? 19.079 1.696 -57.118 1.00 91.00 593 ASN A C 1
ATOM 4686 O O . ASN A 1 593 ? 20.072 1.856 -56.418 1.00 91.00 593 ASN A O 1
ATOM 4690 N N . ILE A 1 594 ? 17.946 1.170 -56.642 1.00 90.88 594 ILE A N 1
ATOM 4691 C CA . ILE A 1 594 ? 17.803 0.699 -55.255 1.00 90.88 594 ILE A CA 1
ATOM 4692 C C . ILE A 1 594 ? 18.780 -0.455 -54.975 1.00 90.88 594 ILE A C 1
ATOM 4694 O O . ILE A 1 594 ? 19.489 -0.413 -53.975 1.00 90.88 594 ILE A O 1
ATOM 4698 N N . GLU A 1 595 ? 18.921 -1.426 -55.885 1.00 90.25 595 GLU A N 1
ATOM 4699 C CA . GLU A 1 595 ? 19.938 -2.489 -55.782 1.00 90.25 595 GLU A CA 1
ATOM 4700 C C . GLU A 1 595 ? 21.364 -1.934 -55.617 1.00 90.25 595 GLU A C 1
ATOM 4702 O O . GLU A 1 595 ? 22.165 -2.515 -54.883 1.00 90.25 595 GLU A O 1
ATOM 4707 N N . THR A 1 596 ? 21.662 -0.809 -56.281 1.00 86.50 596 THR A N 1
ATOM 4708 C CA . THR A 1 596 ? 22.951 -0.108 -56.186 1.00 86.50 596 THR A CA 1
ATOM 4709 C C . THR A 1 596 ? 23.092 0.614 -54.842 1.00 86.50 596 THR A C 1
ATOM 4711 O O . THR A 1 596 ? 24.087 0.408 -54.158 1.00 86.50 596 THR A O 1
ATOM 4714 N N . VAL A 1 597 ? 22.090 1.407 -54.434 1.00 84.38 597 VAL A N 1
ATOM 4715 C CA . VAL A 1 597 ? 22.052 2.126 -53.144 1.00 84.38 597 VAL A CA 1
ATOM 4716 C C . VAL A 1 597 ? 22.269 1.166 -51.978 1.00 84.38 597 VAL A C 1
ATOM 4718 O O . VAL A 1 597 ? 23.126 1.403 -51.132 1.00 84.38 597 VAL A O 1
ATOM 4721 N N . VAL A 1 598 ? 21.533 0.055 -51.966 1.00 85.62 598 VAL A N 1
ATOM 4722 C CA . VAL A 1 598 ? 21.567 -0.908 -50.865 1.00 85.62 598 VAL A CA 1
ATOM 4723 C C . VAL A 1 598 ? 22.904 -1.659 -50.807 1.00 85.62 598 VAL A C 1
ATOM 4725 O O . VAL A 1 598 ? 23.409 -1.869 -49.710 1.00 85.62 598 VAL A O 1
ATOM 4728 N N . SER A 1 599 ? 23.546 -1.989 -51.939 1.00 84.38 599 SER A N 1
ATOM 4729 C CA . SER A 1 599 ? 24.925 -2.517 -51.880 1.00 84.38 599 SER A CA 1
ATOM 4730 C C . SER A 1 599 ? 25.976 -1.465 -51.533 1.00 84.38 599 SER A C 1
ATOM 4732 O O . SER A 1 599 ? 26.984 -1.822 -50.941 1.00 84.38 599 SER A O 1
ATOM 4734 N N . SER A 1 600 ? 25.770 -0.180 -51.825 1.00 76.25 600 SER A N 1
ATOM 4735 C CA . SER A 1 600 ? 26.674 0.853 -51.304 1.00 76.25 600 SER A CA 1
ATOM 4736 C C . SER A 1 600 ? 26.538 1.032 -49.789 1.00 76.25 600 SER A C 1
ATOM 4738 O O . SER A 1 600 ? 27.515 1.398 -49.152 1.00 76.25 600 SER A O 1
ATOM 4740 N N . LEU A 1 601 ? 25.380 0.743 -49.190 1.00 73.06 601 LEU A N 1
ATOM 4741 C CA . LEU A 1 601 ? 25.226 0.701 -47.729 1.00 73.06 601 LEU A CA 1
ATOM 4742 C C . LEU A 1 601 ? 25.916 -0.551 -47.138 1.00 73.06 601 LEU A C 1
ATOM 4744 O O . LEU A 1 601 ? 26.676 -0.433 -46.181 1.00 73.06 601 LEU A O 1
ATOM 4748 N N . GLU A 1 602 ? 25.764 -1.708 -47.795 1.00 72.31 602 GLU A N 1
ATOM 4749 C CA . GLU A 1 602 ? 26.473 -2.977 -47.511 1.00 72.31 602 GLU A CA 1
ATOM 4750 C C . GLU A 1 602 ? 28.011 -2.820 -47.530 1.00 72.31 602 GLU A C 1
ATOM 4752 O O . GLU A 1 602 ? 28.709 -3.320 -46.650 1.00 72.31 602 GLU A O 1
ATOM 4757 N N . GLU A 1 603 ? 28.555 -2.085 -48.508 1.00 69.62 603 GLU A N 1
ATOM 4758 C CA . GLU A 1 603 ? 29.998 -1.826 -48.649 1.00 69.62 603 GLU A CA 1
ATOM 4759 C C . GLU A 1 603 ? 30.572 -0.872 -47.579 1.00 69.62 603 GLU A C 1
ATOM 4761 O O . GLU A 1 603 ? 31.789 -0.847 -47.392 1.00 69.62 603 GLU A O 1
ATOM 4766 N N . ASN A 1 604 ? 29.730 -0.120 -46.854 1.00 60.06 604 ASN A N 1
ATOM 4767 C CA . ASN A 1 604 ? 30.141 0.825 -45.801 1.00 60.06 604 ASN A CA 1
ATOM 4768 C C . ASN A 1 604 ? 30.011 0.260 -44.365 1.00 60.06 604 ASN A C 1
ATOM 4770 O O . ASN A 1 604 ? 30.061 1.033 -43.416 1.00 60.06 604 ASN A O 1
ATOM 4774 N N . LYS A 1 605 ? 29.867 -1.067 -44.197 1.00 59.22 605 LYS A N 1
ATOM 4775 C CA . LYS A 1 605 ? 29.737 -1.788 -42.902 1.00 59.22 605 LYS A CA 1
ATOM 4776 C C . LYS A 1 605 ? 28.518 -1.432 -42.015 1.00 59.22 605 LYS A C 1
ATOM 4778 O O . LYS A 1 605 ? 28.448 -1.919 -40.894 1.00 59.22 605 LYS A O 1
ATOM 4783 N N . VAL A 1 606 ? 27.564 -0.625 -42.478 1.00 59.31 606 VAL A N 1
ATOM 4784 C CA . VAL A 1 606 ? 26.429 -0.145 -41.658 1.00 59.31 606 VAL A CA 1
ATOM 4785 C C . VAL A 1 606 ? 25.509 -1.294 -41.213 1.00 59.31 606 VAL A C 1
ATOM 4787 O O . VAL A 1 606 ? 25.082 -2.089 -42.054 1.00 59.31 606 VAL A O 1
ATOM 4790 N N . ASP A 1 607 ? 25.128 -1.345 -39.929 1.00 67.25 607 ASP A N 1
ATOM 4791 C CA . ASP A 1 607 ? 24.073 -2.248 -39.436 1.00 67.25 607 ASP A CA 1
ATOM 4792 C C . ASP A 1 607 ? 22.697 -1.719 -39.877 1.00 67.25 607 ASP A C 1
ATOM 4794 O O . ASP A 1 607 ? 22.083 -0.853 -39.240 1.00 67.25 607 ASP A O 1
ATOM 4798 N N . ILE A 1 608 ? 22.221 -2.239 -41.009 1.00 73.94 608 ILE A N 1
ATOM 4799 C CA . ILE A 1 608 ? 21.049 -1.731 -41.716 1.00 73.94 608 ILE A CA 1
ATOM 4800 C C . ILE A 1 608 ? 19.870 -2.713 -41.740 1.00 73.94 608 ILE A C 1
ATOM 4802 O O . ILE A 1 608 ? 19.971 -3.826 -42.265 1.00 73.94 608 ILE A O 1
ATOM 4806 N N . ARG A 1 609 ? 18.698 -2.254 -41.278 1.00 86.31 609 ARG A N 1
ATOM 4807 C CA . ARG A 1 609 ? 17.407 -2.870 -41.629 1.00 86.31 609 ARG A CA 1
ATOM 4808 C C . ARG A 1 609 ? 16.787 -2.138 -42.812 1.00 86.31 609 ARG A C 1
ATOM 4810 O O . ARG A 1 609 ? 16.815 -0.911 -42.899 1.00 86.31 609 ARG A O 1
ATOM 4817 N N . LEU A 1 610 ? 16.209 -2.908 -43.728 1.00 90.00 610 LEU A N 1
ATOM 4818 C CA . LEU A 1 610 ? 15.619 -2.405 -44.966 1.00 90.00 610 LEU A CA 1
ATOM 4819 C C . LEU A 1 610 ? 14.114 -2.671 -44.954 1.00 90.00 610 LEU A C 1
ATOM 4821 O O . LEU A 1 610 ? 13.705 -3.829 -44.962 1.00 90.00 610 LEU A O 1
ATOM 4825 N N . GLY A 1 611 ? 13.293 -1.627 -44.926 1.00 92.62 611 GLY A N 1
ATOM 4826 C CA . GLY A 1 611 ? 11.836 -1.736 -45.023 1.00 92.62 611 GLY A CA 1
ATOM 4827 C C . GLY A 1 611 ? 11.360 -1.541 -46.461 1.00 92.62 611 GLY A C 1
ATOM 4828 O O . GLY A 1 611 ? 11.998 -0.833 -47.246 1.00 92.62 611 GLY A O 1
ATOM 4829 N N . LEU A 1 612 ? 10.228 -2.143 -46.822 1.00 94.75 612 LEU A N 1
ATOM 4830 C CA . LEU A 1 612 ? 9.619 -1.978 -48.145 1.00 94.75 612 LEU A CA 1
ATOM 4831 C C . LEU A 1 612 ? 8.115 -1.706 -48.031 1.00 94.75 612 LEU A C 1
ATOM 4833 O O . LEU A 1 612 ? 7.374 -2.525 -47.497 1.00 94.75 612 LEU A O 1
ATOM 4837 N N . VAL A 1 613 ? 7.661 -0.590 -48.600 1.00 95.69 613 VAL A N 1
ATOM 4838 C CA . VAL A 1 613 ? 6.240 -0.248 -48.751 1.00 95.69 613 VAL A CA 1
ATOM 4839 C C . VAL A 1 613 ? 5.920 -0.090 -50.235 1.00 95.69 613 VAL A C 1
ATOM 4841 O O . VAL A 1 613 ? 6.543 0.701 -50.938 1.00 95.69 613 VAL A O 1
ATOM 4844 N N . GLU A 1 614 ? 4.932 -0.835 -50.717 1.00 94.25 614 GLU A N 1
ATOM 4845 C CA . GLU A 1 614 ? 4.310 -0.671 -52.033 1.00 94.25 614 GLU A CA 1
ATOM 4846 C C . GLU A 1 614 ? 3.067 0.214 -51.888 1.00 94.25 614 GLU A C 1
ATOM 4848 O O . GLU A 1 614 ? 2.289 0.011 -50.956 1.00 94.25 614 GLU A O 1
ATOM 4853 N N . TYR A 1 615 ? 2.837 1.169 -52.795 1.00 94.12 615 TYR A N 1
ATOM 4854 C CA . TYR A 1 615 ? 1.582 1.933 -52.805 1.00 94.12 615 TYR A CA 1
ATOM 4855 C C . TYR A 1 615 ? 1.107 2.341 -54.205 1.00 94.12 615 TYR A C 1
ATOM 4857 O O . TYR A 1 615 ? 1.843 2.239 -55.196 1.00 94.12 615 TYR A O 1
ATOM 4865 N N . ARG A 1 616 ? -0.178 2.728 -54.258 1.00 90.62 616 ARG A N 1
ATOM 4866 C CA . ARG A 1 616 ? -0.989 3.073 -55.444 1.00 90.62 616 ARG A CA 1
ATOM 4867 C C . ARG A 1 616 ? -2.092 4.070 -55.029 1.00 90.62 616 ARG A C 1
ATOM 4869 O O . ARG A 1 616 ? -1.859 4.863 -54.120 1.00 90.62 616 ARG A O 1
ATOM 4876 N N . ASP A 1 617 ? -3.282 4.026 -55.635 1.00 90.25 617 ASP A N 1
ATOM 4877 C CA . ASP A 1 617 ? -4.414 4.900 -55.289 1.00 90.25 617 ASP A CA 1
ATOM 4878 C C . ASP A 1 617 ? -5.481 4.193 -54.430 1.00 90.25 617 ASP A C 1
ATOM 4880 O O . ASP A 1 617 ? -6.327 3.456 -54.952 1.00 90.25 617 ASP A O 1
ATOM 4884 N N . ILE A 1 618 ? -5.517 4.484 -53.123 1.00 88.62 618 ILE A N 1
ATOM 4885 C CA . ILE A 1 618 ? -6.478 3.876 -52.180 1.00 88.62 618 ILE A CA 1
ATOM 4886 C C . ILE A 1 618 ? -7.943 4.180 -52.525 1.00 88.62 618 ILE A C 1
ATOM 4888 O O . ILE A 1 618 ? -8.843 3.455 -52.095 1.00 88.62 618 ILE A O 1
ATOM 4892 N N . TYR A 1 619 ? -8.198 5.233 -53.308 1.00 87.12 619 TYR A N 1
ATOM 4893 C CA . TYR A 1 619 ? -9.545 5.662 -53.686 1.00 87.12 619 TYR A CA 1
ATOM 4894 C C . TYR A 1 619 ? -10.088 4.953 -54.935 1.00 87.12 619 TYR A C 1
ATOM 4896 O O . TYR A 1 619 ? -11.305 4.954 -55.143 1.00 87.12 619 TYR A O 1
ATOM 4904 N N . ALA A 1 620 ? -9.224 4.325 -55.740 1.00 84.75 620 ALA A N 1
ATOM 4905 C CA . ALA A 1 620 ? -9.606 3.644 -56.980 1.00 84.75 620 ALA A CA 1
ATOM 4906 C C . ALA A 1 620 ? -9.218 2.159 -57.017 1.00 84.75 620 ALA A C 1
ATOM 4908 O O . ALA A 1 620 ? -10.021 1.339 -57.466 1.00 84.75 620 ALA A O 1
ATOM 4909 N N . ASP A 1 621 ? -8.025 1.805 -56.528 1.00 84.56 621 ASP A N 1
ATOM 4910 C CA . ASP A 1 621 ? -7.586 0.414 -56.355 1.00 84.56 621 ASP A CA 1
ATOM 4911 C C . ASP A 1 621 ? -8.083 -0.176 -55.016 1.00 84.56 621 ASP A C 1
ATOM 4913 O O . ASP A 1 621 ? -8.227 -1.394 -54.884 1.00 84.56 621 ASP A O 1
ATOM 4917 N N . GLY A 1 622 ? -8.428 0.690 -54.055 1.00 83.69 622 GLY A N 1
ATOM 4918 C CA . GLY A 1 622 ? -9.029 0.352 -52.761 1.00 83.69 622 GLY A CA 1
ATOM 4919 C C . GLY A 1 622 ? -8.034 0.380 -51.598 1.00 83.69 622 GLY A C 1
ATOM 4920 O O . GLY A 1 622 ? -6.833 0.277 -51.794 1.00 83.69 622 GLY A O 1
ATOM 4921 N N . ILE A 1 623 ? -8.542 0.473 -50.364 1.00 84.25 623 ILE A N 1
ATOM 4922 C CA . ILE A 1 623 ? -7.759 0.739 -49.135 1.00 84.25 623 ILE A CA 1
ATOM 4923 C C . ILE A 1 623 ? -6.535 -0.185 -48.945 1.00 84.25 623 ILE A C 1
ATOM 4925 O O . ILE A 1 623 ? -5.511 0.256 -48.440 1.00 84.25 623 ILE A O 1
ATOM 4929 N N . GLY A 1 624 ? -6.600 -1.443 -49.393 1.00 83.00 624 GLY A N 1
ATOM 4930 C CA . GLY A 1 624 ? -5.471 -2.385 -49.355 1.00 83.00 624 GLY A CA 1
ATOM 4931 C C . GLY A 1 624 ? -4.445 -2.243 -50.491 1.00 83.00 624 GLY A C 1
ATOM 4932 O O . GLY A 1 624 ? -3.699 -3.190 -50.736 1.00 83.00 624 GLY A O 1
ATOM 4933 N N . SER A 1 625 ? -4.440 -1.133 -51.239 1.00 86.44 625 SER A N 1
ATOM 4934 C CA . SER A 1 625 ? -3.475 -0.870 -52.318 1.00 86.44 625 SER A CA 1
ATOM 4935 C C . SER A 1 625 ? -2.136 -0.316 -51.826 1.00 86.44 625 SER A C 1
ATOM 4937 O O . SER A 1 625 ? -1.173 -0.302 -52.591 1.00 86.44 625 SER A O 1
ATOM 4939 N N . THR A 1 626 ? -2.087 0.142 -50.574 1.00 90.69 626 THR A N 1
ATOM 4940 C CA . THR A 1 626 ? -0.857 0.406 -49.822 1.00 90.69 626 THR A CA 1
ATOM 4941 C C . THR A 1 626 ? -0.536 -0.827 -48.986 1.00 90.69 626 THR A C 1
ATOM 4943 O O . THR A 1 626 ? -1.421 -1.397 -48.345 1.00 90.69 626 THR A O 1
ATOM 4946 N N . LYS A 1 627 ? 0.719 -1.274 -49.012 1.00 90.56 627 LYS A N 1
ATOM 4947 C CA . LYS A 1 627 ? 1.154 -2.516 -48.374 1.00 90.56 627 LYS A CA 1
ATOM 4948 C C . LYS A 1 627 ? 2.605 -2.417 -47.909 1.00 90.56 627 LYS A C 1
ATOM 4950 O O . LYS A 1 627 ? 3.511 -2.321 -48.735 1.00 90.56 627 LYS A O 1
ATOM 4955 N N . SER A 1 628 ? 2.828 -2.563 -46.605 1.00 90.56 628 SER A N 1
ATOM 4956 C CA . SER A 1 628 ? 4.149 -2.911 -46.076 1.00 90.56 628 SER A CA 1
ATOM 4957 C C . SER A 1 628 ? 4.484 -4.382 -46.361 1.00 90.56 628 SER A C 1
ATOM 4959 O O . SER A 1 628 ? 3.614 -5.258 -46.337 1.00 90.56 628 SER A O 1
ATOM 4961 N N . TYR A 1 629 ? 5.755 -4.637 -46.651 1.00 87.06 629 TYR A N 1
ATOM 4962 C CA . TYR A 1 629 ? 6.373 -5.954 -46.805 1.00 87.06 629 TYR A CA 1
ATOM 4963 C C . TYR A 1 629 ? 7.281 -6.303 -45.612 1.00 87.06 629 TYR A C 1
ATOM 4965 O O . TYR A 1 629 ? 8.006 -7.290 -45.684 1.00 87.06 629 TYR A O 1
ATOM 4973 N N . ASP A 1 630 ? 7.194 -5.533 -44.519 1.00 84.25 630 ASP A N 1
ATOM 4974 C CA . ASP A 1 630 ? 7.978 -5.711 -43.289 1.00 84.25 630 ASP A CA 1
ATOM 4975 C C . ASP A 1 630 ? 9.495 -5.460 -43.487 1.00 84.25 630 ASP A C 1
ATOM 4977 O O . ASP A 1 630 ? 9.930 -4.899 -44.503 1.00 84.25 630 ASP A O 1
ATOM 4981 N N . TRP A 1 631 ? 10.297 -5.793 -42.475 1.00 89.44 631 TRP A N 1
ATOM 4982 C CA . TRP A 1 631 ? 11.734 -5.548 -42.406 1.00 89.44 631 TRP A CA 1
ATOM 4983 C C . TRP A 1 631 ? 12.592 -6.695 -42.944 1.00 89.44 631 TRP A C 1
ATOM 4985 O O . TRP A 1 631 ? 12.399 -7.874 -42.650 1.00 89.44 631 TRP A O 1
ATOM 4995 N N . TYR A 1 632 ? 13.655 -6.318 -43.651 1.00 85.62 632 TYR A N 1
ATOM 4996 C CA . TYR A 1 632 ? 14.664 -7.220 -44.186 1.00 85.62 632 TYR A CA 1
ATOM 4997 C C . TYR A 1 632 ? 16.019 -6.937 -43.529 1.00 85.62 632 TYR A C 1
ATOM 4999 O O . TYR A 1 632 ? 16.628 -5.892 -43.752 1.00 85.62 632 TYR A O 1
ATOM 5007 N N . THR A 1 633 ? 16.519 -7.908 -42.763 1.00 77.00 633 THR A N 1
ATOM 5008 C CA . THR A 1 633 ? 17.846 -7.898 -42.111 1.00 77.00 633 THR A CA 1
ATOM 5009 C C . THR A 1 633 ? 18.990 -8.334 -43.034 1.00 77.00 633 THR A C 1
ATOM 5011 O O . THR A 1 633 ? 20.112 -8.554 -42.588 1.00 77.00 633 THR A O 1
ATOM 5014 N N . SER A 1 634 ? 18.732 -8.507 -44.336 1.00 78.62 634 SER A N 1
ATOM 5015 C CA . SER A 1 634 ? 19.792 -8.759 -45.310 1.00 78.62 634 SER A CA 1
ATOM 5016 C C . SER A 1 634 ? 19.479 -8.130 -46.661 1.00 78.62 634 SER A C 1
ATOM 5018 O O . SER A 1 634 ? 18.360 -8.208 -47.176 1.00 78.62 634 SER A O 1
ATOM 5020 N N . VAL A 1 635 ? 20.519 -7.601 -47.295 1.00 82.50 635 VAL A N 1
ATOM 5021 C CA . VAL A 1 635 ? 20.463 -7.066 -48.658 1.00 82.50 635 VAL A CA 1
ATOM 5022 C C . VAL A 1 635 ? 19.993 -8.123 -49.667 1.00 82.50 635 VAL A C 1
ATOM 5024 O O . VAL A 1 635 ? 19.274 -7.808 -50.615 1.00 82.50 635 VAL A O 1
ATOM 5027 N N . SER A 1 636 ? 20.352 -9.393 -49.460 1.00 84.62 636 SER A N 1
ATOM 5028 C CA . SER A 1 636 ? 19.982 -10.495 -50.360 1.00 84.62 636 SER A CA 1
ATOM 5029 C C . SER A 1 636 ? 18.494 -10.863 -50.296 1.00 84.62 636 SER A C 1
ATOM 5031 O O . SER A 1 636 ? 17.894 -11.148 -51.336 1.00 84.62 636 SER A O 1
ATOM 5033 N N . SER A 1 637 ? 17.874 -10.834 -49.111 1.00 87.06 637 SER A N 1
ATOM 5034 C CA . SER A 1 637 ? 16.426 -11.046 -48.973 1.00 87.06 637 SER A CA 1
ATOM 5035 C C . SER A 1 637 ? 15.643 -9.830 -49.476 1.00 87.06 637 SER A C 1
ATOM 5037 O O . SER A 1 637 ? 14.734 -10.005 -50.285 1.00 87.06 637 SER A O 1
ATOM 5039 N N . PHE A 1 638 ? 16.064 -8.608 -49.130 1.00 90.94 638 PHE A N 1
ATOM 5040 C CA . PHE A 1 638 ? 15.444 -7.373 -49.627 1.00 90.94 638 PHE A CA 1
ATOM 5041 C C . PHE A 1 638 ? 15.435 -7.291 -51.163 1.00 90.94 638 PHE A C 1
ATOM 5043 O O . PHE A 1 638 ? 14.394 -7.061 -51.776 1.00 90.94 638 PHE A O 1
ATOM 5050 N N . LYS A 1 639 ? 16.576 -7.558 -51.819 1.00 90.50 639 LYS A N 1
ATOM 5051 C CA . LYS A 1 639 ? 16.671 -7.586 -53.293 1.00 90.50 639 LYS A CA 1
ATOM 5052 C C . LYS A 1 639 ? 15.773 -8.653 -53.923 1.00 90.50 639 LYS A C 1
ATOM 5054 O O . LYS A 1 639 ? 15.290 -8.463 -55.038 1.00 90.50 639 LYS A O 1
ATOM 5059 N N . SER A 1 640 ? 15.540 -9.760 -53.218 1.00 89.81 640 SER A N 1
ATOM 5060 C CA . SER A 1 640 ? 14.669 -10.838 -53.688 1.00 89.81 640 SER A CA 1
ATOM 5061 C C . SER A 1 640 ? 13.195 -10.423 -53.692 1.00 89.81 640 SER A C 1
ATOM 5063 O O . SER A 1 640 ? 12.504 -10.745 -54.657 1.00 89.81 640 SER A O 1
ATOM 5065 N N . GLU A 1 641 ? 12.727 -9.659 -52.696 1.00 91.88 641 GLU A N 1
ATOM 5066 C CA . GLU A 1 641 ? 11.361 -9.114 -52.710 1.00 91.88 641 GLU A CA 1
ATOM 5067 C C . GLU A 1 641 ? 11.232 -7.899 -53.640 1.00 91.88 641 GLU A C 1
ATOM 5069 O O . GLU A 1 641 ? 10.304 -7.824 -54.439 1.00 91.88 641 GLU A O 1
ATOM 5074 N N . LEU A 1 642 ? 12.217 -6.995 -53.658 1.00 91.62 642 LEU A N 1
ATOM 5075 C CA . LEU A 1 642 ? 12.265 -5.875 -54.606 1.00 91.62 642 LEU A CA 1
ATOM 5076 C C . LEU A 1 642 ? 12.100 -6.352 -56.062 1.00 91.62 642 LEU A C 1
ATOM 5078 O O . LEU A 1 642 ? 11.473 -5.674 -56.881 1.00 91.62 642 LEU A O 1
ATOM 5082 N N . ALA A 1 643 ? 12.606 -7.544 -56.397 1.00 90.75 643 ALA A N 1
ATOM 5083 C CA . ALA A 1 643 ? 12.428 -8.163 -57.706 1.00 90.75 643 ALA A CA 1
ATOM 5084 C C . ALA A 1 643 ? 10.966 -8.550 -58.032 1.00 90.75 643 ALA A C 1
ATOM 5086 O O . ALA A 1 643 ? 10.610 -8.507 -59.213 1.00 90.75 643 ALA A O 1
ATOM 5087 N N . THR A 1 644 ? 10.103 -8.843 -57.048 1.00 90.81 644 THR A N 1
ATOM 5088 C CA . THR A 1 644 ? 8.709 -9.301 -57.253 1.00 90.81 644 THR A CA 1
ATOM 5089 C C . THR A 1 644 ? 7.759 -8.184 -57.698 1.00 90.81 644 THR A C 1
ATOM 5091 O O . THR A 1 644 ? 6.882 -8.443 -58.524 1.00 90.81 644 THR A O 1
ATOM 5094 N N . LEU A 1 645 ? 7.964 -6.948 -57.214 1.00 89.44 645 LEU A N 1
ATOM 5095 C CA . LEU A 1 645 ? 7.056 -5.804 -57.419 1.00 89.44 645 LEU A CA 1
ATOM 5096 C C . LEU A 1 645 ? 6.673 -5.584 -58.893 1.00 89.44 645 LEU A C 1
ATOM 5098 O O . LEU A 1 645 ? 7.542 -5.594 -59.773 1.00 89.44 645 LEU A O 1
ATOM 5102 N N . GLY A 1 646 ? 5.393 -5.322 -59.169 1.00 84.06 646 GLY A N 1
ATOM 5103 C CA . GLY A 1 646 ? 4.871 -5.204 -60.533 1.00 84.06 646 GLY A CA 1
ATOM 5104 C C . GLY A 1 646 ? 3.887 -4.051 -60.707 1.00 84.06 646 GLY A C 1
ATOM 5105 O O . GLY A 1 646 ? 2.882 -3.975 -60.004 1.00 84.06 646 GLY A O 1
ATOM 5106 N N . VAL A 1 647 ? 4.144 -3.193 -61.699 1.00 88.00 647 VAL A N 1
ATOM 5107 C CA . VAL A 1 647 ? 3.307 -2.019 -61.990 1.00 88.00 647 VAL A CA 1
ATOM 5108 C C . VAL A 1 647 ? 1.881 -2.395 -62.403 1.00 88.00 647 VAL A C 1
ATOM 5110 O O . VAL A 1 647 ? 1.669 -3.155 -63.352 1.00 88.00 647 VAL A O 1
ATOM 5113 N N . SER A 1 648 ? 0.890 -1.875 -61.680 1.00 84.31 648 SER A N 1
ATOM 5114 C CA . SER A 1 648 ? -0.545 -2.034 -61.951 1.00 84.31 648 SER A CA 1
ATOM 5115 C C . SER A 1 648 ? -1.373 -1.095 -61.062 1.00 84.31 648 SER A C 1
ATOM 5117 O O . SER A 1 648 ? -0.937 -0.750 -59.974 1.00 84.31 648 SER A O 1
ATOM 5119 N N . GLY A 1 649 ? -2.579 -0.708 -61.488 1.00 79.38 649 GLY A N 1
ATOM 5120 C CA . GLY A 1 649 ? -3.400 0.271 -60.753 1.00 79.38 649 GLY A CA 1
ATOM 5121 C C . GLY A 1 649 ? -3.006 1.726 -61.043 1.00 79.38 649 GLY A C 1
ATOM 5122 O O . GLY A 1 649 ? -2.465 2.009 -62.116 1.00 79.38 649 GLY A O 1
ATOM 5123 N N . GLY A 1 650 ? -3.283 2.634 -60.105 1.00 75.00 650 GLY A N 1
ATOM 5124 C CA . GLY A 1 650 ? -3.078 4.088 -60.227 1.00 75.00 650 GLY A CA 1
ATOM 5125 C C . GLY A 1 650 ? -4.293 4.876 -60.726 1.00 75.00 650 GLY A C 1
ATOM 5126 O O . GLY A 1 650 ? -4.129 5.935 -61.320 1.00 75.00 650 GLY A O 1
ATOM 5127 N N . GLY A 1 651 ? -5.499 4.315 -60.570 1.00 78.31 651 GLY A N 1
ATOM 5128 C CA . GLY A 1 651 ? -6.785 5.028 -60.617 1.00 78.31 651 GLY A CA 1
ATOM 5129 C C . GLY A 1 651 ? -6.883 6.299 -61.468 1.00 78.31 651 GLY A C 1
ATOM 5130 O O . GLY A 1 651 ? -6.993 6.249 -62.700 1.00 78.31 651 GLY A O 1
ATOM 5131 N N . ASP A 1 652 ? -6.925 7.434 -60.768 1.00 80.19 652 ASP A N 1
ATOM 5132 C CA . ASP A 1 652 ? -6.802 8.778 -61.322 1.00 80.19 652 ASP A CA 1
ATOM 5133 C C . ASP A 1 652 ? -5.717 9.578 -60.585 1.00 80.19 652 ASP A C 1
ATOM 5135 O O . ASP A 1 652 ? -5.727 9.663 -59.364 1.00 80.19 652 ASP A O 1
ATOM 5139 N N . THR A 1 653 ? -4.813 10.236 -61.314 1.00 76.44 653 THR A N 1
ATOM 5140 C CA . THR A 1 653 ? -3.788 11.087 -60.684 1.00 76.44 653 THR A CA 1
ATOM 5141 C C . THR A 1 653 ? -4.447 12.251 -59.929 1.00 76.44 653 THR A C 1
ATOM 5143 O O . THR A 1 653 ? -5.253 12.959 -60.551 1.00 76.44 653 THR A O 1
ATOM 5146 N N . PRO A 1 654 ? -4.066 12.568 -58.675 1.00 86.00 654 PRO A N 1
ATOM 5147 C CA . PRO A 1 654 ? -2.816 12.178 -58.000 1.00 86.00 654 PRO A CA 1
ATOM 5148 C C . PRO A 1 654 ? -2.873 10.839 -57.226 1.00 86.00 654 PRO A C 1
ATOM 5150 O O . PRO A 1 654 ? -3.943 10.267 -57.081 1.00 86.00 654 PRO A O 1
ATOM 5153 N N . GLU A 1 655 ? -1.747 10.385 -56.663 1.00 88.81 655 GLU A N 1
ATOM 5154 C CA . GLU A 1 655 ? -1.602 9.074 -55.989 1.00 88.81 655 GLU A CA 1
ATOM 5155 C C . GLU A 1 655 ? -1.532 9.186 -54.449 1.00 88.81 655 GLU A C 1
ATOM 5157 O O . GLU A 1 655 ? -1.255 10.258 -53.905 1.00 88.81 655 GLU A O 1
ATOM 5162 N N . SER A 1 656 ? -1.754 8.093 -53.708 1.00 93.00 656 SER A N 1
ATOM 5163 C CA . SER A 1 656 ? -1.941 8.104 -52.239 1.00 93.00 656 SER A CA 1
ATOM 5164 C C . SER A 1 656 ? -0.648 8.168 -51.406 1.00 93.00 656 SER A C 1
ATOM 5166 O O . SER A 1 656 ? -0.461 7.413 -50.456 1.00 93.00 656 SER A O 1
ATOM 5168 N N . VAL A 1 657 ? 0.239 9.117 -51.719 1.00 94.44 657 VAL A N 1
ATOM 5169 C CA . VAL A 1 657 ? 1.525 9.323 -51.018 1.00 94.44 657 VAL A CA 1
ATOM 5170 C C . VAL A 1 657 ? 1.366 9.517 -49.503 1.00 94.44 657 VAL A C 1
ATOM 5172 O O . VAL A 1 657 ? 2.203 9.040 -48.744 1.00 94.44 657 VAL A O 1
ATOM 5175 N N . VAL A 1 658 ? 0.313 10.207 -49.044 1.00 94.69 658 VAL A N 1
ATOM 5176 C CA . VAL A 1 658 ? 0.098 10.469 -47.605 1.00 94.69 658 VAL A CA 1
ATOM 5177 C C . VAL A 1 658 ? -0.167 9.171 -46.836 1.00 94.69 658 VAL A C 1
ATOM 5179 O O . VAL A 1 658 ? 0.394 8.976 -45.762 1.00 94.69 658 VAL A O 1
ATOM 5182 N N . ASP A 1 659 ? -0.928 8.243 -47.419 1.00 93.50 659 ASP A N 1
ATOM 5183 C CA . ASP A 1 659 ? -1.128 6.899 -46.866 1.00 93.50 659 ASP A CA 1
ATOM 5184 C C . ASP A 1 659 ? 0.156 6.060 -46.881 1.00 93.50 659 ASP A C 1
ATOM 5186 O O . ASP A 1 659 ? 0.452 5.345 -45.929 1.00 93.50 659 ASP A O 1
ATOM 5190 N N . ALA A 1 660 ? 0.960 6.187 -47.938 1.00 94.12 660 ALA A N 1
ATOM 5191 C CA . ALA A 1 660 ? 2.228 5.479 -48.063 1.00 94.12 660 ALA A CA 1
ATOM 5192 C C . ALA A 1 660 ? 3.271 5.941 -47.027 1.00 94.12 660 ALA A C 1
ATOM 5194 O O . ALA A 1 660 ? 3.993 5.117 -46.469 1.00 94.12 660 ALA A O 1
ATOM 5195 N N . LEU A 1 661 ? 3.319 7.247 -46.733 1.00 96.12 661 LEU A N 1
ATOM 5196 C CA . LEU A 1 661 ? 4.147 7.811 -45.664 1.00 96.12 661 LEU A CA 1
ATOM 5197 C C . LEU A 1 661 ? 3.623 7.421 -44.275 1.00 96.12 661 LEU A C 1
ATOM 5199 O O . LEU A 1 661 ? 4.421 7.017 -43.436 1.00 96.12 661 LEU A O 1
ATOM 5203 N N . TYR A 1 662 ? 2.304 7.443 -44.058 1.00 94.44 662 TYR A N 1
ATOM 5204 C CA . TYR A 1 662 ? 1.677 6.943 -42.829 1.00 94.44 662 TYR A CA 1
ATOM 5205 C C . TYR A 1 662 ? 2.007 5.460 -42.584 1.00 94.44 662 TYR A C 1
ATOM 5207 O O . TYR A 1 662 ? 2.443 5.089 -41.495 1.00 94.44 662 TYR A O 1
ATOM 5215 N N . CYS A 1 663 ? 1.897 4.617 -43.616 1.00 92.31 663 CYS A N 1
ATOM 5216 C CA . CYS A 1 663 ? 2.267 3.203 -43.561 1.00 92.31 663 CYS A CA 1
ATOM 5217 C C . CYS A 1 663 ? 3.764 2.985 -43.275 1.00 92.31 663 CYS A C 1
ATOM 5219 O O . CYS A 1 663 ? 4.107 2.017 -42.603 1.00 92.31 663 CYS A O 1
ATOM 5221 N N . ALA A 1 664 ? 4.648 3.853 -43.778 1.00 95.00 664 ALA A N 1
ATOM 5222 C CA . ALA A 1 664 ? 6.089 3.774 -43.532 1.00 95.00 664 ALA A CA 1
ATOM 5223 C C . ALA A 1 664 ? 6.491 4.289 -42.141 1.00 95.00 664 ALA A C 1
ATOM 5225 O O . ALA A 1 664 ? 7.419 3.755 -41.538 1.00 95.00 664 ALA A O 1
ATOM 5226 N N . ARG A 1 665 ? 5.807 5.316 -41.624 1.00 94.56 665 ARG A N 1
ATOM 5227 C CA . ARG A 1 665 ? 6.063 5.881 -40.293 1.00 94.56 665 ARG A CA 1
ATOM 5228 C C . ARG A 1 665 ? 5.631 4.921 -39.179 1.00 94.56 665 ARG A C 1
ATOM 5230 O O . ARG A 1 665 ? 6.370 4.744 -38.224 1.00 94.56 665 ARG A O 1
ATOM 5237 N N . ASN A 1 666 ? 4.513 4.212 -39.350 1.00 91.31 666 ASN A N 1
ATOM 5238 C CA . ASN A 1 666 ? 4.030 3.221 -38.376 1.00 91.31 666 ASN A CA 1
ATOM 5239 C C . ASN A 1 666 ? 4.678 1.815 -38.521 1.00 91.31 666 ASN A C 1
ATOM 5241 O O . ASN A 1 666 ? 4.047 0.820 -38.165 1.00 91.31 666 ASN A O 1
ATOM 5245 N N . MET A 1 667 ? 5.884 1.691 -39.092 1.00 88.25 667 MET A N 1
ATOM 5246 C CA . MET A 1 667 ? 6.649 0.428 -39.063 1.00 88.25 667 MET A CA 1
ATOM 5247 C C . MET A 1 667 ? 7.416 0.297 -37.737 1.00 88.25 667 MET A C 1
ATOM 5249 O O . MET A 1 667 ? 7.772 1.303 -37.134 1.00 88.25 667 MET A O 1
ATOM 5253 N N . GLU A 1 668 ? 7.709 -0.927 -37.280 1.00 85.50 668 GLU A N 1
ATOM 5254 C CA . GLU A 1 668 ? 8.473 -1.156 -36.038 1.00 85.50 668 GLU A CA 1
ATOM 5255 C C . GLU A 1 668 ? 9.974 -0.838 -36.228 1.00 85.50 668 GLU A C 1
ATOM 5257 O O . GLU A 1 668 ? 10.781 -1.734 -36.483 1.00 85.50 668 GLU A O 1
ATOM 5262 N N . TYR A 1 669 ? 10.348 0.443 -36.166 1.00 82.06 669 TYR A N 1
ATOM 5263 C CA . TYR A 1 669 ? 11.748 0.894 -36.149 1.00 82.06 669 TYR A CA 1
ATOM 5264 C C . TYR A 1 669 ? 12.472 0.430 -34.875 1.00 82.06 669 TYR A C 1
ATOM 5266 O O . TYR A 1 669 ? 11.854 0.273 -33.822 1.00 82.06 669 TYR A O 1
ATOM 5274 N N . ARG A 1 670 ? 13.797 0.262 -34.948 1.00 72.06 670 ARG A N 1
ATOM 5275 C CA . ARG A 1 670 ? 14.641 0.073 -33.755 1.00 72.06 670 ARG A CA 1
ATOM 5276 C C . ARG A 1 670 ? 14.690 1.342 -32.886 1.00 72.06 670 ARG A C 1
ATOM 5278 O O . ARG A 1 670 ? 14.602 2.460 -33.395 1.00 72.06 670 ARG A O 1
ATOM 5285 N N . THR A 1 671 ? 14.889 1.163 -31.581 1.00 60.44 671 THR A N 1
ATOM 5286 C CA . THR A 1 671 ? 15.286 2.227 -30.643 1.00 60.44 671 THR A CA 1
ATOM 5287 C C . THR A 1 671 ? 16.693 2.739 -30.972 1.00 60.44 671 THR A C 1
ATOM 5289 O O . THR A 1 671 ? 17.497 2.019 -31.565 1.00 60.44 671 THR A O 1
ATOM 5292 N N . GLY A 1 672 ? 16.986 4.006 -30.657 1.00 57.50 672 GLY A N 1
ATOM 5293 C CA . GLY A 1 672 ? 18.323 4.606 -30.810 1.00 57.50 672 GLY A CA 1
ATOM 5294 C C . GLY A 1 672 ? 18.872 4.770 -32.241 1.00 57.50 672 GLY A C 1
ATOM 5295 O O . GLY A 1 672 ? 19.959 5.318 -32.407 1.00 57.50 672 GLY A O 1
ATOM 5296 N N . VAL A 1 673 ? 18.168 4.328 -33.294 1.00 70.69 673 VAL A N 1
ATOM 5297 C CA . VAL A 1 673 ? 18.661 4.418 -34.686 1.00 70.69 673 VAL A CA 1
ATOM 5298 C C . VAL A 1 673 ? 18.082 5.615 -35.435 1.00 70.69 673 VAL A C 1
ATOM 5300 O O . VAL A 1 673 ? 16.913 5.970 -35.265 1.00 70.69 673 VAL A O 1
ATOM 5303 N N . LYS A 1 674 ? 18.861 6.202 -36.353 1.00 73.19 674 LYS A N 1
ATOM 5304 C CA . LYS A 1 674 ? 18.324 7.214 -37.275 1.00 73.19 674 LYS A CA 1
ATOM 5305 C C . LYS A 1 674 ? 17.486 6.549 -38.376 1.00 73.19 674 LYS A C 1
ATOM 5307 O O . LYS A 1 674 ? 17.892 5.561 -38.999 1.00 73.19 674 LYS A O 1
ATOM 5312 N N . LYS A 1 675 ? 16.287 7.100 -38.575 1.00 87.62 675 LYS A N 1
ATOM 5313 C CA . LYS A 1 675 ? 15.198 6.545 -39.389 1.00 87.62 675 LYS A CA 1
ATOM 5314 C C . LYS A 1 675 ? 15.156 7.262 -40.737 1.00 87.62 675 LYS A C 1
ATOM 5316 O O . LYS A 1 675 ? 15.047 8.486 -40.784 1.00 87.62 675 LYS A O 1
ATOM 5321 N N . TYR A 1 676 ? 15.202 6.522 -41.840 1.00 89.31 676 TYR A N 1
ATOM 5322 C CA . TYR A 1 676 ? 15.218 7.091 -43.189 1.00 89.31 676 TYR A CA 1
ATOM 5323 C C . TYR A 1 676 ? 14.074 6.545 -44.038 1.00 89.31 676 TYR A C 1
ATOM 5325 O O . TYR A 1 676 ? 13.838 5.339 -44.086 1.00 89.31 676 TYR A O 1
ATOM 5333 N N . VAL A 1 677 ? 13.411 7.425 -44.786 1.00 94.19 677 VAL A N 1
ATOM 5334 C CA . VAL A 1 677 ? 12.361 7.053 -45.743 1.00 94.19 677 VAL A CA 1
ATOM 5335 C C . VAL A 1 677 ? 12.747 7.561 -47.126 1.00 94.19 677 VAL A C 1
ATOM 5337 O O . VAL A 1 677 ? 13.012 8.747 -47.319 1.00 94.19 677 VAL A O 1
ATOM 5340 N N . ILE A 1 678 ? 12.771 6.672 -48.116 1.00 93.88 678 ILE A N 1
ATOM 5341 C CA . ILE A 1 678 ? 13.056 7.009 -49.513 1.00 93.88 678 ILE A CA 1
ATOM 5342 C C . ILE A 1 678 ? 11.774 6.796 -50.315 1.00 93.88 678 ILE A C 1
ATOM 5344 O O . ILE A 1 678 ? 11.445 5.675 -50.701 1.00 93.88 678 ILE A O 1
ATOM 5348 N N . LEU A 1 679 ? 11.049 7.887 -50.561 1.00 95.94 679 LEU A N 1
ATOM 5349 C CA . LEU A 1 679 ? 9.838 7.912 -51.380 1.00 95.94 679 LEU A CA 1
ATOM 5350 C C . LEU A 1 679 ? 10.205 7.965 -52.866 1.00 95.94 679 LEU A C 1
ATOM 5352 O O . LEU A 1 679 ? 10.979 8.827 -53.282 1.00 95.94 679 LEU A O 1
ATOM 5356 N N . LEU A 1 680 ? 9.613 7.095 -53.682 1.00 95.19 680 LEU A N 1
ATOM 5357 C CA . LEU A 1 680 ? 9.782 7.078 -55.136 1.00 95.19 680 LEU A CA 1
ATOM 5358 C C . LEU A 1 680 ? 8.420 7.188 -55.829 1.00 95.19 680 LEU A C 1
ATOM 5360 O O . LEU A 1 680 ? 7.535 6.391 -55.536 1.00 95.19 680 LEU A O 1
ATOM 5364 N N . THR A 1 681 ? 8.254 8.160 -56.735 1.00 93.75 681 THR A N 1
ATOM 5365 C CA . THR A 1 681 ? 7.007 8.393 -57.500 1.00 93.75 681 THR A CA 1
ATOM 5366 C C . THR A 1 681 ? 7.235 9.209 -58.768 1.00 93.75 681 THR A C 1
ATOM 5368 O O . THR A 1 681 ? 8.064 10.124 -58.773 1.00 93.75 681 THR A O 1
ATOM 5371 N N . ASP A 1 682 ? 6.475 8.950 -59.834 1.00 90.50 682 ASP A N 1
ATOM 5372 C CA . ASP A 1 682 ? 6.428 9.829 -61.010 1.00 90.50 682 ASP A CA 1
ATOM 5373 C C . ASP A 1 682 ? 5.289 10.869 -60.963 1.00 90.50 682 ASP A C 1
ATOM 5375 O O . ASP A 1 682 ? 5.182 11.679 -61.887 1.00 90.50 682 ASP A O 1
ATOM 5379 N N . ALA A 1 683 ? 4.512 10.910 -59.873 1.00 89.50 683 ALA A N 1
ATOM 5380 C CA . ALA A 1 683 ? 3.249 11.633 -59.756 1.00 89.50 683 ALA A CA 1
ATOM 5381 C C . ALA A 1 683 ? 3.188 12.676 -58.608 1.00 89.50 683 ALA A C 1
ATOM 5383 O O . ALA A 1 683 ? 4.157 12.981 -57.906 1.00 89.50 683 ALA A O 1
ATOM 5384 N N . ASN A 1 684 ? 2.002 13.273 -58.449 1.00 89.62 684 ASN A N 1
ATOM 5385 C CA . ASN A 1 684 ? 1.626 14.198 -57.371 1.00 89.62 684 ASN A CA 1
ATOM 5386 C C . ASN A 1 684 ? 0.851 13.444 -56.264 1.00 89.62 684 ASN A C 1
ATOM 5388 O O . ASN A 1 684 ? 0.369 12.343 -56.519 1.00 89.62 684 ASN A O 1
ATOM 5392 N N . TYR A 1 685 ? 0.646 14.048 -55.088 1.00 92.38 685 TYR A N 1
ATOM 5393 C CA . TYR A 1 685 ? -0.035 13.404 -53.955 1.00 92.38 685 TYR A CA 1
ATOM 5394 C C . TYR A 1 685 ? -1.534 13.738 -53.818 1.00 92.38 685 TYR A C 1
ATOM 5396 O O . TYR A 1 685 ? -1.976 14.855 -54.108 1.00 92.38 685 TYR A O 1
ATOM 5404 N N . LYS A 1 686 ? -2.311 12.762 -53.332 1.00 89.75 686 LYS A N 1
ATOM 5405 C CA . LYS A 1 686 ? -3.629 12.909 -52.692 1.00 89.75 686 LYS A CA 1
ATOM 5406 C C . LYS A 1 686 ? -3.443 13.018 -51.171 1.00 89.75 686 LYS A C 1
ATOM 5408 O O . LYS A 1 686 ? -2.515 12.432 -50.617 1.00 89.75 686 LYS A O 1
ATOM 5413 N N . ASN A 1 687 ? -4.329 13.765 -50.512 1.00 91.31 687 ASN A N 1
ATOM 5414 C CA . ASN A 1 687 ? -4.493 13.730 -49.054 1.00 91.31 687 ASN A CA 1
ATOM 5415 C C . ASN A 1 687 ? -5.359 12.527 -48.643 1.00 91.31 687 ASN A C 1
ATOM 5417 O O . ASN A 1 687 ? -6.077 11.979 -49.479 1.00 91.31 687 ASN A O 1
ATOM 5421 N N . GLY A 1 688 ? -5.329 12.205 -47.350 1.00 85.75 688 GLY A N 1
ATOM 5422 C CA . GLY A 1 688 ? -6.064 11.125 -46.706 1.00 85.75 688 GLY A CA 1
ATOM 5423 C C . GLY A 1 688 ? -5.294 9.804 -46.669 1.00 85.75 688 GLY A C 1
ATOM 5424 O O . GLY A 1 688 ? -4.461 9.519 -47.532 1.00 85.75 688 GLY A O 1
ATOM 5425 N N . THR A 1 689 ? -5.582 9.007 -45.642 1.00 89.31 689 THR A N 1
ATOM 5426 C CA . THR A 1 689 ? -5.036 7.666 -45.420 1.00 89.31 689 THR A CA 1
ATOM 5427 C C . THR A 1 689 ? -6.135 6.603 -45.452 1.00 89.31 689 THR A C 1
ATOM 5429 O O . THR A 1 689 ? -7.334 6.892 -45.478 1.00 89.31 689 THR A O 1
ATOM 5432 N N . SER A 1 690 ? -5.699 5.350 -45.416 1.00 83.50 690 SER A N 1
ATOM 5433 C CA . SER A 1 690 ? -6.479 4.129 -45.215 1.00 83.50 690 SER A CA 1
ATOM 5434 C C . SER A 1 690 ? -7.375 4.145 -43.968 1.00 83.50 690 SER A C 1
ATOM 5436 O O . SER A 1 690 ? -8.382 3.434 -43.949 1.00 83.50 690 SER A O 1
ATOM 5438 N N . VAL A 1 691 ? -7.046 4.962 -42.958 1.00 86.25 691 VAL A N 1
ATOM 5439 C CA . VAL A 1 691 ? -7.797 5.092 -41.694 1.00 86.25 691 VAL A CA 1
ATOM 5440 C C . VAL A 1 691 ? -8.434 6.470 -41.480 1.00 86.25 691 VAL A C 1
ATOM 5442 O O . VAL A 1 691 ? -9.480 6.553 -40.841 1.00 86.25 691 VAL A O 1
ATOM 5445 N N . ASP A 1 692 ? -7.859 7.545 -42.031 1.00 87.81 692 ASP A N 1
ATOM 5446 C CA . ASP A 1 692 ? -8.379 8.911 -41.916 1.00 87.81 692 ASP A CA 1
ATOM 5447 C C . ASP A 1 692 ? -8.371 9.640 -43.267 1.00 87.81 692 ASP A C 1
ATOM 5449 O O . ASP A 1 692 ? -7.350 10.122 -43.754 1.00 87.81 692 ASP A O 1
ATOM 5453 N N . SER A 1 693 ? -9.561 9.805 -43.845 1.00 84.81 693 SER A N 1
ATOM 5454 C CA . SER A 1 693 ? -9.766 10.559 -45.088 1.00 84.81 693 SER A CA 1
ATOM 5455 C C . SER A 1 693 ? -9.481 12.071 -44.995 1.00 84.81 693 SER A C 1
ATOM 5457 O O . SER A 1 693 ? -9.461 12.737 -46.030 1.00 84.81 693 SER A O 1
ATOM 5459 N N . GLY A 1 694 ? -9.304 12.625 -43.789 1.00 86.44 694 GLY A N 1
ATOM 5460 C CA . GLY A 1 694 ? -9.020 14.041 -43.544 1.00 86.44 694 GLY A CA 1
ATOM 5461 C C . GLY A 1 694 ? -7.532 14.405 -43.503 1.00 86.44 694 GLY A C 1
ATOM 5462 O O . GLY A 1 694 ? -7.195 15.549 -43.817 1.00 86.44 694 GLY A O 1
ATOM 5463 N N . ALA A 1 695 ? -6.655 13.456 -43.158 1.00 89.00 695 ALA A N 1
ATOM 5464 C CA . ALA A 1 695 ? -5.222 13.673 -42.950 1.00 89.00 695 ALA A CA 1
ATOM 5465 C C . ALA A 1 695 ? -4.531 14.369 -44.138 1.00 89.00 695 ALA A C 1
ATOM 5467 O O . ALA A 1 695 ? -4.655 13.937 -45.288 1.00 89.00 695 ALA A O 1
ATOM 5468 N N . THR A 1 696 ? -3.762 15.433 -43.888 1.00 94.06 696 THR A N 1
ATOM 5469 C CA . THR A 1 696 ? -3.026 16.138 -44.949 1.00 94.06 696 THR A CA 1
ATOM 5470 C C . THR A 1 696 ? -1.537 15.813 -44.935 1.00 94.06 696 THR A C 1
ATOM 5472 O O . THR A 1 696 ? -0.974 15.459 -43.900 1.00 94.06 696 THR A O 1
ATOM 5475 N N . LEU A 1 697 ? -0.860 16.011 -46.074 1.00 92.50 697 LEU A N 1
ATOM 5476 C CA . LEU A 1 697 ? 0.603 15.903 -46.124 1.00 92.50 697 LEU A CA 1
ATOM 5477 C C . LEU A 1 697 ? 1.294 16.834 -45.106 1.00 92.50 697 LEU A C 1
ATOM 5479 O O . LEU A 1 697 ? 2.357 16.491 -44.608 1.00 92.50 697 LEU A O 1
ATOM 5483 N N . THR A 1 698 ? 0.703 17.982 -44.758 1.00 92.94 698 THR A N 1
ATOM 5484 C CA . THR A 1 698 ? 1.260 18.893 -43.741 1.00 92.94 698 THR A CA 1
ATOM 5485 C C . THR A 1 698 ? 1.233 18.274 -42.342 1.00 92.94 698 THR A C 1
ATOM 5487 O O . THR A 1 698 ? 2.196 18.425 -41.594 1.00 92.94 698 THR A O 1
ATOM 5490 N N . ASP A 1 699 ? 0.158 17.560 -41.998 1.00 90.56 699 ASP A N 1
ATOM 5491 C CA . ASP A 1 699 ? 0.018 16.895 -40.698 1.00 90.56 699 ASP A CA 1
ATOM 5492 C C . ASP A 1 699 ? 0.978 15.709 -40.581 1.00 90.56 699 ASP A C 1
ATOM 5494 O O . ASP A 1 699 ? 1.577 15.501 -39.527 1.00 90.56 699 ASP A O 1
ATOM 5498 N N . GLU A 1 700 ? 1.168 14.970 -41.678 1.00 94.12 700 GLU A N 1
ATOM 5499 C CA . GLU A 1 700 ? 2.097 13.842 -41.714 1.00 94.12 700 GLU A CA 1
ATOM 5500 C C . GLU A 1 700 ? 3.562 14.308 -41.739 1.00 94.12 700 GLU A C 1
ATOM 5502 O O . GLU A 1 700 ? 4.381 13.711 -41.052 1.00 94.12 700 GLU A O 1
ATOM 5507 N N . ILE A 1 701 ? 3.902 15.419 -42.417 1.00 93.75 701 ILE A N 1
ATOM 5508 C CA . ILE A 1 701 ? 5.236 16.044 -42.298 1.00 93.75 701 ILE A CA 1
ATOM 5509 C C . ILE A 1 701 ? 5.531 16.422 -40.844 1.00 93.75 701 ILE A C 1
ATOM 5511 O O . ILE A 1 701 ? 6.642 16.187 -40.379 1.00 93.75 701 ILE A O 1
ATOM 5515 N N . ARG A 1 702 ? 4.556 16.985 -40.118 1.00 91.12 702 ARG A N 1
ATOM 5516 C CA . ARG A 1 702 ? 4.738 17.334 -38.704 1.00 91.12 702 ARG A CA 1
ATOM 5517 C C . ARG A 1 702 ? 5.072 16.092 -37.865 1.00 91.12 702 ARG A C 1
ATOM 5519 O O . ARG A 1 702 ? 6.071 16.125 -37.160 1.00 91.12 702 ARG A O 1
ATOM 5526 N N . ARG A 1 703 ? 4.324 14.991 -38.018 1.00 91.44 703 ARG A N 1
ATOM 5527 C CA . ARG A 1 703 ? 4.616 13.710 -37.338 1.00 91.44 703 ARG A CA 1
ATOM 5528 C C . ARG A 1 703 ? 5.981 13.130 -37.715 1.00 91.44 703 ARG A C 1
ATOM 5530 O O . ARG A 1 703 ? 6.718 12.677 -36.854 1.00 91.44 703 ARG A O 1
ATOM 5537 N N . LEU A 1 704 ? 6.342 13.174 -39.000 1.00 92.38 704 LEU A N 1
ATOM 5538 C CA . LEU A 1 704 ? 7.647 12.709 -39.484 1.00 92.38 704 LEU A CA 1
ATOM 5539 C C . LEU A 1 704 ? 8.813 13.500 -38.865 1.00 92.38 704 LEU A C 1
ATOM 5541 O O . LEU A 1 704 ? 9.873 12.925 -38.650 1.00 92.38 704 LEU A O 1
ATOM 5545 N N . VAL A 1 705 ? 8.622 14.788 -38.558 1.00 87.88 705 VAL A N 1
ATOM 5546 C CA . VAL A 1 705 ? 9.600 15.602 -37.814 1.00 87.88 705 VAL A CA 1
ATOM 5547 C C . VAL A 1 705 ? 9.573 15.282 -36.315 1.00 87.88 705 VAL A C 1
ATOM 5549 O O . VAL A 1 705 ? 10.636 15.118 -35.729 1.00 87.88 705 VAL A O 1
ATOM 5552 N N . GLU A 1 706 ? 8.389 15.145 -35.710 1.00 84.69 706 GLU A N 1
ATOM 5553 C CA . GLU A 1 706 ? 8.210 14.785 -34.288 1.00 84.69 706 GLU A CA 1
ATOM 5554 C C . GLU A 1 706 ? 8.798 13.405 -33.933 1.00 84.69 706 GLU A C 1
ATOM 5556 O O . GLU A 1 706 ? 9.205 13.189 -32.799 1.00 84.69 706 GLU A O 1
ATOM 5561 N N . GLU A 1 707 ? 8.883 12.485 -34.898 1.00 84.19 707 GLU A N 1
ATOM 5562 C CA . GLU A 1 707 ? 9.407 11.122 -34.719 1.00 84.19 707 GLU A CA 1
ATOM 5563 C C . GLU A 1 707 ? 10.829 10.915 -35.306 1.00 84.19 707 GLU A C 1
ATOM 5565 O O . GLU A 1 707 ? 11.310 9.780 -35.365 1.00 84.19 707 GLU A O 1
ATOM 5570 N N . GLU A 1 708 ? 11.503 11.985 -35.748 1.00 84.62 708 GLU A N 1
ATOM 5571 C CA . GLU A 1 708 ? 12.844 12.001 -36.376 1.00 84.62 708 GLU A CA 1
ATOM 5572 C C . GLU A 1 708 ? 13.036 11.167 -37.671 1.00 84.62 708 GLU A C 1
ATOM 5574 O O . GLU A 1 708 ? 14.098 10.580 -37.907 1.00 84.62 708 GLU A O 1
ATOM 5579 N N . LEU A 1 709 ? 12.042 11.108 -38.564 1.00 89.19 709 LEU A N 1
ATOM 5580 C CA . LEU A 1 709 ? 12.177 10.417 -39.855 1.00 89.19 709 LEU A CA 1
ATOM 5581 C C . LEU A 1 709 ? 12.724 11.339 -40.953 1.00 89.19 709 LEU A C 1
ATOM 5583 O O . LEU A 1 709 ? 12.060 12.277 -41.396 1.00 89.19 709 LEU A O 1
ATOM 5587 N N . VAL A 1 710 ? 13.901 11.004 -41.489 1.00 89.06 710 VAL A N 1
ATOM 5588 C CA . VAL A 1 710 ? 14.543 11.717 -42.604 1.00 89.06 710 VAL A CA 1
ATOM 5589 C C . VAL A 1 710 ? 13.965 11.253 -43.945 1.00 89.06 710 VAL A C 1
ATOM 5591 O O . VAL A 1 710 ? 14.313 10.185 -44.457 1.00 89.06 710 VAL A O 1
ATOM 5594 N N . VAL A 1 711 ? 13.084 12.059 -44.550 1.00 93.25 711 VAL A N 1
ATOM 5595 C CA . VAL A 1 711 ? 12.374 11.697 -45.791 1.00 93.25 711 VAL A CA 1
ATOM 5596 C C . VAL A 1 711 ? 12.998 12.323 -47.042 1.00 93.25 711 VAL A C 1
ATOM 5598 O O . VAL A 1 711 ? 12.924 13.528 -47.282 1.00 93.25 711 VAL A O 1
ATOM 5601 N N . SER A 1 712 ? 13.572 11.476 -47.896 1.00 92.62 712 SER A N 1
ATOM 5602 C CA . SER A 1 712 ? 14.109 11.840 -49.214 1.00 92.62 712 SER A CA 1
ATOM 5603 C C . SER A 1 712 ? 13.166 11.419 -50.344 1.00 92.62 712 SER A C 1
ATOM 5605 O O . SER A 1 712 ? 12.503 10.387 -50.261 1.00 92.62 712 SER A O 1
ATOM 5607 N N . VAL A 1 713 ? 13.109 12.206 -51.425 1.00 94.06 713 VAL A N 1
ATOM 5608 C CA . VAL A 1 713 ? 12.110 12.036 -52.498 1.00 94.06 713 VAL A CA 1
ATOM 5609 C C . VAL A 1 713 ? 12.761 11.909 -53.875 1.00 94.06 713 VAL A C 1
ATOM 5611 O O . VAL A 1 713 ? 13.351 12.847 -54.417 1.00 94.06 713 VAL A O 1
ATOM 5614 N N . VAL A 1 714 ? 12.601 10.739 -54.484 1.00 93.25 714 VAL A N 1
ATOM 5615 C CA . VAL A 1 714 ? 13.024 10.420 -55.848 1.00 93.25 714 VAL A CA 1
ATOM 5616 C C . VAL A 1 714 ? 11.827 10.594 -56.785 1.00 93.25 714 VAL A C 1
ATOM 5618 O O . VAL A 1 714 ? 10.902 9.786 -56.784 1.00 93.25 714 VAL A O 1
ATOM 5621 N N . THR A 1 715 ? 11.816 11.650 -57.598 1.00 93.25 715 THR A N 1
ATOM 5622 C CA . THR A 1 715 ? 10.656 11.966 -58.449 1.00 93.25 715 THR A CA 1
ATOM 5623 C C . THR A 1 715 ? 11.029 12.646 -59.768 1.00 93.25 715 THR A C 1
ATOM 5625 O O . THR A 1 715 ? 12.200 12.913 -60.053 1.00 93.25 715 THR A O 1
ATOM 5628 N N . THR A 1 716 ? 10.042 12.900 -60.625 1.00 90.38 716 THR A N 1
ATOM 5629 C CA . THR A 1 716 ? 10.223 13.658 -61.866 1.00 90.38 716 THR A CA 1
ATOM 5630 C C . THR A 1 716 ? 10.406 15.152 -61.537 1.00 90.38 716 THR A C 1
ATOM 5632 O O . THR A 1 716 ? 9.638 15.690 -60.740 1.00 90.38 716 THR A O 1
ATOM 5635 N N . PRO A 1 717 ? 11.363 15.883 -62.157 1.00 89.38 717 PRO A N 1
ATOM 5636 C CA . PRO A 1 717 ? 11.675 17.279 -61.806 1.00 89.38 717 PRO A CA 1
ATOM 5637 C C . PRO A 1 717 ? 10.523 18.297 -61.865 1.00 89.38 717 PRO A C 1
ATOM 5639 O O . PRO A 1 717 ? 10.661 19.399 -61.341 1.00 89.38 717 PRO A O 1
ATOM 5642 N N . SER A 1 718 ? 9.385 17.954 -62.477 1.00 89.12 718 SER A N 1
ATOM 5643 C CA . SER A 1 718 ? 8.138 18.728 -62.413 1.00 89.12 718 SER A CA 1
ATOM 5644 C C . SER A 1 718 ? 7.519 18.797 -61.012 1.00 89.12 718 SER A C 1
ATOM 5646 O O . SER A 1 718 ? 6.790 19.745 -60.736 1.00 89.12 718 SER A O 1
ATOM 5648 N N . TYR A 1 719 ? 7.808 17.825 -60.143 1.00 91.56 719 TYR A N 1
ATOM 5649 C CA . TYR A 1 719 ? 7.226 17.690 -58.803 1.00 91.56 719 TYR A CA 1
ATOM 5650 C C . TYR A 1 719 ? 8.205 18.036 -57.670 1.00 91.56 719 TYR A C 1
ATOM 5652 O O . TYR A 1 719 ? 7.848 17.960 -56.499 1.00 91.56 719 TYR A O 1
ATOM 5660 N N . TYR A 1 720 ? 9.422 18.502 -57.976 1.00 90.00 720 TYR A N 1
A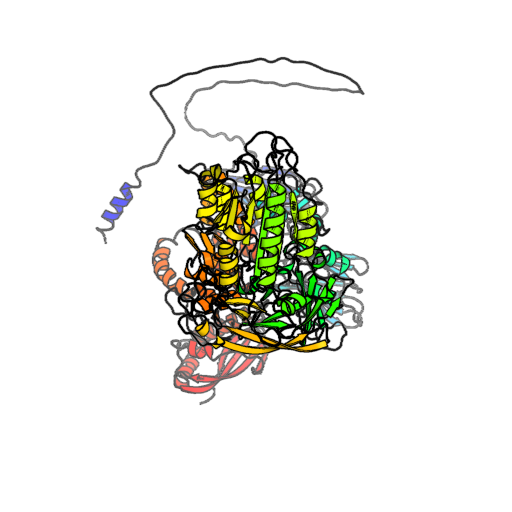TOM 5661 C CA . TYR A 1 720 ? 10.369 18.951 -56.943 1.00 90.00 720 TYR A CA 1
ATOM 5662 C C . TYR A 1 720 ? 9.774 20.058 -56.056 1.00 90.00 720 TYR A C 1
ATOM 5664 O O . TYR A 1 720 ? 9.905 20.013 -54.839 1.00 90.00 720 TYR A O 1
ATOM 5672 N N . SER A 1 721 ? 9.051 21.018 -56.645 1.00 88.50 721 SER A N 1
ATOM 5673 C CA . SER A 1 721 ? 8.351 22.070 -55.894 1.00 88.50 721 SER A CA 1
ATOM 5674 C C . SER A 1 721 ? 7.129 21.576 -55.114 1.00 88.50 721 SER A C 1
ATOM 5676 O O . SER A 1 721 ? 6.689 22.269 -54.205 1.00 88.50 721 SER A O 1
ATOM 5678 N N . THR A 1 722 ? 6.575 20.412 -55.468 1.00 92.50 722 THR A N 1
ATOM 5679 C CA . THR A 1 722 ? 5.454 19.777 -54.756 1.00 92.50 722 THR A CA 1
ATOM 5680 C C . THR A 1 722 ? 5.928 19.196 -53.429 1.00 92.50 722 THR A C 1
ATOM 5682 O O . THR A 1 722 ? 5.321 19.452 -52.396 1.00 92.50 722 THR A O 1
ATOM 5685 N N . TYR A 1 723 ? 7.034 18.449 -53.450 1.00 93.25 723 TYR A N 1
ATOM 5686 C CA . TYR A 1 723 ? 7.556 17.747 -52.274 1.00 93.25 723 TYR A CA 1
ATOM 5687 C C . TYR A 1 723 ? 8.634 18.529 -51.508 1.00 93.25 723 TYR A C 1
ATOM 5689 O O . TYR A 1 723 ? 9.133 18.039 -50.499 1.00 93.25 723 TYR A O 1
ATOM 5697 N N . ASN A 1 724 ? 8.980 19.751 -51.937 1.00 91.38 724 ASN A N 1
ATOM 5698 C CA . ASN A 1 724 ? 10.006 20.572 -51.284 1.00 91.38 724 ASN A CA 1
ATOM 5699 C C . ASN A 1 724 ? 9.755 20.723 -49.777 1.00 91.38 724 ASN A C 1
ATOM 5701 O O . ASN A 1 724 ? 10.703 20.646 -49.012 1.00 91.38 724 ASN A O 1
ATOM 5705 N N . SER A 1 725 ? 8.507 20.942 -49.348 1.00 89.31 725 SER A N 1
ATOM 5706 C CA . SER A 1 725 ? 8.173 21.128 -47.928 1.00 89.31 725 SER A CA 1
ATOM 5707 C C . SER A 1 725 ? 8.303 19.859 -47.084 1.00 89.31 725 SER A C 1
ATOM 5709 O O . SER A 1 725 ? 8.498 19.981 -45.884 1.00 89.31 725 SER A O 1
ATOM 5711 N N . LEU A 1 726 ? 8.211 18.667 -47.679 1.00 92.56 726 LEU A N 1
ATOM 5712 C CA . LEU A 1 726 ? 8.538 17.414 -46.995 1.00 92.56 726 LEU A CA 1
ATOM 5713 C C . LEU A 1 726 ? 10.058 17.359 -46.804 1.00 92.56 726 LEU A C 1
ATOM 5715 O O . LEU A 1 726 ? 10.559 17.517 -45.696 1.00 92.56 726 LEU A O 1
ATOM 5719 N N . VAL A 1 727 ? 10.778 17.318 -47.927 1.00 89.50 727 VAL A N 1
ATOM 5720 C CA . VAL A 1 727 ? 12.239 17.174 -47.987 1.00 89.50 727 VAL A CA 1
ATOM 5721 C C . VAL A 1 727 ? 12.983 18.223 -47.151 1.00 89.50 727 VAL A C 1
ATOM 5723 O O . VAL A 1 727 ? 13.947 17.886 -46.474 1.00 89.50 727 VAL A O 1
ATOM 5726 N N . SER A 1 728 ? 12.552 19.490 -47.171 1.00 88.00 728 SER A N 1
ATOM 5727 C CA . SER A 1 728 ? 13.241 20.581 -46.465 1.00 88.00 728 SER A CA 1
ATOM 5728 C C . SER A 1 728 ? 12.882 20.724 -44.985 1.00 88.00 728 SER A C 1
ATOM 5730 O O . SER A 1 728 ? 13.437 21.608 -44.340 1.00 88.00 728 SER A O 1
ATOM 5732 N N . GLN A 1 729 ? 11.919 19.954 -44.469 1.00 90.00 729 GLN A N 1
ATOM 5733 C CA . GLN A 1 729 ? 11.597 19.918 -43.035 1.00 90.00 729 GLN A CA 1
ATOM 5734 C C . GLN A 1 729 ? 12.144 18.646 -42.375 1.00 90.00 729 GLN A C 1
ATOM 5736 O O . GLN A 1 729 ? 12.506 18.690 -41.209 1.00 90.00 729 GLN A O 1
ATOM 5741 N N . THR A 1 730 ? 12.305 17.559 -43.135 1.00 87.00 730 THR A N 1
ATOM 5742 C CA . THR A 1 730 ? 12.871 16.278 -42.678 1.00 87.00 730 THR A CA 1
ATOM 5743 C C . THR A 1 730 ? 14.337 16.068 -43.108 1.00 87.00 730 THR A C 1
ATOM 5745 O O . THR A 1 730 ? 14.720 14.937 -43.383 1.00 87.00 730 THR A O 1
ATOM 5748 N N . ASP A 1 731 ? 15.118 17.143 -43.298 1.00 84.06 731 ASP A N 1
ATOM 5749 C CA . ASP A 1 731 ? 16.540 17.155 -43.741 1.00 84.06 731 ASP A CA 1
ATOM 5750 C C . ASP A 1 731 ? 16.923 16.137 -44.850 1.00 84.06 731 ASP A C 1
ATOM 5752 O O . ASP A 1 731 ? 18.000 15.532 -44.866 1.00 84.06 731 ASP A O 1
ATOM 5756 N N . GLY A 1 732 ? 16.006 15.917 -45.795 1.00 82.94 732 GLY A N 1
ATOM 5757 C CA . GLY A 1 732 ? 16.162 14.954 -46.880 1.00 82.94 732 GLY A CA 1
ATOM 5758 C C . GLY A 1 732 ? 16.774 15.559 -48.144 1.00 82.94 732 GLY A C 1
ATOM 5759 O O . GLY A 1 732 ? 17.091 16.747 -48.229 1.00 82.94 732 GLY A O 1
ATOM 5760 N N . VAL A 1 733 ? 16.856 14.751 -49.206 1.00 85.19 733 VAL A N 1
ATOM 5761 C CA . VAL A 1 733 ? 17.251 15.214 -50.549 1.00 85.19 733 VAL A CA 1
ATOM 5762 C C . VAL A 1 733 ? 16.219 14.870 -51.628 1.00 85.19 733 VAL A C 1
ATOM 5764 O O . VAL A 1 733 ? 15.486 13.886 -51.533 1.00 85.19 733 VAL A O 1
ATOM 5767 N N . THR A 1 734 ? 16.185 15.665 -52.703 1.00 88.44 734 THR A N 1
ATOM 5768 C CA . THR A 1 734 ? 15.447 15.334 -53.938 1.00 88.44 734 THR A CA 1
ATOM 5769 C C . THR A 1 734 ? 16.360 14.716 -54.994 1.00 88.44 734 THR A C 1
ATOM 5771 O O . THR A 1 734 ? 17.420 15.276 -55.286 1.00 88.44 734 THR A O 1
ATOM 5774 N N . ALA A 1 735 ? 15.911 13.651 -55.660 1.00 88.00 735 ALA A N 1
ATOM 5775 C CA . ALA A 1 735 ? 16.620 13.036 -56.785 1.00 88.00 735 ALA A CA 1
ATOM 5776 C C . ALA A 1 735 ? 15.707 12.788 -58.000 1.00 88.00 735 ALA A C 1
ATOM 5778 O O . ALA A 1 735 ? 14.488 12.702 -57.876 1.00 88.00 735 ALA A O 1
ATOM 5779 N N . ASN A 1 736 ? 16.300 12.668 -59.194 1.00 88.81 736 ASN A N 1
ATOM 5780 C CA . ASN A 1 736 ? 15.551 12.515 -60.444 1.00 88.81 736 ASN A CA 1
ATOM 5781 C C . ASN A 1 736 ? 15.303 11.035 -60.768 1.00 88.81 736 ASN A C 1
ATOM 5783 O O . ASN A 1 736 ? 16.232 10.325 -61.158 1.00 88.81 736 ASN A O 1
ATOM 5787 N N . ILE A 1 737 ? 14.043 10.601 -60.702 1.00 89.94 737 ILE A N 1
ATOM 5788 C CA . ILE A 1 737 ? 13.628 9.210 -60.969 1.00 89.94 737 ILE A CA 1
ATOM 5789 C C . ILE A 1 737 ? 13.960 8.721 -62.394 1.00 89.94 737 ILE A C 1
ATOM 5791 O O . ILE A 1 737 ? 14.151 7.528 -62.622 1.00 89.94 737 ILE A O 1
ATOM 5795 N N . ASN A 1 738 ? 14.124 9.651 -63.342 1.00 84.88 738 ASN A N 1
ATOM 5796 C CA . ASN A 1 738 ? 14.464 9.392 -64.747 1.00 84.88 738 ASN A CA 1
ATOM 5797 C C . ASN A 1 738 ? 15.986 9.289 -65.002 1.00 84.88 738 ASN A C 1
ATOM 5799 O O . ASN A 1 738 ? 16.430 9.288 -66.153 1.00 84.88 738 ASN A O 1
ATOM 5803 N N . GLN A 1 739 ? 16.813 9.296 -63.953 1.00 86.44 739 GLN A N 1
ATOM 5804 C CA . GLN A 1 739 ? 18.278 9.263 -64.042 1.00 86.44 739 GLN A CA 1
ATOM 5805 C C . GLN A 1 739 ? 18.859 8.181 -63.120 1.00 86.44 739 GLN A C 1
ATOM 5807 O O . GLN A 1 739 ? 18.126 7.437 -62.469 1.00 86.44 739 GLN A O 1
ATOM 5812 N N . ASN A 1 740 ? 20.191 8.069 -63.074 1.00 83.75 740 ASN A N 1
ATOM 5813 C CA . ASN A 1 740 ? 20.860 7.289 -62.036 1.00 83.75 740 ASN A CA 1
ATOM 5814 C C . ASN A 1 740 ? 20.760 8.068 -60.714 1.00 83.75 740 ASN A C 1
ATOM 5816 O O . ASN A 1 740 ? 21.610 8.908 -60.412 1.00 83.75 740 ASN A O 1
ATOM 5820 N N . PHE A 1 741 ? 19.677 7.847 -59.970 1.00 85.69 741 PHE A N 1
ATOM 5821 C CA . PHE A 1 741 ? 19.466 8.496 -58.683 1.00 85.69 741 PHE A CA 1
ATOM 5822 C C . PHE A 1 741 ? 20.318 7.888 -57.569 1.00 85.69 741 PHE A C 1
ATOM 5824 O O . PHE A 1 741 ? 20.566 8.588 -56.598 1.00 85.69 741 PHE A O 1
ATOM 5831 N N . ALA A 1 742 ? 20.870 6.678 -57.723 1.00 80.44 742 ALA A N 1
ATOM 5832 C CA . ALA A 1 742 ? 21.876 6.159 -56.791 1.00 80.44 742 ALA A CA 1
ATOM 5833 C C . ALA A 1 742 ? 23.088 7.109 -56.681 1.00 80.44 742 ALA A C 1
ATOM 5835 O O . ALA A 1 742 ? 23.568 7.382 -55.588 1.00 80.44 742 ALA A O 1
ATOM 5836 N N . SER A 1 743 ? 23.509 7.725 -57.793 1.00 75.88 743 SER A N 1
ATOM 5837 C CA . SER A 1 743 ? 24.570 8.749 -57.820 1.00 75.88 743 SER A CA 1
ATOM 5838 C C . SER A 1 743 ? 24.146 10.104 -57.235 1.00 75.88 743 SER A C 1
ATOM 5840 O O . SER A 1 743 ? 25.003 10.906 -56.875 1.00 75.88 743 SER A O 1
ATOM 5842 N N . ALA A 1 744 ? 22.841 10.389 -57.171 1.00 73.44 744 ALA A N 1
ATOM 5843 C CA . ALA A 1 744 ? 22.291 11.621 -56.595 1.00 73.44 744 ALA A CA 1
ATOM 5844 C C . ALA A 1 744 ? 21.976 11.474 -55.097 1.00 73.44 744 ALA A C 1
ATOM 5846 O O . ALA A 1 744 ? 22.058 12.450 -54.360 1.00 73.44 744 ALA A O 1
ATOM 5847 N N . LEU A 1 745 ? 21.666 10.251 -54.660 1.00 74.88 745 LEU A N 1
ATOM 5848 C CA . LEU A 1 745 ? 21.615 9.842 -53.262 1.00 74.88 745 LEU A CA 1
ATOM 5849 C C . LEU A 1 745 ? 23.010 9.536 -52.708 1.00 74.88 745 LEU A C 1
ATOM 5851 O O . LEU A 1 745 ? 23.149 9.487 -51.499 1.00 74.88 745 LEU A O 1
ATOM 5855 N N . ALA A 1 746 ? 24.054 9.382 -53.532 1.00 67.75 746 ALA A N 1
ATOM 5856 C CA . ALA A 1 746 ? 25.410 9.113 -53.046 1.00 67.75 746 ALA A CA 1
ATOM 5857 C C . ALA A 1 746 ? 25.899 10.115 -51.975 1.00 67.75 746 ALA A C 1
ATOM 5859 O O . ALA A 1 746 ? 26.435 9.646 -50.984 1.00 67.75 746 ALA A O 1
ATOM 5860 N N . PRO A 1 747 ? 25.657 11.442 -52.057 1.00 61.38 747 PRO A N 1
ATOM 5861 C CA . PRO A 1 747 ? 25.979 12.360 -50.960 1.00 61.38 747 PRO A CA 1
ATOM 5862 C C . PRO A 1 747 ? 25.105 12.181 -49.711 1.00 61.38 747 PRO A C 1
ATOM 5864 O O . PRO A 1 747 ? 25.569 12.493 -48.624 1.00 61.38 747 PRO A O 1
ATOM 5867 N N . LEU A 1 748 ? 23.871 11.671 -49.837 1.00 64.56 748 LEU A N 1
ATOM 5868 C CA . LEU A 1 748 ? 23.053 11.269 -48.685 1.00 64.56 748 LEU A CA 1
ATOM 5869 C C . LEU A 1 748 ? 23.598 9.975 -48.073 1.00 64.56 748 LEU A C 1
ATOM 5871 O O . LEU A 1 748 ? 23.732 9.910 -46.871 1.00 64.56 748 LEU A O 1
ATOM 5875 N N . ILE A 1 749 ? 23.962 8.977 -48.880 1.00 63.12 749 ILE A N 1
ATOM 5876 C CA . ILE A 1 749 ? 24.535 7.694 -48.436 1.00 63.12 749 ILE A CA 1
ATOM 5877 C C . ILE A 1 749 ? 25.918 7.910 -47.810 1.00 63.12 749 ILE A C 1
ATOM 5879 O O . ILE A 1 749 ? 26.255 7.261 -46.828 1.00 63.12 749 ILE A O 1
ATOM 5883 N N . THR A 1 750 ? 26.697 8.854 -48.340 1.00 59.94 750 THR A N 1
ATOM 5884 C CA . THR A 1 750 ? 27.943 9.323 -47.735 1.00 59.94 750 THR A CA 1
ATOM 5885 C C . THR A 1 750 ? 27.668 10.134 -46.473 1.00 59.94 750 THR A C 1
ATOM 5887 O O . THR A 1 750 ? 28.306 9.831 -45.488 1.00 59.94 750 THR A O 1
ATOM 5890 N N . LYS A 1 751 ? 26.685 11.048 -46.417 1.00 59.22 751 LYS A N 1
ATOM 5891 C CA . LYS A 1 751 ? 26.298 11.717 -45.156 1.00 59.22 751 LYS A CA 1
ATOM 5892 C C . LYS A 1 751 ? 25.813 10.713 -44.102 1.00 59.22 751 LYS A C 1
ATOM 5894 O O . LYS A 1 751 ? 26.224 10.813 -42.960 1.00 59.22 751 LYS A O 1
ATOM 5899 N N . MET A 1 752 ? 25.005 9.724 -44.483 1.00 58.53 752 MET A N 1
ATOM 5900 C CA . MET A 1 752 ? 24.589 8.611 -43.628 1.00 58.53 752 MET A CA 1
ATOM 5901 C C . MET A 1 752 ? 25.827 7.870 -43.130 1.00 58.53 752 MET A C 1
ATOM 5903 O O . MET A 1 752 ? 26.027 7.812 -41.933 1.00 58.53 752 MET A O 1
ATOM 5907 N N . GLY A 1 753 ? 26.703 7.394 -44.019 1.00 52.84 753 GLY A N 1
ATOM 5908 C CA . GLY A 1 753 ? 27.947 6.708 -43.653 1.00 52.84 753 GLY A CA 1
ATOM 5909 C C . GLY A 1 753 ? 28.992 7.575 -42.936 1.00 52.84 753 GLY A C 1
ATOM 5910 O O . GLY A 1 753 ? 29.853 7.028 -42.265 1.00 52.84 753 GLY A O 1
ATOM 5911 N N . GLU A 1 754 ? 28.946 8.901 -43.057 1.00 51.94 754 GLU A N 1
ATOM 5912 C CA . GLU A 1 754 ? 29.820 9.841 -42.346 1.00 51.94 754 GLU A CA 1
ATOM 5913 C C . GLU A 1 754 ? 29.246 10.164 -40.963 1.00 51.94 754 GLU A C 1
ATOM 5915 O O . GLU A 1 754 ? 30.016 10.183 -40.023 1.00 51.94 754 GLU A O 1
ATOM 5920 N N . GLN A 1 755 ? 27.925 10.294 -40.791 1.00 49.72 755 GLN A N 1
ATOM 5921 C CA . GLN A 1 755 ? 27.276 10.416 -39.474 1.00 49.72 755 GLN A CA 1
ATOM 5922 C C . GLN A 1 755 ? 27.255 9.084 -38.703 1.00 49.72 755 GLN A C 1
ATOM 5924 O O . GLN A 1 755 ? 27.362 9.070 -37.489 1.00 49.72 755 GLN A O 1
ATOM 5929 N N . VAL A 1 756 ? 27.171 7.950 -39.402 1.00 51.16 756 VAL A N 1
ATOM 5930 C CA . VAL A 1 756 ? 27.225 6.586 -38.836 1.00 51.16 756 VAL A CA 1
ATOM 5931 C C . VAL A 1 756 ? 28.650 6.167 -38.441 1.00 51.16 756 VAL A C 1
ATOM 5933 O O . VAL A 1 756 ? 28.810 5.225 -37.666 1.00 51.16 756 VAL A O 1
ATOM 5936 N N . ASN A 1 757 ? 29.670 6.870 -38.954 1.00 50.16 757 ASN A N 1
ATOM 5937 C CA . ASN A 1 757 ? 31.088 6.681 -38.620 1.00 50.16 757 ASN A CA 1
ATOM 5938 C C . ASN A 1 757 ? 31.736 7.937 -37.987 1.00 50.16 757 ASN A C 1
ATOM 5940 O O . ASN A 1 757 ? 32.951 7.964 -37.782 1.00 50.16 757 ASN A O 1
ATOM 5944 N N . GLN A 1 758 ? 30.954 8.976 -37.680 1.00 51.12 758 GLN A N 1
ATOM 5945 C CA . GLN A 1 758 ? 31.322 10.030 -36.738 1.00 51.12 758 GLN A CA 1
ATOM 5946 C C . GLN A 1 758 ? 30.779 9.595 -35.387 1.00 51.12 758 GLN A C 1
ATOM 5948 O O . GLN A 1 758 ? 29.646 9.895 -35.036 1.00 51.12 758 GLN A O 1
ATOM 5953 N N . GLY A 1 759 ? 31.586 8.803 -34.690 1.00 59.78 759 GLY A N 1
ATOM 5954 C CA . GLY A 1 759 ? 31.286 8.410 -33.331 1.00 59.78 759 GLY A CA 1
ATOM 5955 C C . GLY A 1 759 ? 31.893 7.087 -32.911 1.00 59.78 759 GLY A C 1
ATOM 5956 O O . GLY A 1 759 ? 32.552 6.395 -33.692 1.00 59.78 759 GLY A O 1
ATOM 5957 N N . CYS A 1 760 ? 31.647 6.736 -31.656 1.00 67.12 760 CYS A N 1
ATOM 5958 C CA . CYS A 1 760 ? 31.875 5.404 -31.121 1.00 67.12 760 CYS A CA 1
ATOM 5959 C C . CYS A 1 760 ? 30.618 4.902 -30.415 1.00 67.12 760 CYS A C 1
ATOM 5961 O O . CYS A 1 760 ? 29.958 5.652 -29.698 1.00 67.12 760 CYS A O 1
ATOM 5963 N N . TRP A 1 761 ? 30.340 3.609 -30.553 1.00 71.19 761 TRP A N 1
ATOM 5964 C CA . TRP A 1 761 ? 29.358 2.941 -29.707 1.00 71.19 761 TRP A CA 1
ATOM 5965 C C . TRP A 1 761 ? 30.056 2.369 -28.480 1.00 71.19 761 TRP A C 1
ATOM 5967 O O . TRP A 1 761 ? 31.009 1.597 -28.620 1.00 71.19 761 TRP A O 1
ATOM 5977 N N . ILE A 1 762 ? 29.579 2.745 -27.295 1.00 75.56 762 ILE A N 1
ATOM 5978 C CA . ILE A 1 762 ? 30.046 2.223 -26.007 1.00 75.56 762 ILE A CA 1
ATOM 5979 C C . ILE A 1 762 ? 28.886 1.577 -25.246 1.00 75.56 762 ILE A C 1
ATOM 5981 O O . ILE A 1 762 ? 27.720 1.854 -25.512 1.00 75.56 762 ILE A O 1
ATOM 5985 N N . ARG A 1 763 ? 29.208 0.711 -24.281 1.00 79.56 763 ARG A N 1
ATOM 5986 C CA . ARG A 1 763 ? 28.236 0.173 -23.324 1.00 79.56 763 ARG A CA 1
ATOM 5987 C C . ARG A 1 763 ? 28.418 0.848 -21.970 1.00 79.56 763 ARG A C 1
ATOM 5989 O O . ARG A 1 763 ? 29.534 0.844 -21.444 1.00 79.56 763 ARG A O 1
ATOM 5996 N N . LEU A 1 764 ? 27.338 1.380 -21.411 1.00 84.44 764 LEU A N 1
ATOM 5997 C CA . LEU A 1 764 ? 27.310 1.908 -20.049 1.00 84.44 764 LEU A CA 1
ATOM 5998 C C . LEU A 1 764 ? 27.104 0.773 -19.029 1.00 84.44 764 LEU A C 1
ATOM 6000 O O . LEU A 1 764 ? 26.659 -0.324 -19.371 1.00 84.44 764 LEU A O 1
ATOM 6004 N N . SER A 1 765 ? 27.448 1.007 -17.764 1.00 84.44 765 SER A N 1
ATOM 6005 C CA . SER A 1 765 ? 27.389 -0.002 -16.695 1.00 84.44 765 SER A CA 1
ATOM 6006 C C . SER A 1 765 ? 25.968 -0.485 -16.367 1.00 84.44 765 SER A C 1
ATOM 6008 O O . SER A 1 765 ? 25.810 -1.635 -15.951 1.00 84.44 765 SER A O 1
ATOM 6010 N N . ASN A 1 766 ? 24.933 0.316 -16.648 1.00 82.00 766 ASN A N 1
ATOM 6011 C CA . ASN A 1 766 ? 23.520 -0.088 -16.582 1.00 82.00 766 ASN A CA 1
ATOM 6012 C C . ASN A 1 766 ? 23.109 -1.068 -17.706 1.00 82.00 766 ASN A C 1
ATOM 6014 O O . ASN A 1 766 ? 22.014 -1.620 -17.689 1.00 82.00 766 ASN A O 1
ATOM 6018 N N . GLY A 1 767 ? 23.988 -1.316 -18.683 1.00 76.62 767 GLY A N 1
ATOM 6019 C CA . GLY A 1 767 ? 23.768 -2.237 -19.796 1.00 76.62 767 GLY A CA 1
ATOM 6020 C C . GLY A 1 767 ? 23.314 -1.579 -21.102 1.00 76.62 767 GLY A C 1
ATOM 6021 O O . GLY A 1 767 ? 23.394 -2.253 -22.131 1.00 76.62 767 GLY A O 1
ATOM 6022 N N . SER A 1 768 ? 22.911 -0.303 -21.092 1.00 78.31 768 SER A N 1
ATOM 6023 C CA . SER A 1 768 ? 22.547 0.459 -22.302 1.00 78.31 768 SER A CA 1
ATOM 6024 C C . SER A 1 768 ? 23.731 0.633 -23.268 1.00 78.31 768 SER A C 1
ATOM 6026 O O . SER A 1 768 ? 24.902 0.571 -22.868 1.00 78.31 768 SER A O 1
ATOM 6028 N N . VAL A 1 769 ? 23.441 0.802 -24.562 1.00 76.31 769 VAL A N 1
ATOM 6029 C CA . VAL A 1 769 ? 24.440 0.915 -25.636 1.00 76.31 769 VAL A CA 1
ATOM 6030 C C . VAL A 1 769 ? 24.254 2.222 -26.404 1.00 76.31 769 VAL A C 1
ATOM 6032 O O . VAL A 1 769 ? 23.385 2.352 -27.264 1.00 76.31 769 VAL A O 1
ATOM 6035 N N . VAL A 1 770 ? 25.125 3.182 -26.100 1.00 74.62 770 VAL A N 1
ATOM 6036 C CA . VAL A 1 770 ? 25.015 4.590 -26.502 1.00 74.62 770 VAL A CA 1
ATOM 6037 C C . VAL A 1 770 ? 26.031 4.956 -27.584 1.00 74.62 770 VAL A C 1
ATOM 6039 O O . VAL A 1 770 ? 27.071 4.305 -27.721 1.00 74.62 770 VAL A O 1
ATOM 6042 N N . SER A 1 771 ? 25.726 5.996 -28.364 1.00 76.12 771 SER A N 1
ATOM 6043 C CA . SER A 1 771 ? 26.557 6.487 -29.470 1.00 76.12 771 SER A CA 1
ATOM 6044 C C . SER A 1 771 ? 27.061 7.888 -29.162 1.00 76.12 771 SER A C 1
ATOM 6046 O O . SER A 1 771 ? 26.261 8.816 -29.129 1.00 76.12 771 SER A O 1
ATOM 6048 N N . LEU A 1 772 ? 28.375 8.037 -29.002 1.00 78.31 772 LEU A N 1
ATOM 6049 C CA . LEU A 1 772 ? 29.031 9.324 -28.744 1.00 78.31 772 LEU A CA 1
ATOM 6050 C C . LEU A 1 772 ? 29.609 9.890 -30.031 1.00 78.31 772 LEU A C 1
ATOM 6052 O O . LEU A 1 772 ? 30.065 9.106 -30.865 1.00 78.31 772 LEU A O 1
ATOM 6056 N N . ASP A 1 773 ? 29.694 11.213 -30.172 1.00 76.00 773 ASP A N 1
ATOM 6057 C CA . ASP A 1 773 ? 30.234 11.873 -31.375 1.00 76.00 773 ASP A CA 1
ATOM 6058 C C . ASP A 1 773 ? 31.744 11.576 -31.579 1.00 76.00 773 ASP A C 1
ATOM 6060 O O . ASP A 1 773 ? 32.306 11.759 -32.670 1.00 76.00 773 ASP A O 1
ATOM 6064 N N . LYS A 1 774 ? 32.429 11.051 -30.543 1.00 77.44 774 LYS A N 1
ATOM 6065 C CA . LYS A 1 774 ? 33.850 10.665 -30.579 1.00 77.44 774 LYS A CA 1
ATOM 6066 C C . LYS A 1 774 ? 34.245 9.604 -29.541 1.00 77.44 774 LYS A C 1
ATOM 6068 O O . LYS A 1 774 ? 33.731 9.578 -28.437 1.00 77.44 774 LYS A O 1
ATOM 6073 N N . ASP A 1 775 ? 35.272 8.812 -29.867 1.00 74.44 775 ASP A N 1
ATOM 6074 C CA . ASP A 1 775 ? 35.975 7.910 -28.935 1.00 74.44 775 ASP A CA 1
ATOM 6075 C C . ASP A 1 775 ? 36.489 8.640 -27.663 1.00 74.44 775 ASP A C 1
ATOM 6077 O O . ASP A 1 775 ? 37.441 9.432 -27.761 1.00 74.44 775 ASP A O 1
ATOM 6081 N N . PRO A 1 776 ? 35.935 8.351 -26.463 1.00 78.81 776 PRO A N 1
ATOM 6082 C CA . PRO A 1 776 ? 36.308 9.017 -25.215 1.00 78.81 776 PRO A CA 1
ATOM 6083 C C . PRO A 1 776 ? 37.714 8.631 -24.733 1.00 78.81 776 PRO A C 1
ATOM 6085 O O . PRO A 1 776 ? 38.336 9.383 -23.980 1.00 78.81 776 PRO A O 1
ATOM 6088 N N . THR A 1 777 ? 38.298 7.520 -25.209 1.00 77.31 777 THR A N 1
ATOM 6089 C CA . THR A 1 777 ? 39.687 7.151 -24.870 1.00 77.31 777 THR A CA 1
ATOM 6090 C C . THR A 1 777 ? 40.720 8.135 -25.436 1.00 77.31 777 THR A C 1
ATOM 6092 O O . THR A 1 777 ? 41.871 8.158 -24.987 1.00 77.31 777 THR A O 1
ATOM 6095 N N . LEU A 1 778 ? 40.313 8.996 -26.379 1.00 76.94 778 LEU A N 1
ATOM 6096 C CA . LEU A 1 778 ? 41.123 10.092 -26.911 1.00 76.94 778 LEU A CA 1
ATOM 6097 C C . LEU A 1 778 ? 41.238 11.288 -25.948 1.00 76.94 778 LEU A C 1
ATOM 6099 O O . LEU A 1 778 ? 42.140 12.108 -26.138 1.00 76.94 778 LEU A O 1
ATOM 6103 N N . GLY A 1 779 ? 40.380 11.378 -24.923 1.00 74.44 779 GLY A N 1
ATOM 6104 C CA . GLY A 1 779 ? 40.456 12.389 -23.864 1.00 74.44 779 GLY A CA 1
ATOM 6105 C C . GLY A 1 779 ? 40.202 13.820 -24.343 1.00 74.44 779 GLY A C 1
ATOM 6106 O O . GLY A 1 779 ? 41.013 14.707 -24.071 1.00 74.44 779 GLY A O 1
ATOM 6107 N N . ASP A 1 780 ? 39.128 14.040 -25.105 1.00 77.88 780 ASP A N 1
ATOM 6108 C CA . ASP A 1 780 ? 38.808 15.345 -25.692 1.00 77.88 780 ASP A CA 1
ATOM 6109 C C . ASP A 1 780 ? 37.717 16.077 -24.896 1.00 77.88 780 ASP A C 1
ATOM 6111 O O . ASP A 1 780 ? 36.530 15.880 -25.122 1.00 77.88 780 ASP A O 1
ATOM 6115 N N . GLU A 1 781 ? 38.139 16.962 -23.988 1.00 85.62 781 GLU A N 1
ATOM 6116 C CA . GLU A 1 781 ? 37.296 17.836 -23.144 1.00 85.62 781 GLU A CA 1
ATOM 6117 C C . GLU A 1 781 ? 36.495 18.903 -23.947 1.00 85.62 781 GLU A C 1
ATOM 6119 O O . GLU A 1 781 ? 36.167 19.966 -23.417 1.00 85.62 781 GLU A O 1
ATOM 6124 N N . THR A 1 782 ? 36.254 18.688 -25.248 1.00 82.19 782 THR A N 1
ATOM 6125 C CA . THR A 1 782 ? 35.513 19.602 -26.140 1.00 82.19 782 THR A CA 1
ATOM 6126 C C . THR A 1 782 ? 34.472 18.917 -27.031 1.00 82.19 782 THR A C 1
ATOM 6128 O O . THR A 1 782 ? 33.932 19.571 -27.925 1.00 82.19 782 THR A O 1
ATOM 6131 N N . ILE A 1 783 ? 34.206 17.628 -26.801 1.00 84.31 783 ILE A N 1
ATOM 6132 C CA . ILE A 1 783 ? 33.055 16.908 -27.359 1.00 84.31 783 ILE A CA 1
ATOM 6133 C C . ILE A 1 783 ? 31.998 16.793 -26.265 1.00 84.31 783 ILE A C 1
ATOM 6135 O O . ILE A 1 783 ? 32.349 16.527 -25.120 1.00 84.31 783 ILE A O 1
ATOM 6139 N N . ASP A 1 784 ? 30.766 17.071 -26.656 1.00 84.25 784 ASP A N 1
ATOM 6140 C CA . ASP A 1 784 ? 29.541 17.221 -25.876 1.00 84.25 784 ASP A CA 1
ATOM 6141 C C . ASP A 1 784 ? 28.472 16.737 -26.868 1.00 84.25 784 ASP A C 1
ATOM 6143 O O . ASP A 1 784 ? 28.279 17.357 -27.921 1.00 84.25 784 ASP A O 1
ATOM 6147 N N . THR A 1 785 ? 27.985 15.510 -26.672 1.00 83.38 785 THR A N 1
ATOM 6148 C CA . THR A 1 785 ? 27.259 14.745 -27.704 1.00 83.38 785 THR A CA 1
ATOM 6149 C C . THR A 1 785 ? 25.779 15.138 -27.817 1.00 83.38 785 THR A C 1
ATOM 6151 O O . THR A 1 785 ? 25.182 14.964 -28.884 1.00 83.38 785 THR A O 1
ATOM 6154 N N . ASP A 1 786 ? 25.182 15.688 -26.758 1.00 81.94 786 ASP A N 1
ATOM 6155 C CA . ASP A 1 786 ? 23.749 16.013 -26.679 1.00 81.94 786 ASP A CA 1
ATOM 6156 C C . ASP A 1 786 ? 23.427 17.511 -26.454 1.00 81.94 786 ASP A C 1
ATOM 6158 O O . ASP A 1 786 ? 22.246 17.878 -26.392 1.00 81.94 786 ASP A O 1
ATOM 6162 N N . ASP A 1 787 ? 24.442 18.390 -26.464 1.00 85.62 787 ASP A N 1
ATOM 6163 C CA . ASP A 1 787 ? 24.337 19.852 -26.290 1.00 85.62 787 ASP A CA 1
ATOM 6164 C C . ASP A 1 787 ? 23.739 20.261 -24.906 1.00 85.62 787 ASP A C 1
ATOM 6166 O O . ASP A 1 787 ? 23.060 21.293 -24.770 1.00 85.62 787 ASP A O 1
ATOM 6170 N N . ASP A 1 788 ? 23.980 19.474 -23.851 1.00 82.88 788 ASP A N 1
ATOM 6171 C CA . ASP A 1 788 ? 23.727 19.831 -22.443 1.00 82.88 788 ASP A CA 1
ATOM 6172 C C . ASP A 1 788 ? 24.678 20.941 -21.939 1.00 82.88 788 ASP A C 1
ATOM 6174 O O . ASP A 1 788 ? 24.219 21.957 -21.392 1.00 82.88 788 ASP A O 1
ATOM 6178 N N . GLY A 1 789 ? 25.984 20.794 -22.191 1.00 83.88 789 GLY A N 1
ATOM 6179 C CA . GLY A 1 789 ? 27.052 21.668 -21.691 1.00 83.88 789 GLY A CA 1
ATOM 6180 C C . GLY A 1 789 ? 28.159 20.970 -20.881 1.00 83.88 789 GLY A C 1
ATOM 6181 O O . GLY A 1 789 ? 29.166 21.623 -20.560 1.00 83.88 789 GLY A O 1
ATOM 6182 N N . ILE A 1 790 ? 28.005 19.688 -20.544 1.00 86.69 790 ILE A N 1
ATOM 6183 C CA . ILE A 1 790 ? 29.025 18.806 -19.972 1.00 86.69 790 ILE A CA 1
ATOM 6184 C C . ILE A 1 790 ? 29.673 17.986 -21.112 1.00 86.69 790 ILE A C 1
ATOM 6186 O O . ILE A 1 790 ? 28.983 17.349 -21.893 1.00 86.69 790 ILE A O 1
ATOM 6190 N N . PRO A 1 791 ? 31.014 17.969 -21.236 1.00 89.81 791 PRO A N 1
ATOM 6191 C CA . PRO A 1 791 ? 31.696 17.101 -22.198 1.00 89.81 791 PRO A CA 1
ATOM 6192 C C . PRO A 1 791 ? 31.626 15.606 -21.843 1.00 89.81 791 PRO A C 1
ATOM 6194 O O . PRO A 1 791 ? 31.924 15.269 -20.692 1.00 89.81 791 PRO A O 1
ATOM 6197 N N . ASP A 1 792 ? 31.453 14.717 -22.836 1.00 87.44 792 ASP A N 1
ATOM 6198 C CA . ASP A 1 792 ? 31.274 13.255 -22.669 1.00 87.44 792 ASP A CA 1
ATOM 6199 C C . ASP A 1 792 ? 32.270 12.620 -21.665 1.00 87.44 792 ASP A C 1
ATOM 6201 O O . ASP A 1 792 ? 31.977 11.704 -20.898 1.00 87.44 792 ASP A O 1
ATOM 6205 N N . ILE A 1 793 ? 33.521 13.094 -21.685 1.00 87.62 793 ILE A N 1
ATOM 6206 C CA . ILE A 1 793 ? 34.643 12.562 -20.893 1.00 87.62 793 ILE A CA 1
ATOM 6207 C C . ILE A 1 793 ? 34.654 13.016 -19.419 1.00 87.62 793 ILE A C 1
ATOM 6209 O O . ILE A 1 793 ? 35.497 12.569 -18.640 1.00 87.62 793 ILE A O 1
ATOM 6213 N N . ILE A 1 794 ? 33.758 13.925 -19.034 1.00 87.75 794 ILE A N 1
ATOM 6214 C CA . ILE A 1 794 ? 33.518 14.343 -17.644 1.00 87.75 794 ILE A CA 1
ATOM 6215 C C . ILE A 1 794 ? 32.358 13.538 -17.047 1.00 87.75 794 ILE A C 1
ATOM 6217 O O . ILE A 1 794 ? 32.418 13.158 -15.878 1.00 87.75 794 ILE A O 1
ATOM 6221 N N . GLU A 1 795 ? 31.362 13.224 -17.870 1.00 90.12 795 GLU A N 1
ATOM 6222 C CA . GLU A 1 795 ? 30.232 12.346 -17.559 1.00 90.12 795 GLU A CA 1
ATOM 6223 C C . GLU A 1 795 ? 30.682 10.898 -17.338 1.00 90.12 795 GLU A C 1
ATOM 6225 O O . GLU A 1 795 ? 30.285 10.230 -16.381 1.00 90.12 795 GLU A O 1
ATOM 6230 N N . LEU A 1 796 ? 31.585 10.404 -18.189 1.00 89.75 796 LEU A N 1
ATOM 6231 C CA . LEU A 1 796 ? 32.152 9.067 -18.064 1.00 89.75 796 LEU A CA 1
ATOM 6232 C C . LEU A 1 796 ? 33.181 8.984 -16.919 1.00 89.75 796 LEU A C 1
ATOM 6234 O O . LEU A 1 796 ? 34.312 9.462 -17.011 1.00 89.75 796 LEU A O 1
ATOM 6238 N N . LYS A 1 797 ? 32.808 8.268 -15.853 1.00 85.12 797 LYS A N 1
ATOM 6239 C CA . LYS A 1 797 ? 33.587 8.024 -14.626 1.00 85.12 797 LYS A CA 1
ATOM 6240 C C . LYS A 1 797 ? 34.827 7.162 -14.887 1.00 85.12 797 LYS A C 1
ATOM 6242 O O . LYS A 1 797 ? 35.933 7.546 -14.503 1.00 85.12 797 LYS A O 1
ATOM 6247 N N . SER A 1 798 ? 34.671 5.985 -15.509 1.00 82.56 798 SER A N 1
ATOM 6248 C CA . SER A 1 798 ? 35.806 5.133 -15.923 1.00 82.56 798 SER A CA 1
ATOM 6249 C C . SER A 1 798 ? 35.422 3.933 -16.798 1.00 82.56 798 SER A C 1
ATOM 6251 O O . SER A 1 798 ? 34.410 3.276 -16.553 1.00 82.56 798 SER A O 1
ATOM 6253 N N . SER A 1 799 ? 36.291 3.574 -17.749 1.00 83.25 799 SER A N 1
ATOM 6254 C CA . SER A 1 799 ? 36.232 2.295 -18.469 1.00 83.25 799 SER A CA 1
ATOM 6255 C C . SER A 1 799 ? 36.772 1.147 -17.610 1.00 83.25 799 SER A C 1
ATOM 6257 O O . SER A 1 799 ? 37.890 1.234 -17.088 1.00 83.25 799 SER A O 1
ATOM 6259 N N . TYR A 1 800 ? 36.039 0.041 -17.533 1.00 77.94 800 TYR A N 1
ATOM 6260 C CA . TYR A 1 800 ? 36.449 -1.180 -16.845 1.00 77.94 800 TYR A CA 1
ATOM 6261 C C . TYR A 1 800 ? 35.889 -2.423 -17.547 1.00 77.94 800 TYR A C 1
ATOM 6263 O O . TYR A 1 800 ? 35.191 -2.331 -18.554 1.00 77.94 800 TYR A O 1
ATOM 6271 N N . LYS A 1 801 ? 36.244 -3.604 -17.033 1.00 77.75 801 LYS A N 1
ATOM 6272 C CA . LYS A 1 801 ? 35.743 -4.887 -17.528 1.00 77.75 801 LYS A CA 1
ATOM 6273 C C . LYS A 1 801 ? 34.753 -5.476 -16.536 1.00 77.75 801 LYS A C 1
ATOM 6275 O O . LYS A 1 801 ? 35.161 -5.913 -15.459 1.00 77.75 801 LYS A O 1
ATOM 6280 N N . VAL A 1 802 ? 33.479 -5.532 -16.911 1.00 68.50 802 VAL A N 1
ATOM 6281 C CA . VAL A 1 802 ? 32.474 -6.308 -16.182 1.00 68.50 802 VAL A CA 1
ATOM 6282 C C . VAL A 1 802 ? 32.755 -7.793 -16.404 1.00 68.50 802 VAL A C 1
ATOM 6284 O O . VAL A 1 802 ? 32.782 -8.286 -17.534 1.00 68.50 802 VAL A O 1
ATOM 6287 N N . HIS A 1 803 ? 32.964 -8.520 -15.306 1.00 67.88 803 HIS A N 1
ATOM 6288 C CA . HIS A 1 803 ? 33.037 -9.978 -15.307 1.00 67.88 803 HIS A CA 1
ATOM 6289 C C . HIS A 1 803 ? 31.628 -10.573 -15.153 1.00 67.88 803 HIS A C 1
ATOM 6291 O O . HIS A 1 803 ? 31.274 -11.061 -14.082 1.00 67.88 803 HIS A O 1
ATOM 6297 N N . ALA A 1 804 ? 30.816 -10.540 -16.212 1.00 64.19 804 ALA A N 1
ATOM 6298 C CA . ALA A 1 804 ? 29.468 -11.114 -16.189 1.00 64.19 804 ALA A CA 1
ATOM 6299 C C . ALA A 1 804 ? 29.510 -12.653 -16.250 1.00 64.19 804 ALA A C 1
ATOM 6301 O O . ALA A 1 804 ? 30.291 -13.241 -17.007 1.00 64.19 804 ALA A O 1
ATOM 6302 N N . TYR A 1 805 ? 28.639 -13.327 -15.495 1.00 61.12 805 TYR A N 1
ATOM 6303 C CA . TYR A 1 805 ? 28.377 -14.754 -15.693 1.00 61.12 805 TYR A CA 1
ATOM 6304 C C . TYR A 1 805 ? 27.409 -14.931 -16.863 1.00 61.12 805 TYR A C 1
ATOM 6306 O O . TYR A 1 805 ? 26.299 -14.411 -16.851 1.00 61.12 805 TYR A O 1
ATOM 6314 N N . ASN A 1 806 ? 27.821 -15.676 -17.886 1.00 63.69 806 ASN A N 1
ATOM 6315 C CA . ASN A 1 806 ? 26.974 -15.995 -19.026 1.00 63.69 806 ASN A CA 1
ATOM 6316 C C . ASN A 1 806 ? 26.248 -17.337 -18.766 1.00 63.69 806 ASN A C 1
ATOM 6318 O O . ASN A 1 806 ? 26.898 -18.394 -18.819 1.00 63.69 806 ASN A O 1
ATOM 6322 N N . PRO A 1 807 ? 24.922 -17.342 -18.507 1.00 51.91 807 PRO A N 1
ATOM 6323 C CA . PRO A 1 807 ? 24.194 -18.537 -18.068 1.00 51.91 807 PRO A CA 1
ATOM 6324 C C . PRO A 1 807 ? 24.107 -19.639 -19.138 1.00 51.91 807 PRO A C 1
ATOM 6326 O O . PRO A 1 807 ? 24.031 -20.824 -18.798 1.00 51.91 807 PRO A O 1
ATOM 6329 N N . TYR A 1 808 ? 24.198 -19.292 -20.428 1.00 53.31 808 TYR A N 1
ATOM 6330 C CA . TYR A 1 808 ? 24.224 -20.265 -21.529 1.00 53.31 808 TYR A CA 1
ATOM 6331 C C . TYR A 1 808 ? 25.531 -21.054 -21.584 1.00 53.31 808 TYR A C 1
ATOM 6333 O O . TYR A 1 808 ? 25.535 -22.279 -21.720 1.00 53.31 808 TYR A O 1
ATOM 6341 N N . THR A 1 809 ? 26.662 -20.346 -21.515 1.00 61.12 809 THR A N 1
ATOM 6342 C CA . THR A 1 809 ? 27.996 -20.957 -21.603 1.00 61.12 809 THR A CA 1
ATOM 6343 C C . THR A 1 809 ? 28.483 -21.494 -20.257 1.00 61.12 809 THR A C 1
ATOM 6345 O O . THR A 1 809 ? 29.448 -22.268 -20.235 1.00 61.12 809 THR A O 1
ATOM 6348 N N . LYS A 1 810 ? 27.803 -21.105 -19.165 1.00 58.06 810 LYS A N 1
ATOM 6349 C CA . LYS A 1 810 ? 28.087 -21.406 -17.753 1.00 58.06 810 LYS A CA 1
ATOM 6350 C C . LYS A 1 810 ? 29.515 -21.038 -17.359 1.00 58.06 810 LYS A C 1
ATOM 6352 O O . LYS A 1 810 ? 30.266 -21.852 -16.816 1.00 58.06 810 LYS A O 1
ATOM 6357 N N . LYS A 1 811 ? 29.907 -19.809 -17.710 1.00 64.38 811 LYS A N 1
ATOM 6358 C CA . LYS A 1 811 ? 31.247 -19.240 -17.508 1.00 64.38 811 LYS A CA 1
ATOM 6359 C C . LYS A 1 811 ? 31.173 -17.740 -17.265 1.00 64.38 811 LYS A C 1
ATOM 6361 O O . LYS A 1 811 ? 30.331 -17.065 -17.846 1.00 64.38 811 LYS A O 1
ATOM 6366 N N . MET A 1 812 ? 32.141 -17.229 -16.510 1.00 63.50 812 MET A N 1
ATOM 6367 C CA . MET A 1 812 ? 32.462 -15.803 -16.520 1.00 63.50 812 MET A CA 1
ATOM 6368 C C . MET A 1 812 ? 33.001 -15.404 -17.899 1.00 63.50 812 MET A C 1
ATOM 6370 O O . MET A 1 812 ? 33.802 -16.139 -18.489 1.00 63.50 812 MET A O 1
ATOM 6374 N N . GLN A 1 813 ? 32.590 -14.240 -18.384 1.00 71.25 813 GLN A N 1
ATOM 6375 C CA . GLN A 1 813 ? 33.124 -13.565 -19.566 1.00 71.25 813 GLN A CA 1
ATOM 6376 C C . GLN A 1 813 ? 33.541 -12.139 -19.178 1.00 71.25 813 GLN A C 1
ATOM 6378 O O . GLN A 1 813 ? 33.138 -11.646 -18.130 1.00 71.25 813 GLN A O 1
ATOM 6383 N N . GLU A 1 814 ? 34.392 -11.502 -19.978 1.00 70.50 814 GLU A N 1
ATOM 6384 C CA . GLU A 1 814 ? 34.726 -10.078 -19.838 1.00 70.50 814 GLU A CA 1
ATOM 6385 C C . GLU A 1 814 ? 33.929 -9.287 -20.874 1.00 70.50 814 GLU A C 1
ATOM 6387 O O . GLU A 1 814 ? 33.942 -9.656 -22.048 1.00 70.50 814 GLU A O 1
ATOM 6392 N N . ILE A 1 815 ? 33.287 -8.202 -20.448 1.00 72.69 815 ILE A N 1
ATOM 6393 C CA . ILE A 1 815 ? 32.663 -7.195 -21.314 1.00 72.69 815 ILE A CA 1
ATOM 6394 C C . ILE A 1 815 ? 33.322 -5.856 -20.979 1.00 72.69 815 ILE A C 1
ATOM 6396 O O . ILE A 1 815 ? 33.456 -5.532 -19.800 1.00 72.69 815 ILE A O 1
ATOM 6400 N N . ASP A 1 816 ? 33.758 -5.096 -21.982 1.00 75.25 816 ASP A N 1
ATOM 6401 C CA . ASP A 1 816 ? 34.252 -3.732 -21.772 1.00 75.25 816 ASP A CA 1
ATOM 6402 C C . ASP A 1 816 ? 33.059 -2.772 -21.611 1.00 75.25 816 ASP A C 1
ATOM 6404 O O . ASP A 1 816 ? 32.156 -2.749 -22.449 1.00 75.25 816 ASP A O 1
ATOM 6408 N N . THR A 1 817 ? 33.043 -2.005 -20.519 1.00 81.38 817 THR A N 1
ATOM 6409 C CA . THR A 1 817 ? 31.937 -1.116 -20.119 1.00 81.38 817 THR A CA 1
ATOM 6410 C C . THR A 1 817 ? 32.464 0.185 -19.525 1.00 81.38 817 THR A C 1
ATOM 6412 O O . THR A 1 817 ? 33.554 0.217 -18.948 1.00 81.38 817 THR A O 1
ATOM 6415 N N . TRP A 1 818 ? 31.666 1.248 -19.584 1.00 85.50 818 TRP A N 1
ATOM 6416 C CA . TRP A 1 818 ? 31.944 2.506 -18.896 1.00 85.50 818 TRP A CA 1
ATOM 6417 C C . TRP A 1 818 ? 30.989 2.728 -17.726 1.00 85.50 818 TRP A C 1
ATOM 6419 O O . TRP A 1 818 ? 29.777 2.635 -17.877 1.00 85.50 818 TRP A O 1
ATOM 6429 N N . SER A 1 819 ? 31.555 3.051 -16.567 1.00 87.06 819 SER A N 1
ATOM 6430 C CA . SER A 1 819 ? 30.820 3.679 -15.464 1.00 87.06 819 SER A CA 1
ATOM 6431 C C . SER A 1 819 ? 30.666 5.171 -15.746 1.00 87.06 819 SER A C 1
ATOM 6433 O O . SER A 1 819 ? 31.542 5.761 -16.388 1.00 87.06 819 SER A O 1
ATOM 6435 N N . PHE A 1 820 ? 29.585 5.775 -15.255 1.00 89.69 820 PHE A N 1
ATOM 6436 C CA . PHE A 1 820 ? 29.148 7.119 -15.632 1.00 89.69 820 PHE A CA 1
ATOM 6437 C C . PHE A 1 820 ? 28.464 7.867 -14.471 1.00 89.69 820 PHE A C 1
ATOM 6439 O O . PHE A 1 820 ? 28.013 7.243 -13.507 1.00 89.69 820 PHE A O 1
ATOM 6446 N N . TYR A 1 821 ? 28.456 9.198 -14.561 1.00 88.19 821 TYR A N 1
ATOM 6447 C CA . TYR A 1 821 ? 27.777 10.150 -13.668 1.00 88.19 821 TYR A CA 1
ATOM 6448 C C . TYR A 1 821 ? 26.481 10.712 -14.278 1.00 88.19 821 TYR A C 1
ATOM 6450 O O . TYR A 1 821 ? 25.595 11.108 -13.532 1.00 88.19 821 TYR A O 1
ATOM 6458 N N . SER A 1 822 ? 26.415 10.722 -15.608 1.00 89.44 822 SER A N 1
ATOM 6459 C CA . SER A 1 822 ? 25.312 11.087 -16.505 1.00 89.44 822 SER A CA 1
ATOM 6460 C C . SER A 1 822 ? 25.493 10.287 -17.805 1.00 89.44 822 SER A C 1
ATOM 6462 O O . SER A 1 822 ? 26.576 9.736 -18.040 1.00 89.44 822 SER A O 1
ATOM 6464 N N . ASN A 1 823 ? 24.447 10.120 -18.611 1.00 88.75 823 ASN A N 1
ATOM 6465 C CA . ASN A 1 823 ? 24.499 9.405 -19.883 1.00 88.75 823 ASN A CA 1
ATOM 6466 C C . ASN A 1 823 ? 24.868 10.393 -21.011 1.00 88.75 823 ASN A C 1
ATOM 6468 O O . ASN A 1 823 ? 23.983 11.126 -21.441 1.00 88.75 823 ASN A O 1
ATOM 6472 N N . PRO A 1 824 ? 26.094 10.334 -21.579 1.00 88.81 824 PRO A N 1
ATOM 6473 C CA . PRO A 1 824 ? 26.615 11.277 -22.588 1.00 88.81 824 PRO A CA 1
ATOM 6474 C C . PRO A 1 824 ? 25.989 11.124 -23.993 1.00 88.81 824 PRO A C 1
ATOM 6476 O O . PRO A 1 824 ? 26.659 11.161 -25.024 1.00 88.81 824 PRO A O 1
ATOM 6479 N N . SER A 1 825 ? 24.700 10.819 -24.054 1.00 85.56 825 SER A N 1
ATOM 6480 C CA . SER A 1 825 ? 23.862 10.829 -25.255 1.00 85.56 825 SER A CA 1
ATOM 6481 C C . SER A 1 825 ? 22.432 11.297 -24.944 1.00 85.56 825 SER A C 1
ATOM 6483 O O . SER A 1 825 ? 21.517 11.121 -25.757 1.00 85.56 825 SER A O 1
ATOM 6485 N N . LYS A 1 826 ? 22.244 11.864 -23.749 1.00 86.88 826 LYS A N 1
ATOM 6486 C CA . LYS A 1 826 ? 20.998 12.301 -23.146 1.00 86.88 826 LYS A CA 1
ATOM 6487 C C . LYS A 1 826 ? 21.246 13.521 -22.258 1.00 86.88 826 LYS A C 1
ATOM 6489 O O . LYS A 1 826 ? 21.561 13.410 -21.085 1.00 86.88 826 LYS A O 1
ATOM 6494 N N . ARG A 1 827 ? 20.855 14.672 -22.791 1.00 87.12 827 ARG A N 1
ATOM 6495 C CA . ARG A 1 827 ? 20.758 15.974 -22.112 1.00 87.12 827 ARG A CA 1
ATOM 6496 C C . ARG A 1 827 ? 19.813 16.023 -20.875 1.00 87.12 827 ARG A C 1
ATOM 6498 O O . ARG A 1 827 ? 19.588 17.091 -20.312 1.00 87.12 827 ARG A O 1
ATOM 6505 N N . ASP A 1 828 ? 19.188 14.905 -20.541 1.00 86.00 828 ASP A N 1
ATOM 6506 C CA . ASP A 1 828 ? 18.213 14.655 -19.471 1.00 86.00 828 ASP A CA 1
ATOM 6507 C C . ASP A 1 828 ? 18.256 13.124 -19.296 1.00 86.00 828 ASP A C 1
ATOM 6509 O O . ASP A 1 828 ? 17.639 12.374 -20.067 1.00 86.00 828 ASP A O 1
ATOM 6513 N N . THR A 1 829 ? 19.169 12.655 -18.440 1.00 86.88 829 THR A N 1
ATOM 6514 C CA . THR A 1 829 ? 19.569 11.237 -18.385 1.00 86.88 829 THR A CA 1
ATOM 6515 C C . THR A 1 829 ? 18.516 10.342 -17.748 1.00 86.88 829 THR A C 1
ATOM 6517 O O . THR A 1 829 ? 18.268 9.239 -18.251 1.00 86.88 829 THR A O 1
ATOM 6520 N N . ASP A 1 830 ? 17.892 10.793 -16.664 1.00 82.31 830 ASP A N 1
ATOM 6521 C CA . ASP A 1 830 ? 16.881 10.040 -15.928 1.00 82.31 830 ASP A CA 1
ATOM 6522 C C . ASP A 1 830 ? 15.445 10.304 -16.400 1.00 82.31 830 ASP A C 1
ATOM 6524 O O . ASP A 1 830 ? 14.570 9.475 -16.145 1.00 82.31 830 ASP A O 1
ATOM 6528 N N . GLY A 1 831 ? 15.205 11.363 -17.178 1.00 80.25 831 GLY A N 1
ATOM 6529 C CA . GLY A 1 831 ? 13.888 11.720 -17.697 1.00 80.25 831 GLY A CA 1
ATOM 6530 C C . GLY A 1 831 ? 13.041 12.537 -16.721 1.00 80.25 831 GLY A C 1
ATOM 6531 O O . GLY A 1 831 ? 11.822 12.620 -16.917 1.00 80.25 831 GLY A O 1
ATOM 6532 N N . ASP A 1 832 ? 13.629 13.102 -15.661 1.00 77.25 832 ASP A N 1
ATOM 6533 C CA . ASP A 1 832 ? 12.891 13.838 -14.630 1.00 77.25 832 ASP A CA 1
ATOM 6534 C C . ASP A 1 832 ? 12.386 15.222 -15.101 1.00 77.25 832 ASP A C 1
ATOM 6536 O O . ASP A 1 832 ? 11.422 15.741 -14.525 1.00 77.25 832 ASP A O 1
ATOM 6540 N N . THR A 1 833 ? 12.936 15.752 -16.206 1.00 82.06 833 THR A N 1
ATOM 6541 C CA . THR A 1 833 ? 12.756 17.086 -16.832 1.00 82.06 833 THR A CA 1
ATOM 6542 C C . THR A 1 833 ? 13.735 18.200 -16.432 1.00 82.06 833 THR A C 1
ATOM 6544 O O . THR A 1 833 ? 13.643 19.315 -16.972 1.00 82.06 833 THR A O 1
ATOM 6547 N N . LEU A 1 834 ? 14.699 17.931 -15.556 1.00 81.62 834 LEU A N 1
ATOM 6548 C CA . LEU A 1 834 ? 15.938 18.695 -15.424 1.00 81.62 834 LEU A CA 1
ATOM 6549 C C . LEU A 1 834 ? 16.931 18.266 -16.523 1.00 81.62 834 LEU A C 1
ATOM 6551 O O . LEU A 1 834 ? 16.738 17.278 -17.219 1.00 81.62 834 LEU A O 1
ATOM 6555 N N . SER A 1 835 ? 17.980 19.061 -16.737 1.00 86.12 835 SER A N 1
ATOM 6556 C CA . SER A 1 835 ? 19.129 18.629 -17.547 1.00 86.12 835 SER A CA 1
ATOM 6557 C C . SER A 1 835 ? 20.334 18.444 -16.646 1.00 86.12 835 SER A C 1
ATOM 6559 O O . SER A 1 835 ? 20.485 19.201 -15.689 1.00 86.12 835 SER A O 1
ATOM 6561 N N . ASP A 1 836 ? 21.191 17.490 -16.978 1.00 87.12 836 ASP A N 1
ATOM 6562 C CA . ASP A 1 836 ? 22.252 16.947 -16.128 1.00 87.12 836 ASP A CA 1
ATOM 6563 C C . ASP A 1 836 ? 23.222 18.012 -15.568 1.00 87.12 836 ASP A C 1
ATOM 6565 O O . ASP A 1 836 ? 23.746 17.866 -14.464 1.00 87.12 836 ASP A O 1
ATOM 6569 N N . ILE A 1 837 ? 23.417 19.135 -16.274 1.00 87.81 837 ILE A N 1
ATOM 6570 C CA . ILE A 1 837 ? 24.167 20.313 -15.796 1.00 87.81 837 ILE A CA 1
ATOM 6571 C C . ILE A 1 837 ? 23.483 21.146 -14.688 1.00 87.81 837 ILE A C 1
ATOM 6573 O O . ILE A 1 837 ? 24.166 21.859 -13.942 1.00 87.81 837 ILE A O 1
ATOM 6577 N N . ASP A 1 838 ? 22.153 21.108 -14.601 1.00 83.12 838 ASP A N 1
ATOM 6578 C CA . ASP A 1 838 ? 21.327 21.793 -13.594 1.00 83.12 838 ASP A CA 1
ATOM 6579 C C . ASP A 1 838 ? 20.892 20.850 -12.446 1.00 83.12 838 ASP A C 1
ATOM 6581 O O . ASP A 1 838 ? 20.505 21.346 -11.381 1.00 83.12 838 ASP A O 1
ATOM 6585 N N . ASP A 1 839 ? 20.990 19.528 -12.630 1.00 83.50 839 ASP A N 1
ATOM 6586 C CA . ASP A 1 839 ? 20.682 18.513 -11.616 1.00 83.50 839 ASP A CA 1
ATOM 6587 C C . ASP A 1 839 ? 21.884 18.157 -10.692 1.00 83.50 839 ASP A C 1
ATOM 6589 O O . ASP A 1 839 ? 23.044 18.505 -10.933 1.00 83.50 839 ASP A O 1
ATOM 6593 N N . LEU A 1 840 ? 21.595 17.520 -9.551 1.00 81.06 840 LEU A N 1
ATOM 6594 C CA . LEU A 1 840 ? 22.541 17.082 -8.528 1.00 81.06 840 LEU A CA 1
ATOM 6595 C C . LEU A 1 840 ? 22.790 15.564 -8.509 1.00 81.06 840 LEU A C 1
ATOM 6597 O O . LEU A 1 840 ? 23.786 15.151 -7.903 1.00 81.06 840 LEU A O 1
ATOM 6601 N N . GLN A 1 841 ? 21.920 14.743 -9.105 1.00 83.12 841 GLN A N 1
ATOM 6602 C CA . GLN A 1 841 ? 22.019 13.279 -9.156 1.00 83.12 841 GLN A CA 1
ATOM 6603 C C . GLN A 1 841 ? 21.533 12.705 -10.514 1.00 83.12 841 GLN A C 1
ATOM 6605 O O . GLN A 1 841 ? 20.624 11.876 -10.491 1.00 83.12 841 GLN A O 1
ATOM 6610 N N . PRO A 1 842 ? 22.169 13.021 -11.671 1.00 85.44 842 PRO A N 1
ATOM 6611 C CA . PRO A 1 842 ? 21.574 12.828 -13.012 1.00 85.44 842 PRO A CA 1
ATOM 6612 C C . PRO A 1 842 ? 21.245 11.390 -13.444 1.00 85.44 842 PRO A C 1
ATOM 6614 O O . PRO A 1 842 ? 20.868 11.138 -14.579 1.00 85.44 842 PRO A O 1
ATOM 6617 N N . THR A 1 843 ? 21.442 10.405 -12.574 1.00 82.44 843 THR A N 1
ATOM 6618 C CA . THR A 1 843 ? 21.168 8.984 -12.803 1.00 82.44 843 THR A CA 1
ATOM 6619 C C . THR A 1 843 ? 20.186 8.415 -11.780 1.00 82.44 843 THR A C 1
ATOM 6621 O O . THR A 1 843 ? 20.247 7.219 -11.485 1.00 82.44 843 THR A O 1
ATOM 6624 N N . LYS A 1 844 ? 19.321 9.251 -11.194 1.00 79.62 844 LYS A N 1
ATOM 6625 C CA . LYS A 1 844 ? 18.299 8.835 -10.231 1.00 79.62 844 LYS A CA 1
ATOM 6626 C C . LYS A 1 844 ? 17.070 9.737 -10.337 1.00 79.62 844 LYS A C 1
ATOM 6628 O O . LYS A 1 844 ? 17.096 10.819 -9.766 1.00 79.62 844 LYS A O 1
ATOM 6633 N N . TYR A 1 845 ? 16.002 9.201 -10.939 1.00 76.12 845 TYR A N 1
ATOM 6634 C CA . TYR A 1 845 ? 14.730 9.886 -11.204 1.00 76.12 845 TYR A CA 1
ATOM 6635 C C . TYR A 1 845 ? 14.237 10.733 -10.024 1.00 76.12 845 TYR A C 1
ATOM 6637 O O . TYR A 1 845 ? 13.564 10.227 -9.114 1.00 76.12 845 TYR A O 1
ATOM 6645 N N . ASP A 1 846 ? 14.568 12.023 -10.031 1.00 76.62 846 ASP A N 1
ATOM 6646 C CA . ASP A 1 846 ? 14.133 12.927 -8.974 1.00 76.62 846 ASP A CA 1
ATOM 6647 C C . ASP A 1 846 ? 12.654 13.279 -9.209 1.00 76.62 846 ASP A C 1
ATOM 6649 O O . ASP A 1 846 ? 12.173 13.448 -10.326 1.00 76.62 846 ASP A O 1
ATOM 6653 N N . THR A 1 847 ? 11.841 13.331 -8.159 1.00 78.06 847 THR A N 1
ATOM 6654 C CA . THR A 1 847 ? 10.447 13.771 -8.341 1.00 78.06 847 THR A CA 1
ATOM 6655 C C . THR A 1 847 ? 10.432 15.291 -8.454 1.00 78.06 847 THR A C 1
ATOM 6657 O O . THR A 1 847 ? 10.881 15.959 -7.531 1.00 78.06 847 THR A O 1
ATOM 6660 N N . VAL A 1 848 ? 9.818 15.876 -9.488 1.00 80.50 848 VAL A N 1
ATOM 6661 C CA . VAL A 1 848 ? 9.638 17.341 -9.559 1.00 80.50 848 VAL A CA 1
ATOM 6662 C C . VAL A 1 848 ? 8.208 17.779 -9.854 1.00 80.50 848 VAL A C 1
ATOM 6664 O O . VAL A 1 848 ? 7.429 17.123 -10.548 1.00 80.50 848 VAL A O 1
ATOM 6667 N N . VAL A 1 849 ? 7.848 18.949 -9.316 1.00 82.56 849 VAL A N 1
ATOM 6668 C CA . VAL A 1 849 ? 6.549 19.598 -9.541 1.00 82.56 849 VAL A CA 1
ATOM 6669 C C . VAL A 1 849 ? 6.540 20.273 -10.915 1.00 82.56 849 VAL A C 1
ATOM 6671 O O . VAL A 1 849 ? 6.859 21.455 -11.050 1.00 82.56 849 VAL A O 1
ATOM 6674 N N . ILE A 1 850 ? 6.109 19.540 -11.942 1.00 83.06 850 ILE A N 1
ATOM 6675 C CA . ILE A 1 850 ? 5.962 20.075 -13.306 1.00 83.06 850 ILE A CA 1
ATOM 6676 C C . ILE A 1 850 ? 4.856 21.138 -13.416 1.00 83.06 850 ILE A C 1
ATOM 6678 O O . ILE A 1 850 ? 4.850 21.940 -14.355 1.00 83.06 850 ILE A O 1
ATOM 6682 N N . LYS A 1 851 ? 3.881 21.154 -12.490 1.00 83.06 851 LYS A N 1
ATOM 6683 C CA . LYS A 1 851 ? 2.764 22.111 -12.519 1.00 83.06 851 LYS A CA 1
ATOM 6684 C C . LYS A 1 851 ? 2.079 22.293 -11.162 1.00 83.06 851 LYS A C 1
ATOM 6686 O O . LYS A 1 851 ? 1.418 21.390 -10.659 1.00 83.06 851 LYS A O 1
ATOM 6691 N N . GLU A 1 852 ? 2.099 23.522 -10.658 1.00 83.50 852 GLU A N 1
ATOM 6692 C CA . GLU A 1 852 ? 1.377 23.954 -9.454 1.00 83.50 852 GLU A CA 1
ATOM 6693 C C . GLU A 1 852 ? 0.224 24.917 -9.806 1.00 83.50 852 GLU A C 1
ATOM 6695 O O . GLU A 1 852 ? 0.323 25.717 -10.741 1.00 83.50 852 GLU A O 1
ATOM 6700 N N . ASN A 1 853 ? -0.887 24.845 -9.069 1.00 75.81 853 ASN A N 1
ATOM 6701 C CA . ASN A 1 853 ? -1.930 25.872 -9.004 1.00 75.81 853 ASN A CA 1
ATOM 6702 C C . ASN A 1 853 ? -2.765 25.723 -7.720 1.00 75.81 853 ASN A C 1
ATOM 6704 O O . ASN A 1 853 ? -2.767 24.658 -7.108 1.00 75.81 853 ASN A O 1
ATOM 6708 N N . ASP A 1 854 ? -3.560 26.745 -7.387 1.00 65.81 854 ASP A N 1
ATOM 6709 C CA . ASP A 1 854 ? -4.452 26.821 -6.217 1.00 65.81 854 ASP A CA 1
ATOM 6710 C C . ASP A 1 854 ? -5.312 25.559 -5.961 1.00 65.81 854 ASP A C 1
ATOM 6712 O O . ASP A 1 854 ? -5.757 25.342 -4.834 1.00 65.81 854 ASP A O 1
ATOM 6716 N N . SER A 1 855 ? -5.585 24.737 -6.985 1.00 64.25 855 SER A N 1
ATOM 6717 C CA . SER A 1 855 ? -6.418 23.527 -6.906 1.00 64.25 855 SER A CA 1
ATOM 6718 C C . SER A 1 855 ? -5.686 22.200 -7.177 1.00 64.25 855 SER A C 1
ATOM 6720 O O . SER A 1 855 ? -6.299 21.152 -6.979 1.00 64.25 855 SER A O 1
ATOM 6722 N N . SER A 1 856 ? -4.418 22.183 -7.613 1.00 72.31 856 SER A N 1
ATOM 6723 C CA . SER A 1 856 ? -3.657 20.928 -7.788 1.00 72.31 856 SER A CA 1
ATOM 6724 C C . SER A 1 856 ? -2.136 21.113 -7.904 1.00 72.31 856 SER A C 1
ATOM 6726 O O . SER A 1 856 ? -1.653 22.107 -8.449 1.00 72.31 856 SER A O 1
ATOM 6728 N N . ILE A 1 857 ? -1.397 20.083 -7.495 1.00 76.38 857 ILE A N 1
ATOM 6729 C CA . ILE A 1 857 ? 0.041 19.890 -7.726 1.00 76.38 857 ILE A CA 1
ATOM 6730 C C . ILE A 1 857 ? 0.184 18.654 -8.624 1.00 76.38 857 ILE A C 1
ATOM 6732 O O . ILE A 1 857 ? -0.398 17.619 -8.315 1.00 76.38 857 ILE A O 1
ATOM 6736 N N . ALA A 1 858 ? 0.908 18.750 -9.737 1.00 80.62 858 ALA A N 1
ATOM 6737 C CA . ALA A 1 858 ? 1.204 17.617 -10.614 1.00 80.62 858 ALA A CA 1
ATOM 6738 C C . ALA A 1 858 ? 2.714 17.409 -10.758 1.00 80.62 858 ALA A C 1
ATOM 6740 O O . ALA A 1 858 ? 3.474 18.385 -10.803 1.00 80.62 858 ALA A O 1
ATOM 6741 N N . PHE A 1 859 ? 3.101 16.140 -10.848 1.00 80.06 859 PHE A N 1
ATOM 6742 C CA . PHE A 1 859 ? 4.475 15.649 -10.816 1.00 80.06 859 PHE A CA 1
ATOM 6743 C C . PHE A 1 859 ? 4.921 15.099 -12.176 1.00 80.06 859 PHE A C 1
ATOM 6745 O O . PHE A 1 859 ? 4.085 14.740 -13.010 1.00 80.06 859 PHE A O 1
ATOM 6752 N N . ASN A 1 860 ? 6.234 15.039 -12.400 1.00 71.94 860 ASN A N 1
ATOM 6753 C CA . ASN A 1 860 ? 6.844 14.384 -13.566 1.00 71.94 860 ASN A CA 1
ATOM 6754 C C . ASN A 1 860 ? 6.455 12.896 -13.675 1.00 71.94 860 ASN A C 1
ATOM 6756 O O . ASN A 1 860 ? 6.178 12.432 -14.778 1.00 71.94 860 ASN A O 1
ATOM 6760 N N . THR A 1 861 ? 6.242 12.222 -12.537 1.00 68.06 861 THR A N 1
ATOM 6761 C CA . THR A 1 861 ? 5.645 10.873 -12.387 1.00 68.06 861 THR A CA 1
ATOM 6762 C C . THR A 1 861 ? 4.259 10.686 -13.038 1.00 68.06 861 THR A C 1
ATOM 6764 O O . THR A 1 861 ? 3.677 9.603 -12.970 1.00 68.06 861 THR A O 1
ATOM 6767 N N . GLY A 1 862 ? 3.657 11.748 -13.586 1.00 66.12 862 GLY A N 1
ATOM 6768 C CA . GLY A 1 862 ? 2.299 11.775 -14.132 1.00 66.12 862 GLY A CA 1
ATOM 6769 C C . GLY A 1 862 ? 1.200 11.911 -13.072 1.00 66.12 862 GLY A C 1
ATOM 6770 O O . GLY A 1 862 ? 0.060 12.252 -13.410 1.00 66.12 862 GLY A O 1
ATOM 6771 N N . ARG A 1 863 ? 1.516 11.706 -11.787 1.00 70.75 863 ARG A N 1
ATOM 6772 C CA . ARG A 1 863 ? 0.544 11.790 -10.689 1.00 70.75 863 ARG A CA 1
ATOM 6773 C C . ARG A 1 863 ? 0.128 13.239 -10.433 1.00 70.75 863 ARG A C 1
ATOM 6775 O O . ARG A 1 863 ? 0.900 14.184 -10.60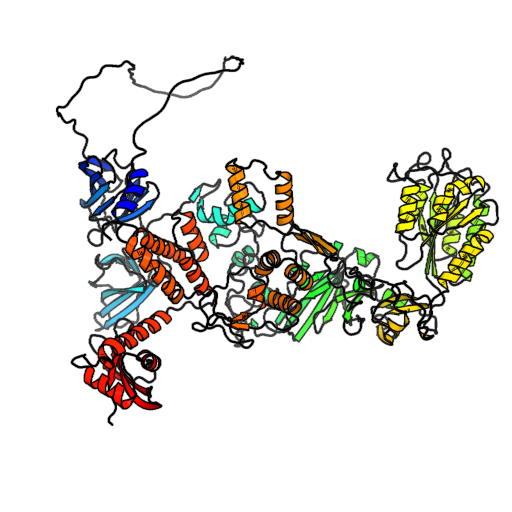3 1.00 70.75 863 ARG A O 1
ATOM 6782 N N . THR A 1 864 ? -1.126 13.438 -10.025 1.00 69.75 864 THR A N 1
ATOM 6783 C CA . THR A 1 864 ? -1.677 14.767 -9.709 1.00 69.75 864 THR A CA 1
ATOM 6784 C C . THR A 1 864 ? -2.409 14.737 -8.376 1.00 69.75 864 THR A C 1
ATOM 6786 O O . THR A 1 864 ? -3.485 14.160 -8.256 1.00 69.75 864 THR A O 1
ATOM 6789 N N . TRP A 1 865 ? -1.849 15.423 -7.384 1.00 71.94 865 TRP A N 1
ATOM 6790 C CA . TRP A 1 865 ? -2.490 15.670 -6.102 1.00 71.94 865 TRP A CA 1
ATOM 6791 C C . TRP A 1 865 ? -3.446 16.872 -6.202 1.00 71.94 865 TRP A C 1
ATOM 6793 O O . TRP A 1 865 ? -3.072 17.943 -6.688 1.00 71.94 865 TRP A O 1
ATOM 6803 N N . TYR A 1 866 ? -4.688 16.723 -5.736 1.00 65.31 866 TYR A N 1
ATOM 6804 C CA . TYR A 1 866 ? -5.713 17.772 -5.799 1.00 65.31 866 TYR A CA 1
ATOM 6805 C C . TYR A 1 866 ? -5.896 18.478 -4.449 1.00 65.31 866 TYR A C 1
ATOM 6807 O O . TYR A 1 866 ? -6.128 17.845 -3.421 1.00 65.31 866 TYR A O 1
ATOM 6815 N N . ASN A 1 867 ? -5.852 19.813 -4.460 1.00 58.94 867 ASN A N 1
ATOM 6816 C CA . ASN A 1 867 ? -6.009 20.632 -3.261 1.00 58.94 867 ASN A CA 1
ATOM 6817 C C . ASN A 1 867 ? -7.491 20.811 -2.903 1.00 58.94 867 ASN A C 1
ATOM 6819 O O . ASN A 1 867 ? -8.156 21.736 -3.384 1.00 58.94 867 ASN A O 1
ATOM 6823 N N . ILE A 1 868 ? -8.002 19.938 -2.034 1.00 52.34 868 ILE A N 1
ATOM 6824 C CA . ILE A 1 868 ? -9.355 20.033 -1.473 1.00 52.34 868 ILE A CA 1
ATOM 6825 C C . ILE A 1 868 ? -9.374 21.153 -0.418 1.00 52.34 868 ILE A C 1
ATOM 6827 O O . ILE A 1 868 ? -9.237 20.925 0.778 1.00 52.34 868 ILE A O 1
ATOM 6831 N N . SER A 1 869 ? -9.518 22.396 -0.884 1.00 44.16 869 SER A N 1
ATOM 6832 C CA . SER A 1 869 ? -9.482 23.611 -0.051 1.00 44.16 869 SER A CA 1
ATOM 6833 C C . SER A 1 869 ? -10.785 23.913 0.707 1.00 44.16 869 SER A C 1
ATOM 6835 O O . SER A 1 869 ? -10.877 24.929 1.395 1.00 44.16 869 SER A O 1
ATOM 6837 N N . CYS A 1 870 ? -11.790 23.039 0.608 1.00 43.22 870 CYS A N 1
ATOM 6838 C CA . CYS A 1 870 ? -12.956 23.022 1.485 1.00 43.22 870 CYS A CA 1
ATOM 6839 C C . CYS A 1 870 ? -12.762 21.967 2.580 1.00 43.22 870 CYS A C 1
ATOM 6841 O O . CYS A 1 870 ? -12.507 20.800 2.289 1.00 43.22 870 CYS A O 1
ATOM 6843 N N . THR A 1 871 ? -12.936 22.345 3.849 1.00 41.03 871 THR A N 1
ATOM 6844 C CA . THR A 1 871 ? -13.033 21.343 4.917 1.00 41.03 871 THR A CA 1
ATOM 6845 C C . THR A 1 871 ? -14.305 20.508 4.736 1.00 41.03 871 THR A C 1
ATOM 6847 O O . THR A 1 871 ? -15.252 20.931 4.067 1.00 41.03 871 THR A O 1
ATOM 6850 N N . SER A 1 872 ? -14.395 19.350 5.393 1.00 36.88 872 SER A N 1
ATOM 6851 C CA . SER A 1 872 ? -15.647 18.578 5.452 1.00 36.88 872 SER A CA 1
ATOM 6852 C C . SER A 1 872 ? -16.819 19.389 6.034 1.00 36.88 872 SER A C 1
ATOM 6854 O O . SER A 1 872 ? -17.969 19.152 5.664 1.00 36.88 872 SER A O 1
ATOM 6856 N N . PHE A 1 873 ? -16.537 20.408 6.858 1.00 34.41 873 PHE A N 1
ATOM 6857 C CA . PHE A 1 873 ? -17.515 21.405 7.302 1.00 34.41 873 PHE A CA 1
ATOM 6858 C C . PHE A 1 873 ? -17.951 22.359 6.182 1.00 34.41 873 PHE A C 1
ATOM 6860 O O . PHE A 1 873 ? -19.150 22.548 6.007 1.00 34.41 873 PHE A O 1
ATOM 6867 N N . ASP A 1 874 ? -17.026 22.927 5.402 1.00 38.84 874 ASP A N 1
ATOM 6868 C CA . ASP A 1 874 ? -17.372 23.793 4.261 1.00 38.84 874 ASP A CA 1
ATOM 6869 C C . ASP A 1 874 ? -18.134 23.012 3.177 1.00 38.84 874 ASP A C 1
ATOM 6871 O O . ASP A 1 874 ? -19.046 23.542 2.539 1.00 38.84 874 ASP A O 1
ATOM 6875 N N . TYR A 1 875 ? -17.785 21.738 2.980 1.00 42.69 875 TYR A N 1
ATOM 6876 C CA . TYR A 1 875 ? -18.481 20.817 2.085 1.00 42.69 875 TYR A CA 1
ATOM 6877 C C . TYR A 1 875 ? -19.925 20.562 2.552 1.00 42.69 875 TYR A C 1
ATOM 6879 O O . TYR A 1 875 ? -20.855 20.767 1.767 1.00 42.69 875 TYR A O 1
ATOM 6887 N N . LEU A 1 876 ? -20.137 20.210 3.831 1.00 37.38 876 LEU A N 1
ATOM 6888 C CA . LEU A 1 876 ? -21.485 20.059 4.394 1.00 37.38 876 LEU A CA 1
ATOM 6889 C C . LEU A 1 876 ? -22.281 21.369 4.365 1.00 37.38 876 LEU A C 1
ATOM 6891 O O . LEU A 1 876 ? -23.456 21.340 4.015 1.00 37.38 876 LEU A O 1
ATOM 6895 N N . ASP A 1 877 ? -21.676 22.508 4.708 1.00 39.50 877 ASP A N 1
ATOM 6896 C CA . ASP A 1 877 ? -22.371 23.800 4.763 1.00 39.50 877 ASP A CA 1
ATOM 6897 C C . ASP A 1 877 ? -22.827 24.248 3.362 1.00 39.50 877 ASP A C 1
ATOM 6899 O O . ASP A 1 877 ? -23.964 24.685 3.190 1.00 39.50 877 ASP A O 1
ATOM 6903 N N . ASN A 1 878 ? -22.019 24.025 2.316 1.00 40.59 878 ASN A N 1
ATOM 6904 C CA . ASN A 1 878 ? -22.458 24.239 0.932 1.00 40.59 878 ASN A CA 1
ATOM 6905 C C . ASN A 1 878 ? -23.596 23.286 0.523 1.00 40.59 878 ASN A C 1
ATOM 6907 O O . ASN A 1 878 ? -24.573 23.733 -0.083 1.00 40.59 878 ASN A O 1
ATOM 6911 N N . LEU A 1 879 ? -23.517 21.997 0.878 1.00 40.56 879 LEU A N 1
ATOM 6912 C CA . LEU A 1 879 ? -24.582 21.017 0.618 1.00 40.56 879 LEU A CA 1
ATOM 6913 C C . LEU A 1 879 ? -25.894 21.409 1.313 1.00 40.56 879 LEU A C 1
ATOM 6915 O O . LEU A 1 879 ? -26.945 21.478 0.673 1.00 40.56 879 LEU A O 1
ATOM 6919 N N . MET A 1 880 ? -25.824 21.747 2.602 1.00 39.31 880 MET A N 1
ATOM 6920 C CA . MET A 1 880 ? -26.958 22.221 3.389 1.00 39.31 880 MET A CA 1
ATOM 6921 C C . MET A 1 880 ? -27.533 23.512 2.800 1.00 39.31 880 MET A C 1
ATOM 6923 O O . MET A 1 880 ? -28.738 23.580 2.590 1.00 39.31 880 MET A O 1
ATOM 6927 N N . GLN A 1 881 ? -26.713 24.507 2.445 1.00 44.25 881 GLN A N 1
ATOM 6928 C CA . GLN A 1 881 ? -27.190 25.766 1.855 1.00 44.25 881 GLN A CA 1
ATOM 6929 C C . GLN A 1 881 ? -27.764 25.612 0.435 1.00 44.25 881 GLN A C 1
ATOM 6931 O O . GLN A 1 881 ? -28.624 26.411 0.044 1.00 44.25 881 GLN A O 1
ATOM 6936 N N . MET A 1 882 ? -27.351 24.591 -0.326 1.00 39.69 882 MET A N 1
ATOM 6937 C CA . MET A 1 882 ? -27.999 24.211 -1.588 1.00 39.69 882 MET A CA 1
ATOM 6938 C C . MET A 1 882 ? -29.371 23.565 -1.353 1.00 39.69 882 MET A C 1
ATOM 6940 O O . MET A 1 882 ? -30.326 23.941 -2.032 1.00 39.69 882 MET A O 1
ATOM 6944 N N . VAL A 1 883 ? -29.504 22.669 -0.366 1.00 39.28 883 VAL A N 1
ATOM 6945 C CA . VAL A 1 883 ? -30.797 22.075 0.040 1.00 39.28 883 VAL A CA 1
ATOM 6946 C C . VAL A 1 883 ? -31.758 23.138 0.596 1.00 39.28 883 VAL A C 1
ATOM 6948 O O . VAL A 1 883 ? -32.944 23.133 0.275 1.00 39.28 883 VAL A O 1
ATOM 6951 N N . ASP A 1 884 ? -31.242 24.098 1.364 1.00 37.84 884 ASP A N 1
ATOM 6952 C CA . ASP A 1 884 ? -31.996 25.221 1.943 1.00 37.84 884 ASP A CA 1
ATOM 6953 C C . ASP A 1 884 ? -32.286 26.352 0.924 1.00 37.84 884 ASP A C 1
ATOM 6955 O O . ASP A 1 884 ? -33.006 27.306 1.232 1.00 37.84 884 ASP A O 1
ATOM 6959 N N . GLY A 1 885 ? -31.714 26.275 -0.288 1.00 39.06 885 GLY A N 1
ATOM 6960 C CA . GLY A 1 885 ? -31.953 27.201 -1.402 1.00 39.06 885 GLY A CA 1
ATOM 6961 C C . GLY A 1 885 ? -31.416 28.628 -1.209 1.00 39.06 885 GLY A C 1
ATOM 6962 O O . GLY A 1 885 ? -32.040 29.577 -1.687 1.00 39.06 885 GLY A O 1
ATOM 6963 N N . LYS A 1 886 ? -30.297 28.810 -0.490 1.00 44.56 886 LYS A N 1
ATOM 6964 C CA . LYS A 1 886 ? -29.836 30.126 0.021 1.00 44.56 886 LYS A CA 1
ATOM 6965 C C . LYS A 1 886 ? -28.633 30.758 -0.697 1.00 44.56 886 LYS A C 1
ATOM 6967 O O . LYS A 1 886 ? -28.162 31.804 -0.253 1.00 44.56 886 LYS A O 1
ATOM 6972 N N . VAL A 1 887 ? -28.151 30.181 -1.800 1.00 40.81 887 VAL A N 1
ATOM 6973 C CA . VAL A 1 887 ? -26.932 30.640 -2.498 1.00 40.81 887 VAL A CA 1
ATOM 6974 C C . VAL A 1 887 ? -27.264 31.323 -3.833 1.00 40.81 887 VAL A C 1
ATOM 6976 O O . VAL A 1 887 ? -27.817 30.696 -4.732 1.00 40.81 887 VAL A O 1
ATOM 6979 N N . ASP A 1 888 ? -26.871 32.594 -3.994 1.00 42.38 888 ASP A N 1
ATOM 6980 C CA . ASP A 1 888 ? -27.109 33.403 -5.213 1.00 42.38 888 ASP A CA 1
ATOM 6981 C C . ASP A 1 888 ? -26.346 32.908 -6.467 1.00 42.38 888 ASP A C 1
ATOM 6983 O O . ASP A 1 888 ? -26.617 33.367 -7.578 1.00 42.38 888 ASP A O 1
ATOM 6987 N N . ASN A 1 889 ? -25.368 32.008 -6.311 1.00 41.78 889 ASN A N 1
ATOM 6988 C CA . ASN A 1 889 ? -24.550 31.478 -7.407 1.00 41.78 889 ASN A CA 1
ATOM 6989 C C . ASN A 1 889 ? -23.960 30.087 -7.055 1.00 41.78 889 ASN A C 1
ATOM 6991 O O . ASN A 1 889 ? -22.800 30.017 -6.642 1.00 41.78 889 ASN A O 1
ATOM 6995 N N . PRO A 1 890 ? -24.740 28.992 -7.160 1.00 45.69 890 PRO A N 1
ATOM 6996 C CA . PRO A 1 890 ? -24.285 27.644 -6.810 1.00 45.69 890 PRO A CA 1
ATOM 6997 C C . PRO A 1 890 ? -23.210 27.115 -7.772 1.00 45.69 890 PRO A C 1
ATOM 6999 O O . PRO A 1 890 ? -23.196 27.457 -8.958 1.00 45.69 890 PRO A O 1
ATOM 7002 N N . ILE A 1 891 ? -22.350 26.223 -7.272 1.00 41.56 891 ILE A N 1
ATOM 7003 C CA . ILE A 1 891 ? -21.422 25.448 -8.109 1.00 41.56 891 ILE A CA 1
ATOM 7004 C C . ILE A 1 891 ? -22.255 24.566 -9.063 1.00 41.56 891 ILE A C 1
ATOM 7006 O O . ILE A 1 891 ? -23.203 23.915 -8.612 1.00 41.56 891 ILE A O 1
ATOM 7010 N N . PRO A 1 892 ? -21.958 24.523 -10.377 1.00 48.47 892 PRO A N 1
ATOM 7011 C CA . PRO A 1 892 ? -22.666 23.649 -11.307 1.00 48.47 892 PRO A CA 1
ATOM 7012 C C . PRO A 1 892 ? -22.578 22.177 -10.887 1.00 48.47 892 PRO A C 1
ATOM 7014 O O . PRO A 1 892 ? -21.496 21.690 -10.569 1.00 48.47 892 PRO A O 1
ATOM 7017 N N . ILE A 1 893 ? -23.696 21.446 -10.980 1.00 43.25 893 ILE A N 1
ATOM 7018 C CA . ILE A 1 893 ? -23.771 20.003 -10.666 1.00 43.25 893 ILE A CA 1
ATOM 7019 C C . ILE A 1 893 ? -22.704 19.183 -11.405 1.00 43.25 893 ILE A C 1
ATOM 7021 O O . ILE A 1 893 ? -22.205 18.208 -10.859 1.00 43.25 893 ILE A O 1
ATOM 7025 N N . GLU A 1 894 ? -22.306 19.593 -12.609 1.00 42.31 894 GLU A N 1
ATOM 7026 C CA . GLU A 1 894 ? -21.254 18.908 -13.364 1.00 42.31 894 GLU A CA 1
ATOM 7027 C C . GLU A 1 894 ? -19.850 19.151 -12.784 1.00 42.31 894 GLU A C 1
ATOM 7029 O O . GLU A 1 894 ? -19.038 18.238 -12.775 1.00 42.31 894 GLU A O 1
ATOM 7034 N N . GLN A 1 895 ? -19.578 20.334 -12.217 1.00 42.09 895 GLN A N 1
ATOM 7035 C CA . GLN A 1 895 ? -18.346 20.586 -11.458 1.00 42.09 895 GLN A CA 1
ATOM 7036 C C . GLN A 1 895 ? -18.352 19.833 -10.123 1.00 42.09 895 GLN A C 1
ATOM 7038 O O . GLN A 1 895 ? -17.327 19.287 -9.736 1.00 42.09 895 GLN A O 1
ATOM 7043 N N . PHE A 1 896 ? -19.503 19.755 -9.450 1.00 43.41 896 PHE A N 1
ATOM 7044 C CA . PHE A 1 896 ? -19.666 18.935 -8.248 1.00 43.41 896 PHE A CA 1
ATOM 7045 C C . PHE A 1 896 ? -19.430 17.446 -8.553 1.00 43.41 896 PHE A C 1
ATOM 7047 O O . PHE A 1 896 ? -18.631 16.811 -7.875 1.00 43.41 896 PHE A O 1
ATOM 7054 N N . ARG A 1 897 ? -20.025 16.907 -9.629 1.00 44.53 897 ARG A N 1
ATOM 7055 C CA . ARG A 1 897 ? -19.768 15.536 -10.102 1.00 44.53 897 ARG A CA 1
ATOM 7056 C C . ARG A 1 897 ? -18.298 15.326 -10.462 1.00 44.53 897 ARG A C 1
ATOM 7058 O O . ARG A 1 897 ? -17.749 14.309 -10.070 1.00 44.53 897 ARG A O 1
ATOM 7065 N N . GLN A 1 898 ? -17.658 16.280 -11.141 1.00 43.50 898 GLN A N 1
ATOM 7066 C CA . GLN A 1 898 ? -16.231 16.208 -11.463 1.00 43.50 898 GLN A CA 1
ATOM 7067 C C . GLN A 1 898 ? -15.364 16.159 -10.194 1.00 43.50 898 GLN A C 1
ATOM 7069 O O . GLN A 1 898 ? -14.428 15.379 -10.143 1.00 43.50 898 GLN A O 1
ATOM 7074 N N . ILE A 1 899 ? -15.684 16.944 -9.158 1.00 44.44 899 ILE A N 1
ATOM 7075 C CA . ILE A 1 899 ? -14.971 16.910 -7.871 1.00 44.44 899 ILE A CA 1
ATOM 7076 C C . ILE A 1 899 ? -15.192 15.566 -7.167 1.00 44.44 899 ILE A C 1
ATOM 7078 O O . ILE A 1 899 ? -14.224 14.957 -6.731 1.00 44.44 899 ILE A O 1
ATOM 7082 N N . ILE A 1 900 ? -16.432 15.066 -7.113 1.00 43.84 900 ILE A N 1
ATOM 7083 C CA . ILE A 1 900 ? -16.737 13.751 -6.529 1.00 43.84 900 ILE A CA 1
ATOM 7084 C C . ILE A 1 900 ? -16.025 12.628 -7.288 1.00 43.84 900 ILE A C 1
ATOM 7086 O O . ILE A 1 900 ? -15.424 11.774 -6.655 1.00 43.84 900 ILE A O 1
ATOM 7090 N N . GLN A 1 901 ? -16.002 12.650 -8.623 1.00 42.81 901 GLN A N 1
ATOM 7091 C CA . GLN A 1 901 ? -15.252 11.676 -9.423 1.00 42.81 901 GLN A CA 1
ATOM 7092 C C . GLN A 1 901 ? -13.737 11.813 -9.228 1.00 42.81 901 GLN A C 1
ATOM 7094 O O . GLN A 1 901 ? -13.058 10.806 -9.125 1.00 42.81 901 GLN A O 1
ATOM 7099 N N . ASN A 1 902 ? -13.197 13.025 -9.094 1.00 43.28 902 ASN A N 1
ATOM 7100 C CA . ASN A 1 902 ? -11.778 13.232 -8.793 1.00 43.28 902 ASN A CA 1
ATOM 7101 C C . ASN A 1 902 ? -11.386 12.836 -7.351 1.00 43.28 902 ASN A C 1
ATOM 7103 O O . ASN A 1 902 ? -10.196 12.779 -7.060 1.00 43.28 902 ASN A O 1
ATOM 7107 N N . VAL A 1 903 ? -12.351 12.596 -6.455 1.00 43.53 903 VAL A N 1
ATOM 7108 C CA . VAL A 1 903 ? -12.126 12.085 -5.089 1.00 43.53 903 VAL A CA 1
ATOM 7109 C C . VAL A 1 903 ? -12.404 10.580 -5.006 1.00 43.53 903 VAL A C 1
ATOM 7111 O O . VAL A 1 903 ? -11.651 9.869 -4.356 1.00 43.53 903 VAL A O 1
ATOM 7114 N N . ALA A 1 904 ? -13.432 10.079 -5.694 1.00 38.50 904 ALA A N 1
ATOM 7115 C CA . ALA A 1 904 ? -13.762 8.654 -5.760 1.00 38.50 904 ALA A CA 1
ATOM 7116 C C . ALA A 1 904 ? -12.769 7.866 -6.630 1.00 38.50 904 ALA A C 1
ATOM 7118 O O . ALA A 1 904 ? -12.350 6.788 -6.242 1.00 38.50 904 ALA A O 1
ATOM 7119 N N . ASN A 1 905 ? -12.285 8.439 -7.739 1.00 39.09 905 ASN A N 1
ATOM 7120 C CA . ASN A 1 905 ? -11.172 7.877 -8.519 1.00 39.09 905 ASN A CA 1
ATOM 7121 C C . ASN A 1 905 ? -9.805 8.050 -7.812 1.00 39.09 905 ASN A C 1
ATOM 7123 O O . ASN A 1 905 ? -8.767 7.866 -8.443 1.00 39.09 905 ASN A O 1
ATOM 7127 N N . ASN A 1 906 ? -9.797 8.482 -6.547 1.00 42.62 906 ASN A N 1
ATOM 7128 C CA . ASN A 1 906 ? -8.609 8.683 -5.721 1.00 42.62 906 ASN A CA 1
ATOM 7129 C C . ASN A 1 906 ? -8.571 7.654 -4.572 1.00 42.62 906 ASN A C 1
ATOM 7131 O O . ASN A 1 906 ? -8.115 7.956 -3.468 1.00 42.62 906 ASN A O 1
ATOM 7135 N N . GLU A 1 907 ? -9.070 6.439 -4.842 1.00 39.56 907 GLU A N 1
ATOM 7136 C CA . GLU A 1 907 ? -8.704 5.219 -4.112 1.00 39.56 907 GLU A CA 1
ATOM 7137 C C . GLU A 1 907 ? -7.180 5.190 -3.926 1.00 39.56 907 GLU A C 1
ATOM 7139 O O . GLU A 1 907 ? -6.455 5.501 -4.869 1.00 39.56 907 GLU A O 1
ATOM 7144 N N . LYS A 1 908 ? -6.730 4.892 -2.695 1.00 48.94 908 LYS A N 1
ATOM 7145 C CA . LYS A 1 908 ? -5.397 5.130 -2.087 1.00 48.94 908 LYS A CA 1
ATOM 7146 C C . LYS A 1 908 ? -4.169 5.080 -3.046 1.00 48.94 908 LYS A C 1
ATOM 7148 O O . LYS A 1 908 ? -3.309 4.216 -2.889 1.00 48.94 908 LYS A O 1
ATOM 7153 N N . GLN A 1 909 ? -4.008 6.021 -3.986 1.00 51.09 909 GLN A N 1
ATOM 7154 C CA . GLN A 1 909 ? -2.824 6.071 -4.858 1.00 51.09 909 GLN A CA 1
ATOM 7155 C C . GLN A 1 909 ? -1.591 6.425 -4.025 1.00 51.09 909 GLN A C 1
ATOM 7157 O O . GLN A 1 909 ? -1.444 7.562 -3.584 1.00 51.09 909 GLN A O 1
ATOM 7162 N N . ALA A 1 910 ? -0.705 5.450 -3.810 1.00 57.06 910 ALA A N 1
ATOM 7163 C CA . ALA A 1 910 ? 0.458 5.577 -2.939 1.00 57.06 910 ALA A CA 1
ATOM 7164 C C . ALA A 1 910 ? 1.511 6.557 -3.499 1.00 57.06 910 ALA A C 1
ATOM 7166 O O . ALA A 1 910 ? 2.447 6.164 -4.202 1.00 57.06 910 ALA A O 1
ATOM 7167 N N . PHE A 1 911 ? 1.356 7.845 -3.175 1.00 68.25 911 PHE A N 1
ATOM 7168 C CA . PHE A 1 911 ? 2.356 8.886 -3.433 1.00 68.25 911 PHE A CA 1
ATOM 7169 C C . PHE A 1 911 ? 3.703 8.542 -2.767 1.00 68.25 911 PHE A C 1
ATOM 7171 O O . PHE A 1 911 ? 3.729 8.076 -1.626 1.00 68.25 911 PHE A O 1
ATOM 7178 N N . THR A 1 912 ? 4.816 8.777 -3.469 1.00 69.88 912 THR A N 1
ATOM 7179 C CA . THR A 1 912 ? 6.172 8.466 -2.975 1.00 69.88 912 THR A CA 1
ATOM 7180 C C . THR A 1 912 ? 6.588 9.378 -1.813 1.00 69.88 912 THR A C 1
ATOM 7182 O O . THR A 1 912 ? 5.986 10.425 -1.566 1.00 69.88 912 THR A O 1
ATOM 7185 N N . ILE A 1 913 ? 7.650 9.014 -1.085 1.00 71.62 913 ILE A N 1
ATOM 7186 C CA . ILE A 1 913 ? 8.182 9.837 0.018 1.00 71.62 913 ILE A CA 1
ATOM 7187 C C . ILE A 1 913 ? 8.654 11.209 -0.507 1.00 71.62 913 ILE A C 1
ATOM 7189 O O . ILE A 1 913 ? 8.491 12.227 0.169 1.00 71.62 913 ILE A O 1
ATOM 7193 N N . GLU A 1 914 ? 9.188 11.255 -1.724 1.00 74.69 914 GLU A N 1
ATOM 7194 C CA . GLU A 1 914 ? 9.519 12.452 -2.489 1.00 74.69 914 GLU A CA 1
ATOM 7195 C C . GLU A 1 914 ? 8.257 13.270 -2.808 1.00 74.69 914 GLU A C 1
ATOM 7197 O O . GLU A 1 914 ? 8.165 14.426 -2.398 1.00 74.69 914 GLU A O 1
ATOM 7202 N N . GLU A 1 915 ? 7.238 12.687 -3.450 1.00 79.06 915 GLU A N 1
ATOM 7203 C CA . GLU A 1 915 ? 5.978 13.381 -3.762 1.00 79.06 915 GLU A CA 1
ATOM 7204 C C . GLU A 1 915 ? 5.339 13.980 -2.498 1.00 79.06 915 GLU A C 1
ATOM 7206 O O . GLU A 1 915 ? 4.961 15.153 -2.479 1.00 79.06 915 GLU A O 1
ATOM 7211 N N . LEU A 1 916 ? 5.305 13.224 -1.398 1.00 79.06 916 LEU A N 1
ATOM 7212 C CA . LEU A 1 916 ? 4.823 13.684 -0.092 1.00 79.06 916 LEU A CA 1
ATOM 7213 C C . LEU A 1 916 ? 5.686 14.807 0.504 1.00 79.06 916 LEU A C 1
ATOM 7215 O O . LEU A 1 916 ? 5.145 15.734 1.115 1.00 79.06 916 LEU A O 1
ATOM 7219 N N . THR A 1 917 ? 7.002 14.774 0.281 1.00 80.69 917 THR A N 1
ATOM 7220 C CA . THR A 1 917 ? 7.940 15.853 0.631 1.00 80.69 917 THR A CA 1
ATOM 7221 C C . THR A 1 917 ? 7.592 17.143 -0.121 1.00 80.69 917 THR A C 1
ATOM 7223 O O . THR A 1 917 ? 7.483 18.201 0.504 1.00 80.69 917 THR A O 1
ATOM 7226 N N . TYR A 1 918 ? 7.303 17.075 -1.424 1.00 80.50 918 TYR A N 1
ATOM 7227 C CA . TYR A 1 918 ? 6.855 18.238 -2.200 1.00 80.50 918 TYR A CA 1
ATOM 7228 C C . TYR A 1 918 ? 5.462 18.730 -1.796 1.00 80.50 918 TYR A C 1
ATOM 7230 O O . TYR A 1 918 ? 5.280 19.936 -1.617 1.00 80.50 918 TYR A O 1
ATOM 7238 N N . ILE A 1 919 ? 4.483 17.839 -1.586 1.00 78.31 919 ILE A N 1
ATOM 7239 C CA . ILE A 1 919 ? 3.142 18.235 -1.116 1.00 78.31 919 ILE A CA 1
ATOM 7240 C C . ILE A 1 919 ? 3.262 18.951 0.241 1.00 78.31 919 ILE A C 1
ATOM 7242 O O . ILE A 1 919 ? 2.599 19.963 0.454 1.00 78.31 919 ILE A O 1
ATOM 7246 N N . ALA A 1 920 ? 4.146 18.500 1.138 1.00 76.31 920 ALA A N 1
ATOM 7247 C CA . ALA A 1 920 ? 4.400 19.149 2.425 1.00 76.31 920 ALA A CA 1
ATOM 7248 C C . ALA A 1 920 ? 5.063 20.529 2.319 1.00 76.31 920 ALA A C 1
ATOM 7250 O O . ALA A 1 920 ? 4.640 21.456 3.013 1.00 76.31 920 ALA A O 1
ATOM 7251 N N . ILE A 1 921 ? 6.073 20.675 1.458 1.00 79.19 921 ILE A N 1
ATOM 7252 C CA . ILE A 1 921 ? 6.775 21.947 1.228 1.00 79.19 921 ILE A CA 1
ATOM 7253 C C . ILE A 1 921 ? 5.837 22.982 0.587 1.00 79.19 921 ILE A C 1
ATOM 7255 O O . ILE A 1 921 ? 5.841 24.148 0.988 1.00 79.19 921 ILE A O 1
ATOM 7259 N N . THR A 1 922 ? 5.021 22.556 -0.379 1.00 73.62 922 THR A N 1
ATOM 7260 C CA . THR A 1 922 ? 4.172 23.439 -1.192 1.00 73.62 922 THR A CA 1
ATOM 7261 C C . THR A 1 922 ? 2.803 23.709 -0.553 1.00 73.62 922 THR A C 1
ATOM 7263 O O . THR A 1 922 ? 2.307 24.833 -0.623 1.00 73.62 922 THR A O 1
ATOM 7266 N N . ASN A 1 923 ? 2.186 22.727 0.118 1.00 68.56 923 ASN A N 1
ATOM 7267 C CA . ASN A 1 923 ? 0.876 22.873 0.763 1.00 68.56 923 ASN A CA 1
ATOM 7268 C C . ASN A 1 923 ? 0.786 22.138 2.116 1.00 68.56 923 ASN A C 1
ATOM 7270 O O . ASN A 1 923 ? 0.224 21.051 2.240 1.00 68.56 923 ASN A O 1
ATOM 7274 N N . ASN A 1 924 ? 1.267 22.812 3.160 1.00 62.50 924 ASN A N 1
ATOM 7275 C CA . ASN A 1 924 ? 1.321 22.331 4.544 1.00 62.50 924 ASN A CA 1
ATOM 7276 C C . ASN A 1 924 ? -0.044 22.030 5.221 1.00 62.50 924 ASN A C 1
ATOM 7278 O O . ASN A 1 924 ? -0.050 21.481 6.320 1.00 62.50 924 ASN A O 1
ATOM 7282 N N . GLU A 1 925 ? -1.196 22.392 4.642 1.00 60.59 925 GLU A N 1
ATOM 7283 C CA . GLU A 1 925 ? -2.516 21.984 5.177 1.00 60.59 925 GLU A CA 1
ATOM 7284 C C . GLU A 1 925 ? -3.086 20.774 4.422 1.00 60.59 925 GLU A C 1
ATOM 7286 O O . GLU A 1 925 ? -3.583 19.830 5.041 1.00 60.59 925 GLU A O 1
ATOM 7291 N N . GLY A 1 926 ? -2.942 20.743 3.095 1.00 59.66 926 GLY A N 1
ATOM 7292 C CA . GLY A 1 926 ? -3.330 19.591 2.281 1.00 59.66 926 GLY A CA 1
ATOM 7293 C C . GLY A 1 926 ? -2.445 18.359 2.498 1.00 59.66 926 GLY A C 1
ATOM 7294 O O . GLY A 1 926 ? -2.953 17.240 2.535 1.00 59.66 926 GLY A O 1
ATOM 7295 N N . SER A 1 927 ? -1.142 18.554 2.722 1.00 65.50 927 SER A N 1
ATOM 7296 C CA . SER A 1 927 ? -0.188 17.475 3.010 1.00 65.50 927 SER A CA 1
ATOM 7297 C C . SER A 1 927 ? -0.580 16.666 4.242 1.00 65.50 927 SER A C 1
ATOM 7299 O O . SER A 1 927 ? -0.624 15.438 4.196 1.00 65.50 927 SER A O 1
ATOM 7301 N N . LYS A 1 928 ? -0.956 17.366 5.318 1.00 66.12 928 LYS A N 1
ATOM 7302 C CA . LYS A 1 928 ? -1.430 16.780 6.572 1.00 66.12 928 LYS A CA 1
ATOM 7303 C C . LYS A 1 928 ? -2.671 15.914 6.379 1.00 66.12 928 LYS A C 1
ATOM 7305 O O . LYS A 1 928 ? -2.847 14.955 7.121 1.00 66.12 928 LYS A O 1
ATOM 7310 N N . LEU A 1 929 ? -3.558 16.277 5.442 1.00 58.84 929 LEU A N 1
ATOM 7311 C CA . LEU A 1 929 ? -4.828 15.571 5.224 1.00 58.84 929 LEU A CA 1
ATOM 7312 C C . LEU A 1 929 ? -4.573 14.178 4.650 1.00 58.84 929 LEU A C 1
ATOM 7314 O O . LEU A 1 929 ? -5.177 13.212 5.099 1.00 58.84 929 LEU A O 1
ATOM 7318 N N . TYR A 1 930 ? -3.639 14.086 3.703 1.00 65.56 930 TYR A N 1
ATOM 7319 C CA . TYR A 1 930 ? -3.209 12.819 3.126 1.00 65.56 930 TYR A CA 1
ATOM 7320 C C . TYR A 1 930 ? -2.323 12.021 4.103 1.00 65.56 930 TYR A C 1
ATOM 7322 O O . TYR A 1 930 ? -2.560 10.842 4.348 1.00 65.56 930 TYR A O 1
ATOM 7330 N N . MET A 1 931 ? -1.332 12.669 4.728 1.00 68.25 931 MET A N 1
ATOM 7331 C CA . MET A 1 931 ? -0.356 12.004 5.605 1.00 68.25 931 MET A CA 1
ATOM 7332 C C . MET A 1 931 ? -0.873 11.622 7.000 1.00 68.25 931 MET A C 1
ATOM 7334 O O . MET A 1 931 ? -0.127 11.021 7.777 1.00 68.25 931 MET A O 1
ATOM 7338 N N . HIS A 1 932 ? -2.131 11.923 7.335 1.00 64.81 932 HIS A N 1
ATOM 7339 C CA . HIS A 1 932 ? -2.746 11.478 8.588 1.00 64.81 932 HIS A CA 1
ATOM 7340 C C . HIS A 1 932 ? -2.845 9.948 8.671 1.00 64.81 932 HIS A C 1
ATOM 7342 O O . HIS A 1 932 ? -2.505 9.384 9.708 1.00 64.81 932 HIS A O 1
ATOM 7348 N N . ASN A 1 933 ? -3.236 9.294 7.572 1.00 59.22 933 ASN A N 1
ATOM 7349 C CA . ASN A 1 933 ? -3.524 7.856 7.527 1.00 59.22 933 ASN A CA 1
ATOM 7350 C C . ASN A 1 933 ? -2.299 6.993 7.159 1.00 59.22 933 ASN A C 1
ATOM 7352 O O . ASN A 1 933 ? -2.428 5.785 7.001 1.00 59.22 933 ASN A O 1
ATOM 7356 N N . LEU A 1 934 ? -1.120 7.600 6.991 1.00 63.12 934 LEU A N 1
ATOM 7357 C CA . LEU A 1 934 ? 0.135 6.875 6.762 1.00 63.12 934 LEU A CA 1
ATOM 7358 C C . LEU A 1 934 ? 0.775 6.459 8.095 1.00 63.12 934 LEU A C 1
ATOM 7360 O O . LEU A 1 934 ? 0.418 6.980 9.159 1.00 63.12 934 LEU A O 1
ATOM 7364 N N . SER A 1 935 ? 1.763 5.564 8.049 1.00 68.31 935 SER A N 1
ATOM 7365 C CA . SER A 1 935 ? 2.508 5.180 9.251 1.00 68.31 935 SER A CA 1
ATOM 7366 C C . SER A 1 935 ? 3.333 6.355 9.798 1.00 68.31 935 SER A C 1
ATOM 7368 O O . SER A 1 935 ? 3.742 7.270 9.069 1.00 68.31 935 SER A O 1
ATOM 7370 N N . SER A 1 936 ? 3.624 6.328 11.102 1.00 65.25 936 SER A N 1
ATOM 7371 C CA . SER A 1 936 ? 4.527 7.316 11.705 1.00 65.25 936 SER A CA 1
ATOM 7372 C C . SER A 1 936 ? 5.950 7.210 11.149 1.00 65.25 936 SER A C 1
ATOM 7374 O O . SER A 1 936 ? 6.641 8.220 11.113 1.00 65.25 936 SER A O 1
ATOM 7376 N N . VAL A 1 937 ? 6.370 6.039 10.646 1.00 71.62 937 VAL A N 1
ATOM 7377 C CA . VAL A 1 937 ? 7.660 5.857 9.954 1.00 71.62 937 VAL A CA 1
ATOM 7378 C C . VAL A 1 937 ? 7.673 6.630 8.632 1.00 71.62 937 VAL A C 1
ATOM 7380 O O . VAL A 1 937 ? 8.605 7.391 8.377 1.00 71.62 937 VAL A O 1
ATOM 7383 N N . THR A 1 938 ? 6.610 6.543 7.823 1.00 68.75 938 THR A N 1
ATOM 7384 C CA . THR A 1 938 ? 6.507 7.321 6.577 1.00 68.75 938 THR A CA 1
ATOM 7385 C C . THR A 1 938 ? 6.507 8.826 6.861 1.00 68.75 938 THR A C 1
ATOM 7387 O O . THR A 1 938 ? 7.246 9.565 6.208 1.00 68.75 938 THR A O 1
ATOM 7390 N N . ARG A 1 939 ? 5.745 9.295 7.867 1.00 80.06 939 ARG A N 1
ATOM 7391 C CA . ARG A 1 939 ? 5.796 10.705 8.306 1.00 80.06 939 ARG A CA 1
ATOM 7392 C C . ARG A 1 939 ? 7.206 11.109 8.731 1.00 80.06 939 ARG A C 1
ATOM 7394 O O . ARG A 1 939 ? 7.676 12.167 8.315 1.00 80.06 939 ARG A O 1
ATOM 7401 N N . GLU A 1 940 ? 7.877 10.281 9.529 1.00 78.06 940 GLU A N 1
ATOM 7402 C CA . GLU A 1 940 ? 9.242 10.529 9.996 1.00 78.06 940 GLU A CA 1
ATOM 7403 C C . GLU A 1 940 ? 10.201 10.711 8.816 1.00 78.06 940 GLU A C 1
ATOM 7405 O O . GLU A 1 940 ? 10.904 11.717 8.746 1.00 78.06 940 GLU A O 1
ATOM 7410 N N . ASN A 1 941 ? 10.164 9.805 7.840 1.00 77.25 941 ASN A N 1
ATOM 7411 C CA . ASN A 1 941 ? 11.036 9.836 6.667 1.00 77.25 941 ASN A CA 1
ATOM 7412 C C . ASN A 1 941 ? 10.786 11.075 5.788 1.00 77.25 941 ASN A C 1
ATOM 7414 O O . ASN A 1 941 ? 11.741 11.747 5.390 1.00 77.25 941 ASN A O 1
ATOM 7418 N N . VAL A 1 942 ? 9.518 11.445 5.558 1.00 79.12 942 VAL A N 1
ATOM 7419 C CA . VAL A 1 942 ? 9.150 12.691 4.857 1.00 79.12 942 VAL A CA 1
ATOM 7420 C C . VAL A 1 942 ? 9.674 13.919 5.613 1.00 79.12 942 VAL A C 1
ATOM 7422 O O . VAL A 1 942 ? 10.331 14.781 5.027 1.00 79.12 942 VAL A O 1
ATOM 7425 N N . PHE A 1 943 ? 9.460 14.005 6.930 1.00 83.75 943 PHE A N 1
ATOM 7426 C CA . PHE A 1 943 ? 9.957 15.138 7.716 1.00 83.75 943 PHE A CA 1
ATOM 7427 C C . PHE A 1 943 ? 11.484 15.225 7.719 1.00 83.75 943 PHE A C 1
ATOM 7429 O O . PHE A 1 943 ? 12.028 16.326 7.628 1.00 83.75 943 PHE A O 1
ATOM 7436 N N . GLN A 1 944 ? 12.186 14.092 7.803 1.00 84.06 944 GLN A N 1
ATOM 7437 C CA . GLN A 1 944 ? 13.646 14.070 7.790 1.00 84.06 944 GLN A CA 1
ATOM 7438 C C . GLN A 1 944 ? 14.220 14.619 6.478 1.00 84.06 944 GLN A C 1
ATOM 7440 O O . GLN A 1 944 ? 15.166 15.414 6.534 1.00 84.06 944 GLN A O 1
ATOM 7445 N N . LYS A 1 945 ? 13.612 14.285 5.324 1.00 79.38 945 LYS A N 1
ATOM 7446 C CA . LYS A 1 945 ? 13.963 14.878 4.020 1.00 79.38 945 LYS A CA 1
ATOM 7447 C C . LYS A 1 945 ? 13.720 16.395 4.013 1.00 79.38 945 LYS A C 1
ATOM 7449 O O . LYS A 1 945 ? 14.647 17.149 3.728 1.00 79.38 945 LYS A O 1
ATOM 7454 N N . ILE A 1 946 ? 12.541 16.864 4.442 1.00 80.62 946 ILE A N 1
ATOM 7455 C CA . ILE A 1 946 ? 12.205 18.307 4.517 1.00 80.62 946 ILE A CA 1
ATOM 7456 C C . ILE A 1 946 ? 13.158 19.080 5.451 1.00 80.62 946 ILE A C 1
ATOM 7458 O O . ILE A 1 946 ? 13.567 20.206 5.157 1.00 80.62 946 ILE A O 1
ATOM 7462 N N . ALA A 1 947 ? 13.489 18.509 6.611 1.00 81.44 947 ALA A N 1
ATOM 7463 C CA . ALA A 1 947 ? 14.261 19.176 7.656 1.00 81.44 947 ALA A CA 1
ATOM 7464 C C . ALA A 1 947 ? 15.786 19.065 7.475 1.00 81.44 947 ALA A C 1
ATOM 7466 O O . ALA A 1 947 ? 16.524 19.798 8.145 1.00 81.44 947 ALA A O 1
ATOM 7467 N N . GLY A 1 948 ? 16.259 18.150 6.620 1.00 81.38 948 GLY A N 1
ATOM 7468 C CA . GLY A 1 948 ? 17.677 17.840 6.416 1.00 81.38 948 GLY A CA 1
ATOM 7469 C C . GLY A 1 948 ? 18.356 17.214 7.641 1.00 81.38 948 GLY A C 1
ATOM 7470 O O . GLY A 1 948 ? 19.537 17.474 7.890 1.00 81.38 948 GLY A O 1
ATOM 7471 N N . ARG A 1 949 ? 17.598 16.483 8.472 1.00 87.44 949 ARG A N 1
ATOM 7472 C CA . ARG A 1 949 ? 18.051 15.870 9.736 1.00 87.44 949 ARG A CA 1
ATOM 7473 C C . ARG A 1 949 ? 16.990 14.947 10.331 1.00 87.44 949 ARG A C 1
ATOM 7475 O O . ARG A 1 949 ? 15.804 15.175 10.128 1.00 87.44 949 ARG A O 1
ATOM 7482 N N . GLU A 1 950 ? 17.433 14.066 11.226 1.00 81.31 950 GLU A N 1
ATOM 7483 C CA . GLU A 1 950 ? 16.600 13.411 12.242 1.00 81.31 950 GLU A CA 1
ATOM 7484 C C . GLU A 1 950 ? 15.560 14.363 12.867 1.00 81.31 950 GLU A C 1
ATOM 7486 O O . GLU A 1 950 ? 15.870 15.493 13.298 1.00 81.31 950 GLU A O 1
ATOM 7491 N N . SER A 1 951 ? 14.329 13.861 12.967 1.00 81.25 951 SER A N 1
ATOM 7492 C CA . SER A 1 951 ? 13.292 14.438 13.812 1.00 81.25 951 SER A CA 1
ATOM 7493 C C . SER A 1 951 ? 13.790 14.569 15.236 1.00 81.25 951 SER A C 1
ATOM 7495 O O . SER A 1 951 ? 14.444 13.683 15.791 1.00 81.25 951 SER A O 1
ATOM 7497 N N . ARG A 1 952 ? 13.449 15.687 15.872 1.00 87.19 952 ARG A N 1
ATOM 7498 C CA . ARG A 1 952 ? 13.681 15.823 17.302 1.00 87.19 952 ARG A CA 1
ATOM 7499 C C . ARG A 1 952 ? 12.443 15.410 18.060 1.00 87.19 952 ARG A C 1
ATOM 7501 O O . ARG A 1 952 ? 11.359 15.930 17.840 1.00 87.19 952 ARG A O 1
ATOM 7508 N N . TYR A 1 953 ? 12.635 14.483 18.983 1.00 84.62 953 TYR A N 1
ATOM 7509 C CA . TYR A 1 953 ? 11.563 14.015 19.839 1.00 84.62 953 TYR A CA 1
ATOM 7510 C C . TYR A 1 953 ? 11.263 15.103 20.852 1.00 84.62 953 TYR A C 1
ATOM 7512 O O . TYR A 1 953 ? 12.115 15.495 21.656 1.00 84.62 953 TYR A O 1
ATOM 7520 N N . TYR A 1 954 ? 10.053 15.632 20.784 1.00 75.31 954 TYR A N 1
ATOM 7521 C CA . TYR A 1 954 ? 9.608 16.701 21.645 1.00 75.31 954 TYR A CA 1
ATOM 7522 C C . TYR A 1 954 ? 8.643 16.139 22.671 1.00 75.31 954 TYR A C 1
ATOM 7524 O O . TYR A 1 954 ? 7.573 15.621 22.367 1.00 75.31 954 TYR A O 1
ATOM 7532 N N . LYS A 1 955 ? 9.025 16.281 23.938 1.00 69.88 955 LYS A N 1
ATOM 7533 C CA . LYS A 1 955 ? 8.137 16.015 25.057 1.00 69.88 955 LYS A CA 1
ATOM 7534 C C . LYS A 1 955 ? 7.366 17.278 25.387 1.00 69.88 955 LYS A C 1
ATOM 7536 O O . LYS A 1 955 ? 7.983 18.296 25.731 1.00 69.88 955 LYS A O 1
ATOM 7541 N N . HIS A 1 956 ? 6.039 17.215 25.343 1.00 59.34 956 HIS A N 1
ATOM 7542 C CA . HIS A 1 956 ? 5.218 18.297 25.870 1.00 59.34 956 HIS A CA 1
ATOM 7543 C C . HIS A 1 956 ? 5.266 18.242 27.404 1.00 59.34 956 HIS A C 1
ATOM 7545 O O . HIS A 1 956 ? 4.603 17.433 28.048 1.00 59.34 956 HIS A O 1
ATOM 7551 N N . SER A 1 957 ? 6.129 19.065 28.004 1.00 47.66 957 SER A N 1
ATOM 7552 C CA . SER A 1 957 ? 6.226 19.218 29.467 1.00 47.66 957 SER A CA 1
ATOM 7553 C C . SER A 1 957 ? 5.264 20.273 30.016 1.00 47.66 957 SER A C 1
ATOM 7555 O O . SER A 1 957 ? 5.016 20.325 31.222 1.00 47.66 957 SER A O 1
ATOM 7557 N N . GLY A 1 958 ? 4.770 21.117 29.109 1.00 42.34 958 GLY A N 1
ATOM 7558 C CA . GLY A 1 958 ? 3.836 22.196 29.346 1.00 42.34 958 GLY A CA 1
ATOM 7559 C C . GLY A 1 958 ? 2.410 21.816 28.982 1.00 42.34 958 GLY A C 1
ATOM 7560 O O . GLY A 1 958 ? 2.047 20.647 28.855 1.00 42.34 958 GLY A O 1
ATOM 7561 N N . ILE A 1 959 ? 1.581 22.853 28.944 1.00 36.66 959 ILE A N 1
ATOM 7562 C CA . ILE A 1 959 ? 0.208 22.704 29.428 1.00 36.66 959 ILE A CA 1
ATOM 7563 C C . ILE A 1 959 ? -0.705 23.858 28.928 1.00 36.66 959 ILE A C 1
ATOM 7565 O O . ILE A 1 959 ? -1.838 24.064 29.366 1.00 36.66 959 ILE A O 1
ATOM 7569 N N . TRP A 1 960 ? -0.170 24.654 28.000 1.00 31.75 960 TRP A N 1
ATOM 7570 C CA . TRP A 1 960 ? -0.722 25.892 27.461 1.00 31.75 960 TRP A CA 1
ATOM 7571 C C . TRP A 1 960 ? -0.104 26.183 26.092 1.00 31.75 960 TRP A C 1
ATOM 7573 O O . TRP A 1 960 ? 1.070 25.897 25.876 1.00 31.75 960 TRP A O 1
ATOM 7583 N N . TRP A 1 961 ? -0.828 26.952 25.275 1.00 32.12 961 TRP A N 1
ATOM 7584 C CA . TRP A 1 961 ? -0.442 27.564 23.988 1.00 32.12 961 TRP A CA 1
ATOM 7585 C C . TRP A 1 961 ? 0.857 28.417 23.966 1.00 32.12 961 TRP A C 1
ATOM 7587 O O . TRP A 1 961 ? 1.079 29.150 23.008 1.00 32.12 961 TRP A O 1
ATOM 7597 N N . ASN A 1 962 ? 1.649 28.450 25.045 1.00 37.22 962 ASN A N 1
ATOM 7598 C CA . ASN A 1 962 ? 2.846 29.290 25.216 1.00 37.22 962 ASN A CA 1
ATOM 7599 C C . ASN A 1 962 ? 3.925 28.667 26.137 1.00 37.22 962 ASN A C 1
ATOM 7601 O O . ASN A 1 962 ? 4.841 29.379 26.552 1.00 37.22 962 ASN A O 1
ATOM 7605 N N . GLU A 1 963 ? 3.840 27.380 26.494 1.00 42.62 963 GLU A N 1
ATOM 7606 C CA . GLU A 1 963 ? 4.942 26.683 27.180 1.00 42.62 963 GLU A CA 1
ATOM 7607 C C . GLU A 1 963 ? 5.601 25.671 26.242 1.00 42.62 963 GLU A C 1
ATOM 7609 O O . GLU A 1 963 ? 4.936 25.013 25.451 1.00 42.62 963 GLU A O 1
ATOM 7614 N N . ASN A 1 964 ? 6.932 25.616 26.276 1.00 53.03 964 ASN A N 1
ATOM 7615 C CA . ASN A 1 964 ? 7.700 25.051 25.172 1.00 53.03 964 ASN A CA 1
ATOM 7616 C C . ASN A 1 964 ? 7.725 23.518 25.190 1.00 53.03 964 ASN A C 1
ATOM 7618 O O . ASN A 1 964 ? 8.097 22.909 26.197 1.00 53.03 964 ASN A O 1
ATOM 7622 N N . TRP A 1 965 ? 7.493 22.927 24.016 1.00 63.31 965 TRP A N 1
ATOM 7623 C CA . TRP A 1 965 ? 8.036 21.625 23.639 1.00 63.31 965 TRP A CA 1
ATOM 7624 C C . TRP A 1 965 ? 9.503 21.504 24.081 1.00 63.31 965 TRP A C 1
ATOM 7626 O O . TRP A 1 965 ? 10.331 22.374 23.795 1.00 63.31 965 TRP A O 1
ATOM 7636 N N . SER A 1 966 ? 9.823 20.431 24.803 1.00 68.12 966 SER A N 1
ATOM 7637 C CA . SER A 1 966 ? 11.166 20.174 25.331 1.00 68.12 966 SER A CA 1
ATOM 7638 C C . SER A 1 966 ? 11.791 18.965 24.646 1.00 68.12 966 SER A C 1
ATOM 7640 O O . SER A 1 966 ? 11.251 17.867 24.726 1.00 68.12 966 SER A O 1
ATOM 7642 N N . GLU A 1 967 ? 12.922 19.191 23.980 1.00 79.06 967 GLU A N 1
ATOM 7643 C CA . GLU A 1 967 ? 13.701 18.183 23.251 1.00 79.06 967 GLU A CA 1
ATOM 7644 C C . GLU A 1 967 ? 14.167 17.051 24.191 1.00 79.06 967 GLU A C 1
ATOM 7646 O O . GLU A 1 967 ? 14.735 17.313 25.258 1.00 79.06 967 GLU A O 1
ATOM 7651 N N . VAL A 1 968 ? 13.913 15.800 23.802 1.00 79.12 968 VAL A N 1
ATOM 7652 C CA . VAL A 1 968 ? 14.298 14.565 24.505 1.00 79.12 968 VAL A CA 1
ATOM 7653 C C . VAL A 1 968 ? 14.950 13.563 23.532 1.00 79.12 968 VAL A C 1
ATOM 7655 O O . VAL A 1 968 ? 14.820 13.721 22.320 1.00 79.12 968 VAL A O 1
ATOM 7658 N N . PRO A 1 969 ? 15.682 12.541 24.016 1.00 75.00 969 PRO A N 1
ATOM 7659 C CA . PRO A 1 969 ? 16.269 11.519 23.143 1.00 75.00 969 PRO A CA 1
ATOM 7660 C C . PRO A 1 969 ? 15.231 10.636 22.425 1.00 75.00 969 PRO A C 1
ATOM 7662 O O . PRO A 1 969 ? 14.200 10.299 23.015 1.00 75.00 969 PRO A O 1
ATOM 7665 N N . LYS A 1 970 ? 15.568 10.184 21.205 1.00 72.19 970 LYS A N 1
ATOM 7666 C CA . LYS A 1 970 ? 14.921 9.060 20.490 1.00 72.19 970 LYS A CA 1
ATOM 7667 C C . LYS A 1 970 ? 14.859 7.835 21.415 1.00 72.19 970 LYS A C 1
ATOM 7669 O O . LYS A 1 970 ? 15.796 7.607 22.184 1.00 72.19 970 LYS A O 1
ATOM 7674 N N . GLY A 1 971 ? 13.747 7.099 21.401 1.00 61.59 971 GLY A N 1
ATOM 7675 C CA . GLY A 1 971 ? 13.516 5.975 22.324 1.00 61.59 971 GLY A CA 1
ATOM 7676 C C . GLY A 1 971 ? 13.239 6.370 23.786 1.00 61.59 971 GLY A C 1
ATOM 7677 O O . GLY A 1 971 ? 13.419 5.555 24.687 1.00 61.59 971 GLY A O 1
ATOM 7678 N N . THR A 1 972 ? 12.821 7.613 24.064 1.00 66.94 972 THR A N 1
ATOM 7679 C CA . THR A 1 972 ? 12.266 7.959 25.386 1.00 66.94 972 THR A CA 1
ATOM 7680 C C . THR A 1 972 ? 10.830 7.446 25.482 1.00 66.94 972 THR A C 1
ATOM 7682 O O . THR A 1 972 ? 9.934 8.088 24.941 1.00 66.94 972 THR A O 1
ATOM 7685 N N . GLU A 1 973 ? 10.629 6.345 26.210 1.00 49.84 973 GLU A N 1
ATOM 7686 C CA . GLU A 1 973 ? 9.323 5.732 26.506 1.00 49.84 973 GLU A CA 1
ATOM 7687 C C . GLU A 1 973 ? 8.202 6.767 26.758 1.00 49.84 973 GLU A C 1
ATOM 7689 O O . GLU A 1 973 ? 8.337 7.702 27.572 1.00 49.84 973 GLU A O 1
ATOM 7694 N N . SER A 1 974 ? 7.069 6.564 26.079 1.00 47.97 974 SER A N 1
ATOM 7695 C CA . SER A 1 974 ? 5.755 7.008 26.546 1.00 47.97 974 SER A CA 1
ATOM 7696 C C . SER A 1 974 ? 5.483 6.408 27.930 1.00 47.97 974 SER A C 1
ATOM 7698 O O . SER A 1 974 ? 6.012 5.363 28.300 1.00 47.97 974 SER A O 1
ATOM 7700 N N . GLY A 1 975 ? 4.703 7.100 28.758 1.00 37.59 975 GLY A N 1
ATOM 7701 C CA . GLY A 1 975 ? 4.366 6.561 30.069 1.00 37.59 975 GLY A CA 1
ATOM 7702 C C . GLY A 1 975 ? 3.464 7.476 30.878 1.00 37.59 975 GLY A C 1
ATOM 7703 O O . GLY A 1 975 ? 3.656 8.695 30.894 1.00 37.59 975 GLY A O 1
ATOM 7704 N N . PHE A 1 976 ? 2.540 6.848 31.601 1.00 35.53 976 PHE A N 1
ATOM 7705 C CA . PHE A 1 976 ? 1.365 7.393 32.296 1.00 35.53 976 PHE A CA 1
ATOM 7706 C C . PHE A 1 976 ? 1.482 8.791 32.944 1.00 35.53 976 PHE A C 1
ATOM 7708 O O . PHE A 1 976 ? 0.542 9.577 32.933 1.00 35.53 976 PHE A O 1
ATOM 7715 N N . PHE A 1 977 ? 2.646 9.160 33.496 1.00 32.06 977 PHE A N 1
ATOM 7716 C CA . PHE A 1 977 ? 2.864 10.459 34.168 1.00 32.06 977 PHE A CA 1
ATOM 7717 C C . PHE A 1 977 ? 3.906 11.364 33.492 1.00 32.06 977 PHE A C 1
ATOM 7719 O O . PHE A 1 977 ? 4.509 12.241 34.122 1.00 32.06 977 PHE A O 1
ATOM 7726 N N . LYS A 1 978 ? 4.149 11.139 32.203 1.00 37.91 978 LYS A N 1
ATOM 7727 C CA . LYS A 1 978 ? 5.160 11.806 31.382 1.00 37.91 978 LYS A CA 1
ATOM 7728 C C . LYS A 1 978 ? 4.617 11.942 29.956 1.00 37.91 978 LYS A C 1
ATOM 7730 O O . LYS A 1 978 ? 4.996 11.160 29.090 1.00 37.91 978 LYS A O 1
ATOM 7735 N N . GLY A 1 979 ? 3.807 12.982 29.735 1.00 48.31 979 GLY A N 1
ATOM 7736 C CA . GLY A 1 979 ? 3.044 13.239 28.502 1.00 48.31 979 GLY A CA 1
ATOM 7737 C C . GLY A 1 979 ? 3.800 13.067 27.180 1.00 48.31 979 GLY A C 1
ATOM 7738 O O . GLY A 1 979 ? 5.032 13.153 27.141 1.00 48.31 979 GLY A O 1
ATOM 7739 N N . THR A 1 980 ? 3.029 12.797 26.127 1.00 56.22 980 THR A N 1
ATOM 7740 C CA . THR A 1 980 ? 3.443 12.210 24.846 1.00 56.22 980 THR A CA 1
ATOM 7741 C C . THR A 1 980 ? 4.767 12.757 24.317 1.00 56.22 980 THR A C 1
ATOM 7743 O O . THR A 1 980 ? 5.010 13.969 24.281 1.00 56.22 980 THR A O 1
ATOM 7746 N N . VAL A 1 981 ? 5.654 11.829 23.956 1.00 65.25 981 VAL A N 1
ATOM 7747 C CA . VAL A 1 981 ? 6.869 12.118 23.196 1.00 65.25 981 VAL A CA 1
ATOM 7748 C C . VAL A 1 981 ? 6.487 11.956 21.737 1.00 65.25 981 VAL A C 1
ATOM 7750 O O . VAL A 1 981 ? 6.345 10.831 21.276 1.00 65.25 981 VAL A O 1
ATOM 7753 N N . LEU A 1 982 ? 6.272 13.067 21.042 1.00 71.00 982 LEU A N 1
ATOM 7754 C CA . LEU A 1 982 ? 6.032 13.041 19.603 1.00 71.00 982 LEU A CA 1
ATOM 7755 C C . LEU A 1 982 ? 7.345 13.255 18.864 1.00 71.00 982 LEU A C 1
ATOM 7757 O O . LEU A 1 982 ? 8.251 13.929 19.371 1.00 71.00 982 LEU A O 1
ATOM 7761 N N . SER A 1 983 ? 7.426 12.712 17.656 1.00 81.50 983 SER A N 1
ATOM 7762 C CA . SER A 1 983 ? 8.420 13.160 16.693 1.00 81.50 983 SER A CA 1
ATOM 7763 C C . SER A 1 983 ? 8.139 14.610 16.271 1.00 81.50 983 SER A C 1
ATOM 7765 O O . SER A 1 983 ? 7.057 15.165 16.489 1.00 81.50 983 SER A O 1
ATOM 7767 N N . GLU A 1 984 ? 9.120 15.247 15.639 1.00 82.25 984 GLU A N 1
ATOM 7768 C CA . GLU A 1 984 ? 8.892 16.534 14.980 1.00 82.25 984 GLU A CA 1
ATOM 7769 C C . GLU A 1 984 ? 8.068 16.359 13.693 1.00 82.25 984 GLU A C 1
ATOM 7771 O O . GLU A 1 984 ? 7.388 17.298 13.279 1.00 82.25 984 GLU A O 1
ATOM 7776 N N . ALA A 1 985 ? 8.065 15.155 13.110 1.00 80.88 985 ALA A N 1
ATOM 7777 C CA . ALA A 1 985 ? 7.258 14.804 11.956 1.00 80.88 985 ALA A CA 1
ATOM 7778 C C . ALA A 1 985 ? 5.765 14.823 12.258 1.00 80.88 985 ALA A C 1
ATOM 7780 O O . ALA A 1 985 ? 5.040 15.557 11.597 1.00 80.88 985 ALA A O 1
ATOM 7781 N N . ASP A 1 986 ? 5.308 14.097 13.280 1.00 76.19 986 ASP A N 1
ATOM 7782 C CA . ASP A 1 986 ? 3.886 14.008 13.634 1.00 76.19 986 ASP A CA 1
ATOM 7783 C C . ASP A 1 986 ? 3.313 15.411 13.891 1.00 76.19 986 ASP A C 1
ATOM 7785 O O . ASP A 1 986 ? 2.330 15.814 13.268 1.00 76.19 986 ASP A O 1
ATOM 7789 N N . ILE A 1 987 ? 4.020 16.219 14.697 1.00 75.44 987 ILE A N 1
ATOM 7790 C CA . ILE A 1 987 ? 3.667 17.615 15.019 1.00 75.44 987 ILE A CA 1
ATOM 7791 C C . ILE A 1 987 ? 3.460 18.478 13.758 1.00 75.44 987 ILE A C 1
ATOM 7793 O O . ILE A 1 987 ? 2.591 19.357 13.743 1.00 75.44 987 ILE A O 1
ATOM 7797 N N . ASN A 1 988 ? 4.252 18.264 12.704 1.00 75.00 988 ASN A N 1
ATOM 7798 C CA . ASN A 1 988 ? 4.203 19.081 11.491 1.00 75.00 988 ASN A CA 1
ATOM 7799 C C . ASN A 1 988 ? 3.363 18.459 10.362 1.00 75.00 988 ASN A C 1
ATOM 7801 O O . ASN A 1 988 ? 2.762 19.215 9.603 1.00 75.00 988 ASN A O 1
ATOM 7805 N N . LEU A 1 989 ? 3.224 17.135 10.285 1.00 75.00 989 LEU A N 1
ATOM 7806 C CA . LEU A 1 989 ? 2.658 16.410 9.138 1.00 75.00 989 LEU A CA 1
ATOM 7807 C C . LEU A 1 989 ? 1.328 15.682 9.417 1.00 75.00 989 LEU A C 1
ATOM 7809 O O . LEU A 1 989 ? 0.785 15.087 8.494 1.00 75.00 989 LEU A O 1
ATOM 7813 N N . SER A 1 990 ? 0.753 15.760 10.624 1.00 68.31 990 SER A N 1
ATOM 7814 C CA . SER A 1 990 ? -0.634 15.321 10.893 1.00 68.31 990 SER A CA 1
ATOM 7815 C C . SER A 1 990 ? -1.602 16.505 11.099 1.00 68.31 990 SER A C 1
ATOM 7817 O O . SER A 1 990 ? -1.176 17.638 11.349 1.00 68.31 990 SER A O 1
ATOM 7819 N N . TRP A 1 991 ? -2.919 16.270 11.002 1.00 53.88 991 TRP A N 1
ATOM 7820 C CA . TRP A 1 991 ? -3.955 17.235 11.433 1.00 53.88 991 TRP A CA 1
ATOM 7821 C C . TRP A 1 991 ? -4.249 17.183 12.939 1.00 53.88 991 TRP A C 1
ATOM 7823 O O . TRP A 1 991 ? -5.035 17.997 13.432 1.00 53.88 991 TRP A O 1
ATOM 7833 N N . GLU A 1 992 ? -3.655 16.249 13.684 1.00 48.50 992 GLU A N 1
ATOM 7834 C CA . GLU A 1 992 ? -3.966 16.083 15.098 1.00 48.50 992 GLU A CA 1
ATOM 7835 C C . GLU A 1 992 ? -3.547 17.324 15.891 1.00 48.50 992 GLU A C 1
ATOM 7837 O O . GLU A 1 992 ? -2.392 17.761 15.908 1.00 48.50 992 GLU A O 1
ATOM 7842 N N . ILE A 1 993 ? -4.516 17.927 16.576 1.00 36.91 993 ILE A N 1
ATOM 7843 C CA . ILE A 1 993 ? -4.279 19.127 17.369 1.00 36.91 993 ILE A CA 1
ATOM 7844 C C . ILE A 1 993 ? -3.655 18.689 18.697 1.00 36.91 993 ILE A C 1
ATOM 7846 O O . ILE A 1 993 ? -4.362 18.493 19.685 1.00 36.91 993 ILE A O 1
ATOM 7850 N N . TYR A 1 994 ? -2.322 18.564 18.726 1.00 40.28 994 TYR A N 1
ATOM 7851 C CA . TYR A 1 994 ? -1.515 18.186 19.899 1.00 40.28 994 TYR A CA 1
ATOM 7852 C C . TYR A 1 994 ? -1.494 19.259 21.006 1.00 40.28 994 TYR A C 1
ATOM 7854 O O . TYR A 1 994 ? -0.452 19.741 21.455 1.00 40.28 994 TYR A O 1
ATOM 7862 N N . CYS A 1 995 ? -2.674 19.658 21.469 1.00 28.12 995 CYS A N 1
ATOM 7863 C CA . CYS A 1 995 ? -2.880 20.533 22.607 1.00 28.12 995 CYS A CA 1
ATOM 7864 C C . CYS A 1 995 ? -2.969 19.719 23.898 1.00 28.12 995 CYS A C 1
ATOM 7866 O O . CYS A 1 995 ? -4.065 19.427 24.378 1.00 28.12 995 CYS A O 1
ATOM 7868 N N . VAL A 1 996 ? -1.829 19.495 24.561 1.00 31.05 996 VAL A N 1
ATOM 7869 C CA . VAL A 1 996 ? -1.873 19.302 26.016 1.00 31.05 996 VAL A CA 1
ATOM 7870 C C . VAL A 1 996 ? -2.273 20.637 26.642 1.00 31.05 996 VAL A C 1
ATOM 7872 O O . VAL A 1 996 ? -1.449 21.514 26.913 1.00 31.05 996 VAL A O 1
ATOM 7875 N N . CYS A 1 997 ? -3.571 20.806 26.857 1.00 27.66 997 CYS A N 1
ATOM 7876 C CA . CYS A 1 997 ? -4.079 21.768 27.816 1.00 27.66 997 CYS A CA 1
ATOM 7877 C C . CYS A 1 997 ? -3.984 21.161 29.212 1.00 27.66 997 CYS A C 1
ATOM 7879 O O . CYS A 1 997 ? -4.495 20.070 29.456 1.00 27.66 997 CYS A O 1
ATOM 7881 N N . ASP A 1 998 ? -3.428 21.905 30.167 1.00 34.31 998 ASP A N 1
ATOM 7882 C CA . ASP A 1 998 ? -3.751 21.634 31.557 1.00 34.31 998 ASP A CA 1
ATOM 7883 C C . ASP A 1 998 ? -5.203 21.988 31.748 1.00 34.31 998 ASP A C 1
ATOM 7885 O O . ASP A 1 998 ? -5.560 23.169 31.804 1.00 34.31 998 ASP A O 1
ATOM 7889 N N . VAL A 1 999 ? -6.028 20.968 31.924 1.00 30.50 999 VAL A N 1
ATOM 7890 C CA . VAL A 1 999 ? -7.368 21.165 32.447 1.00 30.50 999 VAL A CA 1
ATOM 7891 C C . VAL A 1 999 ? -7.274 22.038 33.705 1.00 30.50 999 VAL A C 1
ATOM 7893 O O . VAL A 1 999 ? -8.019 23.003 33.808 1.00 30.50 999 VAL A O 1
ATOM 7896 N N . TYR A 1 1000 ? -6.287 21.846 34.591 1.00 33.41 1000 TYR A N 1
ATOM 7897 C CA . TYR A 1 1000 ? -6.120 22.647 35.806 1.00 33.41 1000 TYR A CA 1
ATOM 7898 C C . TYR A 1 1000 ? -5.701 24.105 35.551 1.00 33.41 1000 TYR A C 1
ATOM 7900 O O . TYR A 1 1000 ? -6.374 25.017 36.028 1.00 33.41 1000 TYR A O 1
ATOM 7908 N N . THR A 1 1001 ? -4.621 24.390 34.819 1.00 29.05 1001 THR A N 1
ATOM 7909 C CA . THR A 1 1001 ? -4.147 25.772 34.635 1.00 29.05 1001 THR A CA 1
ATOM 7910 C C . THR A 1 1001 ? -4.995 26.548 33.622 1.00 29.05 1001 THR A C 1
ATOM 7912 O O . THR A 1 1001 ? -5.282 27.721 33.894 1.00 29.05 1001 THR A O 1
ATOM 7915 N N . VAL A 1 1002 ? -5.539 25.913 32.571 1.00 27.31 1002 VAL A N 1
ATOM 7916 C CA . VAL A 1 1002 ? -6.630 26.503 31.771 1.00 27.31 1002 VAL A CA 1
ATOM 7917 C C . VAL A 1 1002 ? -7.816 26.811 32.681 1.00 27.31 1002 VAL A C 1
ATOM 7919 O O . VAL A 1 1002 ? -8.257 27.963 32.692 1.00 27.31 1002 VAL A O 1
ATOM 7922 N N . LEU A 1 1003 ? -8.251 25.879 33.544 1.00 30.75 1003 LEU A N 1
ATOM 7923 C CA . LEU A 1 1003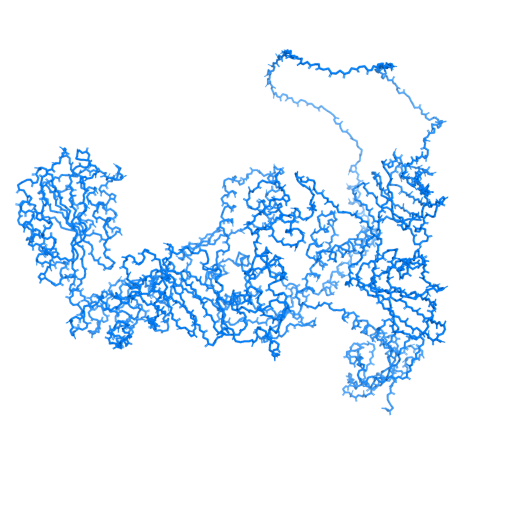 ? -9.249 26.172 34.579 1.00 30.75 1003 LEU A CA 1
ATOM 7924 C C . LEU A 1 1003 ? -8.809 27.292 35.527 1.00 30.75 1003 LEU A C 1
ATOM 7926 O O . LEU A 1 1003 ? -9.682 28.010 35.982 1.00 30.75 1003 LEU A O 1
ATOM 7930 N N . THR A 1 1004 ? -7.529 27.545 35.825 1.00 32.41 1004 THR A N 1
ATOM 7931 C CA . THR A 1 1004 ? -7.176 28.690 36.694 1.00 32.41 1004 THR A CA 1
ATOM 7932 C C . THR A 1 1004 ? -7.398 30.044 36.026 1.00 32.41 1004 THR A C 1
ATOM 7934 O O . THR A 1 1004 ? -7.882 30.959 36.693 1.00 32.41 1004 THR A O 1
ATOM 7937 N N . THR A 1 1005 ? -7.115 30.202 34.730 1.00 28.69 1005 THR A N 1
ATOM 7938 C CA . THR A 1 1005 ? -7.404 31.464 34.022 1.00 28.69 1005 THR A CA 1
ATOM 7939 C C . THR A 1 1005 ? -8.877 31.543 33.634 1.00 28.69 1005 THR A C 1
ATOM 7941 O O . THR A 1 1005 ? -9.508 32.581 33.837 1.00 28.69 1005 THR A O 1
ATOM 7944 N N . VAL A 1 1006 ? -9.464 30.437 33.171 1.00 30.20 1006 VAL A N 1
ATOM 7945 C CA . VAL A 1 1006 ? -10.899 30.324 32.888 1.00 30.20 1006 VAL A CA 1
ATOM 7946 C C . VAL A 1 1006 ? -11.728 30.426 34.168 1.00 30.20 1006 VAL A C 1
ATOM 7948 O O . VAL A 1 1006 ? -12.838 30.916 34.082 1.00 30.20 1006 VAL A O 1
ATOM 7951 N N . ALA A 1 1007 ? -11.209 30.133 35.364 1.00 31.95 1007 ALA A N 1
ATOM 7952 C CA . ALA A 1 1007 ? -11.861 30.433 36.645 1.00 31.95 1007 ALA A CA 1
ATOM 7953 C C . ALA A 1 1007 ? -11.459 31.791 37.239 1.00 31.95 1007 ALA A C 1
ATOM 7955 O O . ALA A 1 1007 ? -12.162 32.272 38.117 1.00 31.95 1007 ALA A O 1
ATOM 7956 N N . GLN A 1 1008 ? -10.412 32.476 36.772 1.00 31.66 1008 GLN A N 1
ATOM 7957 C CA . GLN A 1 1008 ? -10.167 33.880 37.143 1.00 31.66 1008 GLN A CA 1
ATOM 7958 C C . GLN A 1 1008 ? -11.029 34.841 36.313 1.00 31.66 1008 GLN A C 1
ATOM 7960 O O . GLN A 1 1008 ? -11.650 35.748 36.868 1.00 31.66 1008 GLN A O 1
ATOM 7965 N N . VAL A 1 1009 ? -11.134 34.606 35.002 1.00 29.83 1009 VAL A N 1
ATOM 7966 C CA . VAL A 1 1009 ? -12.107 35.274 34.122 1.00 29.83 1009 VAL A CA 1
ATOM 7967 C C . VAL A 1 1009 ? -13.515 34.761 34.433 1.00 29.83 1009 VAL A C 1
ATOM 7969 O O . VAL A 1 1009 ? -14.437 35.549 34.634 1.00 29.83 1009 VAL A O 1
ATOM 7972 N N . GLY A 1 1010 ? -13.668 33.444 34.571 1.00 29.75 1010 GLY A N 1
ATOM 7973 C CA . GLY A 1 1010 ? -14.926 32.777 34.886 1.00 29.75 1010 GLY A CA 1
ATOM 7974 C C . GLY A 1 1010 ? -15.465 33.153 36.246 1.00 29.75 1010 GLY A C 1
ATOM 7975 O O . GLY A 1 1010 ? -16.601 33.575 36.279 1.00 29.75 1010 GLY A O 1
ATOM 7976 N N . ALA A 1 1011 ? -14.719 33.146 37.356 1.00 31.92 1011 ALA A N 1
ATOM 7977 C CA . ALA A 1 1011 ? -15.273 33.614 38.637 1.00 31.92 1011 ALA A CA 1
ATOM 7978 C C . ALA A 1 1011 ? -15.727 35.085 38.586 1.00 31.92 1011 ALA A C 1
ATOM 7980 O O . ALA A 1 1011 ? -16.610 35.470 39.348 1.00 31.92 1011 ALA A O 1
ATOM 7981 N N . LEU A 1 1012 ? -15.195 35.897 37.663 1.00 30.00 1012 LEU A N 1
ATOM 7982 C CA . LEU A 1 1012 ? -15.669 37.261 37.418 1.00 30.00 1012 LEU A CA 1
ATOM 7983 C C . LEU A 1 1012 ? -17.012 37.317 36.657 1.00 30.00 1012 LEU A C 1
ATOM 7985 O O . LEU A 1 1012 ? -17.738 38.301 36.794 1.00 30.00 1012 LEU A O 1
ATOM 7989 N N . VAL A 1 1013 ? -17.351 36.276 35.886 1.00 29.78 1013 VAL A N 1
ATOM 7990 C CA . VAL A 1 1013 ? -18.590 36.134 35.091 1.00 29.78 1013 VAL A CA 1
ATOM 7991 C C . VAL A 1 1013 ? -19.620 35.234 35.793 1.00 29.78 1013 VAL A C 1
ATOM 7993 O O . VAL A 1 1013 ? -20.774 35.614 35.939 1.00 29.78 1013 VAL A O 1
ATOM 7996 N N . ILE A 1 1014 ? -19.206 34.089 36.329 1.00 31.77 1014 ILE A N 1
ATOM 7997 C CA . ILE A 1 1014 ? -19.946 33.156 37.191 1.00 31.77 1014 ILE A CA 1
ATOM 7998 C C . ILE A 1 1014 ? -20.506 33.878 38.423 1.00 31.77 1014 ILE A C 1
ATOM 8000 O O . ILE A 1 1014 ? -21.680 33.706 38.727 1.00 31.77 1014 ILE A O 1
ATOM 8004 N N . ALA A 1 1015 ? -19.752 34.783 39.064 1.00 31.69 1015 ALA A N 1
ATOM 8005 C CA . ALA A 1 1015 ? -20.282 35.621 40.153 1.00 31.69 1015 ALA A CA 1
ATOM 8006 C C . ALA A 1 1015 ? -21.322 36.678 39.701 1.00 31.69 1015 ALA A C 1
ATOM 8008 O O . ALA A 1 1015 ? -21.840 37.429 40.531 1.00 31.69 1015 ALA A O 1
ATOM 8009 N N . ILE A 1 1016 ? -21.611 36.761 38.398 1.00 34.75 1016 ILE A N 1
ATOM 8010 C CA . ILE A 1 1016 ? -22.633 37.620 37.782 1.00 34.75 1016 ILE A CA 1
ATOM 8011 C C . ILE A 1 1016 ? -23.763 36.780 37.144 1.00 34.75 1016 ILE A C 1
ATOM 8013 O O . ILE A 1 1016 ? -24.888 37.271 37.070 1.00 34.75 1016 ILE A O 1
ATOM 8017 N N . VAL A 1 1017 ? -23.494 35.534 36.730 1.00 30.75 1017 VAL A N 1
ATOM 8018 C CA . VAL A 1 1017 ? -24.420 34.664 35.973 1.00 30.75 1017 VAL A CA 1
ATOM 8019 C C . VAL A 1 1017 ? -24.979 33.493 36.797 1.00 30.75 1017 VAL A C 1
ATOM 8021 O O . VAL A 1 1017 ? -26.170 33.208 36.699 1.00 30.75 1017 VAL A O 1
ATOM 8024 N N . VAL A 1 1018 ? -24.185 32.840 37.655 1.00 30.44 1018 VAL A N 1
ATOM 8025 C CA . VAL A 1 1018 ? -24.589 31.623 38.397 1.00 30.44 1018 VAL A CA 1
ATOM 8026 C C . VAL A 1 1018 ? -25.342 31.989 39.685 1.00 30.44 1018 VAL A C 1
ATOM 8028 O O . VAL A 1 1018 ? -24.922 31.731 40.811 1.00 30.44 1018 VAL A O 1
ATOM 8031 N N . VAL A 1 1019 ? -26.477 32.663 39.490 1.00 33.09 1019 VAL A N 1
ATOM 8032 C CA . VAL A 1 1019 ? -27.507 32.970 40.505 1.00 33.09 1019 VAL A CA 1
ATOM 8033 C C . VAL A 1 1019 ? -28.912 32.637 39.952 1.00 33.09 1019 VAL A C 1
ATOM 8035 O O . VAL A 1 1019 ? -29.920 33.060 40.511 1.00 33.09 1019 VAL A O 1
ATOM 8038 N N . ALA A 1 1020 ? -28.985 31.892 38.841 1.00 36.59 1020 ALA A N 1
ATOM 8039 C CA . ALA A 1 1020 ? -30.226 31.502 38.171 1.00 36.59 1020 ALA A CA 1
ATOM 8040 C C . ALA A 1 1020 ? -30.275 29.993 37.865 1.00 36.59 1020 ALA A C 1
ATOM 8042 O O . ALA A 1 1020 ? -30.738 29.226 38.704 1.00 36.59 1020 ALA A O 1
ATOM 8043 N N . GLU A 1 1021 ? -29.837 29.573 36.675 1.00 38.59 1021 GLU A N 1
ATOM 8044 C CA . GLU A 1 1021 ? -30.286 28.326 36.034 1.00 38.59 1021 GLU A CA 1
ATOM 8045 C C . GLU A 1 1021 ? -29.134 27.539 35.368 1.00 38.59 1021 GLU A C 1
ATOM 8047 O O . GLU A 1 1021 ? -28.009 28.027 35.278 1.00 38.59 1021 GLU A O 1
ATOM 8052 N N . VAL A 1 1022 ? -29.452 26.326 34.889 1.00 34.34 1022 VAL A N 1
ATOM 8053 C CA . VAL A 1 1022 ? -28.561 25.307 34.285 1.00 34.34 1022 VAL A CA 1
ATOM 8054 C C . VAL A 1 1022 ? -27.593 24.632 35.271 1.00 34.34 1022 VAL A C 1
ATOM 8056 O O . VAL A 1 1022 ? -26.503 25.111 35.573 1.00 34.34 1022 VAL A O 1
ATOM 8059 N N . THR A 1 1023 ? -27.985 23.447 35.749 1.00 40.22 1023 THR A N 1
ATOM 8060 C CA . THR A 1 1023 ? -27.094 22.469 36.414 1.00 40.22 1023 THR A CA 1
ATOM 8061 C C . THR A 1 1023 ? -27.542 21.008 36.202 1.00 40.22 1023 THR A C 1
ATOM 8063 O O . THR A 1 1023 ? -26.666 20.191 35.941 1.00 40.22 1023 THR A O 1
ATOM 8066 N N . PRO A 1 1024 ? -28.850 20.646 36.225 1.00 39.66 1024 PRO A N 1
ATOM 8067 C CA . PRO A 1 1024 ? -29.265 19.242 36.067 1.00 39.66 1024 PRO A CA 1
ATOM 8068 C C . PRO A 1 1024 ? -28.925 18.622 34.702 1.00 39.66 1024 PRO A C 1
ATOM 8070 O O . PRO A 1 1024 ? -28.425 17.505 34.648 1.00 39.66 1024 PRO A O 1
ATOM 8073 N N . VAL A 1 1025 ? -29.145 19.368 33.610 1.00 35.78 1025 VAL A N 1
ATOM 8074 C CA . VAL A 1 1025 ? -29.022 18.869 32.223 1.00 35.78 1025 VAL A CA 1
ATOM 8075 C C . VAL A 1 1025 ? -27.624 18.317 31.918 1.00 35.78 1025 VAL A C 1
ATOM 8077 O O . VAL A 1 1025 ? -27.494 17.274 31.297 1.00 35.78 1025 VAL A O 1
ATOM 8080 N N . VAL A 1 1026 ? -26.564 18.970 32.405 1.00 37.34 1026 VAL A N 1
ATOM 8081 C CA . VAL A 1 1026 ? -25.180 18.540 32.130 1.00 37.34 1026 VAL A CA 1
ATOM 8082 C C . VAL A 1 1026 ? -24.848 17.208 32.816 1.00 37.34 1026 VAL A C 1
ATOM 8084 O O . VAL A 1 1026 ? -24.036 16.448 32.299 1.00 37.34 1026 VAL A O 1
ATOM 8087 N N . LEU A 1 1027 ? -25.474 16.908 33.960 1.00 38.19 1027 LEU A N 1
ATOM 8088 C CA . LEU A 1 1027 ? -25.197 15.682 34.709 1.00 38.19 1027 LEU A CA 1
ATOM 8089 C C . LEU A 1 1027 ? -25.815 14.458 34.020 1.00 38.19 1027 LEU A C 1
ATOM 8091 O O . LEU A 1 1027 ? -25.119 13.468 33.805 1.00 38.19 1027 LEU A O 1
ATOM 8095 N N . ALA A 1 1028 ? -27.077 14.575 33.593 1.00 40.53 1028 ALA A N 1
ATOM 8096 C CA . ALA A 1 1028 ? -27.771 13.538 32.830 1.00 40.53 1028 ALA A CA 1
ATOM 8097 C C . ALA A 1 1028 ? -27.016 13.183 31.537 1.00 40.53 1028 ALA A C 1
ATOM 8099 O O . ALA A 1 1028 ? -26.837 12.007 31.230 1.00 40.53 1028 ALA A O 1
ATOM 8100 N N . ASN A 1 1029 ? -26.494 14.188 30.826 1.00 41.25 1029 ASN A N 1
ATOM 8101 C CA . ASN A 1 1029 ? -25.805 13.969 29.554 1.00 41.25 1029 ASN A CA 1
ATOM 8102 C C . ASN A 1 1029 ? -24.500 13.172 29.695 1.00 41.25 1029 ASN A C 1
ATOM 8104 O O . ASN A 1 1029 ? -24.169 12.371 28.826 1.00 41.25 1029 ASN A O 1
ATOM 8108 N N . ILE A 1 1030 ? -23.768 13.362 30.796 1.00 41.03 1030 ILE A N 1
ATOM 8109 C CA . ILE A 1 1030 ? -22.530 12.616 31.073 1.00 41.03 1030 ILE A CA 1
ATOM 8110 C C . ILE A 1 1030 ? -22.847 11.166 31.470 1.00 41.03 1030 ILE A C 1
ATOM 8112 O O . ILE A 1 1030 ? -22.140 10.253 31.053 1.00 41.03 1030 ILE A O 1
ATOM 8116 N N . GLN A 1 1031 ? -23.925 10.941 32.229 1.00 43.06 1031 GLN A N 1
ATOM 8117 C CA . GLN A 1 1031 ? -24.377 9.591 32.590 1.00 43.06 1031 GLN A CA 1
ATOM 8118 C C . GLN A 1 1031 ? -24.892 8.818 31.367 1.00 43.06 1031 GLN A C 1
ATOM 8120 O O . GLN A 1 1031 ? -24.558 7.647 31.208 1.00 43.06 1031 GLN A O 1
ATOM 8125 N N . GLY A 1 1032 ? -25.636 9.489 30.481 1.00 44.28 1032 GLY A N 1
ATOM 8126 C CA . GLY A 1 1032 ? -26.068 8.931 29.203 1.00 44.28 1032 GLY A CA 1
ATOM 8127 C C . GLY A 1 1032 ? -24.887 8.576 28.301 1.00 44.28 1032 GLY A C 1
ATOM 8128 O O . GLY A 1 1032 ? -24.793 7.429 27.879 1.00 44.28 1032 GLY A O 1
ATOM 8129 N N . LEU A 1 1033 ? -23.944 9.503 28.070 1.00 41.00 1033 LEU A N 1
ATOM 8130 C CA . LEU A 1 1033 ? -22.757 9.218 27.251 1.00 41.00 1033 LEU A CA 1
ATOM 8131 C C . LEU A 1 1033 ? -22.014 7.985 27.756 1.00 41.00 1033 LEU A C 1
ATOM 8133 O O . LEU A 1 1033 ? -21.716 7.102 26.961 1.00 41.00 1033 LEU A O 1
ATOM 8137 N N . ALA A 1 1034 ? -21.752 7.923 29.066 1.00 40.75 1034 ALA A N 1
ATOM 8138 C CA . ALA A 1 1034 ? -21.080 6.787 29.677 1.00 40.75 1034 ALA A CA 1
ATOM 8139 C C . ALA A 1 1034 ? -21.823 5.477 29.372 1.00 40.75 1034 ALA A C 1
ATOM 8141 O O . ALA A 1 1034 ? -21.194 4.530 28.923 1.00 40.75 1034 ALA A O 1
ATOM 8142 N N . TYR A 1 1035 ? -23.147 5.422 29.547 1.00 42.28 1035 TYR A N 1
ATOM 8143 C CA . TYR A 1 1035 ? -23.936 4.215 29.270 1.00 42.28 1035 TYR A CA 1
ATOM 8144 C C . TYR A 1 1035 ? -23.757 3.688 27.833 1.00 42.28 1035 TYR A C 1
ATOM 8146 O O . TYR A 1 1035 ? -23.489 2.499 27.655 1.00 42.28 1035 TYR A O 1
ATOM 8154 N N . TYR A 1 1036 ? -23.836 4.557 26.818 1.00 44.06 1036 TYR A N 1
ATOM 8155 C CA . TYR A 1 1036 ? -23.617 4.149 25.423 1.00 44.06 1036 TYR A CA 1
ATOM 8156 C C . TYR A 1 1036 ? -22.154 3.767 25.153 1.00 44.06 1036 TYR A C 1
ATOM 8158 O O . TYR A 1 1036 ? -21.904 2.743 24.529 1.00 44.06 1036 TYR A O 1
ATOM 8166 N N . VAL A 1 1037 ? -21.198 4.543 25.675 1.00 40.59 1037 VAL A N 1
ATOM 8167 C CA . VAL A 1 1037 ? -19.744 4.284 25.601 1.00 40.59 1037 VAL A CA 1
ATOM 8168 C C . VAL A 1 1037 ? -19.357 2.898 26.121 1.00 40.59 1037 VAL A C 1
ATOM 8170 O O . VAL A 1 1037 ? -18.481 2.253 25.559 1.00 40.59 1037 VAL A O 1
ATOM 8173 N N . LYS A 1 1038 ? -20.006 2.441 27.190 1.00 37.53 1038 LYS A N 1
ATOM 8174 C CA . LYS A 1 1038 ? -19.770 1.122 27.785 1.00 37.53 1038 LYS A CA 1
ATOM 8175 C C . LYS A 1 1038 ? -20.445 0.002 26.995 1.00 37.53 1038 LYS A C 1
ATOM 8177 O O . LYS A 1 1038 ? -19.878 -1.064 26.828 1.00 37.53 1038 LYS A O 1
ATOM 8182 N N . THR A 1 1039 ? -21.669 0.250 26.522 1.00 38.88 1039 THR A N 1
ATOM 8183 C CA . THR A 1 1039 ? -22.517 -0.777 25.890 1.00 38.88 1039 THR A CA 1
ATOM 8184 C C . THR A 1 1039 ? -22.097 -1.103 24.456 1.00 38.88 1039 THR A C 1
ATOM 8186 O O . THR A 1 1039 ? -22.358 -2.204 23.996 1.00 38.88 1039 THR A O 1
ATOM 8189 N N . PHE A 1 1040 ? -21.478 -0.155 23.748 1.00 39.50 1040 PHE A N 1
ATOM 8190 C CA . PHE A 1 1040 ? -21.163 -0.279 22.318 1.00 39.50 1040 PHE A CA 1
ATOM 8191 C C . PHE A 1 1040 ? -19.690 0.026 22.003 1.00 39.50 1040 PHE A C 1
ATOM 8193 O O . PHE A 1 1040 ? -19.351 0.317 20.862 1.00 39.50 1040 PHE A O 1
ATOM 8200 N N . GLY A 1 1041 ? -18.820 0.057 23.016 1.00 36.19 1041 GLY A N 1
ATOM 8201 C CA . GLY A 1 1041 ? -17.479 0.623 22.887 1.00 36.19 1041 GLY A CA 1
ATOM 8202 C C . GLY A 1 1041 ? -17.484 2.155 22.769 1.00 36.19 1041 GLY A C 1
ATOM 8203 O O . GLY A 1 1041 ? -18.493 2.807 22.478 1.00 36.19 1041 GLY A O 1
ATOM 8204 N N . ILE A 1 1042 ? -16.327 2.771 23.026 1.00 37.09 1042 ILE A N 1
ATOM 8205 C CA . ILE A 1 1042 ? -16.205 4.234 23.136 1.00 37.09 1042 ILE A CA 1
ATOM 8206 C C . ILE A 1 1042 ? -16.553 4.943 21.816 1.00 37.09 1042 ILE A C 1
ATOM 8208 O O . ILE A 1 1042 ? -17.204 5.988 21.849 1.00 37.09 1042 ILE A O 1
ATOM 8212 N N . VAL A 1 1043 ? -16.172 4.393 20.657 1.00 38.38 1043 VAL A N 1
ATOM 8213 C CA . VAL A 1 1043 ? -16.377 5.043 19.349 1.00 38.38 1043 VAL A CA 1
ATOM 8214 C C . VAL A 1 1043 ? -17.855 5.028 18.948 1.00 38.38 1043 VAL A C 1
ATOM 8216 O O . VAL A 1 1043 ? -18.463 6.097 18.814 1.00 38.38 1043 VAL A O 1
ATOM 8219 N N . GLN A 1 1044 ? -18.457 3.844 18.818 1.00 40.47 1044 GLN A N 1
ATOM 8220 C CA . GLN A 1 1044 ? -19.863 3.681 18.454 1.00 40.47 1044 GLN A CA 1
ATOM 8221 C C . GLN A 1 1044 ? -20.765 4.278 19.545 1.00 40.47 1044 GLN A C 1
ATOM 8223 O O . GLN A 1 1044 ? -21.749 4.938 19.229 1.00 40.47 1044 GLN A O 1
ATOM 8228 N N . GLY A 1 1045 ? -20.403 4.169 20.828 1.00 42.88 1045 GLY A N 1
ATOM 8229 C CA . GLY A 1 1045 ? -21.145 4.778 21.934 1.00 42.88 1045 GLY A CA 1
ATOM 8230 C C . GLY A 1 1045 ? -21.166 6.315 21.921 1.00 42.88 1045 GLY A C 1
ATOM 8231 O O . GLY A 1 1045 ? -22.213 6.921 22.175 1.00 42.88 1045 GLY A O 1
ATOM 8232 N N . ILE A 1 1046 ? -20.055 6.975 21.560 1.00 42.72 1046 ILE A N 1
ATOM 8233 C CA . ILE A 1 1046 ? -20.020 8.436 21.345 1.00 42.72 1046 ILE A CA 1
ATOM 8234 C C . ILE A 1 1046 ? -20.860 8.835 20.120 1.00 42.72 1046 ILE A C 1
ATOM 8236 O O . ILE A 1 1046 ? -21.494 9.896 20.136 1.00 42.72 1046 ILE A O 1
ATOM 8240 N N . GLN A 1 1047 ? -20.892 8.011 19.069 1.00 43.56 1047 GLN A N 1
ATOM 8241 C CA . GLN A 1 1047 ? -21.729 8.247 17.887 1.00 43.56 1047 GLN A CA 1
ATOM 8242 C C . GLN A 1 1047 ? -23.225 8.057 18.194 1.00 43.56 1047 GLN A C 1
ATOM 8244 O O . GLN A 1 1047 ? -24.012 8.966 17.929 1.00 43.56 1047 GLN A O 1
ATOM 8249 N N . MET A 1 1048 ? -23.611 6.951 18.836 1.00 42.59 1048 MET A N 1
ATOM 8250 C CA . MET A 1 1048 ? -24.997 6.626 19.192 1.00 42.59 1048 MET A CA 1
ATOM 8251 C C . MET A 1 1048 ? -25.612 7.708 20.092 1.00 42.59 1048 MET A C 1
ATOM 8253 O O . MET A 1 1048 ? -26.703 8.205 19.814 1.00 42.59 1048 MET A O 1
ATOM 8257 N N . TYR A 1 1049 ? -24.871 8.174 21.107 1.00 43.66 1049 TYR A N 1
ATOM 8258 C CA . TYR A 1 1049 ? -25.323 9.268 21.974 1.00 43.66 1049 TYR A CA 1
ATOM 8259 C C . TYR A 1 1049 ? -25.506 10.602 21.218 1.00 43.66 1049 TYR A C 1
ATOM 8261 O O . TYR A 1 1049 ? -26.387 11.398 21.550 1.00 43.66 1049 TYR A O 1
ATOM 8269 N N . ARG A 1 1050 ? -24.687 10.872 20.189 1.00 42.50 1050 ARG A N 1
ATOM 8270 C CA . ARG A 1 1050 ? -24.863 12.050 19.319 1.00 42.50 1050 ARG A CA 1
ATOM 8271 C C . ARG A 1 1050 ? -26.085 11.915 18.410 1.00 42.50 1050 ARG A C 1
ATOM 8273 O O . ARG A 1 1050 ? -26.757 12.919 18.179 1.00 42.50 1050 ARG A O 1
ATOM 8280 N N . TYR A 1 1051 ? -26.353 10.711 17.905 1.00 41.94 1051 TYR A N 1
ATOM 8281 C CA . TYR A 1 1051 ? -27.445 10.429 16.973 1.00 41.94 1051 TYR A CA 1
ATOM 8282 C C . TYR A 1 1051 ? -28.817 10.496 17.662 1.00 41.94 1051 TYR A C 1
ATOM 8284 O O . TYR A 1 1051 ? -29.715 11.183 17.182 1.00 41.94 1051 TYR A O 1
ATOM 8292 N N . LEU A 1 1052 ? -28.939 9.910 18.859 1.00 35.88 1052 LEU A N 1
ATOM 8293 C CA . LEU A 1 1052 ? -30.172 9.865 19.665 1.00 35.88 1052 LEU A CA 1
ATOM 8294 C C . LEU A 1 1052 ? -30.507 11.189 20.403 1.00 35.88 1052 LEU A C 1
ATOM 8296 O O . LEU A 1 1052 ? -31.316 11.228 21.326 1.00 35.88 1052 LEU A O 1
ATOM 8300 N N . GLY A 1 1053 ? -29.940 12.319 19.962 1.00 41.66 1053 GLY A N 1
ATOM 8301 C CA . GLY A 1 1053 ? -30.650 13.603 20.037 1.00 41.66 1053 GLY A CA 1
ATOM 8302 C C . GLY A 1 1053 ? -30.336 14.577 21.180 1.00 41.66 1053 GLY A C 1
ATOM 8303 O O . GLY A 1 1053 ? -31.020 15.598 21.279 1.00 41.66 1053 GLY A O 1
ATOM 8304 N N . ILE A 1 1054 ? -29.300 14.379 22.010 1.00 36.56 1054 ILE A N 1
ATOM 8305 C CA . ILE A 1 1054 ? -28.953 15.354 23.072 1.00 36.56 1054 ILE A CA 1
ATOM 8306 C C . ILE A 1 1054 ? -27.695 16.174 22.726 1.00 36.56 1054 ILE A C 1
ATOM 8308 O O . ILE A 1 1054 ? -26.576 15.896 23.153 1.00 36.56 1054 ILE A O 1
ATOM 8312 N N . GLN A 1 1055 ? -27.902 17.273 21.992 1.00 36.62 1055 GLN A N 1
ATOM 8313 C CA . GLN A 1 1055 ? -26.859 18.113 21.367 1.00 36.62 1055 GLN A CA 1
ATOM 8314 C C . GLN A 1 1055 ? -25.929 18.927 22.310 1.00 36.62 1055 GLN A C 1
ATOM 8316 O O . GLN A 1 1055 ? -25.402 19.960 21.902 1.00 36.62 1055 GLN A O 1
ATOM 8321 N N . ASN A 1 1056 ? -25.735 18.551 23.580 1.00 40.47 1056 ASN A N 1
ATOM 8322 C CA . ASN A 1 1056 ? -24.932 19.341 24.532 1.00 40.47 1056 ASN A CA 1
ATOM 8323 C C . ASN A 1 1056 ? -24.051 18.487 25.464 1.00 40.47 1056 ASN A C 1
ATOM 8325 O O . ASN A 1 1056 ? -24.334 18.346 26.656 1.00 40.47 1056 ASN A O 1
ATOM 8329 N N . LEU A 1 1057 ? -22.923 18.006 24.938 1.00 35.84 1057 LEU A N 1
ATOM 8330 C CA . LEU A 1 1057 ? -21.758 17.583 25.724 1.00 35.84 1057 LEU A CA 1
ATOM 8331 C C . LEU A 1 1057 ? -20.567 18.506 25.434 1.00 35.84 1057 LEU A C 1
ATOM 8333 O O . LEU A 1 1057 ? -20.322 18.822 24.270 1.00 35.84 1057 LEU A O 1
ATOM 8337 N N . PRO A 1 1058 ? -19.790 18.933 26.445 1.00 38.19 1058 PRO A N 1
ATOM 8338 C CA . PRO A 1 1058 ? -18.540 19.646 26.205 1.00 38.19 1058 PRO A CA 1
ATOM 8339 C C . PRO A 1 1058 ? -17.484 18.703 25.606 1.00 38.19 1058 PRO A C 1
ATOM 8341 O O . PRO A 1 1058 ? -17.124 17.708 26.235 1.00 38.19 1058 PRO A O 1
ATOM 8344 N N . ASN A 1 1059 ? -16.935 19.050 24.435 1.00 36.59 1059 ASN A N 1
ATOM 8345 C CA . ASN A 1 1059 ? -15.989 18.212 23.674 1.00 36.59 1059 ASN A CA 1
ATOM 8346 C C . ASN A 1 1059 ? -14.798 17.667 24.490 1.00 36.59 1059 ASN A C 1
ATOM 8348 O O . ASN A 1 1059 ? -14.305 16.587 24.191 1.00 36.59 1059 ASN A O 1
ATOM 8352 N N . GLY A 1 1060 ? -14.362 18.364 25.546 1.00 36.19 1060 GLY A N 1
ATOM 8353 C CA . GLY A 1 1060 ? -13.243 17.931 26.394 1.00 36.19 1060 GLY A CA 1
ATOM 8354 C C . GLY A 1 1060 ? -13.473 16.656 27.222 1.00 36.19 1060 GLY A C 1
ATOM 8355 O O . GLY A 1 1060 ? -12.515 16.167 27.803 1.00 36.19 1060 GLY A O 1
ATOM 8356 N N . VAL A 1 1061 ? -14.700 16.119 27.297 1.00 33.62 1061 VAL A N 1
ATOM 8357 C CA . VAL A 1 1061 ? -14.953 14.780 27.880 1.00 33.62 1061 VAL A CA 1
ATOM 8358 C C . VAL A 1 1061 ? -14.744 13.682 26.831 1.00 33.62 1061 VAL A C 1
ATOM 8360 O O . VAL A 1 1061 ? -14.143 12.656 27.125 1.00 33.62 1061 VAL A O 1
ATOM 8363 N N . ILE A 1 1062 ? -15.182 13.938 25.595 1.00 36.34 1062 ILE A N 1
ATOM 8364 C CA . ILE A 1 1062 ? -15.006 13.048 24.438 1.00 36.34 1062 ILE A CA 1
ATOM 8365 C C . ILE A 1 1062 ? -13.509 12.842 24.162 1.00 36.34 1062 ILE A C 1
ATOM 8367 O O . ILE A 1 1062 ? -13.040 11.710 24.150 1.00 36.34 1062 ILE A O 1
ATOM 8371 N N . SER A 1 1063 ? -12.738 13.931 24.082 1.00 37.19 1063 SER A N 1
ATOM 8372 C CA . SER A 1 1063 ? -11.286 13.867 23.861 1.00 37.19 1063 SER A CA 1
ATOM 8373 C C . SER A 1 1063 ? -10.483 13.272 25.024 1.00 37.19 1063 SER A C 1
ATOM 8375 O O . SER A 1 1063 ? -9.299 13.030 24.845 1.00 37.19 1063 SER A O 1
ATOM 8377 N N . TRP A 1 1064 ? -11.072 13.067 26.209 1.00 34.22 1064 TRP A N 1
ATOM 8378 C CA . TRP A 1 1064 ? -10.381 12.384 27.309 1.00 34.22 1064 TRP A CA 1
ATOM 8379 C C . TRP A 1 1064 ? -10.548 10.863 27.200 1.00 34.22 1064 TRP A C 1
ATOM 8381 O O . TRP A 1 1064 ? -9.558 10.143 27.195 1.00 34.22 1064 TRP A O 1
ATOM 8391 N N . LEU A 1 1065 ? -11.782 10.391 26.979 1.00 34.28 1065 LEU A N 1
ATOM 8392 C CA . LEU A 1 1065 ? -12.075 8.965 26.767 1.00 34.28 1065 LEU A CA 1
ATOM 8393 C C . LEU A 1 1065 ? -11.371 8.391 25.528 1.00 34.28 1065 LEU A C 1
ATOM 8395 O O . LEU A 1 1065 ? -10.963 7.239 25.539 1.00 34.28 1065 LEU A O 1
ATOM 8399 N N . GLN A 1 1066 ? -11.189 9.194 24.476 1.00 39.00 1066 GLN A N 1
ATOM 8400 C CA . GLN A 1 1066 ? -10.456 8.777 23.273 1.00 39.00 1066 GLN A CA 1
ATOM 8401 C C . GLN A 1 1066 ? -8.926 8.739 23.454 1.00 39.00 1066 GLN A C 1
ATOM 8403 O O . GLN A 1 1066 ? -8.245 8.190 22.596 1.00 39.00 1066 GLN A O 1
ATOM 8408 N N . MET A 1 1067 ? -8.375 9.313 24.532 1.00 37.97 1067 MET A N 1
ATOM 8409 C CA . MET A 1 1067 ? -6.936 9.242 24.831 1.00 37.97 1067 MET A CA 1
ATOM 8410 C C . MET A 1 1067 ? -6.580 8.064 25.748 1.00 37.97 1067 MET A C 1
ATOM 8412 O O . MET A 1 1067 ? -5.502 7.507 25.579 1.00 37.97 1067 MET A O 1
ATOM 8416 N N . ASP A 1 1068 ? -7.477 7.659 26.656 1.00 33.09 1068 ASP A N 1
ATOM 8417 C CA . ASP A 1 1068 ? -7.300 6.486 27.539 1.00 33.09 1068 ASP A CA 1
ATOM 8418 C C . ASP A 1 1068 ? -7.359 5.139 26.778 1.00 33.09 1068 ASP A C 1
ATOM 8420 O O . ASP A 1 1068 ? -6.917 4.125 27.298 1.00 33.09 1068 ASP A O 1
ATOM 8424 N N . MET A 1 1069 ? -7.887 5.097 25.546 1.00 33.38 1069 MET A N 1
ATOM 8425 C CA . MET A 1 1069 ? -7.848 3.883 24.705 1.00 33.38 1069 MET A CA 1
ATOM 8426 C C . MET A 1 1069 ? -6.515 3.678 23.977 1.00 33.38 1069 MET A C 1
ATOM 8428 O O . MET A 1 1069 ? -6.258 2.594 23.462 1.00 33.38 1069 MET A O 1
ATOM 8432 N N . ALA A 1 1070 ? -5.711 4.734 23.839 1.00 35.28 1070 ALA A N 1
ATOM 8433 C CA . ALA A 1 1070 ? -4.635 4.790 22.852 1.00 35.28 1070 ALA A CA 1
ATOM 8434 C C . ALA A 1 1070 ? -3.287 4.231 23.353 1.00 35.28 1070 ALA A C 1
ATOM 8436 O O . ALA A 1 1070 ? -2.291 4.338 22.637 1.00 35.28 1070 ALA A O 1
ATOM 8437 N N . ASP A 1 1071 ? -3.231 3.671 24.569 1.00 34.59 1071 ASP A N 1
ATOM 8438 C CA . ASP A 1 1071 ? -2.026 3.048 25.139 1.00 34.59 1071 ASP A CA 1
ATOM 8439 C C . ASP A 1 1071 ? -2.209 1.623 25.710 1.00 34.59 1071 ASP A C 1
ATOM 8441 O O . ASP A 1 1071 ? -1.214 1.007 26.094 1.00 34.59 1071 ASP A O 1
ATOM 8445 N N . GLY A 1 1072 ? -3.421 1.054 25.660 1.00 37.19 1072 GLY A N 1
ATOM 8446 C CA . GLY A 1 1072 ? -3.641 -0.398 25.754 1.00 37.19 1072 GLY A CA 1
ATOM 8447 C C . GLY A 1 1072 ? -3.676 -1.032 27.155 1.00 37.19 1072 GLY A C 1
ATOM 8448 O O . GLY A 1 1072 ? -3.481 -2.241 27.257 1.00 37.19 1072 GLY A O 1
ATOM 8449 N N . ASP A 1 1073 ? -3.931 -0.275 28.230 1.00 35.28 1073 ASP A N 1
ATOM 8450 C CA . ASP A 1 1073 ? -4.179 -0.836 29.575 1.00 35.28 1073 ASP A CA 1
ATOM 8451 C C . ASP A 1 1073 ? -5.691 -0.919 29.879 1.00 35.28 1073 ASP A C 1
ATOM 8453 O O . ASP A 1 1073 ? -6.448 0.016 29.622 1.00 35.28 1073 ASP A O 1
ATOM 8457 N N . SER A 1 1074 ? -6.142 -2.039 30.449 1.00 36.16 1074 SER A N 1
ATOM 8458 C CA . SER A 1 1074 ? -7.544 -2.315 30.802 1.00 36.16 1074 SER A CA 1
ATOM 8459 C C . SER A 1 1074 ? -7.805 -2.367 32.320 1.00 36.16 1074 SER A C 1
ATOM 8461 O O . SER A 1 1074 ? -8.845 -2.861 32.764 1.00 36.16 1074 SER A O 1
ATOM 8463 N N . SER A 1 1075 ? -6.877 -1.869 33.151 1.00 36.25 1075 SER A N 1
ATOM 8464 C CA . SER A 1 1075 ? -6.882 -2.061 34.611 1.00 36.25 1075 SER A CA 1
ATOM 8465 C C . SER A 1 1075 ? -7.110 -0.789 35.459 1.00 36.25 1075 SER A C 1
ATOM 8467 O O . SER A 1 1075 ? -6.770 0.336 35.106 1.00 36.25 1075 SER A O 1
ATOM 8469 N N . VAL A 1 1076 ? -7.723 -0.956 36.642 1.00 32.75 1076 VAL A N 1
ATOM 8470 C CA . VAL A 1 1076 ? -8.334 0.142 37.440 1.00 32.75 1076 VAL A CA 1
ATOM 8471 C C . VAL A 1 1076 ? -7.385 0.731 38.515 1.00 32.75 1076 VAL A C 1
ATOM 8473 O O . VAL A 1 1076 ? -7.815 1.313 39.518 1.00 32.75 1076 VAL A O 1
ATOM 8476 N N . ASP A 1 1077 ? -6.069 0.570 38.362 1.00 40.44 1077 ASP A N 1
ATOM 8477 C CA . ASP A 1 1077 ? -5.116 0.719 39.479 1.00 40.44 1077 ASP A CA 1
ATOM 8478 C C . ASP A 1 1077 ? -4.853 2.183 39.914 1.00 40.44 1077 ASP A C 1
ATOM 8480 O O . ASP A 1 1077 ? -4.621 2.469 41.100 1.00 40.44 1077 ASP A O 1
ATOM 8484 N N . ASP A 1 1078 ? -4.983 3.160 39.009 1.00 45.44 1078 ASP A N 1
ATOM 8485 C CA . ASP A 1 1078 ? -4.706 4.575 39.311 1.00 45.44 1078 ASP A CA 1
ATOM 8486 C C . ASP A 1 1078 ? -5.670 5.199 40.336 1.00 45.44 1078 ASP A C 1
ATOM 8488 O O . ASP A 1 1078 ? -5.294 6.071 41.135 1.00 45.44 1078 ASP A O 1
ATOM 8492 N N . VAL A 1 1079 ? -6.908 4.698 40.404 1.00 41.56 1079 VAL A N 1
ATOM 8493 C CA . VAL A 1 1079 ? -7.906 5.127 41.399 1.00 41.56 1079 VAL A CA 1
ATOM 8494 C C . VAL A 1 1079 ? -7.408 4.834 42.821 1.00 41.56 1079 VAL A C 1
ATOM 8496 O O . VAL A 1 1079 ? -7.574 5.658 43.733 1.00 41.56 1079 VAL A O 1
ATOM 8499 N N . ALA A 1 1080 ? -6.720 3.705 43.023 1.00 43.22 1080 ALA A N 1
ATOM 8500 C CA . ALA A 1 1080 ? -6.134 3.351 44.312 1.00 43.22 1080 ALA A CA 1
ATOM 8501 C C . ALA A 1 1080 ? -4.966 4.277 44.688 1.00 43.22 1080 ALA A C 1
ATOM 8503 O O . ALA A 1 1080 ? -4.889 4.750 45.834 1.00 43.22 1080 ALA A O 1
ATOM 8504 N N . LEU A 1 1081 ? -4.098 4.608 43.724 1.00 50.19 1081 LEU A N 1
ATOM 8505 C CA . LEU A 1 1081 ? -2.991 5.548 43.916 1.00 50.19 1081 LEU A CA 1
ATOM 8506 C C . LEU A 1 1081 ? -3.493 6.959 44.266 1.00 50.19 1081 LEU A C 1
ATOM 8508 O O . LEU A 1 1081 ? -2.981 7.596 45.198 1.00 50.19 1081 LEU A O 1
ATOM 8512 N N . ALA A 1 1082 ? -4.529 7.434 43.571 1.00 53.06 1082 ALA A N 1
ATOM 8513 C CA . ALA A 1 1082 ? -5.151 8.734 43.801 1.00 53.06 1082 ALA A CA 1
ATOM 8514 C C . ALA A 1 1082 ? -5.754 8.850 45.215 1.00 53.06 1082 ALA A C 1
ATOM 8516 O O . ALA A 1 1082 ? -5.479 9.820 45.933 1.00 53.06 1082 ALA A O 1
ATOM 8517 N N . ILE A 1 1083 ? -6.509 7.841 45.665 1.00 54.75 1083 ILE A N 1
ATOM 8518 C CA . ILE A 1 1083 ? -7.133 7.819 47.000 1.00 54.75 1083 ILE A CA 1
ATOM 8519 C C . ILE A 1 1083 ? -6.076 7.739 48.116 1.00 54.75 1083 ILE A C 1
ATOM 8521 O O . ILE A 1 1083 ? -6.202 8.418 49.146 1.00 54.75 1083 ILE A O 1
ATOM 8525 N N . GLN A 1 1084 ? -4.996 6.975 47.915 1.00 63.47 1084 GLN A N 1
ATOM 8526 C CA . GLN A 1 1084 ? -3.859 6.943 48.841 1.00 63.47 1084 GLN A CA 1
ATOM 8527 C C . GLN A 1 1084 ? -3.200 8.327 48.964 1.00 63.47 1084 GLN A C 1
ATOM 8529 O O . GLN A 1 1084 ? -2.954 8.808 50.077 1.00 63.47 1084 GLN A O 1
ATOM 8534 N N . LYS A 1 1085 ? -2.952 8.997 47.833 1.00 70.50 1085 LYS A N 1
ATOM 8535 C CA . LYS A 1 1085 ? -2.326 10.327 47.751 1.00 70.50 1085 LYS A CA 1
ATOM 8536 C C . LYS A 1 1085 ? -3.177 11.410 48.424 1.00 70.50 1085 LYS A C 1
ATOM 8538 O O . LYS A 1 1085 ? -2.659 12.137 49.277 1.00 70.50 1085 LYS A O 1
ATOM 8543 N N . GLU A 1 1086 ? -4.486 11.449 48.153 1.00 74.31 1086 GLU A N 1
ATOM 8544 C CA . GLU A 1 1086 ? -5.439 12.346 48.831 1.00 74.31 1086 GLU A CA 1
ATOM 8545 C C . GLU A 1 1086 ? -5.406 12.106 50.346 1.00 74.31 1086 GLU A C 1
ATOM 8547 O O . GLU A 1 1086 ? -5.280 13.045 51.136 1.00 74.31 1086 GLU A O 1
ATOM 8552 N N . SER A 1 1087 ? -5.391 10.837 50.778 1.00 77.19 1087 SER A N 1
ATOM 8553 C CA . SER A 1 1087 ? -5.276 10.501 52.196 1.00 77.19 1087 SER A CA 1
ATOM 8554 C C . SER A 1 1087 ? -3.966 10.968 52.841 1.00 77.19 1087 SER A C 1
ATOM 8556 O O . SER A 1 1087 ? -3.995 11.290 54.034 1.00 77.19 1087 SER A O 1
ATOM 8558 N N . VAL A 1 1088 ? -2.831 10.979 52.136 1.00 79.44 1088 VAL A N 1
ATOM 8559 C CA . VAL A 1 1088 ? -1.547 11.467 52.672 1.00 79.44 1088 VAL A CA 1
ATOM 8560 C C . VAL A 1 1088 ? -1.588 12.984 52.846 1.00 79.44 1088 VAL A C 1
ATOM 8562 O O . VAL A 1 1088 ? -1.339 13.485 53.948 1.00 79.44 1088 VAL A O 1
ATOM 8565 N N . GLU A 1 1089 ? -1.963 13.722 51.801 1.00 81.00 1089 GLU A N 1
ATOM 8566 C CA . GLU A 1 1089 ? -1.983 15.190 51.798 1.00 81.00 1089 GLU A CA 1
ATOM 8567 C C . GLU A 1 1089 ? -2.996 15.746 52.810 1.00 81.00 1089 GLU A C 1
ATOM 8569 O O . GLU A 1 1089 ? -2.645 16.569 53.667 1.00 81.00 1089 GLU A O 1
ATOM 8574 N N . LYS A 1 1090 ? -4.213 15.188 52.830 1.00 81.38 1090 LYS A N 1
ATOM 8575 C CA . LYS A 1 1090 ? -5.270 15.497 53.807 1.00 81.38 1090 LYS A CA 1
ATOM 8576 C C . LYS A 1 1090 ? -4.799 15.269 55.247 1.00 81.38 1090 LYS A C 1
ATOM 8578 O O . LYS A 1 1090 ? -5.145 16.052 56.137 1.00 81.38 1090 LYS A O 1
ATOM 8583 N N . LYS A 1 1091 ? -3.974 14.245 55.521 1.00 84.38 1091 LYS A N 1
ATOM 8584 C CA . LYS A 1 1091 ? -3.429 13.986 56.872 1.00 84.38 1091 LYS A CA 1
ATOM 8585 C C . LYS A 1 1091 ? -2.268 14.900 57.245 1.00 84.38 1091 LYS A C 1
ATOM 8587 O O . LYS A 1 1091 ? -2.132 15.257 58.422 1.00 84.38 1091 LYS A O 1
ATOM 8592 N N . LEU A 1 1092 ? -1.443 15.280 56.271 1.00 84.81 1092 LEU A N 1
ATOM 8593 C CA . LEU A 1 1092 ? -0.368 16.247 56.461 1.00 84.81 1092 LEU A CA 1
ATOM 8594 C C . LEU A 1 1092 ? -0.937 17.613 56.842 1.00 84.81 1092 LEU A C 1
ATOM 8596 O O . LEU A 1 1092 ? -0.563 18.138 57.895 1.00 84.81 1092 LEU A O 1
ATOM 8600 N N . ASP A 1 1093 ? -1.895 18.133 56.071 1.00 80.75 1093 ASP A N 1
ATOM 8601 C CA . ASP A 1 1093 ? -2.492 19.439 56.347 1.00 80.75 1093 ASP A CA 1
ATOM 8602 C C . ASP A 1 1093 ? -3.346 19.450 57.625 1.00 80.75 1093 ASP A C 1
ATOM 8604 O O . ASP A 1 1093 ? -3.162 20.323 58.477 1.00 80.75 1093 ASP A O 1
ATOM 8608 N N . THR A 1 1094 ? -4.271 18.498 57.799 1.00 79.56 1094 THR A N 1
ATOM 8609 C CA . THR A 1 1094 ? -5.244 18.575 58.908 1.00 79.56 1094 THR A CA 1
ATOM 8610 C C . THR A 1 1094 ? -4.650 18.205 60.268 1.00 79.56 1094 THR A C 1
ATOM 8612 O O . THR A 1 1094 ? -5.087 18.753 61.286 1.00 79.56 1094 THR A O 1
ATOM 8615 N N . TYR A 1 1095 ? -3.648 17.313 60.313 1.00 83.75 1095 TYR A N 1
ATOM 8616 C CA . TYR A 1 1095 ? -3.189 16.680 61.557 1.00 83.75 1095 TYR A CA 1
ATOM 8617 C C . TYR A 1 1095 ? -1.666 16.720 61.785 1.00 83.75 1095 TYR A C 1
ATOM 8619 O O . TYR A 1 1095 ? -1.248 17.083 62.885 1.00 83.75 1095 TYR A O 1
ATOM 8627 N N . LEU A 1 1096 ? -0.821 16.319 60.821 1.00 84.00 1096 LEU A N 1
ATOM 8628 C CA . LEU A 1 1096 ? 0.616 16.095 61.092 1.00 84.00 1096 LEU A CA 1
ATOM 8629 C C . LEU A 1 1096 ? 1.456 17.377 61.096 1.00 84.00 1096 LEU A C 1
ATOM 8631 O O . LEU A 1 1096 ? 2.374 17.480 61.907 1.00 84.00 1096 LEU A O 1
ATOM 8635 N N . LEU A 1 1097 ? 1.138 18.341 60.229 1.00 86.81 1097 LEU A N 1
ATOM 8636 C CA . LEU A 1 1097 ? 1.812 19.644 60.131 1.00 86.81 1097 LEU A CA 1
ATOM 8637 C C . LEU A 1 1097 ? 0.962 20.786 60.721 1.00 86.81 1097 LEU A C 1
ATOM 8639 O O . LEU A 1 1097 ? 1.402 21.934 60.791 1.00 86.81 1097 LEU A O 1
ATOM 8643 N N . ASN A 1 1098 ? -0.237 20.466 61.214 1.00 84.56 1098 ASN A N 1
ATOM 8644 C CA . ASN A 1 1098 ? -1.136 21.401 61.878 1.00 84.56 1098 ASN A CA 1
ATOM 8645 C C . ASN A 1 1098 ? -0.708 21.679 63.329 1.00 84.56 1098 ASN A C 1
ATOM 8647 O O . ASN A 1 1098 ? -0.938 20.864 64.228 1.00 84.56 1098 ASN A O 1
ATOM 8651 N N . LYS A 1 1099 ? -0.115 22.853 63.572 1.00 85.62 1099 LYS A N 1
ATOM 8652 C CA . LYS A 1 1099 ? 0.302 23.301 64.914 1.00 85.62 1099 LYS A CA 1
ATOM 8653 C C . LYS A 1 1099 ? -0.866 23.471 65.888 1.00 85.62 1099 LYS A C 1
ATOM 8655 O O . LYS A 1 1099 ? -0.669 23.250 67.081 1.00 85.62 1099 LYS A O 1
ATOM 8660 N N . ASP A 1 1100 ? -2.050 23.803 65.384 1.00 82.12 1100 ASP A N 1
ATOM 8661 C CA . ASP A 1 1100 ? -3.238 24.097 66.190 1.00 82.12 1100 ASP A CA 1
ATOM 8662 C C . ASP A 1 1100 ? -4.107 22.852 66.451 1.00 82.12 1100 ASP A C 1
ATOM 8664 O O . ASP A 1 1100 ? -5.044 22.898 67.250 1.00 82.12 1100 ASP A O 1
ATOM 8668 N N . HIS A 1 1101 ? -3.789 21.705 65.833 1.00 82.44 1101 HIS A N 1
ATOM 8669 C CA . HIS A 1 1101 ? -4.521 20.462 66.075 1.00 82.44 1101 HIS A CA 1
ATOM 8670 C C . HIS A 1 1101 ? -4.259 19.937 67.506 1.00 82.44 1101 HIS A C 1
ATOM 8672 O O . HIS A 1 1101 ? -3.101 19.633 67.820 1.00 82.44 1101 HIS A O 1
ATOM 8678 N N . PRO A 1 1102 ? -5.284 19.718 68.363 1.00 74.88 1102 PRO A N 1
ATOM 8679 C CA . PRO A 1 1102 ? -5.102 19.442 69.800 1.00 74.88 1102 PRO A CA 1
ATOM 8680 C C . PRO A 1 1102 ? -4.204 18.246 70.154 1.00 74.88 1102 PRO A C 1
ATOM 8682 O O . PRO A 1 1102 ? -3.597 18.219 71.222 1.00 74.88 1102 PRO A O 1
ATOM 8685 N N . VAL A 1 1103 ? -4.109 17.258 69.257 1.00 74.50 1103 VAL A N 1
ATOM 8686 C CA . VAL A 1 1103 ? -3.265 16.052 69.405 1.00 74.50 1103 VAL A CA 1
ATOM 8687 C C . VAL A 1 1103 ? -2.113 16.026 68.381 1.00 74.50 1103 VAL A C 1
ATOM 8689 O O . VAL A 1 1103 ? -1.201 15.210 68.482 1.00 74.50 1103 VAL A O 1
ATOM 8692 N N . GLY A 1 1104 ? -2.148 16.912 67.380 1.00 75.06 1104 GLY A N 1
ATOM 8693 C CA . GLY A 1 1104 ? -1.236 16.929 66.228 1.00 75.06 1104 GLY A CA 1
ATOM 8694 C C . GLY A 1 1104 ? -0.118 17.965 66.343 1.00 75.06 1104 GLY A C 1
ATOM 8695 O O . GLY A 1 1104 ? 1.000 17.713 65.898 1.00 75.06 1104 GLY A O 1
ATOM 8696 N N . GLY A 1 1105 ? -0.360 19.081 67.039 1.00 80.75 1105 GLY A N 1
ATOM 8697 C CA . GLY A 1 1105 ? 0.582 20.198 67.126 1.00 80.75 1105 GLY A CA 1
ATOM 8698 C C . GLY A 1 1105 ? 1.956 19.848 67.704 1.00 80.75 1105 GLY A C 1
ATOM 8699 O O . GLY A 1 1105 ? 2.954 20.478 67.352 1.00 80.75 1105 GLY A O 1
ATOM 8700 N N . SER A 1 1106 ? 2.052 18.806 68.535 1.00 82.81 1106 SER A N 1
ATOM 8701 C CA . SER A 1 1106 ? 3.328 18.271 69.031 1.00 82.81 1106 SER A CA 1
ATOM 8702 C C . SER A 1 1106 ? 4.161 17.585 67.938 1.00 82.81 1106 SER A C 1
ATOM 8704 O O . SER A 1 1106 ? 5.386 17.688 67.965 1.00 82.81 1106 SER A O 1
ATOM 8706 N N . LYS A 1 1107 ? 3.513 16.944 66.954 1.00 84.69 1107 LYS A N 1
ATOM 8707 C CA . LYS A 1 1107 ? 4.145 16.360 65.759 1.00 84.69 1107 LYS A CA 1
ATOM 8708 C C . LYS A 1 1107 ? 4.514 17.448 64.753 1.00 84.69 1107 LYS A C 1
ATOM 8710 O O . LYS A 1 1107 ? 5.646 17.448 64.281 1.00 84.69 1107 LYS A O 1
ATOM 8715 N N . ALA A 1 1108 ? 3.644 18.434 64.532 1.00 85.31 1108 ALA A N 1
ATOM 8716 C CA . ALA A 1 1108 ? 3.936 19.585 63.670 1.00 85.31 1108 ALA A CA 1
ATOM 8717 C C . ALA A 1 1108 ? 5.184 20.356 64.142 1.00 85.31 1108 ALA A C 1
ATOM 8719 O O . ALA A 1 1108 ? 6.102 20.621 63.370 1.00 85.31 1108 ALA A O 1
ATOM 8720 N N . ASN A 1 1109 ? 5.272 20.624 65.451 1.00 85.19 1109 ASN A N 1
ATOM 8721 C CA . ASN A 1 1109 ? 6.452 21.223 66.082 1.00 85.19 1109 ASN A CA 1
ATOM 8722 C C . ASN A 1 1109 ? 7.713 20.338 66.019 1.00 85.19 1109 ASN A C 1
ATOM 8724 O O . ASN A 1 1109 ? 8.811 20.857 66.232 1.00 85.19 1109 ASN A O 1
ATOM 8728 N N . TRP A 1 1110 ? 7.583 19.026 65.789 1.00 89.44 1110 TRP A N 1
ATOM 8729 C CA . TRP A 1 1110 ? 8.722 18.130 65.577 1.00 89.44 1110 TRP A CA 1
ATOM 8730 C C . TRP A 1 1110 ? 9.169 18.138 64.113 1.00 89.44 1110 TRP A C 1
ATOM 8732 O O . TRP A 1 1110 ? 10.346 18.380 63.868 1.00 89.44 1110 TRP A O 1
ATOM 8742 N N . PHE A 1 1111 ? 8.255 17.973 63.150 1.00 88.19 1111 PHE A N 1
ATOM 8743 C CA . PHE A 1 1111 ? 8.572 18.022 61.715 1.00 88.19 1111 PHE A CA 1
ATOM 8744 C C . PHE A 1 1111 ? 9.250 19.342 61.319 1.00 88.19 1111 PHE A C 1
ATOM 8746 O O . PHE A 1 1111 ? 10.267 19.323 60.624 1.00 88.19 1111 PHE A O 1
ATOM 8753 N N . GLU A 1 1112 ? 8.782 20.471 61.855 1.00 87.12 1112 GLU A N 1
ATOM 8754 C CA . GLU A 1 1112 ? 9.407 21.784 61.659 1.00 87.12 1112 GLU A CA 1
ATOM 8755 C C . GLU A 1 1112 ? 10.853 21.832 62.189 1.00 87.12 1112 GLU A C 1
ATOM 8757 O O . GLU A 1 1112 ? 11.756 22.312 61.508 1.00 87.12 1112 GLU A O 1
ATOM 8762 N N . LYS A 1 1113 ? 11.110 21.315 63.398 1.00 85.19 1113 LYS A N 1
ATOM 8763 C CA . LYS A 1 1113 ? 12.425 21.436 64.064 1.00 85.19 1113 LYS A CA 1
ATOM 8764 C C . LYS A 1 1113 ? 13.436 20.378 63.627 1.00 85.19 1113 LYS A C 1
ATOM 8766 O O . LYS A 1 1113 ? 14.637 20.652 63.606 1.00 85.19 1113 LYS A O 1
ATOM 8771 N N . ALA A 1 1114 ? 12.966 19.176 63.311 1.00 82.69 1114 ALA A N 1
ATOM 8772 C CA . ALA A 1 1114 ? 13.794 18.047 62.908 1.00 82.69 1114 ALA A CA 1
ATOM 8773 C C . ALA A 1 1114 ? 14.117 18.100 61.409 1.00 82.69 1114 ALA A C 1
ATOM 8775 O O . ALA A 1 1114 ? 15.290 18.026 61.043 1.00 82.69 1114 ALA A O 1
ATOM 8776 N N . LEU A 1 1115 ? 13.100 18.310 60.564 1.00 84.38 1115 LEU A N 1
ATOM 8777 C CA . LEU A 1 1115 ? 13.175 18.182 59.101 1.00 84.38 1115 LEU A CA 1
ATOM 8778 C C . LEU A 1 1115 ? 12.921 19.501 58.341 1.00 84.38 1115 LEU A C 1
ATOM 8780 O O . LEU A 1 1115 ? 13.303 19.613 57.181 1.00 84.38 1115 LEU A O 1
ATOM 8784 N N . GLY A 1 1116 ? 12.345 20.526 58.976 1.00 83.62 1116 GLY A N 1
ATOM 8785 C CA . GLY A 1 1116 ? 12.022 21.797 58.312 1.00 83.62 1116 GLY A CA 1
ATOM 8786 C C . GLY A 1 1116 ? 10.689 21.794 57.557 1.00 83.62 1116 GLY A C 1
ATOM 8787 O O . GLY A 1 1116 ? 10.496 22.637 56.683 1.00 83.62 1116 GLY A O 1
ATOM 8788 N N . PHE A 1 1117 ? 9.780 20.862 57.868 1.00 88.62 1117 PHE A N 1
ATOM 8789 C CA . PHE A 1 1117 ? 8.462 20.792 57.229 1.00 88.62 1117 PHE A CA 1
ATOM 8790 C C . PHE A 1 1117 ? 7.371 21.514 58.033 1.00 88.62 1117 PHE A C 1
ATOM 8792 O O . PHE A 1 1117 ? 7.236 21.327 59.244 1.00 88.62 1117 PHE A O 1
ATOM 8799 N N . THR A 1 1118 ? 6.577 22.318 57.333 1.00 85.62 1118 THR A N 1
ATOM 8800 C CA . THR A 1 1118 ? 5.392 23.055 57.796 1.00 85.62 1118 THR A CA 1
ATOM 8801 C C . THR A 1 1118 ? 4.267 22.873 56.764 1.00 85.62 1118 THR A C 1
ATOM 8803 O O . THR A 1 1118 ? 4.474 22.248 55.725 1.00 85.62 1118 THR A O 1
ATOM 8806 N N . LYS A 1 1119 ? 3.068 23.426 57.003 1.00 82.44 1119 LYS A N 1
ATOM 8807 C CA . LYS A 1 1119 ? 1.989 23.421 55.992 1.00 82.44 1119 LYS A CA 1
ATOM 8808 C C . LYS A 1 1119 ? 2.432 24.009 54.638 1.00 82.44 1119 LYS A C 1
ATOM 8810 O O . LYS A 1 1119 ? 2.015 23.512 53.601 1.00 82.44 1119 LYS A O 1
ATOM 8815 N N . GLU A 1 1120 ? 3.312 25.011 54.645 1.00 80.56 1120 GLU A N 1
ATOM 8816 C CA . GLU A 1 1120 ? 3.746 25.757 53.450 1.00 80.56 1120 GLU A CA 1
ATOM 8817 C C . GLU A 1 1120 ? 4.588 24.918 52.472 1.00 80.56 1120 GLU A C 1
ATOM 8819 O O . GLU A 1 1120 ? 4.630 25.224 51.285 1.00 80.56 1120 GLU A O 1
ATOM 8824 N N . ASN A 1 1121 ? 5.235 23.845 52.941 1.00 84.75 1121 ASN A N 1
ATOM 8825 C CA . ASN A 1 1121 ? 5.988 22.900 52.108 1.00 84.75 1121 ASN A CA 1
ATOM 8826 C C . ASN A 1 1121 ? 5.511 21.443 52.274 1.00 84.75 1121 ASN A C 1
ATOM 8828 O O . ASN A 1 1121 ? 6.257 20.508 51.981 1.00 84.75 1121 ASN A O 1
ATOM 8832 N N . ALA A 1 1122 ? 4.255 21.237 52.694 1.00 77.88 1122 ALA A N 1
ATOM 8833 C CA . ALA A 1 1122 ? 3.676 19.915 52.948 1.00 77.88 1122 ALA A CA 1
ATOM 8834 C C . ALA A 1 1122 ? 3.793 18.948 51.753 1.00 77.88 1122 ALA A C 1
ATOM 8836 O O . ALA A 1 1122 ? 4.124 17.779 51.949 1.00 77.88 1122 ALA A O 1
ATOM 8837 N N . GLY A 1 1123 ? 3.616 19.432 50.518 1.00 75.19 1123 GLY A N 1
ATOM 8838 C CA . GLY A 1 1123 ? 3.746 18.619 49.299 1.00 75.19 1123 GLY A CA 1
ATOM 8839 C C . GLY A 1 1123 ? 5.150 18.036 49.067 1.00 75.19 1123 GLY A C 1
ATOM 8840 O O . GLY A 1 1123 ? 5.284 16.969 48.474 1.00 75.19 1123 GLY A O 1
ATOM 8841 N N . GLN A 1 1124 ? 6.209 18.668 49.593 1.00 81.00 1124 GLN A N 1
ATOM 8842 C CA . GLN A 1 1124 ? 7.577 18.119 49.543 1.00 81.00 1124 GLN A CA 1
ATOM 8843 C C . GLN A 1 1124 ? 7.774 16.939 50.509 1.00 81.00 1124 GLN A C 1
ATOM 8845 O O . GLN A 1 1124 ? 8.685 16.132 50.321 1.00 81.00 1124 GLN A O 1
ATOM 8850 N N . LEU A 1 1125 ? 6.931 16.841 51.541 1.00 81.88 1125 LEU A N 1
ATOM 8851 C CA . LEU A 1 1125 ? 6.874 15.704 52.456 1.00 81.88 1125 LEU A CA 1
ATOM 8852 C C . LEU A 1 1125 ? 5.899 14.629 51.945 1.00 81.88 1125 LEU A C 1
ATOM 8854 O O . LEU A 1 1125 ? 6.216 13.450 52.043 1.00 81.88 1125 LEU A O 1
ATOM 8858 N N . ALA A 1 1126 ? 4.770 15.016 51.338 1.00 81.69 1126 ALA A N 1
ATOM 8859 C CA . ALA A 1 1126 ? 3.808 14.090 50.727 1.00 81.69 1126 ALA A CA 1
ATOM 8860 C C . ALA A 1 1126 ? 4.466 13.178 49.680 1.00 81.69 1126 ALA A C 1
ATOM 8862 O O . ALA A 1 1126 ? 4.367 11.959 49.780 1.00 81.69 1126 ALA A O 1
ATOM 8863 N N . LYS A 1 1127 ? 5.258 13.759 48.764 1.00 79.31 1127 LYS A N 1
ATOM 8864 C CA . LYS A 1 1127 ? 6.037 13.031 47.739 1.00 79.31 1127 LYS A CA 1
ATOM 8865 C C . LYS A 1 1127 ? 7.089 12.050 48.292 1.00 79.31 1127 LYS A C 1
ATOM 8867 O O . LYS A 1 1127 ? 7.714 11.341 47.514 1.00 79.31 1127 LYS A O 1
ATOM 8872 N N . GLN A 1 1128 ? 7.317 12.021 49.606 1.00 85.50 1128 GLN A N 1
ATOM 8873 C CA . GLN A 1 1128 ? 8.240 11.097 50.276 1.00 85.50 1128 GLN A CA 1
ATOM 8874 C C . GLN A 1 1128 ? 7.519 10.065 51.162 1.00 85.50 1128 GLN A C 1
ATOM 8876 O O . GLN A 1 1128 ? 8.187 9.325 51.877 1.00 85.50 1128 GLN A O 1
ATOM 8881 N N . ILE A 1 1129 ? 6.181 10.025 51.170 1.00 84.81 1129 ILE A N 1
ATOM 8882 C CA . ILE A 1 1129 ? 5.380 9.130 52.017 1.00 84.81 1129 ILE A CA 1
ATOM 8883 C C . ILE A 1 1129 ? 4.505 8.259 51.110 1.00 84.81 1129 ILE A C 1
ATOM 8885 O O . ILE A 1 1129 ? 3.351 8.578 50.838 1.00 84.81 1129 ILE A O 1
ATOM 8889 N N . VAL A 1 1130 ? 5.086 7.154 50.643 1.00 82.00 1130 VAL A N 1
ATOM 8890 C CA . VAL A 1 1130 ? 4.433 6.145 49.797 1.00 82.00 1130 VAL A CA 1
ATOM 8891 C C . VAL A 1 1130 ? 4.297 4.853 50.600 1.00 82.00 1130 VAL A C 1
ATOM 8893 O O . VAL A 1 1130 ? 5.254 4.441 51.263 1.00 82.00 1130 VAL A O 1
ATOM 8896 N N . PHE A 1 1131 ? 3.115 4.235 50.573 1.00 83.19 1131 PHE A N 1
ATOM 8897 C CA . PHE A 1 1131 ? 2.921 2.905 51.145 1.00 83.19 1131 PHE A CA 1
ATOM 8898 C C . PHE A 1 1131 ? 3.499 1.838 50.212 1.00 83.19 1131 PHE A C 1
ATOM 8900 O O . PHE A 1 1131 ? 3.326 1.921 49.002 1.00 83.19 1131 PHE A O 1
ATOM 8907 N N . ASP A 1 1132 ? 4.169 0.844 50.785 1.00 82.88 1132 ASP A N 1
ATOM 8908 C CA . ASP A 1 1132 ? 4.662 -0.346 50.088 1.00 82.88 1132 ASP A CA 1
ATOM 8909 C C . ASP A 1 1132 ? 4.387 -1.548 50.997 1.00 82.88 1132 ASP A C 1
ATOM 8911 O O . ASP A 1 1132 ? 4.941 -1.649 52.098 1.00 82.88 1132 ASP A O 1
ATOM 8915 N N . GLU A 1 1133 ? 3.482 -2.426 50.559 1.00 77.06 1133 GLU A N 1
ATOM 8916 C CA . GLU A 1 1133 ? 2.994 -3.557 51.351 1.00 77.06 1133 GLU A CA 1
ATOM 8917 C C . GLU A 1 1133 ? 4.088 -4.616 51.595 1.00 77.06 1133 GLU A C 1
ATOM 8919 O O . GLU A 1 1133 ? 4.041 -5.315 52.605 1.00 77.06 1133 GLU A O 1
ATOM 8924 N N . ASN A 1 1134 ? 5.140 -4.657 50.765 1.00 75.75 1134 ASN A N 1
ATOM 8925 C CA . ASN A 1 1134 ? 6.257 -5.601 50.901 1.00 75.75 1134 ASN A CA 1
ATOM 8926 C C . ASN A 1 1134 ? 7.207 -5.254 52.060 1.00 75.75 1134 ASN A C 1
ATOM 8928 O O . ASN A 1 1134 ? 7.887 -6.132 52.597 1.00 75.75 1134 ASN A O 1
ATOM 8932 N N . VAL A 1 1135 ? 7.268 -3.978 52.462 1.00 78.75 1135 VAL A N 1
ATOM 8933 C CA . VAL A 1 1135 ? 8.127 -3.493 53.565 1.00 78.75 1135 VAL A CA 1
ATOM 8934 C C . VAL A 1 1135 ? 7.339 -2.955 54.765 1.00 78.75 1135 VAL A C 1
ATOM 8936 O O . VAL A 1 1135 ? 7.928 -2.619 55.799 1.00 78.75 1135 VAL A O 1
ATOM 8939 N N . ALA A 1 1136 ? 6.011 -2.867 54.665 1.00 82.88 1136 ALA A N 1
ATOM 8940 C CA . ALA A 1 1136 ? 5.144 -2.421 55.746 1.00 82.88 1136 ALA A CA 1
ATOM 8941 C C . ALA A 1 1136 ? 4.786 -3.574 56.700 1.00 82.88 1136 ALA A C 1
ATOM 8943 O O . ALA A 1 1136 ? 4.141 -4.553 56.342 1.00 82.88 1136 ALA A O 1
ATOM 8944 N N . VAL A 1 1137 ? 5.153 -3.441 57.975 1.00 87.94 1137 VAL A N 1
ATOM 8945 C CA . VAL A 1 1137 ? 4.909 -4.479 58.984 1.00 87.94 1137 VAL A CA 1
ATOM 8946 C C . VAL A 1 1137 ? 3.483 -4.358 59.519 1.00 87.94 1137 VAL A C 1
ATOM 8948 O O . VAL A 1 1137 ? 3.138 -3.347 60.133 1.00 87.94 1137 VAL A O 1
ATOM 8951 N N . GLN A 1 1138 ? 2.657 -5.392 59.345 1.00 89.19 1138 GLN A N 1
ATOM 8952 C CA . GLN A 1 1138 ? 1.332 -5.486 59.969 1.00 89.19 1138 GLN A CA 1
ATOM 8953 C C . GLN A 1 1138 ? 1.446 -5.425 61.508 1.00 89.19 1138 GLN A C 1
ATOM 8955 O O . GLN A 1 1138 ? 2.314 -6.052 62.114 1.00 89.19 1138 GLN A O 1
ATOM 8960 N N . THR A 1 1139 ? 0.570 -4.659 62.163 1.00 83.88 1139 THR A N 1
ATOM 8961 C CA . THR A 1 1139 ? 0.629 -4.386 63.616 1.00 83.88 1139 THR A CA 1
ATOM 8962 C C . THR A 1 1139 ? -0.651 -4.706 64.377 1.00 83.88 1139 THR A C 1
ATOM 8964 O O . THR A 1 1139 ? -0.581 -5.019 65.565 1.00 83.88 1139 THR A O 1
ATOM 8967 N N . ALA A 1 1140 ? -1.812 -4.619 63.725 1.00 79.69 1140 ALA A N 1
ATOM 8968 C CA . ALA A 1 1140 ? -3.104 -5.004 64.284 1.00 79.69 1140 ALA A CA 1
ATOM 8969 C C . ALA A 1 1140 ? -4.136 -5.197 63.165 1.00 79.69 1140 ALA A C 1
ATOM 8971 O O . ALA A 1 1140 ? -4.076 -4.517 62.144 1.00 79.69 1140 ALA A O 1
ATOM 8972 N N . VAL A 1 1141 ? -5.135 -6.044 63.404 1.00 84.00 1141 VAL A N 1
ATOM 8973 C CA . VAL A 1 1141 ? -6.409 -6.027 62.667 1.00 84.00 1141 VAL A CA 1
ATOM 8974 C C . VAL A 1 1141 ? -7.435 -5.305 63.541 1.00 84.00 1141 VAL A C 1
ATOM 8976 O O . VAL A 1 1141 ? -7.418 -5.460 64.764 1.00 84.00 1141 VAL A O 1
ATOM 8979 N N . THR A 1 1142 ? -8.291 -4.472 62.948 1.00 78.62 1142 THR A N 1
ATOM 8980 C CA . THR A 1 1142 ? -9.340 -3.726 63.661 1.00 78.62 1142 THR A CA 1
ATOM 8981 C C . THR A 1 1142 ? -10.643 -3.695 62.865 1.00 78.62 1142 THR A C 1
ATOM 8983 O O . THR A 1 1142 ? -10.634 -3.966 61.674 1.00 78.62 1142 THR A O 1
ATOM 8986 N N . GLU A 1 1143 ? -11.754 -3.321 63.505 1.00 67.94 1143 GLU A N 1
ATOM 8987 C CA . GLU A 1 1143 ? -13.100 -3.262 62.895 1.00 67.94 1143 GLU A CA 1
ATOM 8988 C C . GLU A 1 1143 ? -13.225 -2.323 61.674 1.00 67.94 1143 GLU A C 1
ATOM 8990 O O . GLU A 1 1143 ? -14.199 -2.393 60.932 1.00 67.94 1143 GLU A O 1
ATOM 8995 N N . HIS A 1 1144 ? -12.231 -1.457 61.452 1.00 62.44 1144 HIS A N 1
ATOM 8996 C CA . HIS A 1 1144 ? -12.136 -0.547 60.306 1.00 62.44 1144 HIS A CA 1
ATOM 8997 C C . HIS A 1 1144 ? -11.045 -0.943 59.293 1.00 62.44 1144 HIS A C 1
ATOM 8999 O O . HIS A 1 1144 ? -10.729 -0.141 58.420 1.00 62.44 1144 HIS A O 1
ATOM 9005 N N . GLY A 1 1145 ? -10.409 -2.109 59.453 1.00 83.06 1145 GLY A N 1
ATOM 9006 C CA . GLY A 1 1145 ? -9.363 -2.602 58.555 1.00 83.06 1145 GLY A CA 1
ATOM 9007 C C . GLY A 1 1145 ? -8.039 -2.963 59.238 1.00 83.06 1145 GLY A C 1
ATOM 9008 O O . GLY A 1 1145 ? -7.889 -2.918 60.471 1.00 83.06 1145 GLY A O 1
ATOM 9009 N N . ILE A 1 1146 ? -7.061 -3.333 58.410 1.00 85.38 1146 ILE A N 1
ATOM 9010 C CA . ILE A 1 1146 ? -5.747 -3.857 58.804 1.00 85.38 1146 ILE A CA 1
ATOM 9011 C C . ILE A 1 1146 ? -4.735 -2.713 58.931 1.00 85.38 1146 ILE A C 1
ATOM 9013 O O . ILE A 1 1146 ? -4.599 -1.888 58.034 1.00 85.38 1146 ILE A O 1
ATOM 9017 N N . LYS A 1 1147 ? -3.998 -2.652 60.046 1.00 87.50 1147 LYS A N 1
ATOM 9018 C CA . LYS A 1 1147 ? -3.056 -1.566 60.364 1.00 87.50 1147 LYS A CA 1
ATOM 9019 C C . LYS A 1 1147 ? -1.606 -1.992 60.210 1.00 87.50 1147 LYS A C 1
ATOM 9021 O O . LYS A 1 1147 ? -1.177 -2.975 60.817 1.00 87.50 1147 LYS A O 1
ATOM 9026 N N . TYR A 1 1148 ? -0.831 -1.172 59.512 1.00 89.81 1148 TYR A N 1
ATOM 9027 C CA . TYR A 1 1148 ? 0.572 -1.416 59.179 1.00 89.81 1148 TYR A CA 1
ATOM 9028 C C . TYR A 1 1148 ? 1.454 -0.275 59.699 1.00 89.81 1148 TYR A C 1
ATOM 9030 O O . TYR A 1 1148 ? 1.009 0.869 59.782 1.00 89.81 1148 TYR A O 1
ATOM 9038 N N . ASN A 1 1149 ? 2.715 -0.570 60.011 1.00 89.94 1149 ASN A N 1
ATOM 9039 C CA . ASN A 1 1149 ? 3.764 0.412 60.283 1.00 89.94 1149 ASN A CA 1
ATOM 9040 C C . ASN A 1 1149 ? 4.914 0.221 59.289 1.00 89.94 1149 ASN A C 1
ATOM 9042 O O . ASN A 1 1149 ? 5.475 -0.866 59.184 1.00 89.94 1149 ASN A O 1
ATOM 9046 N N . GLN A 1 1150 ? 5.322 1.300 58.634 1.00 90.50 1150 GLN A N 1
ATOM 9047 C CA . GLN A 1 1150 ? 6.394 1.325 57.641 1.00 90.50 1150 GLN A CA 1
ATOM 9048 C C . GLN A 1 1150 ? 7.449 2.350 58.074 1.00 90.50 1150 GLN A C 1
ATOM 9050 O O . GLN A 1 1150 ? 7.101 3.447 58.516 1.00 90.50 1150 GLN A O 1
ATOM 9055 N N . LEU A 1 1151 ? 8.736 2.010 57.985 1.00 86.56 1151 LEU A N 1
ATOM 9056 C CA . LEU A 1 1151 ? 9.828 2.942 58.281 1.00 86.56 1151 LEU A CA 1
ATOM 9057 C C . LEU A 1 1151 ? 10.277 3.616 56.980 1.00 86.56 1151 LEU A C 1
ATOM 9059 O O . LEU A 1 1151 ? 10.728 2.928 56.073 1.00 86.56 1151 LEU A O 1
ATOM 9063 N N . ILE A 1 1152 ? 10.181 4.945 56.901 1.00 88.19 1152 ILE A N 1
ATOM 9064 C CA . ILE A 1 1152 ? 10.532 5.708 55.697 1.00 88.19 1152 ILE A CA 1
ATOM 9065 C C . ILE A 1 1152 ? 11.598 6.761 56.032 1.00 88.19 1152 ILE A C 1
ATOM 9067 O O . ILE A 1 1152 ? 11.448 7.553 56.969 1.00 88.19 1152 ILE A O 1
ATOM 9071 N N . SER A 1 1153 ? 12.689 6.773 55.265 1.00 87.69 1153 SER A N 1
ATOM 9072 C CA . SER A 1 1153 ? 13.843 7.660 55.467 1.00 87.69 1153 SER A CA 1
ATOM 9073 C C . SER A 1 1153 ? 13.659 9.038 54.822 1.00 87.69 1153 SER A C 1
ATOM 9075 O O . SER A 1 1153 ? 14.213 9.317 53.757 1.00 87.69 1153 SER A O 1
ATOM 9077 N N . ILE A 1 1154 ? 12.911 9.916 55.489 1.00 90.25 1154 ILE A N 1
ATOM 9078 C CA . ILE A 1 1154 ? 12.558 11.252 54.992 1.00 90.25 1154 ILE A CA 1
ATOM 9079 C C . ILE A 1 1154 ? 13.779 12.181 54.919 1.00 90.25 1154 ILE A C 1
ATOM 9081 O O . ILE A 1 1154 ? 14.511 12.343 55.898 1.00 90.25 1154 ILE A O 1
ATOM 9085 N N . VAL A 1 1155 ? 13.955 12.861 53.783 1.00 87.31 1155 VAL A N 1
ATOM 9086 C CA . VAL A 1 1155 ? 14.879 13.990 53.608 1.00 87.31 1155 VAL A CA 1
ATOM 9087 C C . VAL A 1 1155 ? 14.129 15.296 53.865 1.00 87.31 1155 VAL A C 1
ATOM 9089 O O . VAL A 1 1155 ? 13.170 15.645 53.178 1.00 87.31 1155 VAL A O 1
ATOM 9092 N N . GLY A 1 1156 ? 14.565 16.026 54.885 1.00 83.75 1156 GLY A N 1
ATOM 9093 C CA . GLY A 1 1156 ? 13.999 17.305 55.284 1.00 83.75 1156 GLY A CA 1
ATOM 9094 C C . GLY A 1 1156 ? 14.347 18.448 54.335 1.00 83.75 1156 GLY A C 1
ATOM 9095 O O . GLY A 1 1156 ? 15.456 18.503 53.804 1.00 83.75 1156 GLY A O 1
ATOM 9096 N N . ALA A 1 1157 ? 13.457 19.438 54.230 1.00 78.69 1157 ALA A N 1
ATOM 9097 C CA . ALA A 1 1157 ? 13.738 20.727 53.589 1.00 78.69 1157 ALA A CA 1
ATOM 9098 C C . ALA A 1 1157 ? 14.942 21.475 54.213 1.00 78.69 1157 ALA A C 1
ATOM 9100 O O . ALA A 1 1157 ? 15.500 22.384 53.605 1.00 78.69 1157 ALA A O 1
ATOM 9101 N N . ASN A 1 1158 ? 15.381 21.081 55.417 1.00 78.00 1158 ASN A N 1
ATOM 9102 C CA . ASN A 1 1158 ? 16.619 21.552 56.049 1.00 78.00 1158 ASN A CA 1
ATOM 9103 C C . ASN A 1 1158 ? 17.886 20.729 55.700 1.00 78.00 1158 ASN A C 1
ATOM 9105 O O . ASN A 1 1158 ? 18.930 20.930 56.323 1.00 78.00 1158 ASN A O 1
ATOM 9109 N N . GLY A 1 1159 ? 17.796 19.785 54.756 1.00 77.75 1159 GLY A N 1
ATOM 9110 C CA . GLY A 1 1159 ? 18.899 18.940 54.284 1.00 77.75 1159 GLY A CA 1
ATOM 9111 C C . GLY A 1 1159 ? 19.246 17.732 55.166 1.00 77.75 1159 GLY A C 1
ATOM 9112 O O . GLY A 1 1159 ? 20.215 17.032 54.875 1.00 77.75 1159 GLY A O 1
ATOM 9113 N N . LYS A 1 1160 ? 18.502 17.460 56.247 1.00 77.56 1160 LYS A N 1
ATOM 9114 C CA . LYS A 1 1160 ? 18.739 16.292 57.118 1.00 77.56 1160 LYS A CA 1
ATOM 9115 C C . LYS A 1 1160 ? 17.887 15.099 56.699 1.00 77.56 1160 LYS A C 1
ATOM 9117 O O . LYS A 1 1160 ? 16.683 15.249 56.535 1.00 77.56 1160 LYS A O 1
ATOM 9122 N N . LYS A 1 1161 ? 18.482 13.906 56.630 1.00 86.69 1161 LYS A N 1
ATOM 9123 C CA . LYS A 1 1161 ? 17.751 12.638 56.477 1.00 86.69 1161 LYS A CA 1
ATOM 9124 C C . LYS A 1 1161 ? 17.465 12.028 57.856 1.00 86.69 1161 LYS A C 1
ATOM 9126 O O . LYS A 1 1161 ? 18.391 11.921 58.661 1.00 86.69 1161 LYS A O 1
ATOM 9131 N N . ILE A 1 1162 ? 16.207 11.689 58.149 1.00 83.25 1162 ILE A N 1
ATOM 9132 C CA . ILE A 1 1162 ? 15.764 11.089 59.423 1.00 83.25 1162 ILE A CA 1
ATOM 9133 C C . ILE A 1 1162 ? 14.685 10.041 59.138 1.00 83.25 1162 ILE A C 1
ATOM 9135 O O . ILE A 1 1162 ? 13.708 10.326 58.447 1.00 83.25 1162 ILE A O 1
ATOM 9139 N N . ASP A 1 1163 ? 14.830 8.852 59.719 1.00 86.44 1163 ASP A N 1
ATOM 9140 C CA . ASP A 1 1163 ? 13.856 7.770 59.568 1.00 86.44 1163 ASP A CA 1
ATOM 9141 C C . ASP A 1 1163 ? 12.625 8.008 60.452 1.00 86.44 1163 ASP A C 1
ATOM 9143 O O . ASP A 1 1163 ? 12.738 8.240 61.661 1.00 86.44 1163 ASP A O 1
ATOM 9147 N N . VAL A 1 1164 ? 11.437 7.944 59.854 1.00 87.06 1164 VAL A N 1
ATOM 9148 C CA . VAL A 1 1164 ? 10.145 8.173 60.512 1.00 87.06 1164 VAL A CA 1
ATOM 9149 C C . VAL A 1 1164 ? 9.256 6.957 60.283 1.00 87.06 1164 VAL A C 1
ATOM 9151 O O . VAL A 1 1164 ? 9.166 6.455 59.166 1.00 87.06 1164 VAL A O 1
ATOM 9154 N N . VAL A 1 1165 ? 8.588 6.475 61.335 1.00 89.31 1165 VAL A N 1
ATOM 9155 C CA . VAL A 1 1165 ? 7.603 5.395 61.190 1.00 89.31 1165 VAL A CA 1
ATOM 9156 C C . VAL A 1 1165 ? 6.255 6.008 60.828 1.00 89.31 1165 VAL A C 1
ATOM 9158 O O . VAL A 1 1165 ? 5.709 6.800 61.600 1.00 89.31 1165 VAL A O 1
ATOM 9161 N N . PHE A 1 1166 ? 5.712 5.632 59.677 1.00 91.06 1166 PHE A N 1
ATOM 9162 C CA . PHE A 1 1166 ? 4.360 5.975 59.252 1.00 91.06 1166 PHE A CA 1
ATOM 9163 C C . PHE A 1 1166 ? 3.428 4.793 59.516 1.00 91.06 1166 PHE A C 1
ATOM 9165 O O . PHE A 1 1166 ? 3.757 3.644 59.230 1.00 91.06 1166 PHE A O 1
ATOM 9172 N N . ALA A 1 1167 ? 2.287 5.094 60.126 1.00 88.88 1167 ALA A N 1
ATOM 9173 C CA . ALA A 1 1167 ? 1.236 4.150 60.456 1.00 88.88 1167 ALA A CA 1
ATOM 9174 C C . ALA A 1 1167 ? 0.087 4.321 59.463 1.00 88.88 1167 ALA A C 1
ATOM 9176 O O . ALA A 1 1167 ? -0.458 5.423 59.320 1.00 88.88 1167 ALA A O 1
ATOM 9177 N N . TRP A 1 1168 ? -0.294 3.224 58.828 1.00 90.69 1168 TRP A N 1
ATOM 9178 C CA . TRP A 1 1168 ? -1.277 3.139 57.756 1.00 90.69 1168 TRP A CA 1
ATOM 9179 C C . TRP A 1 1168 ? -2.427 2.211 58.155 1.00 90.69 1168 TRP A C 1
ATOM 9181 O O . TRP A 1 1168 ? -2.305 1.420 59.096 1.00 90.69 1168 TRP A O 1
ATOM 9191 N N . ILE A 1 1169 ? -3.545 2.304 57.441 1.00 86.19 1169 ILE A N 1
ATOM 9192 C CA . ILE A 1 1169 ? -4.637 1.335 57.506 1.00 86.19 1169 ILE A CA 1
ATOM 9193 C C . ILE A 1 1169 ? -5.090 0.992 56.085 1.00 86.19 1169 ILE A C 1
ATOM 9195 O O . ILE A 1 1169 ? -5.397 1.897 55.315 1.00 86.19 1169 ILE A O 1
ATOM 9199 N N . LYS A 1 1170 ? -5.112 -0.298 55.744 1.00 86.31 1170 LYS A N 1
ATOM 9200 C CA . LYS A 1 1170 ? -5.855 -0.830 54.599 1.00 86.31 1170 LYS A CA 1
ATOM 9201 C C . LYS A 1 1170 ? -7.281 -1.018 55.099 1.00 86.31 1170 LYS A C 1
ATOM 9203 O O . LYS A 1 1170 ? -7.516 -1.856 55.974 1.00 86.31 1170 LYS A O 1
ATOM 9208 N N . ASN A 1 1171 ? -8.169 -0.117 54.694 1.00 73.38 1171 ASN A N 1
ATOM 9209 C CA . ASN A 1 1171 ? -9.564 -0.128 55.127 1.00 73.38 1171 ASN A CA 1
ATOM 9210 C C . ASN A 1 1171 ? -10.320 -1.290 54.449 1.00 73.38 1171 ASN A C 1
ATOM 9212 O O . ASN A 1 1171 ? -9.805 -1.931 53.537 1.00 73.38 1171 ASN A O 1
ATOM 9216 N N . ASN A 1 1172 ? -11.554 -1.555 54.887 1.00 65.38 1172 ASN A N 1
ATOM 9217 C CA . ASN A 1 1172 ? -12.388 -2.625 54.320 1.00 65.38 1172 ASN A CA 1
ATOM 9218 C C . ASN A 1 1172 ? -12.831 -2.353 52.863 1.00 65.38 1172 ASN A C 1
ATOM 9220 O O . ASN A 1 1172 ? -13.325 -3.263 52.214 1.00 65.38 1172 ASN A O 1
ATOM 9224 N N . ASP A 1 1173 ? -12.649 -1.131 52.355 1.00 60.81 1173 ASP A N 1
ATOM 9225 C CA . ASP A 1 1173 ? -12.875 -0.719 50.962 1.00 60.81 1173 ASP A CA 1
ATOM 9226 C C . ASP A 1 1173 ? -11.596 -0.840 50.104 1.00 60.81 1173 ASP A C 1
ATOM 9228 O O . ASP A 1 1173 ? -11.391 -0.060 49.182 1.00 60.81 1173 ASP A O 1
ATOM 9232 N N . GLY A 1 1174 ? -10.679 -1.748 50.461 1.00 58.16 1174 GLY A N 1
ATOM 9233 C CA . GLY A 1 1174 ? -9.413 -2.013 49.760 1.00 58.16 1174 GLY A CA 1
ATOM 9234 C C . GLY A 1 1174 ? -8.327 -0.938 49.930 1.00 58.16 1174 GLY A C 1
ATOM 9235 O O . GLY A 1 1174 ? -7.152 -1.266 50.108 1.00 58.16 1174 GLY A O 1
ATOM 9236 N N . PHE A 1 1175 ? -8.701 0.343 49.930 1.00 69.44 1175 PHE A N 1
ATOM 9237 C CA . PHE A 1 1175 ? -7.768 1.466 49.834 1.00 69.44 1175 PHE A CA 1
ATOM 9238 C C . PHE A 1 1175 ? -6.936 1.709 51.105 1.00 69.44 1175 PHE A C 1
ATOM 9240 O O . PHE A 1 1175 ? -7.452 1.803 52.231 1.00 69.44 1175 PHE A O 1
ATOM 9247 N N . VAL A 1 1176 ? -5.628 1.915 50.914 1.00 77.31 1176 VAL A N 1
ATOM 9248 C CA . VAL A 1 1176 ? -4.673 2.205 51.992 1.00 77.31 1176 VAL A CA 1
ATOM 9249 C C . VAL A 1 1176 ? -4.630 3.700 52.309 1.00 77.31 1176 VAL A C 1
ATOM 9251 O O . VAL A 1 1176 ? -4.451 4.550 51.439 1.00 77.31 1176 VAL A O 1
ATOM 9254 N N . ARG A 1 1177 ? -4.787 4.045 53.592 1.00 85.06 1177 ARG A N 1
ATOM 9255 C CA . ARG A 1 1177 ? -4.930 5.429 54.064 1.00 85.06 1177 ARG A CA 1
ATOM 9256 C C . ARG A 1 1177 ? -4.010 5.749 55.242 1.00 85.06 1177 ARG A C 1
ATOM 9258 O O . ARG A 1 1177 ? -3.787 4.934 56.143 1.00 85.06 1177 ARG A O 1
ATOM 9265 N N . LEU A 1 1178 ? -3.458 6.964 55.257 1.00 88.75 1178 LEU A N 1
ATOM 9266 C CA . LEU A 1 1178 ? -2.464 7.386 56.248 1.00 88.75 1178 LEU A CA 1
ATOM 9267 C C . LEU A 1 1178 ? -3.119 7.714 57.602 1.00 88.75 1178 LEU A C 1
ATOM 9269 O O . LEU A 1 1178 ? -3.894 8.668 57.745 1.00 88.75 1178 LEU A O 1
ATOM 9273 N N . VAL A 1 1179 ? -2.764 6.959 58.644 1.00 85.94 1179 VAL A N 1
ATOM 9274 C CA . VAL A 1 1179 ? -3.295 7.147 60.003 1.00 85.94 1179 VAL A CA 1
ATOM 9275 C C . VAL A 1 1179 ? -2.474 8.181 60.765 1.00 85.94 1179 VAL A C 1
ATOM 9277 O O . VAL A 1 1179 ? -3.038 9.129 61.320 1.00 85.94 1179 VAL A O 1
ATOM 9280 N N . THR A 1 1180 ? -1.148 8.017 60.843 1.00 85.81 1180 THR A N 1
ATOM 9281 C CA . THR A 1 1180 ? -0.281 8.965 61.560 1.00 85.81 1180 THR A CA 1
ATOM 9282 C C . THR A 1 1180 ? 1.211 8.755 61.300 1.00 85.81 1180 THR A C 1
ATOM 9284 O O . THR A 1 1180 ? 1.616 7.702 60.836 1.00 85.81 1180 THR A O 1
ATOM 9287 N N . ALA A 1 1181 ? 2.046 9.721 61.690 1.00 85.69 1181 ALA A N 1
ATOM 9288 C CA . ALA A 1 1181 ? 3.491 9.533 61.827 1.00 85.69 1181 ALA A CA 1
ATOM 9289 C C . ALA A 1 1181 ? 3.901 9.413 63.306 1.00 85.69 1181 ALA A C 1
ATOM 9291 O O . ALA A 1 1181 ? 3.320 10.067 64.187 1.00 85.69 1181 ALA A O 1
ATOM 9292 N N . ILE A 1 1182 ? 4.925 8.603 63.568 1.00 83.69 1182 ILE A N 1
ATOM 9293 C CA . ILE A 1 1182 ? 5.539 8.357 64.874 1.00 83.69 1182 ILE A CA 1
ATOM 9294 C C . ILE A 1 1182 ? 7.014 8.799 64.794 1.00 83.69 1182 ILE A C 1
ATOM 9296 O O . ILE A 1 1182 ? 7.849 8.071 64.253 1.00 83.69 1182 ILE A O 1
ATOM 9300 N N . PRO A 1 1183 ? 7.356 9.987 65.329 1.00 72.75 1183 PRO A N 1
ATOM 9301 C CA . PRO A 1 1183 ? 8.735 10.460 65.385 1.00 72.75 1183 PRO A CA 1
ATOM 9302 C C . PRO A 1 1183 ? 9.669 9.510 66.144 1.00 72.75 1183 PRO A C 1
ATOM 9304 O O . PRO A 1 1183 ? 9.407 9.142 67.295 1.00 72.75 1183 PRO A O 1
ATOM 9307 N N . THR A 1 1184 ? 10.793 9.158 65.522 1.00 66.12 1184 THR A N 1
ATOM 9308 C CA . THR A 1 1184 ? 11.876 8.407 66.165 1.00 66.12 1184 THR A CA 1
ATOM 9309 C C . THR A 1 1184 ? 12.640 9.309 67.147 1.00 66.12 1184 THR A C 1
ATOM 9311 O O . THR A 1 1184 ? 12.718 10.529 66.994 1.00 66.12 1184 THR A O 1
ATOM 9314 N N . LYS A 1 1185 ? 13.160 8.735 68.241 1.00 57.12 1185 LYS A N 1
ATOM 9315 C CA . LYS A 1 1185 ? 13.726 9.523 69.352 1.00 57.12 1185 LYS A CA 1
ATOM 9316 C C . LYS A 1 1185 ? 15.201 9.897 69.149 1.00 57.12 1185 LYS A C 1
ATOM 9318 O O . LYS A 1 1185 ? 16.066 9.244 69.738 1.00 57.12 1185 LYS A O 1
ATOM 9323 N N . LYS A 1 1186 ? 15.449 11.046 68.509 1.00 43.00 1186 LYS A N 1
ATOM 9324 C CA . LYS A 1 1186 ? 16.123 12.183 69.180 1.00 43.00 1186 LYS A CA 1
ATOM 9325 C C . LYS A 1 1186 ? 16.087 13.489 68.390 1.00 43.00 1186 LYS A C 1
ATOM 9327 O O . LYS A 1 1186 ? 16.666 13.526 67.290 1.00 43.00 1186 LYS A O 1
#

Radius of gyration: 46.36 Å; chains: 1; bounding box: 121×94×138 Å

Sequence (1186 aa):
MKRLKQRILAGVLAFVMCISTVNVTAFAQENETTSEIQEIIAISEAGSENEASTENIEITDTSVSGNNVEPVEDKPRNKKHKKVANEKVYEGENYNVTFSVTSSWESGYNANVKIENTGNDTIQNWYLSFKYDDQITNIWNAEISTHEESQYIIKNADWNQDIVVGGSIEFGISGSTAFNEFPENFNVVGENKEVQEEDYSVQYQVDSDWGSGFTGSIQITNNTDKTLEDWVLEFDFEREITNIWNAVIESHEGNHYVIRNAGYNANITAGQSVLFGFNGHGGSANNVAENCVLYSWEIDTTEYVELSDGKIEKNYLERAIYTNLLLQGLPIDNIRLADDYDEDGLTLSQEYEYDTNPFSKDTDEDGLNDYEEINLHKTNPIKYDSDEDGMSDGTEIACGLNPLSSDTDGNGVIDSQEIVTQAVRIDTVEQYQLQEVGTLPNIQITGKGDYSQKIYATALENDATIMDIDCLVGTAFDFIHDEDLSFENSQLTFTISNEILKKNKLTDLAIAWYNEEENALELLDTTHNMDNCTISAEVSHYSTYMVVSVPDYFFNIDWENEDSIIEAGKADVVFVIDTTGSMGNEIQNVKNNIETVVSSLEENKVDIRLGLVEYRDIYADGIGSTKSYDWYTSVSSFKSELATLGVSGGGDTPESVVDALYCARNMEYRTGVKKYVILLTDANYKNGTSVDSGATLTDEIRRLVEEELVVSVVTTPSYYSTYNSLVSQTDGVTANINQNFASALAPLITKMGEQVNQGCWIRLSNGSVVSLDKDPTLGDETIDTDDDGIPDIIELKSSYKVHAYNPYTKKMQEIDTWSFYSNPSKRDTDGDTLSDIDDLQPTKYDTVVIKENDSSIAFNTGRTWYNISCTSFDYLDNLMQMVDGKVDNPIPIEQFRQIIQNVANNEKQAFTIEELTYIAITNNEGSKLYMHNLSSVTRENVFQKIAGRESRYYKHSGIWWNENWSEVPKGTESGFFKGTVLSEADINLSWEIYCVCDVYTVLTTVAQVGALVIAIVVVAEVTPVVLANIQGLAYYVKTFGIVQGIQMYRYLGIQNLPNGVISWLQMDMADGDSSVDDVALAIQKESVEKKLDTYLLNKDHPVGGSKANWFEKALGFTKENAGQLAKQIVFDENVAVQTAVTEHGIKYNQLISIVGANGKKIDVVFAWIKNNDGFVRLVTAIPTKK

InterPro domains:
  IPR001919 Carbohydrate-binding type-2 domain [PF00553] (96-191)
  IPR001919 Carbohydrate-binding type-2 domain [PF00553] (202-294)
  IPR001919 Carbohydrate-binding type-2 domain [PS51173] (90-196)
  IPR001919 Carbohydrate-binding type-2 domain [PS51173] (193-302)
  IPR001919 Carbohydrate-binding type-2 domain [SM00637] (95-193)
  IPR001919 Carbohydrate-binding type-2 domain [SM00637] (200-296)
  IPR002035 von Willebrand factor, type A [PF00092] (572-726)
  IPR002035 von Willebrand factor, type A [PS50234] (572-752)
  IPR002035 von Willebrand factor, type A [SM00327] (570-746)
  IPR008965 CBM2/CBM3, carbohydrate-binding domain superfamily [SSF49384] (91-179)
  IPR008965 CBM2/CBM3, carbohydrate-binding domain superfamily [SSF49384] (197-294)
  IPR012291 CBM2, carbohydrate-binding domain superfamily [G3DSA:2.60.40.290] (91-194)
  IPR012291 CBM2, carbohydrate-binding domain superfamily [G3DSA:2.60.40.290] (195-297)
  IPR018247 EF-Hand 1, calcium-binding site [PS00018] (407-419)
  IPR028974 TSP type-3 repeat [G3DSA:4.10.1080.10] (317-435)
  IPR028974 TSP type-3 repeat [SSF103647] (339-419)
  IPR036465 von Willebrand factor A-like domain superfamily [G3DSA:3.40.50.410] (570-754)
  IPR036465 von Willebrand factor A-like domain superfamily [SSF53300] (567-752)
  IPR049250 Domain of unknown function DUF6883 [PF21814] (1089-1184)
  IPR052969 Threonine-specific kinase-like protein [PTHR47763] (58-684)